Protein AF-0000000075968446 (afdb_homodimer)

Organism: Ladona fulva (NCBI:txid123851)

Structure (mmCIF, N/CA/C/O backbone):
data_AF-0000000075968446-model_v1
#
loop_
_entity.id
_entity.type
_entity.pdbx_description
1 polymer 'HotDog ACOT-type domain-containing protein'
#
loop_
_atom_site.group_PDB
_atom_site.id
_atom_site.type_symbol
_atom_site.label_atom_id
_atom_site.label_alt_id
_atom_site.label_comp_id
_atom_site.label_asym_id
_atom_site.label_entity_id
_atom_site.label_seq_id
_atom_site.pdbx_PDB_ins_code
_atom_site.Cartn_x
_atom_site.Cartn_y
_atom_site.Cartn_z
_atom_site.occupancy
_atom_site.B_iso_or_equiv
_atom_site.auth_seq_id
_atom_site.auth_comp_id
_atom_site.auth_asym_id
_atom_site.auth_atom_id
_atom_site.pdbx_PDB_model_num
ATOM 1 N N . MET A 1 1 ? -30.953 -29.125 44.156 1 18.73 1 MET A N 1
ATOM 2 C CA . MET A 1 1 ? -29.734 -29.922 44.219 1 18.73 1 MET A CA 1
ATOM 3 C C . MET A 1 1 ? -29.516 -30.672 42.906 1 18.73 1 MET A C 1
ATOM 5 O O . MET A 1 1 ? -28.391 -30.703 42.406 1 18.73 1 MET A O 1
ATOM 9 N N . LYS A 1 2 ? -30.312 -31.719 42.719 1 18.05 2 LYS A N 1
ATOM 10 C CA . LYS A 1 2 ? -30.141 -33.031 42.094 1 18.05 2 LYS A CA 1
ATOM 11 C C . LYS A 1 2 ? -30.031 -32.906 40.562 1 18.05 2 LYS A C 1
ATOM 13 O O . LYS A 1 2 ? -29.797 -33.906 39.906 1 18.05 2 LYS A O 1
ATOM 18 N N . PHE A 1 3 ? -31.016 -32.25 40.062 1 20.3 3 PHE A N 1
ATOM 19 C CA . PHE A 1 3 ? -31.156 -32.25 38.625 1 20.3 3 PHE A CA 1
ATOM 20 C C . PHE A 1 3 ? -29.812 -32 37.938 1 20.3 3 PHE A C 1
ATOM 22 O O . PHE A 1 3 ? -29.578 -30.938 37.375 1 20.3 3 PHE A O 1
ATOM 29 N N . ARG A 1 4 ? -28.766 -32.438 38.688 1 19.03 4 ARG A N 1
ATOM 30 C CA . ARG A 1 4 ? -27.328 -32.594 38.562 1 19.03 4 ARG A CA 1
ATOM 31 C C . ARG A 1 4 ? -26.938 -33.156 37.219 1 19.03 4 ARG A C 1
ATOM 33 O O . ARG A 1 4 ? -26.062 -32.594 36.531 1 19.03 4 ARG A O 1
ATOM 40 N N . LEU A 1 5 ? -26.984 -34.5 37.156 1 20.02 5 LEU A N 1
ATOM 41 C CA . LEU A 1 5 ? -26.047 -35.406 36.5 1 20.02 5 LEU A CA 1
ATOM 42 C C . LEU A 1 5 ? -26.359 -35.531 35.031 1 20.02 5 LEU A C 1
ATOM 44 O O . LEU A 1 5 ? -27.141 -36.406 34.625 1 20.02 5 LEU A O 1
ATOM 48 N N . ILE A 1 6 ? -27.125 -34.719 34.531 1 20.03 6 ILE A N 1
ATOM 49 C CA . ILE A 1 6 ? -27.375 -34.75 33.094 1 20.03 6 ILE A CA 1
ATOM 50 C C . ILE A 1 6 ? -26.188 -35.344 32.375 1 20.03 6 ILE A C 1
ATOM 52 O O . ILE A 1 6 ? -25.031 -35.062 32.719 1 20.03 6 ILE A O 1
ATOM 56 N N . SER A 1 7 ? -26.375 -36.219 31.25 1 19.72 7 SER A N 1
ATOM 57 C CA . SER A 1 7 ? -26.016 -37.281 30.359 1 19.72 7 SER A CA 1
ATOM 58 C C . SER A 1 7 ? -24.578 -37.156 29.875 1 19.72 7 SER A C 1
ATOM 60 O O . SER A 1 7 ? -24.047 -36.031 29.766 1 19.72 7 SER A O 1
ATOM 62 N N . SER A 1 8 ? -23.641 -38.406 29.578 1 20.03 8 SER A N 1
ATOM 63 C CA . SER A 1 8 ? -22.656 -39.469 29.438 1 20.03 8 SER A CA 1
ATOM 64 C C . SER A 1 8 ? -21.812 -39.281 28.172 1 20.03 8 SER A C 1
ATOM 66 O O . SER A 1 8 ? -20.578 -39.281 28.25 1 20.03 8 SER A O 1
ATOM 68 N N . PHE A 1 9 ? -22.094 -40.25 27.078 1 20.95 9 PHE A N 1
ATOM 69 C CA . PHE A 1 9 ? -21.5 -41.156 26.109 1 20.95 9 PHE A CA 1
ATOM 70 C C . PHE A 1 9 ? -21 -40.406 24.891 1 20.95 9 PHE A C 1
ATOM 72 O O . PHE A 1 9 ? -20.5 -41.031 23.938 1 20.95 9 PHE A O 1
ATOM 79 N N . LEU A 1 10 ? -21.562 -39.375 24.516 1 21.38 10 LEU A N 1
ATOM 80 C CA . LEU A 1 10 ? -21.109 -38.875 23.234 1 21.38 10 LEU A CA 1
ATOM 81 C C . LEU A 1 10 ? -19.625 -38.531 23.281 1 21.38 10 LEU A C 1
ATOM 83 O O . LEU A 1 10 ? -19.141 -37.688 22.531 1 21.38 10 LEU A O 1
ATOM 87 N N . HIS A 1 11 ? -18.766 -39 24.266 1 21.28 11 HIS A N 1
ATOM 88 C CA . HIS A 1 11 ? -17.328 -39.125 24.516 1 21.28 11 HIS A CA 1
ATOM 89 C C . HIS A 1 11 ? -16.625 -39.719 23.297 1 21.28 11 HIS A C 1
ATOM 91 O O . HIS A 1 11 ? -15.555 -39.25 22.906 1 21.28 11 HIS A O 1
ATOM 97 N N . ASN A 1 12 ? -16.625 -41.125 23.203 1 19.08 12 ASN A N 1
ATOM 98 C CA . ASN A 1 12 ? -15.562 -42.094 22.938 1 19.08 12 ASN A CA 1
ATOM 99 C C . ASN A 1 12 ? -15.102 -42.031 21.484 1 19.08 12 ASN A C 1
ATOM 101 O O . ASN A 1 12 ? -13.906 -41.938 21.203 1 19.08 12 ASN A O 1
ATOM 105 N N . ARG A 1 13 ? -15.75 -42.938 20.531 1 19.8 13 ARG A N 1
ATOM 106 C CA . ARG A 1 13 ? -15.359 -43.75 19.391 1 19.8 13 ARG A CA 1
ATOM 107 C C . ARG A 1 13 ? -15.133 -42.875 18.156 1 19.8 13 ARG A C 1
ATOM 109 O O . ARG A 1 13 ? -14.867 -43.406 17.062 1 19.8 13 ARG A O 1
ATOM 116 N N . LEU A 1 14 ? -15.938 -42.031 17.938 1 20.39 14 LEU A N 1
ATOM 117 C CA . LEU A 1 14 ? -15.641 -41.812 16.531 1 20.39 14 LEU A CA 1
ATOM 118 C C . LEU A 1 14 ? -14.148 -41.906 16.266 1 20.39 14 LEU A C 1
ATOM 120 O O . LEU A 1 14 ? -13.367 -41.094 16.766 1 20.39 14 LEU A O 1
ATOM 124 N N . ILE A 1 15 ? -13.344 -43.312 15.93 1 21.05 15 ILE A N 1
ATOM 125 C CA . ILE A 1 15 ? -12.773 -44.531 15.375 1 21.05 15 ILE A CA 1
ATOM 126 C C . ILE A 1 15 ? -11.945 -44.219 14.141 1 21.05 15 ILE A C 1
ATOM 128 O O . ILE A 1 15 ? -12.109 -43.156 13.531 1 21.05 15 ILE A O 1
ATOM 132 N N . LEU A 1 16 ? -11.805 -45.375 13.094 1 21.17 16 LEU A N 1
ATOM 133 C CA . LEU A 1 16 ? -10.867 -46.062 12.227 1 21.17 16 LEU A CA 1
ATOM 134 C C . LEU A 1 16 ? -10.555 -45.25 10.984 1 21.17 16 LEU A C 1
ATOM 136 O O . LEU A 1 16 ? -9.844 -45.688 10.086 1 21.17 16 LEU A O 1
ATOM 140 N N . LEU A 1 17 ? -11.562 -44.656 10.516 1 20.69 17 LEU A N 1
ATOM 141 C CA . LEU A 1 17 ? -11.281 -44.5 9.094 1 20.69 17 LEU A CA 1
ATOM 142 C C . LEU A 1 17 ? -9.812 -44.125 8.875 1 20.69 17 LEU A C 1
ATOM 144 O O . LEU A 1 17 ? -9.25 -43.312 9.586 1 20.69 17 LEU A O 1
ATOM 148 N N . ARG A 1 18 ? -9.102 -44.906 7.926 1 20.53 18 ARG A N 1
ATOM 149 C CA . ARG A 1 18 ? -7.93 -45.594 7.398 1 20.53 18 ARG A CA 1
ATOM 150 C C . ARG A 1 18 ? -6.746 -44.656 7.242 1 20.53 18 ARG A C 1
ATOM 152 O O . ARG A 1 18 ? -6.93 -43.438 7.195 1 20.53 18 ARG A O 1
ATOM 159 N N . ASN A 1 19 ? -5.488 -45.25 6.684 1 21.38 19 ASN A N 1
ATOM 160 C CA . ASN A 1 19 ? -4.043 -45.344 6.52 1 21.38 19 ASN A CA 1
ATOM 161 C C . ASN A 1 19 ? -3.496 -44.156 5.73 1 21.38 19 ASN A C 1
ATOM 163 O O . ASN A 1 19 ? -2.311 -43.844 5.824 1 21.38 19 ASN A O 1
ATOM 167 N N . GLY A 1 20 ? -3.973 -43.969 4.457 1 24.2 20 GLY A N 1
ATOM 168 C CA . GLY A 1 20 ? -2.893 -43.688 3.521 1 24.2 20 GLY A CA 1
ATOM 169 C C . GLY A 1 20 ? -2.199 -42.375 3.781 1 24.2 20 GLY A C 1
ATOM 170 O O . GLY A 1 20 ? -2.787 -41.281 3.582 1 24.2 20 GLY A O 1
ATOM 171 N N . LEU A 1 21 ? -1.595 -42.062 4.762 1 23.66 21 LEU A N 1
ATOM 172 C CA . LEU A 1 21 ? -1.123 -40.75 5.18 1 23.66 21 LEU A CA 1
ATOM 173 C C . LEU A 1 21 ? -0.394 -40.031 4.039 1 23.66 21 LEU A C 1
ATOM 175 O O . LEU A 1 21 ? 0.738 -40.406 3.709 1 23.66 21 LEU A O 1
ATOM 179 N N . SER A 1 22 ? -0.537 -40.094 2.699 1 24.03 22 SER A N 1
ATOM 180 C CA . SER A 1 22 ? 0.718 -39.812 2.01 1 24.03 22 SER A CA 1
ATOM 181 C C . SER A 1 22 ? 1.382 -38.562 2.564 1 24.03 22 SER A C 1
ATOM 183 O O . SER A 1 22 ? 1.035 -37.438 2.174 1 24.03 22 SER A O 1
ATOM 185 N N . LEU A 1 23 ? 1.442 -38.344 3.814 1 25 23 LEU A N 1
ATOM 186 C CA . LEU A 1 23 ? 2.191 -37.375 4.602 1 25 23 LEU A CA 1
ATOM 187 C C . LEU A 1 23 ? 3.523 -37.031 3.936 1 25 23 LEU A C 1
ATOM 189 O O . LEU A 1 23 ? 3.83 -35.875 3.697 1 25 23 LEU A O 1
ATOM 193 N N . GLN A 1 24 ? 4.68 -37.688 4.535 1 26.81 24 GLN A N 1
ATOM 194 C CA . GLN A 1 24 ? 6.02 -37.25 4.914 1 26.81 24 GLN A CA 1
ATOM 195 C C . GLN A 1 24 ? 6.957 -37.25 3.711 1 26.81 24 GLN A C 1
ATOM 197 O O . GLN A 1 24 ? 8.172 -37.344 3.863 1 26.81 24 GLN A O 1
ATOM 202 N N . PHE A 1 25 ? 6.762 -37.719 2.523 1 25.16 25 PHE A N 1
ATOM 203 C CA . PHE A 1 25 ? 8.094 -37.844 1.937 1 25.16 25 PHE A CA 1
ATOM 204 C C . PHE A 1 25 ? 8.852 -36.531 2.062 1 25.16 25 PHE A C 1
ATOM 206 O O . PHE A 1 25 ? 8.578 -35.562 1.335 1 25.16 25 PHE A O 1
ATOM 213 N N . ILE A 1 26 ? 9.125 -36.094 3.305 1 31.05 26 ILE A N 1
ATOM 214 C CA . ILE A 1 26 ? 10.203 -35.156 3.551 1 31.05 26 ILE A CA 1
ATOM 215 C C . ILE A 1 26 ? 11.375 -35.469 2.625 1 31.05 26 ILE A C 1
ATOM 217 O O . ILE A 1 26 ? 12.18 -36.375 2.904 1 31.05 26 ILE A O 1
ATOM 221 N N . GLU A 1 27 ? 11.141 -35.719 1.396 1 30.33 27 GLU A N 1
ATOM 222 C CA . GLU A 1 27 ? 12.312 -35.969 0.566 1 30.33 27 GLU A CA 1
ATOM 223 C C . GLU A 1 27 ? 13.422 -34.969 0.868 1 30.33 27 GLU A C 1
ATOM 225 O O . GLU A 1 27 ? 13.211 -33.75 0.799 1 30.33 27 GLU A O 1
ATOM 230 N N . ARG A 1 28 ? 14.242 -35.281 1.888 1 31.28 28 ARG A N 1
ATOM 231 C CA . ARG A 1 28 ? 15.547 -34.625 1.99 1 31.28 28 ARG A CA 1
ATOM 232 C C . ARG A 1 28 ? 16.094 -34.281 0.61 1 31.28 28 ARG A C 1
ATOM 234 O O . ARG A 1 28 ? 16 -35.094 -0.319 1 31.28 28 ARG A O 1
ATOM 241 N N . ASN A 1 29 ? 15.906 -33.125 0.237 1 33.06 29 ASN A N 1
ATOM 242 C CA . ASN A 1 29 ? 16.594 -32.781 -1.007 1 33.06 29 ASN A CA 1
ATOM 243 C C . ASN A 1 29 ? 17.953 -33.469 -1.094 1 33.06 29 ASN A C 1
ATOM 245 O O . ASN A 1 29 ? 18.859 -33.156 -0.309 1 33.06 29 ASN A O 1
ATOM 249 N N . PRO A 1 30 ? 18.016 -34.75 -1.416 1 32.19 30 PRO A N 1
ATOM 250 C CA . PRO A 1 30 ? 19.312 -35.406 -1.48 1 32.19 30 PRO A CA 1
ATOM 251 C C . PRO A 1 30 ? 20.422 -34.5 -2.002 1 32.19 30 PRO A C 1
ATOM 253 O O . PRO A 1 30 ? 21.609 -34.812 -1.842 1 32.19 30 PRO A O 1
ATOM 256 N N . LEU A 1 31 ? 19.906 -33.656 -2.854 1 32.81 31 LEU A N 1
ATOM 257 C CA . LEU A 1 31 ? 21 -32.875 -3.461 1 32.81 31 LEU A CA 1
ATOM 258 C C . LEU A 1 31 ? 21.625 -31.938 -2.447 1 32.81 31 LEU A C 1
ATOM 260 O O . LEU A 1 31 ? 22.609 -31.266 -2.756 1 32.81 31 LEU A O 1
ATOM 264 N N . GLN A 1 32 ? 20.953 -31.703 -1.347 1 35.81 32 GLN A N 1
ATOM 265 C CA . GLN A 1 32 ? 21.609 -30.844 -0.365 1 35.81 32 GLN A CA 1
ATOM 266 C C . GLN A 1 32 ? 22.859 -31.516 0.206 1 35.81 32 GLN A C 1
ATOM 268 O O . GLN A 1 32 ? 23.562 -30.922 1.024 1 35.81 32 GLN A O 1
ATOM 273 N N . ARG A 1 33 ? 22.984 -32.906 0.292 1 32.19 33 ARG A N 1
ATOM 274 C CA . ARG A 1 33 ? 24.172 -33.438 0.955 1 32.19 33 ARG A CA 1
ATOM 275 C C . ARG A 1 33 ? 25.438 -32.719 0.466 1 32.19 33 ARG A C 1
ATOM 277 O O . ARG A 1 33 ? 26.297 -32.375 1.266 1 32.19 33 ARG A O 1
ATOM 284 N N . ASN A 1 34 ? 25.906 -33.188 -0.801 1 29.5 34 ASN A N 1
ATOM 285 C CA . ASN A 1 34 ? 27.312 -32.938 -1.155 1 29.5 34 ASN A CA 1
ATOM 286 C C . ASN A 1 34 ? 27.594 -31.469 -1.36 1 29.5 34 ASN A C 1
ATOM 288 O O . ASN A 1 34 ? 28.75 -31.078 -1.609 1 29.5 34 ASN A O 1
ATOM 292 N N . LEU A 1 35 ? 26.562 -30.734 -1.819 1 29.38 35 LEU A N 1
ATOM 293 C CA . LEU A 1 35 ? 27.062 -29.422 -2.236 1 29.38 35 LEU A CA 1
ATOM 294 C C . LEU A 1 35 ? 27.203 -28.484 -1.042 1 29.38 35 LEU A C 1
ATOM 296 O O . LEU A 1 35 ? 26.406 -27.562 -0.885 1 29.38 35 LEU A O 1
ATOM 300 N N . VAL A 1 36 ? 27.281 -28.953 0.149 1 31.14 36 VAL A N 1
ATOM 301 C CA . VAL A 1 36 ? 27.797 -28.016 1.153 1 31.14 36 VAL A CA 1
ATOM 302 C C . VAL A 1 36 ? 29.094 -27.391 0.662 1 31.14 36 VAL A C 1
ATOM 304 O O . VAL A 1 36 ? 30.172 -27.953 0.86 1 31.14 36 VAL A O 1
ATOM 307 N N . VAL A 1 37 ? 29.281 -27.125 -0.582 1 29.27 37 VAL A N 1
ATOM 308 C CA . VAL A 1 37 ? 30.531 -26.375 -0.77 1 29.27 37 VAL A CA 1
ATOM 309 C C . VAL A 1 37 ? 30.578 -25.203 0.202 1 29.27 37 VAL A C 1
ATOM 311 O O . VAL A 1 37 ? 29.672 -24.359 0.205 1 29.27 37 VAL A O 1
ATOM 314 N N . GLU A 1 38 ? 31.156 -25.266 1.354 1 33.34 38 GLU A N 1
ATOM 315 C CA . GLU A 1 38 ? 31.672 -24.25 2.254 1 33.34 38 GLU A CA 1
ATOM 316 C C . GLU A 1 38 ? 32.219 -23.047 1.474 1 33.34 38 GLU A C 1
ATOM 318 O O . GLU A 1 38 ? 33.125 -22.344 1.951 1 33.34 38 GLU A O 1
ATOM 323 N N . SER A 1 39 ? 32.094 -22.984 0.119 1 33.56 39 SER A N 1
ATOM 324 C CA . SER A 1 39 ? 32.906 -21.891 -0.375 1 33.56 39 SER A CA 1
ATOM 325 C C . SER A 1 39 ? 32.562 -20.578 0.326 1 33.56 39 SER A C 1
ATOM 327 O O . SER A 1 39 ? 31.406 -20.344 0.687 1 33.56 39 SER A O 1
ATOM 329 N N . GLN A 1 40 ? 33.469 -19.906 0.961 1 36.78 40 GLN A N 1
ATOM 330 C CA . GLN A 1 40 ? 33.688 -18.594 1.544 1 36.78 40 GLN A CA 1
ATOM 331 C C . GLN A 1 40 ? 32.938 -17.5 0.768 1 36.78 40 GLN A C 1
ATOM 333 O O . GLN A 1 40 ? 33.156 -16.312 1.011 1 36.78 40 GLN A O 1
ATOM 338 N N . GLU A 1 41 ? 32.375 -17.859 -0.328 1 42.88 41 GLU A N 1
ATOM 339 C CA . GLU A 1 41 ? 31.828 -16.719 -1.049 1 42.88 41 GLU A CA 1
ATOM 340 C C . GLU A 1 41 ? 30.578 -16.188 -0.349 1 42.88 41 GLU A C 1
ATOM 342 O O . GLU A 1 41 ? 29.766 -16.969 0.174 1 42.88 41 GLU A O 1
ATOM 347 N N . PRO A 1 42 ? 30.578 -15 -0.023 1 52.56 42 PRO A N 1
ATOM 348 C CA . PRO A 1 42 ? 29.438 -14.328 0.618 1 52.56 42 PRO A CA 1
ATOM 349 C C . PRO A 1 42 ? 28.094 -14.703 -0.012 1 52.56 42 PRO A C 1
ATOM 351 O O . PRO A 1 42 ? 28 -14.844 -1.234 1 52.56 42 PRO A O 1
ATOM 354 N N . ALA A 1 43 ? 27.25 -15.406 0.698 1 63.84 43 ALA A N 1
ATOM 355 C CA . ALA A 1 43 ? 25.906 -15.852 0.308 1 63.84 43 ALA A CA 1
ATOM 356 C C . ALA A 1 43 ? 25.172 -14.766 -0.478 1 63.84 43 ALA A C 1
ATOM 358 O O . ALA A 1 43 ? 25.188 -13.594 -0.092 1 63.84 43 ALA A O 1
ATOM 359 N N . SER A 1 44 ? 24.781 -15.078 -1.753 1 80.25 44 SER A N 1
ATOM 360 C CA . SER A 1 44 ? 24.016 -14.219 -2.643 1 80.25 44 SER A CA 1
ATOM 361 C C . SER A 1 44 ? 22.672 -13.844 -2.027 1 80.25 44 SER A C 1
ATOM 363 O O . SER A 1 44 ? 22.031 -14.664 -1.37 1 80.25 44 SER A O 1
ATOM 365 N N . THR A 1 45 ? 22.391 -12.609 -2.053 1 85.88 45 THR A N 1
ATOM 366 C CA . THR A 1 45 ? 21.125 -12.117 -1.546 1 85.88 45 THR A CA 1
ATOM 367 C C . THR A 1 45 ? 20.109 -11.945 -2.684 1 85.88 45 THR A C 1
ATOM 369 O O . THR A 1 45 ? 20.469 -12.094 -3.855 1 85.88 45 THR A O 1
ATOM 372 N N . VAL A 1 46 ? 18.891 -11.75 -2.324 1 85.12 46 VAL A N 1
ATOM 373 C CA . VAL A 1 46 ? 17.844 -11.539 -3.322 1 85.12 46 VAL A CA 1
ATOM 374 C C . VAL A 1 46 ? 18.172 -10.297 -4.152 1 85.12 46 VAL A C 1
ATOM 376 O O . VAL A 1 46 ? 17.891 -10.258 -5.352 1 85.12 46 VAL A O 1
ATOM 379 N N . HIS A 1 47 ? 18.688 -9.359 -3.496 1 83.88 47 HIS A N 1
ATOM 380 C CA . HIS A 1 47 ? 19.141 -8.172 -4.219 1 83.88 47 HIS A CA 1
ATOM 381 C C . HIS A 1 47 ? 20.172 -8.539 -5.285 1 83.88 47 HIS A C 1
ATOM 383 O O . HIS A 1 47 ? 20.125 -8.016 -6.402 1 83.88 47 HIS A O 1
ATOM 389 N N . ASP A 1 48 ? 21.047 -9.406 -4.957 1 89.25 48 ASP A N 1
ATOM 390 C CA . ASP A 1 48 ? 22.062 -9.867 -5.914 1 89.25 48 ASP A CA 1
ATOM 391 C C . ASP A 1 48 ? 21.406 -10.586 -7.094 1 89.25 48 ASP A C 1
ATOM 393 O O . ASP A 1 48 ? 21.812 -10.414 -8.242 1 89.25 48 ASP A O 1
ATOM 397 N N . VAL A 1 49 ? 20.453 -11.391 -6.742 1 92.12 49 VAL A N 1
ATOM 398 C CA . VAL A 1 49 ? 19.75 -12.133 -7.777 1 92.12 49 VAL A CA 1
ATOM 399 C C . VAL A 1 49 ? 19.062 -11.156 -8.734 1 92.12 49 VAL A C 1
ATOM 401 O O . VAL A 1 49 ? 19.109 -11.352 -9.953 1 92.12 49 VAL A O 1
ATOM 404 N N . ARG A 1 50 ? 18.531 -10.156 -8.211 1 88 50 ARG A N 1
ATOM 405 C CA . ARG A 1 50 ? 17.875 -9.148 -9.031 1 88 50 ARG A CA 1
ATOM 406 C C . ARG A 1 50 ? 18.875 -8.461 -9.961 1 88 50 ARG A C 1
ATOM 408 O O . ARG A 1 50 ? 18.578 -8.234 -11.133 1 88 50 ARG A O 1
ATOM 415 N N . GLN A 1 51 ? 19.969 -8.164 -9.445 1 87.5 51 GLN A N 1
ATOM 416 C CA . GLN A 1 51 ? 21 -7.516 -10.25 1 87.5 51 GLN A CA 1
ATOM 417 C C . GLN A 1 51 ? 21.5 -8.438 -11.359 1 87.5 51 GLN A C 1
ATOM 419 O O . GLN A 1 51 ? 21.75 -7.992 -12.477 1 87.5 51 GLN A O 1
ATOM 424 N N . LYS A 1 52 ? 21.656 -9.656 -10.953 1 90.75 52 LYS A N 1
ATOM 425 C CA . LYS A 1 52 ? 22.047 -10.641 -11.953 1 90.75 52 LYS A CA 1
ATOM 426 C C . LYS A 1 52 ? 21.016 -10.734 -13.07 1 90.75 52 LYS A C 1
ATOM 428 O O . LYS A 1 52 ? 21.391 -10.844 -14.25 1 90.75 52 LYS A O 1
ATOM 433 N N . LEU A 1 53 ? 19.828 -10.688 -12.688 1 91.06 53 LEU A N 1
ATOM 434 C CA . LEU A 1 53 ? 18.75 -10.766 -13.664 1 91.06 53 LEU A CA 1
ATOM 435 C C . LEU A 1 53 ? 18.75 -9.547 -14.586 1 91.06 53 LEU A C 1
ATOM 437 O O . LEU A 1 53 ? 18.562 -9.68 -15.797 1 91.06 53 LEU A O 1
ATOM 441 N N . VAL A 1 54 ? 18.938 -8.43 -14.008 1 88.31 54 VAL A N 1
ATOM 442 C CA . VAL A 1 54 ? 18.969 -7.184 -14.773 1 88.31 54 VAL A CA 1
ATOM 443 C C . VAL A 1 54 ? 20.109 -7.238 -15.789 1 88.31 54 VAL A C 1
ATOM 445 O O . VAL A 1 54 ? 19.922 -6.871 -16.953 1 88.31 54 VAL A O 1
ATOM 448 N N . LYS A 1 55 ? 21.219 -7.664 -15.328 1 88.81 55 LYS A N 1
ATOM 449 C CA . LYS A 1 55 ? 22.375 -7.801 -16.219 1 88.81 55 LYS A CA 1
ATOM 450 C C . LYS A 1 55 ? 22.109 -8.844 -17.297 1 88.81 55 LYS A C 1
ATOM 452 O O . LYS A 1 55 ? 22.438 -8.625 -18.469 1 88.81 55 LYS A O 1
ATOM 457 N N . HIS A 1 56 ? 21.562 -9.953 -16.828 1 91.12 56 HIS A N 1
ATOM 458 C CA . HIS A 1 56 ? 21.25 -11.055 -17.734 1 91.12 56 HIS A CA 1
ATOM 459 C C . HIS A 1 56 ? 20.297 -10.609 -18.828 1 91.12 56 HIS A C 1
ATOM 461 O O . HIS A 1 56 ? 20.391 -11.086 -19.969 1 91.12 56 HIS A O 1
ATOM 467 N N . MET A 1 57 ? 19.469 -9.648 -18.547 1 89.12 57 MET A N 1
ATOM 468 C CA . MET A 1 57 ? 18.469 -9.164 -19.484 1 89.12 57 MET A CA 1
ATOM 469 C C . MET A 1 57 ? 18.984 -7.957 -20.266 1 89.12 57 MET A C 1
ATOM 471 O O . MET A 1 57 ? 18.344 -7.488 -21.203 1 89.12 57 MET A O 1
ATOM 475 N N . GLY A 1 58 ? 20.109 -7.41 -19.875 1 85.88 58 GLY A N 1
ATOM 476 C CA . GLY A 1 58 ? 20.688 -6.25 -20.547 1 85.88 58 GLY A CA 1
ATOM 477 C C . GLY A 1 58 ? 19.984 -4.953 -20.203 1 85.88 58 GLY A C 1
ATOM 478 O O . GLY A 1 58 ? 19.844 -4.07 -21.047 1 85.88 58 GLY A O 1
ATOM 479 N N . LEU A 1 59 ? 19.531 -4.82 -18.984 1 81.19 59 LEU A N 1
ATOM 480 C CA . LEU A 1 59 ? 18.703 -3.668 -18.609 1 81.19 59 LEU A CA 1
ATOM 481 C C . LEU A 1 59 ? 19.422 -2.811 -17.578 1 81.19 59 LEU A C 1
ATOM 483 O O . LEU A 1 59 ? 18.797 -2.018 -16.875 1 81.19 59 LEU A O 1
ATOM 487 N N . GLU A 1 60 ? 20.609 -2.838 -17.234 1 72.94 60 GLU A N 1
ATOM 488 C CA . GLU A 1 60 ? 21.375 -2.158 -16.203 1 72.94 60 GLU A CA 1
ATOM 489 C C . GLU A 1 60 ? 21.219 -0.644 -16.297 1 72.94 60 GLU A C 1
ATOM 491 O O . GLU A 1 60 ? 21.172 0.051 -15.281 1 72.94 60 GLU A O 1
ATOM 496 N N . HIS A 1 61 ? 21.141 -0.079 -17.297 1 63.91 61 HIS A N 1
ATOM 497 C CA . HIS A 1 61 ? 21.25 1.375 -17.375 1 63.91 61 HIS A CA 1
ATOM 498 C C . HIS A 1 61 ? 19.906 2 -17.766 1 63.91 61 HIS A C 1
ATOM 500 O O . HIS A 1 61 ? 19.875 3.102 -18.328 1 63.91 61 HIS A O 1
ATOM 506 N N . ARG A 1 62 ? 18.969 1.303 -17.281 1 64.06 62 ARG A N 1
ATOM 507 C CA . ARG A 1 62 ? 17.734 1.875 -17.828 1 64.06 62 ARG A CA 1
ATOM 508 C C . ARG A 1 62 ? 16.734 2.189 -16.719 1 64.06 62 ARG A C 1
ATOM 510 O O . ARG A 1 62 ? 16.5 1.361 -15.836 1 64.06 62 ARG A O 1
ATOM 517 N N . GLY A 1 63 ? 16.609 3.461 -16.375 1 64.88 63 GLY A N 1
ATOM 518 C CA . GLY A 1 63 ? 15.5 3.85 -15.516 1 64.88 63 GLY A CA 1
ATOM 519 C C . GLY A 1 63 ? 14.141 3.604 -16.141 1 64.88 63 GLY A C 1
ATOM 520 O O . GLY A 1 63 ? 14.039 2.947 -17.188 1 64.88 63 GLY A O 1
ATOM 521 N N . TYR A 1 64 ? 13.148 3.9 -15.453 1 68.81 64 TYR A N 1
ATOM 522 C CA . TYR A 1 64 ? 11.797 3.748 -15.992 1 68.81 64 TYR A CA 1
ATOM 523 C C . TYR A 1 64 ? 11.625 4.551 -17.281 1 68.81 64 TYR A C 1
ATOM 525 O O . TYR A 1 64 ? 12 5.723 -17.344 1 68.81 64 TYR A O 1
ATOM 533 N N . GLN A 1 65 ? 11.344 3.816 -18.297 1 70.38 65 GLN A N 1
ATOM 534 C CA . GLN A 1 65 ? 10.977 4.441 -19.562 1 70.38 65 GLN A CA 1
ATOM 535 C C . GLN A 1 65 ? 9.523 4.133 -19.922 1 70.38 65 GLN A C 1
ATOM 537 O O . GLN A 1 65 ? 9.078 2.99 -19.812 1 70.38 65 GLN A O 1
ATOM 542 N N . ARG A 1 66 ? 8.961 5.133 -20.297 1 65.56 66 ARG A N 1
ATOM 543 C CA . ARG A 1 66 ? 7.551 4.961 -20.625 1 65.56 66 ARG A CA 1
ATOM 544 C C . ARG A 1 66 ? 7.387 3.988 -21.797 1 65.56 66 ARG A C 1
ATOM 546 O O . ARG A 1 66 ? 6.457 3.18 -21.812 1 65.56 66 ARG A O 1
ATOM 553 N N . PHE A 1 67 ? 8.336 4.062 -22.656 1 66.06 67 PHE A N 1
ATOM 554 C CA . PHE A 1 67 ? 8.195 3.211 -23.844 1 66.06 67 PHE A CA 1
ATOM 555 C C . PHE A 1 67 ? 9.18 2.045 -23.781 1 66.06 67 PHE A C 1
ATOM 557 O O . PHE A 1 67 ? 10.328 2.213 -23.359 1 66.06 67 PHE A O 1
ATOM 564 N N . LYS A 1 68 ? 8.602 0.964 -24.062 1 65.69 68 LYS A N 1
ATOM 565 C CA . LYS A 1 68 ? 9.375 -0.275 -24.031 1 65.69 68 LYS A CA 1
ATOM 566 C C . LYS A 1 68 ? 10.398 -0.315 -25.156 1 65.69 68 LYS A C 1
ATOM 568 O O . LYS A 1 68 ? 10.109 0.126 -26.266 1 65.69 68 LYS A O 1
ATOM 573 N N . SER A 1 69 ? 11.539 -0.66 -24.734 1 68.31 69 SER A N 1
ATOM 574 C CA . SER A 1 69 ? 12.547 -0.875 -25.766 1 68.31 69 SER A CA 1
ATOM 575 C C . SER A 1 69 ? 12.297 -2.184 -26.516 1 68.31 69 SER A C 1
ATOM 577 O O . SER A 1 69 ? 11.969 -3.201 -25.906 1 68.31 69 SER A O 1
ATOM 579 N N . GLN A 1 70 ? 12.242 -2.098 -27.797 1 77.81 70 GLN A N 1
ATOM 580 C CA . GLN A 1 70 ? 12.102 -3.305 -28.609 1 77.81 70 GLN A CA 1
ATOM 581 C C . GLN A 1 70 ? 13.406 -4.086 -28.672 1 77.81 70 GLN A C 1
ATOM 583 O O . GLN A 1 70 ? 14.484 -3.494 -28.766 1 77.81 70 GLN A O 1
ATOM 588 N N . ARG A 1 71 ? 13.273 -5.406 -28.469 1 87.25 71 ARG A N 1
ATOM 589 C CA . ARG A 1 71 ? 14.422 -6.309 -28.469 1 87.25 71 ARG A CA 1
ATOM 590 C C . ARG A 1 71 ? 14.43 -7.188 -29.703 1 87.25 71 ARG A C 1
ATOM 592 O O . ARG A 1 71 ? 14.742 -8.375 -29.641 1 87.25 71 ARG A O 1
ATOM 599 N N . ASP A 1 72 ? 14.18 -6.645 -30.812 1 89.88 72 ASP A N 1
ATOM 600 C CA . ASP A 1 72 ? 14.094 -7.359 -32.094 1 89.88 72 ASP A CA 1
ATOM 601 C C . ASP A 1 72 ? 15.422 -8.023 -32.438 1 89.88 72 ASP A C 1
ATOM 603 O O . ASP A 1 72 ? 15.453 -9.094 -33.062 1 89.88 72 ASP A O 1
ATOM 607 N N . HIS A 1 73 ? 16.469 -7.426 -32.094 1 88.94 73 HIS A N 1
ATOM 608 C CA . HIS A 1 73 ? 17.797 -7.887 -32.438 1 88.94 73 HIS A CA 1
ATOM 609 C C . HIS A 1 73 ? 18.141 -9.211 -31.766 1 88.94 73 HIS A C 1
ATOM 611 O O . HIS A 1 73 ? 19.062 -9.914 -32.188 1 88.94 73 HIS A O 1
ATOM 617 N N . LEU A 1 74 ? 17.375 -9.609 -30.859 1 92.38 74 LEU A N 1
ATOM 618 C CA . LEU A 1 74 ? 17.656 -10.828 -30.109 1 92.38 74 LEU A CA 1
ATOM 619 C C . LEU A 1 74 ? 16.828 -11.992 -30.625 1 92.38 74 LEU A C 1
ATOM 621 O O . LEU A 1 74 ? 17.078 -13.148 -30.266 1 92.38 74 LEU A O 1
ATOM 625 N N . LEU A 1 75 ? 15.945 -11.75 -31.5 1 92.5 75 LEU A N 1
ATOM 626 C CA . LEU A 1 75 ? 15.016 -12.766 -31.984 1 92.5 75 LEU A CA 1
ATOM 627 C C . LEU A 1 75 ? 15.758 -13.883 -32.719 1 92.5 75 LEU A C 1
ATOM 629 O O . LEU A 1 75 ? 15.375 -15.055 -32.625 1 92.5 75 LEU A O 1
ATOM 633 N N . ASP A 1 76 ? 16.812 -13.477 -33.312 1 90.75 76 ASP A N 1
ATOM 634 C CA . ASP A 1 76 ? 17.547 -14.422 -34.156 1 90.75 76 ASP A CA 1
ATOM 635 C C . ASP A 1 76 ? 18.344 -15.398 -33.281 1 90.75 76 ASP A C 1
ATOM 637 O O . ASP A 1 76 ? 18.797 -16.438 -33.781 1 90.75 76 ASP A O 1
ATOM 641 N N . LEU A 1 77 ? 18.484 -15.117 -32.094 1 92.75 77 LEU A N 1
ATOM 642 C CA . LEU A 1 77 ? 19.266 -15.969 -31.219 1 92.75 77 LEU A CA 1
ATOM 643 C C . LEU A 1 77 ? 18.422 -17.125 -30.703 1 92.75 77 LEU A C 1
ATOM 645 O O . LEU A 1 77 ? 18.969 -18.109 -30.172 1 92.75 77 LEU A O 1
ATOM 649 N N . LEU A 1 78 ? 17.156 -17.094 -30.875 1 94.38 78 LEU A N 1
ATOM 650 C CA . LEU A 1 78 ? 16.25 -18.125 -30.375 1 94.38 78 LEU A CA 1
ATOM 651 C C . LEU A 1 78 ? 16.297 -19.375 -31.25 1 94.38 78 LEU A C 1
ATOM 653 O O . LEU A 1 78 ? 16.438 -19.266 -32.469 1 94.38 78 LEU A O 1
ATOM 657 N N . PRO A 1 79 ? 16.156 -20.5 -30.625 1 94 79 PRO A N 1
ATOM 658 C CA . PRO A 1 79 ? 16.188 -21.75 -31.406 1 94 79 PRO A CA 1
ATOM 659 C C . PRO A 1 79 ? 14.945 -21.922 -32.281 1 94 79 PRO A C 1
ATOM 661 O O . PRO A 1 79 ? 13.844 -21.531 -31.891 1 94 79 PRO A O 1
ATOM 664 N N . LYS A 1 80 ? 15.102 -22.578 -33.406 1 90.5 80 LYS A N 1
ATOM 665 C CA . LYS A 1 80 ? 14 -22.844 -34.312 1 90.5 80 LYS A CA 1
ATOM 666 C C . LYS A 1 80 ? 13.398 -24.219 -34.062 1 90.5 80 LYS A C 1
ATOM 668 O O . LYS A 1 80 ? 12.234 -24.469 -34.406 1 90.5 80 LYS A O 1
ATOM 673 N N . SER A 1 81 ? 14.25 -25.062 -33.531 1 92.94 81 SER A N 1
ATOM 674 C CA . SER A 1 81 ? 13.773 -26.391 -33.219 1 92.94 81 SER A CA 1
ATOM 675 C C . SER A 1 81 ? 14.32 -26.844 -31.859 1 92.94 81 SER A C 1
ATOM 677 O O . SER A 1 81 ? 15.367 -26.375 -31.406 1 92.94 81 SER A O 1
ATOM 679 N N . ARG A 1 82 ? 13.656 -27.797 -31.25 1 92.19 82 ARG A N 1
ATOM 680 C CA . ARG A 1 82 ? 14.031 -28.281 -29.922 1 92.19 82 ARG A CA 1
ATOM 681 C C . ARG A 1 82 ? 15.328 -29.078 -29.969 1 92.19 82 ARG A C 1
ATOM 683 O O . ARG A 1 82 ? 16.094 -29.109 -29 1 92.19 82 ARG A O 1
ATOM 690 N N . SER A 1 83 ? 15.562 -29.641 -31.078 1 91.88 83 SER A N 1
ATOM 691 C CA . SER A 1 83 ? 16.734 -30.484 -31.25 1 91.88 83 SER A CA 1
ATOM 692 C C . SER A 1 83 ? 18.031 -29.672 -31.156 1 91.88 83 SER A C 1
ATOM 694 O O . SER A 1 83 ? 19.094 -30.219 -30.891 1 91.88 83 SER A O 1
ATOM 696 N N . GLU A 1 84 ? 17.938 -28.406 -31.375 1 92.81 84 GLU A N 1
ATOM 697 C CA . GLU A 1 84 ? 19.094 -27.531 -31.312 1 92.81 84 GLU A CA 1
ATOM 698 C C . GLU A 1 84 ? 19.516 -27.281 -29.859 1 92.81 84 GLU A C 1
ATOM 700 O O . GLU A 1 84 ? 20.641 -26.859 -29.609 1 92.81 84 GLU A O 1
ATOM 705 N N . LEU A 1 85 ? 18.609 -27.531 -29.016 1 95.56 85 LEU A N 1
ATOM 706 C CA . LEU A 1 85 ? 18.844 -27.172 -27.609 1 95.56 85 LEU A CA 1
ATOM 707 C C . LEU A 1 85 ? 19.484 -28.328 -26.859 1 95.56 85 LEU A C 1
ATOM 709 O O . LEU A 1 85 ? 19.016 -29.469 -26.938 1 95.56 85 LEU A O 1
ATOM 713 N N . PRO A 1 86 ? 20.562 -28.031 -26.141 1 95.56 86 PRO A N 1
ATOM 714 C CA . PRO A 1 86 ? 21.156 -29.094 -25.328 1 95.56 86 PRO A CA 1
ATOM 715 C C . PRO A 1 86 ? 20.25 -29.547 -24.188 1 95.56 86 PRO A C 1
ATOM 717 O O . PRO A 1 86 ? 19.516 -28.75 -23.609 1 95.56 86 PRO A O 1
ATOM 720 N N . VAL A 1 87 ? 20.406 -30.828 -23.812 1 96.19 87 VAL A N 1
ATOM 721 C CA . VAL A 1 87 ? 19.656 -31.391 -22.703 1 96.19 87 VAL A CA 1
ATOM 722 C C . VAL A 1 87 ? 20.203 -30.859 -21.375 1 96.19 87 VAL A C 1
ATOM 724 O O . VAL A 1 87 ? 21.422 -30.734 -21.219 1 96.19 87 VAL A O 1
ATOM 727 N N . ARG A 1 88 ? 19.312 -30.516 -20.531 1 97.06 88 ARG A N 1
ATOM 728 C CA . ARG A 1 88 ? 19.688 -29.969 -19.234 1 97.06 88 ARG A CA 1
ATOM 729 C C . ARG A 1 88 ? 19.266 -30.906 -18.109 1 97.06 88 ARG A C 1
ATOM 731 O O . ARG A 1 88 ? 18.422 -31.781 -18.297 1 97.06 88 ARG A O 1
ATOM 738 N N . ARG A 1 89 ? 19.906 -30.703 -16.938 1 96.5 89 ARG A N 1
ATOM 739 C CA . ARG A 1 89 ? 19.547 -31.406 -15.711 1 96.5 89 ARG A CA 1
ATOM 740 C C . ARG A 1 89 ? 19.047 -30.453 -14.641 1 96.5 89 ARG A C 1
ATOM 742 O O . ARG A 1 89 ? 19.25 -29.234 -14.742 1 96.5 89 ARG A O 1
ATOM 749 N N . MET A 1 90 ? 18.406 -31.047 -13.672 1 96.56 90 MET A N 1
ATOM 750 C CA . MET A 1 90 ? 17.875 -30.219 -12.602 1 96.56 90 MET A CA 1
ATOM 751 C C . MET A 1 90 ? 18.984 -29.438 -11.891 1 96.56 90 MET A C 1
ATOM 753 O O . MET A 1 90 ? 18.781 -28.297 -11.469 1 96.56 90 MET A O 1
ATOM 757 N N . GLN A 1 91 ? 20.125 -30.016 -11.82 1 94.94 91 GLN A N 1
ATOM 758 C CA . GLN A 1 91 ? 21.25 -29.391 -11.156 1 94.94 91 GLN A CA 1
ATOM 759 C C . GLN A 1 91 ? 21.719 -28.141 -11.906 1 94.94 91 GLN A C 1
ATOM 761 O O . GLN A 1 91 ? 22.281 -27.234 -11.312 1 94.94 91 GLN A O 1
ATOM 766 N N . ASP A 1 92 ? 21.469 -28.141 -13.148 1 95.88 92 ASP A N 1
ATOM 767 C CA . ASP A 1 92 ? 21.906 -27.016 -13.977 1 95.88 92 ASP A CA 1
ATOM 768 C C . ASP A 1 92 ? 21.172 -25.734 -13.609 1 95.88 92 ASP A C 1
ATOM 770 O O . ASP A 1 92 ? 21.719 -24.641 -13.758 1 95.88 92 ASP A O 1
ATOM 774 N N . SER A 1 93 ? 19.969 -25.844 -13.211 1 97.12 93 SER A N 1
ATOM 775 C CA . SER A 1 93 ? 19.172 -24.656 -12.867 1 97.12 93 SER A CA 1
ATOM 776 C C . SER A 1 93 ? 19.203 -24.406 -11.359 1 97.12 93 SER A C 1
ATOM 778 O O . SER A 1 93 ? 18.719 -23.359 -10.898 1 97.12 93 SER A O 1
ATOM 780 N N . TYR A 1 94 ? 19.781 -25.281 -10.609 1 96.88 94 TYR A N 1
ATOM 781 C CA . TYR A 1 94 ? 19.75 -25.156 -9.156 1 96.88 94 TYR A CA 1
ATOM 782 C C . TYR A 1 94 ? 20.547 -23.938 -8.703 1 96.88 94 TYR A C 1
ATOM 784 O O . TYR A 1 94 ? 21.609 -23.641 -9.266 1 96.88 94 TYR A O 1
ATOM 792 N N . ASP A 1 95 ? 20.047 -23.203 -7.746 1 96.38 95 ASP A N 1
ATOM 793 C CA . ASP A 1 95 ? 20.734 -22.109 -7.082 1 96.38 95 ASP A CA 1
ATOM 794 C C . ASP A 1 95 ? 20.188 -21.891 -5.676 1 96.38 95 ASP A C 1
ATOM 796 O O . ASP A 1 95 ? 19.203 -22.516 -5.281 1 96.38 95 ASP A O 1
ATOM 800 N N . SER A 1 96 ? 20.922 -21.203 -4.906 1 95.38 96 SER A N 1
ATOM 801 C CA . SER A 1 96 ? 20.5 -20.844 -3.557 1 95.38 96 SER A CA 1
ATOM 802 C C . SER A 1 96 ? 20.891 -19.406 -3.219 1 95.38 96 SER A C 1
ATOM 804 O O . SER A 1 96 ? 21.891 -18.891 -3.719 1 95.38 96 SER A O 1
ATOM 806 N N . THR A 1 97 ? 20.016 -18.766 -2.494 1 94.75 97 THR A N 1
ATOM 807 C CA . THR A 1 97 ? 20.25 -17.391 -2.061 1 94.75 97 THR A CA 1
ATOM 808 C C . THR A 1 97 ? 19.766 -17.188 -0.627 1 94.75 97 THR A C 1
ATOM 810 O O . THR A 1 97 ? 19.062 -18.031 -0.078 1 94.75 97 THR A O 1
ATOM 813 N N . LEU A 1 98 ? 20.281 -16.109 -0.044 1 91.81 98 LEU A N 1
ATOM 814 C CA . LEU A 1 98 ? 19.953 -15.836 1.351 1 91.81 98 LEU A CA 1
ATOM 815 C C . LEU A 1 98 ? 19.219 -14.508 1.489 1 91.81 98 LEU A C 1
ATOM 817 O O . LEU A 1 98 ? 19.516 -13.547 0.778 1 91.81 98 LEU A O 1
ATOM 821 N N . ILE A 1 99 ? 18.234 -14.508 2.279 1 90.38 99 ILE A N 1
ATOM 822 C CA . ILE A 1 99 ? 17.656 -13.281 2.83 1 90.38 99 ILE A CA 1
ATOM 823 C C . ILE A 1 99 ? 18.25 -13.023 4.215 1 90.38 99 ILE A C 1
ATOM 825 O O . ILE A 1 99 ? 17.844 -13.648 5.195 1 90.38 99 ILE A O 1
ATOM 829 N N . PRO A 1 100 ? 19.156 -12.102 4.309 1 88.62 100 PRO A N 1
ATOM 830 C CA . PRO A 1 100 ? 19.938 -11.922 5.539 1 88.62 100 PRO A CA 1
ATOM 831 C C . PRO A 1 100 ? 19.203 -11.078 6.582 1 88.62 100 PRO A C 1
ATOM 833 O O . PRO A 1 100 ? 19.641 -9.969 6.891 1 88.62 100 PRO A O 1
ATOM 836 N N . LEU A 1 101 ? 18.297 -11.617 7.211 1 85.12 101 LEU A N 1
ATOM 837 C CA . LEU A 1 101 ? 17.484 -10.906 8.195 1 85.12 101 LEU A CA 1
ATOM 838 C C . LEU A 1 101 ? 18.25 -10.758 9.516 1 85.12 101 LEU A C 1
ATOM 840 O O . LEU A 1 101 ? 18 -9.82 10.273 1 85.12 101 LEU A O 1
ATOM 844 N N . GLY A 1 102 ? 19.094 -11.586 9.859 1 79.5 102 GLY A N 1
ATOM 845 C CA . GLY A 1 102 ? 19.797 -11.547 11.125 1 79.5 102 GLY A CA 1
ATOM 846 C C . GLY A 1 102 ? 20.766 -10.383 11.227 1 79.5 102 GLY A C 1
ATOM 847 O O . GLY A 1 102 ? 20.859 -9.719 12.266 1 79.5 102 GLY A O 1
ATOM 848 N N . LYS A 1 103 ? 21.391 -10.062 10.141 1 77.44 103 LYS A N 1
ATOM 849 C CA . LYS A 1 103 ? 22.469 -9.078 10.172 1 77.44 103 LYS A CA 1
ATOM 850 C C . LYS A 1 103 ? 21.984 -7.719 9.672 1 77.44 103 LYS A C 1
ATOM 852 O O . LYS A 1 103 ? 22.547 -6.684 10.016 1 77.44 103 LYS A O 1
ATOM 857 N N . ASP A 1 104 ? 21.016 -7.699 8.93 1 80.69 104 ASP A N 1
ATOM 858 C CA . ASP A 1 104 ? 20.547 -6.473 8.289 1 80.69 104 ASP A CA 1
ATOM 859 C C . ASP A 1 104 ? 19.281 -5.953 8.961 1 80.69 104 ASP A C 1
ATOM 861 O O . ASP A 1 104 ? 18.172 -6.32 8.562 1 80.69 104 ASP A O 1
ATOM 865 N N . LEU A 1 105 ? 19.453 -4.965 9.75 1 75.69 105 LEU A N 1
ATOM 866 C CA . LEU A 1 105 ? 18.344 -4.441 10.523 1 75.69 105 LEU A CA 1
ATOM 867 C C . LEU A 1 105 ? 17.344 -3.719 9.625 1 75.69 105 LEU A C 1
ATOM 869 O O . LEU A 1 105 ? 16.125 -3.783 9.852 1 75.69 105 LEU A O 1
ATOM 873 N N . ALA A 1 106 ? 17.891 -3.064 8.664 1 74.81 106 ALA A N 1
ATOM 874 C CA . ALA A 1 106 ? 17.016 -2.352 7.738 1 74.81 106 ALA A CA 1
ATOM 875 C C . ALA A 1 106 ? 16.109 -3.322 6.98 1 74.81 106 ALA A C 1
ATOM 877 O O . ALA A 1 106 ? 14.922 -3.061 6.793 1 74.81 106 ALA A O 1
ATOM 878 N N . LEU A 1 107 ? 16.75 -4.363 6.578 1 80.38 107 LEU A N 1
ATOM 879 C CA . LEU A 1 107 ? 15.984 -5.395 5.887 1 80.38 107 LEU A CA 1
ATOM 880 C C . LEU A 1 107 ? 14.961 -6.035 6.828 1 80.38 107 LEU A C 1
ATOM 882 O O . LEU A 1 107 ? 13.844 -6.348 6.418 1 80.38 107 LEU A O 1
ATOM 886 N N . GLN A 1 108 ? 15.359 -6.215 8.039 1 80.94 108 GLN A N 1
ATOM 887 C CA . GLN A 1 108 ? 14.484 -6.809 9.047 1 80.94 108 GLN A CA 1
ATOM 888 C C . GLN A 1 108 ? 13.211 -5.988 9.219 1 80.94 108 GLN A C 1
ATOM 890 O O . GLN A 1 108 ? 12.117 -6.543 9.344 1 80.94 108 GLN A O 1
ATOM 895 N N . GLU A 1 109 ? 13.336 -4.82 9.18 1 78.31 109 GLU A N 1
ATOM 896 C CA . GLU A 1 109 ? 12.188 -3.939 9.383 1 78.31 109 GLU A CA 1
ATOM 897 C C . GLU A 1 109 ? 11.18 -4.074 8.25 1 78.31 109 GLU A C 1
ATOM 899 O O . GLU A 1 109 ? 9.977 -3.902 8.453 1 78.31 109 GLU A O 1
ATOM 904 N N . ARG A 1 110 ? 11.672 -4.387 7.137 1 81.5 110 ARG A N 1
ATOM 905 C CA . ARG A 1 110 ? 10.797 -4.539 5.973 1 81.5 110 ARG A CA 1
ATOM 906 C C . ARG A 1 110 ? 10.055 -5.863 6.02 1 81.5 110 ARG A C 1
ATOM 908 O O . ARG A 1 110 ? 8.992 -6.004 5.41 1 81.5 110 ARG A O 1
ATOM 915 N N . TYR A 1 111 ? 10.633 -6.816 6.793 1 84.19 111 TYR A N 1
ATOM 916 C CA . TYR A 1 111 ? 10.102 -8.172 6.742 1 84.19 111 TYR A CA 1
ATOM 917 C C . TYR A 1 111 ? 9.352 -8.516 8.031 1 84.19 111 TYR A C 1
ATOM 919 O O . TYR A 1 111 ? 8.625 -9.508 8.086 1 84.19 111 TYR A O 1
ATOM 927 N N . ILE A 1 112 ? 9.531 -7.703 8.984 1 77.62 112 ILE A N 1
ATOM 928 C CA . ILE A 1 112 ? 8.992 -8.039 10.297 1 77.62 112 ILE A CA 1
ATOM 929 C C . ILE A 1 112 ? 7.547 -7.566 10.398 1 77.62 112 ILE A C 1
ATOM 931 O O . ILE A 1 112 ? 7.203 -6.492 9.898 1 77.62 112 ILE A O 1
ATOM 935 N N . SER A 1 113 ? 6.785 -8.453 10.938 1 77.5 113 SER A N 1
ATOM 936 C CA . SER A 1 113 ? 5.41 -8.094 11.273 1 77.5 113 SER A CA 1
ATOM 937 C C . SER A 1 113 ? 5.312 -7.547 12.695 1 77.5 113 SER A C 1
ATOM 939 O O . SER A 1 113 ? 6.285 -7.586 13.445 1 77.5 113 SER A O 1
ATOM 941 N N . PHE A 1 114 ? 4.156 -7.027 13.008 1 73.31 114 PHE A N 1
ATOM 942 C CA . PHE A 1 114 ? 3.922 -6.441 14.32 1 73.31 114 PHE A CA 1
ATOM 943 C C . PHE A 1 114 ? 4.164 -7.469 15.422 1 73.31 114 PHE A C 1
ATOM 945 O O . PHE A 1 114 ? 4.641 -7.129 16.5 1 73.31 114 PHE A O 1
ATOM 952 N N . LEU A 1 115 ? 3.914 -8.727 15.109 1 70.19 115 LEU A N 1
ATOM 953 C CA . LEU A 1 115 ? 4.051 -9.758 16.125 1 70.19 115 LEU A CA 1
ATOM 954 C C . LEU A 1 115 ? 5.453 -10.352 16.125 1 70.19 115 LEU A C 1
ATOM 956 O O . LEU A 1 115 ? 5.754 -11.266 16.891 1 70.19 115 LEU A O 1
ATOM 960 N N . GLY A 1 116 ? 6.223 -9.859 15.266 1 72.31 116 GLY A N 1
ATOM 961 C CA . GLY A 1 116 ? 7.602 -10.312 15.273 1 72.31 116 GLY A CA 1
ATOM 962 C C . GLY A 1 116 ? 7.863 -11.438 14.289 1 72.31 116 GLY A C 1
ATOM 963 O O . GLY A 1 116 ? 9 -11.883 14.133 1 72.31 116 GLY A O 1
ATOM 964 N N . HIS A 1 117 ? 6.836 -11.867 13.68 1 81.19 117 HIS A N 1
ATOM 965 C CA . HIS A 1 117 ? 7.023 -12.875 12.648 1 81.19 117 HIS A CA 1
ATOM 966 C C . HIS A 1 117 ? 7.285 -12.242 11.289 1 81.19 117 HIS A C 1
ATOM 968 O O . HIS A 1 117 ? 7.258 -11.016 11.164 1 81.19 117 HIS A O 1
ATOM 974 N N . ILE A 1 118 ? 7.656 -13.086 10.391 1 84.12 118 ILE A N 1
ATOM 975 C CA . ILE A 1 118 ? 7.984 -12.57 9.062 1 84.12 118 ILE A CA 1
ATOM 976 C C . ILE A 1 118 ? 6.703 -12.258 8.297 1 84.12 118 ILE A C 1
ATOM 978 O O . ILE A 1 118 ? 5.734 -13.023 8.359 1 84.12 118 ILE A O 1
ATOM 982 N N . ARG A 1 119 ? 6.773 -11.141 7.656 1 85.12 119 ARG A N 1
ATOM 983 C CA . ARG A 1 119 ? 5.699 -10.766 6.742 1 85.12 119 ARG A CA 1
ATOM 984 C C . ARG A 1 119 ? 5.707 -11.648 5.496 1 85.12 119 ARG A C 1
ATOM 986 O O . ARG A 1 119 ? 6.527 -11.453 4.598 1 85.12 119 ARG A O 1
ATOM 993 N N . THR A 1 120 ? 4.746 -12.508 5.371 1 85.56 120 THR A N 1
ATOM 994 C CA . THR A 1 120 ? 4.707 -13.508 4.309 1 85.56 120 THR A CA 1
ATOM 995 C C . THR A 1 120 ? 4.539 -12.844 2.945 1 85.56 120 THR A C 1
ATOM 997 O O . THR A 1 120 ? 5.035 -13.344 1.938 1 85.56 120 THR A O 1
ATOM 1000 N N . GLY A 1 121 ? 3.867 -11.727 2.93 1 84.94 121 GLY A N 1
ATOM 1001 C CA . GLY A 1 121 ? 3.711 -11.008 1.676 1 84.94 121 GLY A CA 1
ATOM 1002 C C . GLY A 1 121 ? 5.035 -10.648 1.025 1 84.94 121 GLY A C 1
ATOM 1003 O O . GLY A 1 121 ? 5.188 -10.766 -0.192 1 84.94 121 GLY A O 1
ATOM 1004 N N . ARG A 1 122 ? 5.898 -10.227 1.735 1 86.94 122 ARG A N 1
ATOM 1005 C CA . ARG A 1 122 ? 7.215 -9.859 1.224 1 86.94 122 ARG A CA 1
ATOM 1006 C C . ARG A 1 122 ? 7.953 -11.086 0.686 1 86.94 122 ARG A C 1
ATOM 1008 O O . ARG A 1 122 ? 8.695 -10.984 -0.295 1 86.94 122 ARG A O 1
ATOM 1015 N N . LEU A 1 123 ? 7.773 -12.172 1.322 1 87.19 123 LEU A N 1
ATOM 1016 C CA . LEU A 1 123 ? 8.422 -13.406 0.877 1 87.19 123 LEU A CA 1
ATOM 1017 C C . LEU A 1 123 ? 7.91 -13.812 -0.501 1 87.19 123 LEU A C 1
ATOM 1019 O O . LEU A 1 123 ? 8.648 -14.414 -1.287 1 87.19 123 LEU A O 1
ATOM 1023 N N . MET A 1 124 ? 6.668 -13.516 -0.777 1 88.44 124 MET A N 1
ATOM 1024 C CA . MET A 1 124 ? 6.102 -13.867 -2.078 1 88.44 124 MET A CA 1
ATOM 1025 C C . MET A 1 124 ? 6.852 -13.156 -3.203 1 88.44 124 MET A C 1
ATOM 1027 O O . MET A 1 124 ? 7.09 -13.742 -4.258 1 88.44 124 MET A O 1
ATOM 1031 N N . GLU A 1 125 ? 7.145 -11.938 -2.941 1 87.81 125 GLU A N 1
ATOM 1032 C CA . GLU A 1 125 ? 7.898 -11.172 -3.93 1 87.81 125 GLU A CA 1
ATOM 1033 C C . GLU A 1 125 ? 9.258 -11.805 -4.203 1 87.81 125 GLU A C 1
ATOM 1035 O O . GLU A 1 125 ? 9.672 -11.922 -5.355 1 87.81 125 GLU A O 1
ATOM 1040 N N . ASP A 1 126 ? 9.891 -12.195 -3.199 1 90.94 126 ASP A N 1
ATOM 1041 C CA . ASP A 1 126 ? 11.211 -12.812 -3.324 1 90.94 126 ASP A CA 1
ATOM 1042 C C . ASP A 1 126 ? 11.125 -14.156 -4.047 1 90.94 126 ASP A C 1
ATOM 1044 O O . ASP A 1 126 ? 11.984 -14.484 -4.863 1 90.94 126 ASP A O 1
ATOM 1048 N N . LEU A 1 127 ? 10.125 -14.867 -3.674 1 92.25 127 LEU A N 1
ATOM 1049 C CA . LEU A 1 127 ? 9.922 -16.172 -4.297 1 92.25 127 LEU A CA 1
ATOM 1050 C C . LEU A 1 127 ? 9.758 -16.031 -5.809 1 92.25 127 LEU A C 1
ATOM 1052 O O . LEU A 1 127 ? 10.352 -16.781 -6.574 1 92.25 127 LEU A O 1
ATOM 1056 N N . ASP A 1 128 ? 8.992 -15.094 -6.203 1 92.38 128 ASP A N 1
ATOM 1057 C CA . ASP A 1 128 ? 8.727 -14.883 -7.625 1 92.38 128 ASP A CA 1
ATOM 1058 C C . ASP A 1 128 ? 10.008 -14.523 -8.375 1 92.38 128 ASP A C 1
ATOM 1060 O O . ASP A 1 128 ? 10.305 -15.109 -9.422 1 92.38 128 ASP A O 1
ATOM 1064 N N . ILE A 1 129 ? 10.766 -13.609 -7.855 1 92.88 129 ILE A N 1
ATOM 1065 C CA . ILE A 1 129 ? 12.008 -13.172 -8.484 1 92.88 129 ILE A CA 1
ATOM 1066 C C . ILE A 1 129 ? 12.969 -14.359 -8.586 1 92.88 129 ILE A C 1
ATOM 1068 O O . ILE A 1 129 ? 13.609 -14.562 -9.617 1 92.88 129 ILE A O 1
ATOM 1072 N N . PHE A 1 130 ? 13.078 -15.055 -7.523 1 96 130 PHE A N 1
ATOM 1073 C CA . PHE A 1 130 ? 14.008 -16.172 -7.473 1 96 130 PHE A CA 1
ATOM 1074 C C . PHE A 1 130 ? 13.586 -17.281 -8.438 1 96 130 PHE A C 1
ATOM 1076 O O . PHE A 1 130 ? 14.43 -17.906 -9.086 1 96 130 PHE A O 1
ATOM 1083 N N . ALA A 1 131 ? 12.305 -17.547 -8.484 1 96.38 131 ALA A N 1
ATOM 1084 C CA . ALA A 1 131 ? 11.797 -18.531 -9.43 1 96.38 131 ALA A CA 1
ATOM 1085 C C . ALA A 1 131 ? 12.133 -18.156 -10.867 1 96.38 131 ALA A C 1
ATOM 1087 O O . ALA A 1 131 ? 12.523 -19.016 -11.664 1 96.38 131 ALA A O 1
ATOM 1088 N N . VAL A 1 132 ? 11.977 -16.938 -11.172 1 96.19 132 VAL A N 1
ATOM 1089 C CA . VAL A 1 132 ? 12.312 -16.453 -12.508 1 96.19 132 VAL A CA 1
ATOM 1090 C C . VAL A 1 132 ? 13.797 -16.672 -12.781 1 96.19 132 VAL A C 1
ATOM 1092 O O . VAL A 1 132 ? 14.18 -17.109 -13.867 1 96.19 132 VAL A O 1
ATOM 1095 N N . TRP A 1 133 ? 14.57 -16.375 -11.812 1 96.75 133 TRP A N 1
ATOM 1096 C CA . TRP A 1 133 ? 16.016 -16.547 -11.953 1 96.75 133 TRP A CA 1
ATOM 1097 C C . TRP A 1 133 ? 16.375 -18 -12.227 1 96.75 133 TRP A C 1
ATOM 1099 O O . TRP A 1 133 ? 17.141 -18.297 -13.141 1 96.75 133 TRP A O 1
ATOM 1109 N N . LEU A 1 134 ? 15.828 -18.891 -11.453 1 97.5 134 LEU A N 1
ATOM 1110 C CA . LEU A 1 134 ? 16.094 -20.312 -11.633 1 97.5 134 LEU A CA 1
ATOM 1111 C C . LEU A 1 134 ? 15.672 -20.781 -13.023 1 97.5 134 LEU A C 1
ATOM 1113 O O . LEU A 1 134 ? 16.344 -21.609 -13.641 1 97.5 134 LEU A O 1
ATOM 1117 N N . THR A 1 135 ? 14.586 -20.25 -13.477 1 97.81 135 THR A N 1
ATOM 1118 C CA . THR A 1 135 ? 14.094 -20.594 -14.805 1 97.81 135 THR A CA 1
ATOM 1119 C C . THR A 1 135 ? 15.07 -20.141 -15.883 1 97.81 135 THR A C 1
ATOM 1121 O O . THR A 1 135 ? 15.336 -20.875 -16.844 1 97.81 135 THR A O 1
ATOM 1124 N N . HIS A 1 136 ? 15.562 -18.953 -15.719 1 96.88 136 HIS A N 1
ATOM 1125 C CA . HIS A 1 136 ? 16.578 -18.469 -16.656 1 96.88 136 HIS A CA 1
ATOM 1126 C C . HIS A 1 136 ? 17.812 -19.359 -16.625 1 96.88 136 HIS A C 1
ATOM 1128 O O . HIS A 1 136 ? 18.438 -19.578 -17.656 1 96.88 136 HIS A O 1
ATOM 1134 N N . ARG A 1 137 ? 18.188 -19.812 -15.477 1 96.44 137 ARG A N 1
ATOM 1135 C CA . ARG A 1 137 ? 19.391 -20.656 -15.336 1 96.44 137 ARG A CA 1
ATOM 1136 C C . ARG A 1 137 ? 19.234 -21.953 -16.109 1 96.44 137 ARG A C 1
ATOM 1138 O O . ARG A 1 137 ? 20.234 -22.562 -16.516 1 96.44 137 ARG A O 1
ATOM 1145 N N . HIS A 1 138 ? 18.047 -22.438 -16.266 1 97.69 138 HIS A N 1
ATOM 1146 C CA . HIS A 1 138 ? 17.797 -23.656 -17 1 97.69 138 HIS A CA 1
ATOM 1147 C C . HIS A 1 138 ? 18.031 -23.469 -18.5 1 97.69 138 HIS A C 1
ATOM 1149 O O . HIS A 1 138 ? 18.344 -24.422 -19.203 1 97.69 138 HIS A O 1
ATOM 1155 N N . LEU A 1 139 ? 17.891 -22.266 -18.953 1 96.56 139 LEU A N 1
ATOM 1156 C CA . LEU A 1 139 ? 17.938 -21.984 -20.375 1 96.56 139 LEU A CA 1
ATOM 1157 C C . LEU A 1 139 ? 19.375 -21.812 -20.859 1 96.56 139 LEU A C 1
ATOM 1159 O O . LEU A 1 139 ? 20.156 -21.078 -20.25 1 96.56 139 LEU A O 1
ATOM 1163 N N . LYS A 1 140 ? 19.719 -22.562 -21.828 1 94.62 140 LYS A N 1
ATOM 1164 C CA . LYS A 1 140 ? 21.016 -22.5 -22.5 1 94.62 140 LYS A CA 1
ATOM 1165 C C . LYS A 1 140 ? 20.859 -22.453 -24.016 1 94.62 140 LYS A C 1
ATOM 1167 O O . LYS A 1 140 ? 20.219 -23.344 -24.594 1 94.62 140 LYS A O 1
ATOM 1172 N N . LEU A 1 141 ? 21.406 -21.484 -24.594 1 93.12 141 LEU A N 1
ATOM 1173 C CA . LEU A 1 141 ? 21.297 -21.328 -26.047 1 93.12 141 LEU A CA 1
ATOM 1174 C C . LEU A 1 141 ? 22.203 -22.328 -26.766 1 93.12 141 LEU A C 1
ATOM 1176 O O . LEU A 1 141 ? 23.172 -22.812 -26.172 1 93.12 141 LEU A O 1
ATOM 1180 N N . PRO A 1 142 ? 21.875 -22.609 -28.016 1 88.25 142 PRO A N 1
ATOM 1181 C CA . PRO A 1 142 ? 22.703 -23.547 -28.781 1 88.25 142 PRO A CA 1
ATOM 1182 C C . PRO A 1 142 ? 24.109 -23.031 -29.047 1 88.25 142 PRO A C 1
ATOM 1184 O O . PRO A 1 142 ? 25.062 -23.812 -29.047 1 88.25 142 PRO A O 1
ATOM 1187 N N . HIS A 1 143 ? 24.109 -21.734 -29.266 1 83.5 143 HIS A N 1
ATOM 1188 C CA . HIS A 1 143 ? 25.406 -21.156 -29.547 1 83.5 143 HIS A CA 1
ATOM 1189 C C . HIS A 1 143 ? 25.906 -20.312 -28.375 1 83.5 143 HIS A C 1
ATOM 1191 O O . HIS A 1 143 ? 25.109 -19.734 -27.641 1 83.5 143 HIS A O 1
ATOM 1197 N N . GLU A 1 144 ? 27.25 -20.359 -28.234 1 73.75 144 GLU A N 1
ATOM 1198 C CA . GLU A 1 144 ? 27.844 -19.594 -27.141 1 73.75 144 GLU A CA 1
ATOM 1199 C C . GLU A 1 144 ? 27.625 -18.094 -27.344 1 73.75 144 GLU A C 1
ATOM 1201 O O . GLU A 1 144 ? 27.875 -17.562 -28.438 1 73.75 144 GLU A O 1
ATOM 1206 N N . SER A 1 145 ? 26.938 -17.578 -26.406 1 71.12 145 SER A N 1
ATOM 1207 C CA . SER A 1 145 ? 26.688 -16.125 -26.453 1 71.12 145 SER A CA 1
ATOM 1208 C C . SER A 1 145 ? 27.859 -15.359 -25.859 1 71.12 145 SER A C 1
ATOM 1210 O O . SER A 1 145 ? 28.578 -15.883 -25 1 71.12 145 SER A O 1
ATOM 1212 N N . ALA A 1 146 ? 28.172 -14.211 -26.422 1 76.12 146 ALA A N 1
ATOM 1213 C CA . ALA A 1 146 ? 29.156 -13.305 -25.844 1 76.12 146 ALA A CA 1
ATOM 1214 C C . ALA A 1 146 ? 28.812 -12.977 -24.391 1 76.12 146 ALA A C 1
ATOM 1216 O O . ALA A 1 146 ? 27.656 -13.062 -23.984 1 76.12 146 ALA A O 1
ATOM 1217 N N . GLU A 1 147 ? 29.766 -12.82 -23.547 1 71.88 147 GLU A N 1
ATOM 1218 C CA . GLU A 1 147 ? 29.625 -12.594 -22.109 1 71.88 147 GLU A CA 1
ATOM 1219 C C . GLU A 1 147 ? 28.625 -11.469 -21.828 1 71.88 147 GLU A C 1
ATOM 1221 O O . GLU A 1 147 ? 27.859 -11.539 -20.875 1 71.88 147 GLU A O 1
ATOM 1226 N N . ASP A 1 148 ? 28.469 -10.57 -22.719 1 79.31 148 ASP A N 1
ATOM 1227 C CA . ASP A 1 148 ? 27.641 -9.406 -22.438 1 79.31 148 ASP A CA 1
ATOM 1228 C C . ASP A 1 148 ? 26.344 -9.445 -23.25 1 79.31 148 ASP A C 1
ATOM 1230 O O . ASP A 1 148 ? 25.594 -8.477 -23.266 1 79.31 148 ASP A O 1
ATOM 1234 N N . GLN A 1 149 ? 26.156 -10.578 -23.859 1 88.12 149 GLN A N 1
ATOM 1235 C CA . GLN A 1 149 ? 24.953 -10.648 -24.672 1 88.12 149 GLN A CA 1
ATOM 1236 C C . GLN A 1 149 ? 23.719 -10.938 -23.828 1 88.12 149 GLN A C 1
ATOM 1238 O O . GLN A 1 149 ? 23.672 -11.938 -23.109 1 88.12 149 GLN A O 1
ATOM 1243 N N . PRO A 1 150 ? 22.766 -10.102 -23.922 1 91.25 150 PRO A N 1
ATOM 1244 C CA . PRO A 1 150 ? 21.531 -10.344 -23.156 1 91.25 150 PRO A CA 1
ATOM 1245 C C . PRO A 1 150 ? 20.766 -11.578 -23.641 1 91.25 150 PRO A C 1
ATOM 1247 O O . PRO A 1 150 ? 20.875 -11.953 -24.828 1 91.25 150 PRO A O 1
ATOM 1250 N N . THR A 1 151 ? 20.047 -12.172 -22.781 1 93.94 151 THR A N 1
ATOM 1251 C CA . THR A 1 151 ? 19.234 -13.328 -23.125 1 93.94 151 THR A CA 1
ATOM 1252 C C . THR A 1 151 ? 18.078 -12.914 -24.047 1 93.94 151 THR A C 1
ATOM 1254 O O . THR A 1 151 ? 17.5 -11.844 -23.875 1 93.94 151 THR A O 1
ATOM 1257 N N . PRO A 1 152 ? 17.766 -13.711 -25 1 94.62 152 PRO A N 1
ATOM 1258 C CA . PRO A 1 152 ? 16.609 -13.43 -25.859 1 94.62 152 PRO A CA 1
ATOM 1259 C C . PRO A 1 152 ? 15.289 -13.875 -25.234 1 94.62 152 PRO A C 1
ATOM 1261 O O . PRO A 1 152 ? 14.219 -13.609 -25.797 1 94.62 152 PRO A O 1
ATOM 1264 N N . TYR A 1 153 ? 15.352 -14.547 -24.156 1 95.31 153 TYR A N 1
ATOM 1265 C CA . TYR A 1 153 ? 14.148 -15.102 -23.547 1 95.31 153 TYR A CA 1
ATOM 1266 C C . TYR A 1 153 ? 13.5 -14.086 -22.625 1 95.31 153 TYR A C 1
ATOM 1268 O O . TYR A 1 153 ? 14.188 -13.359 -21.906 1 95.31 153 TYR A O 1
ATOM 1276 N N . VAL A 1 154 ? 12.203 -14.078 -22.688 1 93.25 154 VAL A N 1
ATOM 1277 C CA . VAL A 1 154 ? 11.375 -13.438 -21.656 1 93.25 154 VAL A CA 1
ATOM 1278 C C . VAL A 1 154 ? 10.617 -14.5 -20.875 1 93.25 154 VAL A C 1
ATOM 1280 O O . VAL A 1 154 ? 9.953 -15.367 -21.453 1 93.25 154 VAL A O 1
ATOM 1283 N N . ILE A 1 155 ? 10.781 -14.453 -19.609 1 95.62 155 ILE A N 1
ATOM 1284 C CA . ILE A 1 155 ? 10.086 -15.43 -18.781 1 95.62 155 ILE A CA 1
ATOM 1285 C C . ILE A 1 155 ? 8.883 -14.773 -18.109 1 95.62 155 ILE A C 1
ATOM 1287 O O . ILE A 1 155 ? 9.023 -13.742 -17.453 1 95.62 155 ILE A O 1
ATOM 1291 N N . VAL A 1 156 ? 7.754 -15.367 -18.25 1 94 156 VAL A N 1
ATOM 1292 C CA . VAL A 1 156 ? 6.523 -14.875 -17.656 1 94 156 VAL A CA 1
ATOM 1293 C C . VAL A 1 156 ? 5.992 -15.898 -16.656 1 94 156 VAL A C 1
ATOM 1295 O O . VAL A 1 156 ? 6.023 -17.109 -16.906 1 94 156 VAL A O 1
ATOM 1298 N N . THR A 1 157 ? 5.582 -15.398 -15.531 1 92.88 157 THR A N 1
ATOM 1299 C CA . THR A 1 157 ? 4.918 -16.266 -14.57 1 92.88 157 THR A CA 1
ATOM 1300 C C . THR A 1 157 ? 3.48 -16.547 -14.992 1 92.88 157 THR A C 1
ATOM 1302 O O . THR A 1 157 ? 2.664 -15.633 -15.086 1 92.88 157 THR A O 1
ATOM 1305 N N . VAL A 1 158 ? 3.156 -17.766 -15.273 1 92.56 158 VAL A N 1
ATOM 1306 C CA . VAL A 1 158 ? 1.811 -18.141 -15.688 1 92.56 158 VAL A CA 1
ATOM 1307 C C . VAL A 1 158 ? 0.938 -18.375 -14.461 1 92.56 158 VAL A C 1
ATOM 1309 O O . VAL A 1 158 ? -0.189 -17.891 -14.383 1 92.56 158 VAL A O 1
ATOM 1312 N N . LEU A 1 159 ? 1.483 -19.141 -13.586 1 92.38 159 LEU A N 1
ATOM 1313 C CA . LEU A 1 159 ? 0.724 -19.422 -12.375 1 92.38 159 LEU A CA 1
ATOM 1314 C C . LEU A 1 159 ? 1.648 -19.859 -11.242 1 92.38 159 LEU A C 1
ATOM 1316 O O . LEU A 1 159 ? 2.777 -20.281 -11.492 1 92.38 159 LEU A O 1
ATOM 1320 N N . VAL A 1 160 ? 1.233 -19.562 -10.055 1 91.88 160 VAL A N 1
ATOM 1321 C CA . VAL A 1 160 ? 1.779 -20.219 -8.875 1 91.88 160 VAL A CA 1
ATOM 1322 C C . VAL A 1 160 ? 0.857 -21.359 -8.445 1 91.88 160 VAL A C 1
ATOM 1324 O O . VAL A 1 160 ? -0.234 -21.109 -7.926 1 91.88 160 VAL A O 1
ATOM 1327 N N . ASP A 1 161 ? 1.327 -22.469 -8.703 1 85.38 161 ASP A N 1
ATOM 1328 C CA . ASP A 1 161 ? 0.489 -23.656 -8.578 1 85.38 161 ASP A CA 1
ATOM 1329 C C . ASP A 1 161 ? 0.121 -23.922 -7.117 1 85.38 161 ASP A C 1
ATOM 1331 O O . ASP A 1 161 ? -1.052 -24.125 -6.793 1 85.38 161 ASP A O 1
ATOM 1335 N N . GLN A 1 162 ? 1.121 -24 -6.352 1 87.69 162 GLN A N 1
ATOM 1336 C CA . GLN A 1 162 ? 0.875 -24.281 -4.941 1 87.69 162 GLN A CA 1
ATOM 1337 C C . GLN A 1 162 ? 2.016 -23.766 -4.07 1 87.69 162 GLN A C 1
ATOM 1339 O O . GLN A 1 162 ? 3.186 -23.844 -4.453 1 87.69 162 GLN A O 1
ATOM 1344 N N . ILE A 1 163 ? 1.618 -23.234 -3 1 90.44 163 ILE A N 1
ATOM 1345 C CA . ILE A 1 163 ? 2.57 -22.891 -1.951 1 90.44 163 ILE A CA 1
ATOM 1346 C C . ILE A 1 163 ? 2.107 -23.484 -0.621 1 90.44 163 ILE A C 1
ATOM 1348 O O . ILE A 1 163 ? 1.012 -23.172 -0.146 1 90.44 163 ILE A O 1
ATOM 1352 N N . ASP A 1 164 ? 2.967 -24.266 -0.108 1 88.88 164 ASP A N 1
ATOM 1353 C CA . ASP A 1 164 ? 2.664 -24.891 1.175 1 88.88 164 ASP A CA 1
ATOM 1354 C C . ASP A 1 164 ? 3.482 -24.266 2.301 1 88.88 164 ASP A C 1
ATOM 1356 O O . ASP A 1 164 ? 4.664 -23.969 2.121 1 88.88 164 ASP A O 1
ATOM 1360 N N . PHE A 1 165 ? 2.795 -24.125 3.385 1 87.19 165 PHE A N 1
ATOM 1361 C CA . PHE A 1 165 ? 3.469 -23.594 4.562 1 87.19 165 PHE A CA 1
ATOM 1362 C C . PHE A 1 165 ? 3.453 -24.609 5.699 1 87.19 165 PHE A C 1
ATOM 1364 O O . PHE A 1 165 ? 2.43 -25.25 5.961 1 87.19 165 PHE A O 1
ATOM 1371 N N . THR A 1 166 ? 4.602 -24.75 6.309 1 85.81 166 THR A N 1
ATOM 1372 C CA . THR A 1 166 ? 4.68 -25.656 7.453 1 85.81 166 THR A CA 1
ATOM 1373 C C . THR A 1 166 ? 4.18 -24.953 8.719 1 85.81 166 THR A C 1
ATOM 1375 O O . THR A 1 166 ? 3.803 -23.781 8.68 1 85.81 166 THR A O 1
ATOM 1378 N N . ASP A 1 167 ? 4.203 -25.656 9.836 1 81.62 167 ASP A N 1
ATOM 1379 C CA . ASP A 1 167 ? 3.699 -25.125 11.102 1 81.62 167 ASP A CA 1
ATOM 1380 C C . ASP A 1 167 ? 4.758 -24.281 11.797 1 81.62 167 ASP A C 1
ATOM 1382 O O . ASP A 1 167 ? 4.488 -23.672 12.836 1 81.62 167 ASP A O 1
ATOM 1386 N N . LEU A 1 168 ? 5.879 -24.234 11.203 1 81.06 168 LEU A N 1
ATOM 1387 C CA . LEU A 1 168 ? 6.934 -23.438 11.805 1 81.06 168 LEU A CA 1
ATOM 1388 C C . LEU A 1 168 ? 6.664 -21.938 11.617 1 81.06 168 LEU A C 1
ATOM 1390 O O . LEU A 1 168 ? 6.266 -21.516 10.531 1 81.06 168 LEU A O 1
ATOM 1394 N N . ILE A 1 169 ? 6.785 -21.25 12.656 1 78.25 169 ILE A N 1
ATOM 1395 C CA . ILE A 1 169 ? 6.652 -19.797 12.578 1 78.25 169 ILE A CA 1
ATOM 1396 C C . ILE A 1 169 ? 8.016 -19.172 12.305 1 78.25 169 ILE A C 1
ATOM 1398 O O . ILE A 1 169 ? 8.922 -19.25 13.133 1 78.25 169 ILE A O 1
ATOM 1402 N N . PRO A 1 170 ? 8.117 -18.625 11.18 1 84.25 170 PRO A N 1
ATOM 1403 C CA . PRO A 1 170 ? 9.414 -18.031 10.852 1 84.25 170 PRO A CA 1
ATOM 1404 C C . PRO A 1 170 ? 9.789 -16.875 11.773 1 84.25 170 PRO A C 1
ATOM 1406 O O . PRO A 1 170 ? 8.93 -16.094 12.156 1 84.25 170 PRO A O 1
ATOM 1409 N N . ARG A 1 171 ? 11 -16.812 12.117 1 83.12 171 ARG A N 1
ATOM 1410 C CA . ARG A 1 171 ? 11.516 -15.75 12.977 1 83.12 171 ARG A CA 1
ATOM 1411 C C . ARG A 1 171 ? 12.102 -14.609 12.148 1 83.12 171 ARG A C 1
ATOM 1413 O O . ARG A 1 171 ? 12.742 -14.836 11.125 1 83.12 171 ARG A O 1
ATOM 1420 N N . ALA A 1 172 ? 11.867 -13.477 12.641 1 81.5 172 ALA A N 1
ATOM 1421 C CA . ALA A 1 172 ? 12.305 -12.297 11.891 1 81.5 172 ALA A CA 1
ATOM 1422 C C . ALA A 1 172 ? 13.797 -12.031 12.109 1 81.5 172 ALA A C 1
ATOM 1424 O O . ALA A 1 172 ? 14.414 -11.281 11.359 1 81.5 172 ALA A O 1
ATOM 1425 N N . ASP A 1 173 ? 14.422 -12.641 13.047 1 81.44 173 ASP A N 1
ATOM 1426 C CA . ASP A 1 173 ? 15.812 -12.344 13.375 1 81.44 173 ASP A CA 1
ATOM 1427 C C . ASP A 1 173 ? 16.75 -13.43 12.828 1 81.44 173 ASP A C 1
ATOM 1429 O O . ASP A 1 173 ? 17.922 -13.469 13.172 1 81.44 173 ASP A O 1
ATOM 1433 N N . GLN A 1 174 ? 16.234 -14.312 12.047 1 86.44 174 GLN A N 1
ATOM 1434 C CA . GLN A 1 174 ? 17.047 -15.375 11.477 1 86.44 174 GLN A CA 1
ATOM 1435 C C . GLN A 1 174 ? 17 -15.344 9.953 1 86.44 174 GLN A C 1
ATOM 1437 O O . GLN A 1 174 ? 15.961 -15.031 9.359 1 86.44 174 GLN A O 1
ATOM 1442 N N . ASP A 1 175 ? 18.078 -15.727 9.422 1 88.94 175 ASP A N 1
ATOM 1443 C CA . ASP A 1 175 ? 18.172 -15.711 7.969 1 88.94 175 ASP A CA 1
ATOM 1444 C C . ASP A 1 175 ? 17.281 -16.781 7.348 1 88.94 175 ASP A C 1
ATOM 1446 O O . ASP A 1 175 ? 17.016 -17.812 7.961 1 88.94 175 ASP A O 1
ATOM 1450 N N . ILE A 1 176 ? 16.859 -16.531 6.152 1 91.12 176 ILE A N 1
ATOM 1451 C CA . ILE A 1 176 ? 16.078 -17.469 5.348 1 91.12 176 ILE A CA 1
ATOM 1452 C C . ILE A 1 176 ? 16.859 -17.844 4.09 1 91.12 176 ILE A C 1
ATOM 1454 O O . ILE A 1 176 ? 17.453 -16.969 3.439 1 91.12 176 ILE A O 1
ATOM 1458 N N . ARG A 1 177 ? 16.906 -19.062 3.846 1 93.31 177 ARG A N 1
ATOM 1459 C CA . ARG A 1 177 ? 17.547 -19.547 2.631 1 93.31 177 ARG A CA 1
ATOM 1460 C C . ARG A 1 177 ? 16.516 -19.984 1.598 1 93.31 177 ARG A C 1
ATOM 1462 O O . ARG A 1 177 ? 15.602 -20.75 1.907 1 93.31 177 ARG A O 1
ATOM 1469 N N . MET A 1 178 ? 16.609 -19.531 0.433 1 95.19 178 MET A N 1
ATOM 1470 C CA . MET A 1 178 ? 15.805 -20 -0.692 1 95.19 178 MET A CA 1
ATOM 1471 C C . MET A 1 178 ? 16.625 -20.859 -1.637 1 95.19 178 MET A C 1
ATOM 1473 O O . MET A 1 178 ? 17.797 -20.578 -1.891 1 95.19 178 MET A O 1
ATOM 1477 N N . SER A 1 179 ? 16.109 -21.875 -2.061 1 96.38 179 SER A N 1
ATOM 1478 C CA . SER A 1 179 ? 16.734 -22.766 -3.027 1 96.38 179 SER A CA 1
ATOM 1479 C C . SER A 1 179 ? 15.695 -23.406 -3.938 1 96.38 179 SER A C 1
ATOM 1481 O O . SER A 1 179 ? 14.508 -23.422 -3.617 1 96.38 179 SER A O 1
ATOM 1483 N N . GLY A 1 180 ? 16.156 -23.828 -5.09 1 96.94 180 GLY A N 1
ATOM 1484 C CA . GLY A 1 180 ? 15.203 -24.469 -6 1 96.94 180 GLY A CA 1
ATOM 1485 C C . GLY A 1 180 ? 15.82 -24.828 -7.34 1 96.94 180 GLY A C 1
ATOM 1486 O O . GLY A 1 180 ? 17.031 -24.75 -7.512 1 96.94 180 GLY A O 1
ATOM 1487 N N . HIS A 1 181 ? 15.047 -25.312 -8.188 1 97.19 181 HIS A N 1
ATOM 1488 C CA . HIS A 1 181 ? 15.43 -25.672 -9.547 1 97.19 181 HIS A CA 1
ATOM 1489 C C . HIS A 1 181 ? 14.203 -25.891 -10.422 1 97.19 181 HIS A C 1
ATOM 1491 O O . HIS A 1 181 ? 13.086 -26 -9.922 1 97.19 181 HIS A O 1
ATOM 1497 N N . VAL A 1 182 ? 14.438 -25.953 -11.672 1 98.25 182 VAL A N 1
ATOM 1498 C CA . VAL A 1 182 ? 13.375 -26.328 -12.602 1 98.25 182 VAL A CA 1
ATOM 1499 C C . VAL A 1 182 ? 13.078 -27.828 -12.453 1 98.25 182 VAL A C 1
ATOM 1501 O O . VAL A 1 182 ? 13.984 -28.656 -12.492 1 98.25 182 VAL A O 1
ATOM 1504 N N . SER A 1 183 ? 11.82 -28.156 -12.297 1 96.94 183 SER A N 1
ATOM 1505 C CA . SER A 1 183 ? 11.445 -29.516 -11.922 1 96.94 183 SER A CA 1
ATOM 1506 C C . SER A 1 183 ? 10.703 -30.203 -13.062 1 96.94 183 SER A C 1
ATOM 1508 O O . SER A 1 183 ? 10.547 -31.438 -13.055 1 96.94 183 SER A O 1
ATOM 1510 N N . TRP A 1 184 ? 10.273 -29.562 -13.992 1 97.44 184 TRP A N 1
ATOM 1511 C CA . TRP A 1 184 ? 9.555 -30.094 -15.141 1 97.44 184 TRP A CA 1
ATOM 1512 C C . TRP A 1 184 ? 9.586 -29.109 -16.312 1 97.44 184 TRP A C 1
ATOM 1514 O O . TRP A 1 184 ? 9.641 -27.891 -16.109 1 97.44 184 TRP A O 1
ATOM 1524 N N . VAL A 1 185 ? 9.586 -29.656 -17.547 1 97.5 185 VAL A N 1
ATOM 1525 C CA . VAL A 1 185 ? 9.633 -28.797 -18.719 1 97.5 185 VAL A CA 1
ATOM 1526 C C . VAL A 1 185 ? 8.664 -29.312 -19.781 1 97.5 185 VAL A C 1
ATOM 1528 O O . VAL A 1 185 ? 8.539 -30.516 -19.984 1 97.5 185 VAL A O 1
ATOM 1531 N N . GLY A 1 186 ? 7.953 -28.406 -20.328 1 95.44 186 GLY A N 1
ATOM 1532 C CA . GLY A 1 186 ? 7.215 -28.656 -21.562 1 95.44 186 GLY A CA 1
ATOM 1533 C C . GLY A 1 186 ? 7.934 -28.141 -22.797 1 95.44 186 GLY A C 1
ATOM 1534 O O . GLY A 1 186 ? 9.156 -28.25 -22.906 1 95.44 186 GLY A O 1
ATOM 1535 N N . SER A 1 187 ? 7.145 -27.719 -23.797 1 95.06 187 SER A N 1
ATOM 1536 C CA . SER A 1 187 ? 7.746 -27.125 -25 1 95.06 187 SER A CA 1
ATOM 1537 C C . SER A 1 187 ? 8.242 -25.719 -24.734 1 95.06 187 SER A C 1
ATOM 1539 O O . SER A 1 187 ? 9.336 -25.344 -25.156 1 95.06 187 SER A O 1
ATOM 1541 N N . SER A 1 188 ? 7.375 -24.906 -24.094 1 96.88 188 SER A N 1
ATOM 1542 C CA . SER A 1 188 ? 7.727 -23.531 -23.75 1 96.88 188 SER A CA 1
ATOM 1543 C C . SER A 1 188 ? 7.402 -23.219 -22.297 1 96.88 188 SER A C 1
ATOM 1545 O O . SER A 1 188 ? 7.547 -22.078 -21.859 1 96.88 188 SER A O 1
ATOM 1547 N N . SER A 1 189 ? 6.895 -24.219 -21.609 1 96.44 189 SER A N 1
ATOM 1548 C CA . SER A 1 189 ? 6.523 -24.047 -20.203 1 96.44 189 SER A CA 1
ATOM 1549 C C . SER A 1 189 ? 7.469 -24.797 -19.281 1 96.44 189 SER A C 1
ATOM 1551 O O . SER A 1 189 ? 7.98 -25.859 -19.656 1 96.44 189 SER A O 1
ATOM 1553 N N . MET A 1 190 ? 7.727 -24.25 -18.172 1 97.88 190 MET A N 1
ATOM 1554 C CA . MET A 1 190 ? 8.609 -24.859 -17.188 1 97.88 190 MET A CA 1
ATOM 1555 C C . MET A 1 190 ? 8.023 -24.75 -15.781 1 97.88 190 MET A C 1
ATOM 1557 O O . MET A 1 190 ? 7.441 -23.719 -15.422 1 97.88 190 MET A O 1
ATOM 1561 N N . GLU A 1 191 ? 8.133 -25.828 -15.055 1 97.75 191 GLU A N 1
ATOM 1562 C CA . GLU A 1 191 ? 7.801 -25.797 -13.633 1 97.75 191 GLU A CA 1
ATOM 1563 C C . GLU A 1 191 ? 9.055 -25.625 -12.781 1 97.75 191 GLU A C 1
ATOM 1565 O O . GLU A 1 191 ? 10.039 -26.328 -12.961 1 97.75 191 GLU A O 1
ATOM 1570 N N . THR A 1 192 ? 9.039 -24.641 -11.961 1 97.5 192 THR A N 1
ATOM 1571 C CA . THR A 1 192 ? 10.148 -24.359 -11.055 1 97.5 192 THR A CA 1
ATOM 1572 C C . THR A 1 192 ? 9.719 -24.562 -9.602 1 97.5 192 THR A C 1
ATOM 1574 O O . THR A 1 192 ? 8.727 -23.969 -9.164 1 97.5 192 THR A O 1
ATOM 1577 N N . THR A 1 193 ? 10.445 -25.359 -8.906 1 96.56 193 THR A N 1
ATOM 1578 C CA . THR A 1 193 ? 10.18 -25.578 -7.488 1 96.56 193 THR A CA 1
ATOM 1579 C C . THR A 1 193 ? 11.172 -24.797 -6.629 1 96.56 193 THR A C 1
ATOM 1581 O O . THR A 1 193 ? 12.383 -24.859 -6.855 1 96.56 193 THR A O 1
ATOM 1584 N N . VAL A 1 194 ? 10.617 -24.078 -5.695 1 96.62 194 VAL A N 1
ATOM 1585 C CA . VAL A 1 194 ? 11.438 -23.266 -4.805 1 96.62 194 VAL A CA 1
ATOM 1586 C C . VAL A 1 194 ? 11.148 -23.641 -3.352 1 96.62 194 VAL A C 1
ATOM 1588 O O . VAL A 1 194 ? 9.992 -23.875 -2.982 1 96.62 194 VAL A O 1
ATOM 1591 N N . TRP A 1 195 ? 12.188 -23.688 -2.561 1 95.31 195 TRP A N 1
ATOM 1592 C CA . TRP A 1 195 ? 12.078 -23.984 -1.134 1 95.31 195 TRP A CA 1
ATOM 1593 C C . TRP A 1 195 ? 12.578 -22.797 -0.3 1 95.31 195 TRP A C 1
ATOM 1595 O O . TRP A 1 195 ? 13.508 -22.109 -0.699 1 95.31 195 TRP A O 1
ATOM 1605 N N . MET A 1 196 ? 11.922 -22.594 0.779 1 94.5 196 MET A N 1
ATOM 1606 C CA . MET A 1 196 ? 12.398 -21.672 1.8 1 94.5 196 MET A CA 1
ATOM 1607 C C . MET A 1 196 ? 12.695 -22.406 3.105 1 94.5 196 MET A C 1
ATOM 1609 O O . MET A 1 196 ? 11.836 -23.125 3.625 1 94.5 196 MET A O 1
ATOM 1613 N N . ASP A 1 197 ? 13.898 -22.156 3.635 1 94.06 197 ASP A N 1
ATOM 1614 C CA . ASP A 1 197 ? 14.336 -22.797 4.871 1 94.06 197 ASP A CA 1
ATOM 1615 C C . ASP A 1 197 ? 14.875 -21.766 5.863 1 94.06 197 ASP A C 1
ATOM 1617 O O . ASP A 1 197 ? 15.359 -20.703 5.465 1 94.06 197 ASP A O 1
ATOM 1621 N N . GLN A 1 198 ? 14.648 -22.031 7.055 1 90.69 198 GLN A N 1
ATOM 1622 C CA . GLN A 1 198 ? 15.227 -21.203 8.102 1 90.69 198 GLN A CA 1
ATOM 1623 C C . GLN A 1 198 ? 16.016 -22.031 9.102 1 90.69 198 GLN A C 1
ATOM 1625 O O . GLN A 1 198 ? 15.672 -23.188 9.375 1 90.69 198 GLN A O 1
ATOM 1630 N N . ARG A 1 199 ? 17.078 -21.344 9.602 1 83.5 199 ARG A N 1
ATOM 1631 C CA . ARG A 1 199 ? 17.938 -22.047 10.555 1 83.5 199 ARG A CA 1
ATOM 1632 C C . ARG A 1 199 ? 17.25 -22.188 11.906 1 83.5 199 ARG A C 1
ATOM 1634 O O . ARG A 1 199 ? 16.547 -21.266 12.352 1 83.5 199 ARG A O 1
ATOM 1641 N N . SER A 1 200 ? 17.375 -23.344 12.43 1 74 200 SER A N 1
ATOM 1642 C CA . SER A 1 200 ? 16.797 -23.594 13.742 1 74 200 SER A CA 1
ATOM 1643 C C . SER A 1 200 ? 17.547 -22.844 14.828 1 74 200 SER A C 1
ATOM 1645 O O . SER A 1 200 ? 18.766 -22.625 14.711 1 74 200 SER A O 1
ATOM 1647 N N . SER A 1 201 ? 16.828 -22.328 15.781 1 66.94 201 SER A N 1
ATOM 1648 C CA . SER A 1 201 ? 17.453 -21.641 16.906 1 66.94 201 SER A CA 1
ATOM 1649 C C . SER A 1 201 ? 18.359 -22.594 17.703 1 66.94 201 SER A C 1
ATOM 1651 O O . SER A 1 201 ? 19.312 -22.141 18.328 1 66.94 201 SER A O 1
ATOM 1653 N N . THR A 1 202 ? 18.062 -23.812 17.703 1 65.75 202 THR A N 1
ATOM 1654 C CA . THR A 1 202 ? 18.734 -24.766 18.578 1 65.75 202 THR A CA 1
ATOM 1655 C C . THR A 1 202 ? 19.984 -25.328 17.906 1 65.75 202 THR A C 1
ATOM 1657 O O . THR A 1 202 ? 20.953 -25.688 18.578 1 65.75 202 THR A O 1
ATOM 1660 N N . ASP A 1 203 ? 19.922 -25.453 16.672 1 64.12 203 ASP A N 1
ATOM 1661 C CA . ASP A 1 203 ? 21.062 -25.984 15.93 1 64.12 203 ASP A CA 1
ATOM 1662 C C . ASP A 1 203 ? 21.328 -25.172 14.664 1 64.12 203 ASP A C 1
ATOM 1664 O O . ASP A 1 203 ? 20.578 -25.25 13.695 1 64.12 203 ASP A O 1
ATOM 1668 N N . GLU A 1 204 ? 22.328 -24.406 14.68 1 62.62 204 GLU A N 1
ATOM 1669 C CA . GLU A 1 204 ? 22.672 -23.5 13.602 1 62.62 204 GLU A CA 1
ATOM 1670 C C . GLU A 1 204 ? 22.875 -24.234 12.289 1 62.62 204 GLU A C 1
ATOM 1672 O O . GLU A 1 204 ? 22.734 -23.656 11.211 1 62.62 204 GLU A O 1
ATOM 1677 N N . ASN A 1 205 ? 23.109 -25.422 12.422 1 66.88 205 ASN A N 1
ATOM 1678 C CA . ASN A 1 205 ? 23.406 -26.156 11.203 1 66.88 205 ASN A CA 1
ATOM 1679 C C . ASN A 1 205 ? 22.172 -26.875 10.664 1 66.88 205 ASN A C 1
ATOM 1681 O O . ASN A 1 205 ? 22.234 -27.516 9.609 1 66.88 205 ASN A O 1
ATOM 1685 N N . ASN A 1 206 ? 21.156 -26.609 11.336 1 81.62 206 ASN A N 1
ATOM 1686 C CA . ASN A 1 206 ? 19.953 -27.328 10.938 1 81.62 206 ASN A CA 1
ATOM 1687 C C . ASN A 1 206 ? 18.938 -26.391 10.289 1 81.62 206 ASN A C 1
ATOM 1689 O O . ASN A 1 206 ? 18.469 -25.438 10.914 1 81.62 206 ASN A O 1
ATOM 1693 N N . TRP A 1 207 ? 18.766 -26.594 8.953 1 87.88 207 TRP A N 1
ATOM 1694 C CA . TRP A 1 207 ? 17.75 -25.844 8.211 1 87.88 207 TRP A CA 1
ATOM 1695 C C . TRP A 1 207 ? 16.406 -26.562 8.242 1 87.88 207 TRP A C 1
ATOM 1697 O O . TRP A 1 207 ? 16.344 -27.766 8.008 1 87.88 207 TRP A O 1
ATOM 1707 N N . LYS A 1 208 ? 15.438 -25.828 8.617 1 90.06 208 LYS A N 1
ATOM 1708 C CA . LYS A 1 208 ? 14.078 -26.359 8.625 1 90.06 208 LYS A CA 1
ATOM 1709 C C . LYS A 1 208 ? 13.234 -25.734 7.52 1 90.06 208 LYS A C 1
ATOM 1711 O O . LYS A 1 208 ? 13.297 -24.531 7.285 1 90.06 208 LYS A O 1
ATOM 1716 N N . ARG A 1 209 ? 12.484 -26.641 6.863 1 91.69 209 ARG A N 1
ATOM 1717 C CA . ARG A 1 209 ? 11.648 -26.203 5.746 1 91.69 209 ARG A CA 1
ATOM 1718 C C . ARG A 1 209 ? 10.484 -25.344 6.238 1 91.69 209 ARG A C 1
ATOM 1720 O O . ARG A 1 209 ? 9.727 -25.766 7.117 1 91.69 209 ARG A O 1
ATOM 1727 N N . LEU A 1 210 ? 10.375 -24.172 5.625 1 89.81 210 LEU A N 1
ATOM 1728 C CA . LEU A 1 210 ? 9.258 -23.297 5.918 1 89.81 210 LEU A CA 1
ATOM 1729 C C . LEU A 1 210 ? 8.18 -23.406 4.848 1 89.81 210 LEU A C 1
ATOM 1731 O O . LEU A 1 210 ? 6.988 -23.5 5.168 1 89.81 210 LEU A O 1
ATOM 1735 N N . THR A 1 211 ? 8.656 -23.422 3.633 1 91.75 211 THR A N 1
ATOM 1736 C CA . THR A 1 211 ? 7.727 -23.297 2.516 1 91.75 211 THR A CA 1
ATOM 1737 C C . THR A 1 211 ? 8.242 -24.047 1.294 1 91.75 211 THR A C 1
ATOM 1739 O O . THR A 1 211 ? 9.453 -24.078 1.051 1 91.75 211 THR A O 1
ATOM 1742 N N . THR A 1 212 ? 7.367 -24.672 0.567 1 92.62 212 THR A N 1
ATOM 1743 C CA . THR A 1 212 ? 7.605 -25.203 -0.77 1 92.62 212 THR A CA 1
ATOM 1744 C C . THR A 1 212 ? 6.656 -24.562 -1.782 1 92.62 212 THR A C 1
ATOM 1746 O O . THR A 1 212 ? 5.441 -24.562 -1.579 1 92.62 212 THR A O 1
ATOM 1749 N N . ALA A 1 213 ? 7.227 -24.047 -2.77 1 94.75 213 ALA A N 1
ATOM 1750 C CA . ALA A 1 213 ? 6.414 -23.359 -3.777 1 94.75 213 ALA A CA 1
ATOM 1751 C C . ALA A 1 213 ? 6.723 -23.891 -5.176 1 94.75 213 ALA A C 1
ATOM 1753 O O . ALA A 1 213 ? 7.883 -24.141 -5.512 1 94.75 213 ALA A O 1
ATOM 1754 N N . THR A 1 214 ? 5.73 -24.078 -5.965 1 95.12 214 THR A N 1
ATOM 1755 C CA . THR A 1 214 ? 5.867 -24.516 -7.352 1 95.12 214 THR A CA 1
ATOM 1756 C C . THR A 1 214 ? 5.309 -23.469 -8.305 1 95.12 214 THR A C 1
ATOM 1758 O O . THR A 1 214 ? 4.141 -23.078 -8.203 1 95.12 214 THR A O 1
ATOM 1761 N N . PHE A 1 215 ? 6.125 -23.016 -9.164 1 95.81 215 PHE A N 1
ATOM 1762 C CA . PHE A 1 215 ? 5.758 -22 -10.141 1 95.81 215 PHE A CA 1
ATOM 1763 C C . PHE A 1 215 ? 5.699 -22.594 -11.547 1 95.81 215 PHE A C 1
ATOM 1765 O O . PHE A 1 215 ? 6.535 -23.422 -11.906 1 95.81 215 PHE A O 1
ATOM 1772 N N . LEU A 1 216 ? 4.742 -22.25 -12.266 1 96.06 216 LEU A N 1
ATOM 1773 C CA . LEU A 1 216 ? 4.723 -22.531 -13.695 1 96.06 216 LEU A CA 1
ATOM 1774 C C . LEU A 1 216 ? 5.109 -21.297 -14.492 1 96.06 216 LEU A C 1
ATOM 1776 O O . LEU A 1 216 ? 4.453 -20.25 -14.398 1 96.06 216 LEU A O 1
ATOM 1780 N N . MET A 1 217 ? 6.133 -21.422 -15.219 1 96.75 217 MET A N 1
ATOM 1781 C CA . MET A 1 217 ? 6.684 -20.328 -16 1 96.75 217 MET A CA 1
ATOM 1782 C C . MET A 1 217 ? 6.57 -20.609 -17.5 1 96.75 217 MET A C 1
ATOM 1784 O O . MET A 1 217 ? 6.559 -21.766 -17.922 1 96.75 217 MET A O 1
ATOM 1788 N N . ALA A 1 218 ? 6.488 -19.516 -18.25 1 96.38 218 ALA A N 1
ATOM 1789 C CA . ALA A 1 218 ? 6.48 -19.641 -19.703 1 96.38 218 ALA A CA 1
ATOM 1790 C C . ALA A 1 218 ? 7.629 -18.844 -20.328 1 96.38 218 ALA A C 1
ATOM 1792 O O . ALA A 1 218 ? 7.867 -17.703 -19.953 1 96.38 218 ALA A O 1
ATOM 1793 N N . ALA A 1 219 ? 8.281 -19.5 -21.188 1 97.69 219 ALA A N 1
ATOM 1794 C CA . ALA A 1 219 ? 9.297 -18.812 -21.984 1 97.69 219 ALA A CA 1
ATOM 1795 C C . ALA A 1 219 ? 8.68 -18.156 -23.219 1 97.69 219 ALA A C 1
ATOM 1797 O O . ALA A 1 219 ? 7.934 -18.797 -23.953 1 97.69 219 ALA A O 1
ATOM 1798 N N . ARG A 1 220 ? 9.039 -16.906 -23.328 1 95.94 220 ARG A N 1
ATOM 1799 C CA . ARG A 1 220 ? 8.562 -16.125 -24.469 1 95.94 220 ARG A CA 1
ATOM 1800 C C . ARG A 1 220 ? 9.727 -15.594 -25.281 1 95.94 220 ARG A C 1
ATOM 1802 O O . ARG A 1 220 ? 10.867 -15.562 -24.812 1 95.94 220 ARG A O 1
ATOM 1809 N N . ASP A 1 221 ? 9.359 -15.18 -26.516 1 94.81 221 ASP A N 1
ATOM 1810 C CA . ASP A 1 221 ? 10.398 -14.578 -27.344 1 94.81 221 ASP A CA 1
ATOM 1811 C C . ASP A 1 221 ? 10.82 -13.219 -26.812 1 94.81 221 ASP A C 1
ATOM 1813 O O . ASP A 1 221 ? 10.258 -12.734 -25.812 1 94.81 221 ASP A O 1
ATOM 1817 N N . SER A 1 222 ? 11.773 -12.609 -27.438 1 92.12 222 SER A N 1
ATOM 1818 C CA . SER A 1 222 ? 12.422 -11.414 -26.922 1 92.12 222 SER A CA 1
ATOM 1819 C C . SER A 1 222 ? 11.438 -10.25 -26.844 1 92.12 222 SER A C 1
ATOM 1821 O O . SER A 1 222 ? 11.602 -9.336 -26.031 1 92.12 222 SER A O 1
ATOM 1823 N N . ASN A 1 223 ? 10.383 -10.32 -27.609 1 89.75 223 ASN A N 1
ATOM 1824 C CA . ASN A 1 223 ? 9.383 -9.258 -27.609 1 89.75 223 ASN A CA 1
ATOM 1825 C C . ASN A 1 223 ? 8.117 -9.68 -26.875 1 89.75 223 ASN A C 1
ATOM 1827 O O . ASN A 1 223 ? 7.117 -8.961 -26.875 1 89.75 223 ASN A O 1
ATOM 1831 N N . ASN A 1 224 ? 8.141 -10.828 -26.328 1 89.38 224 ASN A N 1
ATOM 1832 C CA . ASN A 1 224 ? 6.996 -11.367 -25.609 1 89.38 224 ASN A CA 1
ATOM 1833 C C . ASN A 1 224 ? 5.773 -11.492 -26.5 1 89.38 224 ASN A C 1
ATOM 1835 O O . ASN A 1 224 ? 4.664 -11.125 -26.109 1 89.38 224 ASN A O 1
ATOM 1839 N N . GLU A 1 225 ? 5.914 -11.883 -27.672 1 89.62 225 GLU A N 1
ATOM 1840 C CA . GLU A 1 225 ? 4.82 -11.969 -28.625 1 89.62 225 GLU A CA 1
ATOM 1841 C C . GLU A 1 225 ? 4.422 -13.422 -28.875 1 89.62 225 GLU A C 1
ATOM 1843 O O . GLU A 1 225 ? 3.316 -13.695 -29.344 1 89.62 225 GLU A O 1
ATOM 1848 N N . GLY A 1 226 ? 5.324 -14.289 -28.578 1 92 226 GLY A N 1
ATOM 1849 C CA . GLY A 1 226 ? 5.062 -15.703 -28.797 1 92 226 GLY A CA 1
ATOM 1850 C C . GLY A 1 226 ? 5.875 -16.609 -27.891 1 92 226 GLY A C 1
ATOM 1851 O O . GLY A 1 226 ? 6.805 -16.141 -27.219 1 92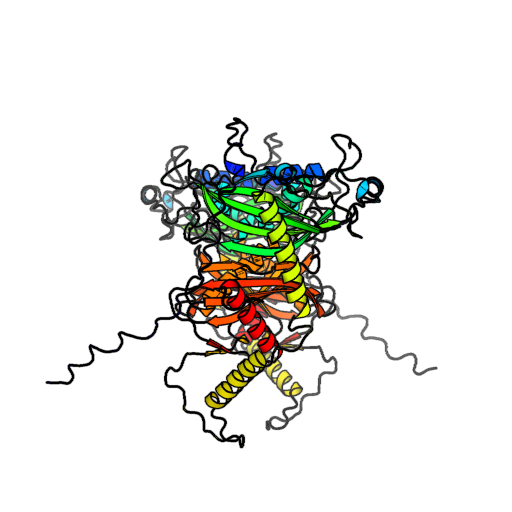 226 GLY A O 1
ATOM 1852 N N . PRO A 1 227 ? 5.473 -17.875 -27.969 1 95.69 227 PRO A N 1
ATOM 1853 C CA . PRO A 1 227 ? 6.211 -18.828 -27.141 1 95.69 227 PRO A CA 1
ATOM 1854 C C . PRO A 1 227 ? 7.613 -19.125 -27.672 1 95.69 227 PRO A C 1
ATOM 1856 O O . PRO A 1 227 ? 7.836 -19.062 -28.891 1 95.69 227 PRO A O 1
ATOM 1859 N N . ALA A 1 228 ? 8.547 -19.375 -26.844 1 96.75 228 ALA A N 1
ATOM 1860 C CA . ALA A 1 228 ? 9.906 -19.781 -27.188 1 96.75 228 ALA A CA 1
ATOM 1861 C C . ALA A 1 228 ? 10.227 -21.172 -26.641 1 96.75 228 ALA A C 1
ATOM 1863 O O . ALA A 1 228 ? 9.812 -21.516 -25.531 1 96.75 228 ALA A O 1
ATOM 1864 N N . LEU A 1 229 ? 10.977 -21.906 -27.406 1 97.06 229 LEU A N 1
ATOM 1865 C CA . LEU A 1 229 ? 11.32 -23.281 -27.031 1 97.06 229 LEU A CA 1
ATOM 1866 C C . LEU A 1 229 ? 12.328 -23.281 -25.891 1 97.06 229 LEU A C 1
ATOM 1868 O O . LEU A 1 229 ? 13.188 -22.406 -25.797 1 97.06 229 LEU A O 1
ATOM 1872 N N . VAL A 1 230 ? 12.188 -24.266 -25.047 1 97.56 230 VAL A N 1
ATOM 1873 C CA . VAL A 1 230 ? 13.078 -24.359 -23.891 1 97.56 230 VAL A CA 1
ATOM 1874 C C . VAL A 1 230 ? 13.852 -25.672 -23.922 1 97.56 230 VAL A C 1
ATOM 1876 O O . VAL A 1 230 ? 13.461 -26.609 -24.641 1 97.56 230 VAL A O 1
ATOM 1879 N N . ASN A 1 231 ? 14.945 -25.734 -23.203 1 97.75 231 ASN A N 1
ATOM 1880 C CA . ASN A 1 231 ? 15.797 -26.922 -23.141 1 97.75 231 ASN A CA 1
ATOM 1881 C C . ASN A 1 231 ? 15.047 -28.109 -22.547 1 97.75 231 ASN A C 1
ATOM 1883 O O . ASN A 1 231 ? 14.289 -27.969 -21.594 1 97.75 231 ASN A O 1
ATOM 1887 N N . PRO A 1 232 ? 15.227 -29.281 -23.141 1 96.88 232 PRO A N 1
ATOM 1888 C CA . PRO A 1 232 ? 14.656 -30.469 -22.516 1 96.88 232 PRO A CA 1
ATOM 1889 C C . PRO A 1 232 ? 15.297 -30.781 -21.156 1 96.88 232 PRO A C 1
ATOM 1891 O O . PRO A 1 232 ? 16.438 -30.391 -20.906 1 96.88 232 PRO A O 1
ATOM 1894 N N . LEU A 1 233 ? 14.539 -31.406 -20.344 1 97.25 233 LEU A N 1
ATOM 1895 C CA . LEU A 1 233 ? 14.984 -31.766 -19 1 97.25 233 LEU A CA 1
ATOM 1896 C C . LEU A 1 233 ? 15.078 -33.281 -18.844 1 97.25 233 LEU A C 1
ATOM 1898 O O . LEU A 1 233 ? 14.109 -34 -19.109 1 97.25 233 LEU A O 1
ATOM 1902 N N . GLU A 1 234 ? 16.297 -33.781 -18.453 1 95.81 234 GLU A N 1
ATOM 1903 C CA . GLU A 1 234 ? 16.5 -35.219 -18.25 1 95.81 234 GLU A CA 1
ATOM 1904 C C . GLU A 1 234 ? 16.719 -35.531 -16.766 1 95.81 234 GLU A C 1
ATOM 1906 O O . GLU A 1 234 ? 17.438 -34.812 -16.062 1 95.81 234 GLU A O 1
ATOM 1911 N N . ALA A 1 235 ? 15.992 -36.562 -16.344 1 94.62 235 ALA A N 1
ATOM 1912 C CA . ALA A 1 235 ? 16.156 -37.062 -14.977 1 94.62 235 ALA A CA 1
ATOM 1913 C C . ALA A 1 235 ? 17.062 -38.281 -14.945 1 94.62 235 ALA A C 1
ATOM 1915 O O . ALA A 1 235 ? 16.828 -39.25 -15.664 1 94.62 235 ALA A O 1
ATOM 1916 N N . VAL A 1 236 ? 18.078 -38.188 -14.062 1 92.5 236 VAL A N 1
ATOM 1917 C CA . VAL A 1 236 ? 19.047 -39.281 -14.023 1 92.5 236 VAL A CA 1
ATOM 1918 C C . VAL A 1 236 ? 18.875 -40.094 -12.742 1 92.5 236 VAL A C 1
ATOM 1920 O O . VAL A 1 236 ? 18.719 -41.312 -12.797 1 92.5 236 VAL A O 1
ATOM 1923 N N . THR A 1 237 ? 18.781 -39.469 -11.656 1 93.62 237 THR A N 1
ATOM 1924 C CA . THR A 1 237 ? 18.641 -40.125 -10.375 1 93.62 237 THR A CA 1
ATOM 1925 C C . THR A 1 237 ? 17.188 -40.5 -10.109 1 93.62 237 THR A C 1
ATOM 1927 O O . THR A 1 237 ? 16.281 -39.938 -10.727 1 93.62 237 THR A O 1
ATOM 1930 N N . ASP A 1 238 ? 16.953 -41.469 -9.258 1 93.94 238 ASP A N 1
ATOM 1931 C CA . ASP A 1 238 ? 15.602 -41.875 -8.891 1 93.94 238 ASP A CA 1
ATOM 1932 C C . ASP A 1 238 ? 14.812 -40.688 -8.297 1 93.94 238 ASP A C 1
ATOM 1934 O O . ASP A 1 238 ? 13.609 -40.562 -8.523 1 93.94 238 ASP A O 1
ATOM 1938 N N . GLU A 1 239 ? 15.508 -39.969 -7.602 1 92.62 239 GLU A N 1
ATOM 1939 C CA . GLU A 1 239 ? 14.859 -38.781 -7.02 1 92.62 239 GLU A CA 1
ATOM 1940 C C . GLU A 1 239 ? 14.414 -37.812 -8.102 1 92.62 239 GLU A C 1
ATOM 1942 O O . GLU A 1 239 ? 13.305 -37.281 -8.047 1 92.62 239 GLU A O 1
ATOM 1947 N N . GLU A 1 240 ? 15.219 -37.594 -9.008 1 93.75 240 GLU A N 1
ATOM 1948 C CA . GLU A 1 240 ? 14.883 -36.719 -10.117 1 93.75 240 GLU A CA 1
ATOM 1949 C C . GLU A 1 240 ? 13.711 -37.25 -10.922 1 93.75 240 GLU A C 1
ATOM 1951 O O . GLU A 1 240 ? 12.859 -36.5 -11.383 1 93.75 240 GLU A O 1
ATOM 1956 N N . LYS A 1 241 ? 13.719 -38.531 -11.078 1 95.12 241 LYS A N 1
ATOM 1957 C CA . LYS A 1 241 ? 12.617 -39.156 -11.82 1 95.12 241 LYS A CA 1
ATOM 1958 C C . LYS A 1 241 ? 11.289 -38.969 -11.094 1 95.12 241 LYS A C 1
ATOM 1960 O O . LYS A 1 241 ? 10.258 -38.75 -11.727 1 95.12 241 LYS A O 1
ATOM 1965 N N . ARG A 1 242 ? 11.391 -39.094 -9.836 1 94.44 242 ARG A N 1
ATOM 1966 C CA . ARG A 1 242 ? 10.18 -38.875 -9.039 1 94.44 242 ARG A CA 1
ATOM 1967 C C . ARG A 1 242 ? 9.688 -37.438 -9.18 1 94.44 242 ARG A C 1
ATOM 1969 O O . ARG A 1 242 ? 8.484 -37.188 -9.305 1 94.44 242 ARG A O 1
ATOM 1976 N N . ILE A 1 243 ? 10.578 -36.531 -9.141 1 93.81 243 ILE A N 1
ATOM 1977 C CA . ILE A 1 243 ? 10.234 -35.125 -9.273 1 93.81 243 ILE A CA 1
ATOM 1978 C C . ILE A 1 243 ? 9.609 -34.844 -10.641 1 93.81 243 ILE A C 1
ATOM 1980 O O . ILE A 1 243 ? 8.594 -34.156 -10.75 1 93.81 243 ILE A O 1
ATOM 1984 N N . LEU A 1 244 ? 10.203 -35.406 -11.641 1 94.69 244 LEU A N 1
ATOM 1985 C CA . LEU A 1 244 ? 9.711 -35.25 -13 1 94.69 244 LEU A CA 1
ATOM 1986 C C . LEU A 1 244 ? 8.305 -35.844 -13.141 1 94.69 244 LEU A C 1
ATOM 1988 O O . LEU A 1 244 ? 7.457 -35.25 -13.828 1 94.69 244 LEU A O 1
ATOM 1992 N N . GLN A 1 245 ? 8.125 -37 -12.516 1 94.69 245 GLN A N 1
ATOM 1993 C CA . GLN A 1 245 ? 6.809 -37.625 -12.555 1 94.69 245 GLN A CA 1
ATOM 1994 C C . GLN A 1 245 ? 5.773 -36.75 -11.844 1 94.69 245 GLN A C 1
ATOM 1996 O O . GLN A 1 245 ? 4.625 -36.656 -12.289 1 94.69 245 GLN A O 1
ATOM 2001 N N . GLN A 1 246 ? 6.18 -36.219 -10.742 1 92.62 246 GLN A N 1
ATOM 2002 C CA . GLN A 1 246 ? 5.281 -35.312 -10.031 1 92.62 246 GLN A CA 1
ATOM 2003 C C . GLN A 1 246 ? 4.91 -34.094 -10.898 1 92.62 246 GLN A C 1
ATOM 2005 O O . GLN A 1 246 ? 3.771 -33.625 -10.859 1 92.62 246 GLN A O 1
ATOM 2010 N N . GLY A 1 247 ? 5.836 -33.625 -11.633 1 92.81 247 GLY A N 1
ATOM 2011 C CA . GLY A 1 247 ? 5.555 -32.531 -12.562 1 92.81 247 GLY A CA 1
ATOM 2012 C C . GLY A 1 247 ? 4.512 -32.906 -13.602 1 92.81 247 GLY A C 1
ATOM 2013 O O . GLY A 1 247 ? 3.648 -32.094 -13.93 1 92.81 247 GLY A O 1
ATOM 2014 N N . GLU A 1 248 ? 4.617 -34.125 -14.055 1 93.94 248 GLU A N 1
ATOM 2015 C CA . GLU A 1 248 ? 3.641 -34.594 -15.023 1 93.94 248 GLU A CA 1
ATOM 2016 C C . GLU A 1 248 ? 2.252 -34.719 -14.398 1 93.94 248 GLU A C 1
ATOM 2018 O O . GLU A 1 248 ? 1.248 -34.406 -15.047 1 93.94 248 GLU A O 1
ATOM 2023 N N . LYS A 1 249 ? 2.266 -35.156 -13.211 1 92.38 249 LYS A N 1
ATOM 2024 C CA . LYS A 1 249 ? 0.997 -35.219 -12.492 1 92.38 249 LYS A CA 1
ATOM 2025 C C . LYS A 1 249 ? 0.389 -33.844 -12.281 1 92.38 249 LYS A C 1
ATOM 2027 O O . LYS A 1 249 ? -0.827 -33.688 -12.391 1 92.38 249 LYS A O 1
ATOM 2032 N N . ASN A 1 250 ? 1.229 -32.938 -11.953 1 90.62 250 ASN A N 1
ATOM 2033 C CA . ASN A 1 250 ? 0.758 -31.578 -11.781 1 90.62 250 ASN A CA 1
ATOM 2034 C C . ASN A 1 250 ? 0.134 -31.031 -13.07 1 90.62 250 ASN A C 1
ATOM 2036 O O . ASN A 1 250 ? -0.893 -30.359 -13.023 1 90.62 250 ASN A O 1
ATOM 2040 N N . LYS A 1 251 ? 0.771 -31.281 -14.148 1 92 251 LYS A N 1
ATOM 2041 C CA . LYS A 1 251 ? 0.255 -30.859 -15.445 1 92 251 LYS A CA 1
ATOM 2042 C C . LYS A 1 251 ? -1.136 -31.438 -15.703 1 92 251 LYS A C 1
ATOM 2044 O O . LYS A 1 251 ? -2.043 -30.719 -16.125 1 92 251 LYS A O 1
ATOM 2049 N N . GLN A 1 252 ? -1.26 -32.688 -15.445 1 92.06 252 GLN A N 1
ATOM 2050 C CA . GLN A 1 252 ? -2.545 -33.344 -15.656 1 92.06 252 GLN A CA 1
ATOM 2051 C C . GLN A 1 252 ? -3.623 -32.75 -14.75 1 92.06 252 GLN A C 1
ATOM 2053 O O . GLN A 1 252 ? -4.758 -32.531 -15.188 1 92.06 252 GLN A O 1
ATOM 2058 N N . ARG A 1 253 ? -3.242 -32.531 -13.594 1 87.44 253 ARG A N 1
ATOM 2059 C CA . ARG A 1 253 ? -4.172 -31.953 -12.641 1 87.44 253 ARG A CA 1
ATOM 2060 C C . ARG A 1 253 ? -4.637 -30.578 -13.117 1 87.44 253 ARG A C 1
ATOM 2062 O O . ARG A 1 253 ? -5.824 -30.266 -13.055 1 87.44 253 ARG A O 1
ATOM 2069 N N . ARG A 1 254 ? -3.717 -29.828 -13.57 1 87.25 254 ARG A N 1
ATOM 2070 C CA . ARG A 1 254 ? -4.059 -28.5 -14.062 1 87.25 254 ARG A CA 1
ATOM 2071 C C . ARG A 1 254 ? -5.023 -28.578 -15.242 1 87.25 254 ARG A C 1
ATOM 2073 O O . ARG A 1 254 ? -5.957 -27.781 -15.344 1 87.25 254 ARG A O 1
ATOM 2080 N N . GLN A 1 255 ? -4.777 -29.484 -16.031 1 88.06 255 GLN A N 1
ATOM 2081 C CA . GLN A 1 255 ? -5.641 -29.672 -17.188 1 88.06 255 GLN A CA 1
ATOM 2082 C C . GLN A 1 255 ? -7.047 -30.078 -16.766 1 88.06 255 GLN A C 1
ATOM 2084 O O . GLN A 1 255 ? -8.031 -29.594 -17.328 1 88.06 255 GLN A O 1
ATOM 2089 N N . THR A 1 256 ? -7.09 -30.938 -15.844 1 86.25 256 THR A N 1
ATOM 2090 C CA . THR A 1 256 ? -8.383 -31.391 -15.336 1 86.25 256 THR A CA 1
ATOM 2091 C C . THR A 1 256 ? -9.133 -30.234 -14.672 1 86.25 256 THR A C 1
ATOM 2093 O O . THR A 1 256 ? -10.336 -30.078 -14.875 1 86.25 256 THR A O 1
ATOM 2096 N N . MET A 1 257 ? -8.414 -29.5 -13.906 1 83.19 257 MET A N 1
ATOM 2097 C CA . MET A 1 257 ? -9.023 -28.344 -13.234 1 83.19 257 MET A CA 1
ATOM 2098 C C . MET A 1 257 ? -9.57 -27.344 -14.25 1 83.19 257 MET A C 1
ATOM 2100 O O . MET A 1 257 ? -10.633 -26.766 -14.047 1 83.19 257 MET A O 1
ATOM 2104 N N . GLN A 1 258 ? -8.852 -27.172 -15.281 1 83.75 258 GLN A N 1
ATOM 2105 C CA . GLN A 1 258 ? -9.281 -26.266 -16.328 1 83.75 258 GLN A CA 1
ATOM 2106 C C . GLN A 1 258 ? -10.539 -26.781 -17.016 1 83.75 258 GLN A C 1
ATOM 2108 O O . GLN A 1 258 ? -11.453 -26 -17.328 1 83.75 258 GLN A O 1
ATOM 2113 N N . LYS A 1 259 ? -10.609 -28.031 -17.188 1 85.88 259 LYS A N 1
ATOM 2114 C CA . LYS A 1 259 ? -11.742 -28.656 -17.891 1 85.88 259 LYS A CA 1
ATOM 2115 C C . LYS A 1 259 ? -12.992 -28.641 -17.016 1 85.88 259 LYS A C 1
ATOM 2117 O O . LYS A 1 259 ? -14.109 -28.516 -17.531 1 85.88 259 LYS A O 1
ATOM 2122 N N . THR A 1 260 ? -12.797 -28.719 -15.766 1 84.69 260 THR A N 1
ATOM 2123 C CA . THR A 1 260 ? -13.938 -28.844 -14.867 1 84.69 260 THR A CA 1
ATOM 2124 C C . THR A 1 260 ? -14.258 -27.5 -14.219 1 84.69 260 THR A C 1
ATOM 2126 O O . THR A 1 260 ? -15.062 -27.438 -13.281 1 84.69 260 THR A O 1
ATOM 2129 N N . SER A 1 261 ? -13.664 -26.547 -14.719 1 86.75 261 SER A N 1
ATOM 2130 C CA . SER A 1 261 ? -13.875 -25.219 -14.141 1 86.75 261 SER A CA 1
ATOM 2131 C C . SER A 1 261 ? -15.352 -24.844 -14.148 1 86.75 261 SER A C 1
ATOM 2133 O O . SER A 1 261 ? -16.062 -25.125 -15.117 1 86.75 261 SER A O 1
ATOM 2135 N N . LEU A 1 262 ? -15.828 -24.219 -13.125 1 86.56 262 LEU A N 1
ATOM 2136 C CA . LEU A 1 262 ? -17.219 -23.828 -12.969 1 86.56 262 LEU A CA 1
ATOM 2137 C C . LEU A 1 262 ? -17.562 -22.672 -13.898 1 86.56 262 LEU A C 1
ATOM 2139 O O . LEU A 1 262 ? -18.734 -22.328 -14.055 1 86.56 262 LEU A O 1
ATOM 2143 N N . TYR A 1 263 ? -16.578 -22.109 -14.469 1 80.19 263 TYR A N 1
ATOM 2144 C CA . TYR A 1 263 ? -16.812 -21.016 -15.422 1 80.19 263 TYR A CA 1
ATOM 2145 C C . TYR A 1 263 ? -16.984 -21.562 -16.828 1 80.19 263 TYR A C 1
ATOM 2147 O O . TYR A 1 263 ? -17.406 -20.828 -17.734 1 80.19 263 TYR A O 1
ATOM 2155 N N . ARG A 1 264 ? -16.781 -22.828 -16.969 1 83.06 264 ARG A N 1
ATOM 2156 C CA . ARG A 1 264 ? -16.906 -23.453 -18.281 1 83.06 264 ARG A CA 1
ATOM 2157 C C . ARG A 1 264 ? -17.922 -24.594 -18.234 1 83.06 264 ARG A C 1
ATOM 2159 O O . ARG A 1 264 ? -18.609 -24.859 -19.219 1 83.06 264 ARG A O 1
ATOM 2166 N N . SER A 1 265 ? -17.953 -25.281 -17.078 1 88.12 265 SER A N 1
ATOM 2167 C CA . SER A 1 265 ? -18.812 -26.453 -16.953 1 88.12 265 SER A CA 1
ATOM 2168 C C . SER A 1 265 ? -19.766 -26.312 -15.766 1 88.12 265 SER A C 1
ATOM 2170 O O . SER A 1 265 ? -19.484 -25.594 -14.812 1 88.12 265 SER A O 1
ATOM 2172 N N . LEU A 1 266 ? -20.828 -27.031 -15.836 1 88.25 266 LEU A N 1
ATOM 2173 C CA . LEU A 1 266 ? -21.812 -27.031 -14.766 1 88.25 266 LEU A CA 1
ATOM 2174 C C . LEU A 1 266 ? -21.281 -27.781 -13.539 1 88.25 266 LEU A C 1
ATOM 2176 O O . LEU A 1 266 ? -20.516 -28.734 -13.68 1 88.25 266 LEU A O 1
ATOM 2180 N N . PRO A 1 267 ? -21.703 -27.375 -12.438 1 90.75 267 PRO A N 1
ATOM 2181 C CA . PRO A 1 267 ? -21.328 -28.141 -11.242 1 90.75 267 PRO A CA 1
ATOM 2182 C C . PRO A 1 267 ? -21.828 -29.578 -11.289 1 90.75 267 PRO A C 1
ATOM 2184 O O . PRO A 1 267 ? -22.812 -29.875 -11.969 1 90.75 267 PRO A O 1
ATOM 2187 N N . SER A 1 268 ? -21.172 -30.438 -10.602 1 91.31 268 SER A N 1
ATOM 2188 C CA . SER A 1 268 ? -21.609 -31.828 -10.5 1 91.31 268 SER A CA 1
ATOM 2189 C C . SER A 1 268 ? -22.938 -31.938 -9.781 1 91.31 268 SER A C 1
ATOM 2191 O O . SER A 1 268 ? -23.359 -31.016 -9.078 1 91.31 268 SER A O 1
ATOM 2193 N N . PRO A 1 269 ? -23.625 -33.094 -9.938 1 91.12 269 PRO A N 1
ATOM 2194 C CA . PRO A 1 269 ? -24.906 -33.281 -9.242 1 91.12 269 PRO A CA 1
ATOM 2195 C C . PRO A 1 269 ? -24.781 -33.156 -7.73 1 91.12 269 PRO A C 1
ATOM 2197 O O . PRO A 1 269 ? -25.641 -32.594 -7.078 1 91.12 269 PRO A O 1
ATOM 2200 N N . SER A 1 270 ? -23.766 -33.688 -7.215 1 92.5 270 SER A N 1
ATOM 2201 C CA . SER A 1 270 ? -23.547 -33.562 -5.777 1 92.5 270 SER A CA 1
ATOM 2202 C C . SER A 1 270 ? -23.375 -32.125 -5.359 1 92.5 270 SER A C 1
ATOM 2204 O O . SER A 1 270 ? -23.859 -31.703 -4.301 1 92.5 270 SER A O 1
ATOM 2206 N N . GLU A 1 271 ? -22.719 -31.344 -6.16 1 93.12 271 GLU A N 1
ATOM 2207 C CA . GLU A 1 271 ? -22.5 -29.922 -5.871 1 93.12 271 GLU A CA 1
ATOM 2208 C C . GLU A 1 271 ? -23.797 -29.125 -6.008 1 93.12 271 GLU A C 1
ATOM 2210 O O . GLU A 1 271 ? -24.047 -28.203 -5.238 1 93.12 271 GLU A O 1
ATOM 2215 N N . GLN A 1 272 ? -24.562 -29.5 -6.953 1 91.38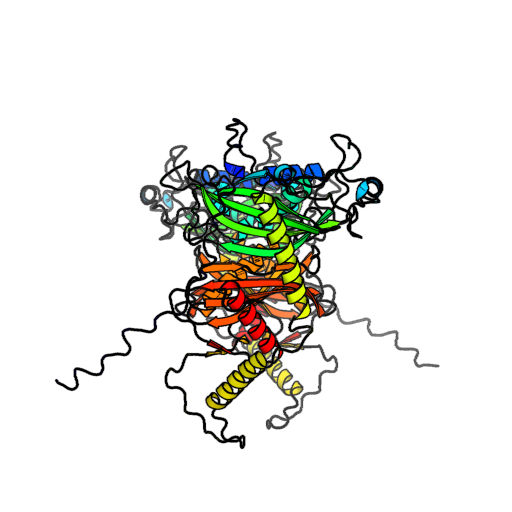 272 GLN A N 1
ATOM 2216 C CA . GLN A 1 272 ? -25.859 -28.859 -7.113 1 91.38 272 GLN A CA 1
ATOM 2217 C C . GLN A 1 272 ? -26.75 -29.109 -5.895 1 91.38 272 GLN A C 1
ATOM 2219 O O . GLN A 1 272 ? -27.484 -28.219 -5.469 1 91.38 272 GLN A O 1
ATOM 2224 N N . ARG A 1 273 ? -26.656 -30.25 -5.367 1 91.69 273 ARG A N 1
ATOM 2225 C CA . ARG A 1 273 ? -27.406 -30.578 -4.16 1 91.69 273 ARG A CA 1
ATOM 2226 C C . ARG A 1 273 ? -26.984 -29.703 -2.99 1 91.69 273 ARG A C 1
ATOM 2228 O O . ARG A 1 273 ? -27.812 -29.281 -2.186 1 91.69 273 ARG A O 1
ATOM 2235 N N . VAL A 1 274 ? -25.703 -29.5 -2.934 1 92 274 VAL A N 1
ATOM 2236 C CA . VAL A 1 274 ? -25.172 -28.672 -1.861 1 92 274 VAL A CA 1
ATOM 2237 C C . VAL A 1 274 ? -25.766 -27.266 -1.946 1 92 274 VAL A C 1
ATOM 2239 O O . VAL A 1 274 ? -26.219 -26.703 -0.938 1 92 274 VAL A O 1
ATOM 2242 N N . ILE A 1 275 ? -25.797 -26.703 -3.109 1 91.06 275 ILE A N 1
ATOM 2243 C CA . ILE A 1 275 ? -26.344 -25.359 -3.318 1 91.06 275 ILE A CA 1
ATOM 2244 C C . ILE A 1 275 ? -27.828 -25.359 -2.996 1 91.06 275 ILE A C 1
ATOM 2246 O O . ILE A 1 275 ? -28.328 -24.406 -2.389 1 91.06 275 ILE A O 1
ATOM 2250 N N . HIS A 1 276 ? -28.453 -26.375 -3.43 1 88.12 276 HIS A N 1
ATOM 2251 C CA . HIS A 1 276 ? -29.891 -26.469 -3.18 1 88.12 276 HIS A CA 1
ATOM 2252 C C . HIS A 1 276 ? -30.188 -26.562 -1.686 1 88.12 276 HIS A C 1
ATOM 2254 O O . HIS A 1 276 ? -31.156 -25.969 -1.199 1 88.12 276 HIS A O 1
ATOM 2260 N N . ASP A 1 277 ? -29.438 -27.266 -1.027 1 89.19 277 ASP A N 1
ATOM 2261 C CA . ASP A 1 277 ? -29.594 -27.391 0.419 1 89.19 277 ASP A CA 1
ATOM 2262 C C . ASP A 1 277 ? -29.422 -26.031 1.104 1 89.19 277 ASP A C 1
ATOM 2264 O O . ASP A 1 277 ? -30.141 -25.719 2.051 1 89.19 277 ASP A O 1
ATOM 2268 N N . ILE A 1 278 ? -28.469 -25.266 0.677 1 88.06 278 ILE A N 1
ATOM 2269 C CA . ILE A 1 278 ? -28.234 -23.922 1.219 1 88.06 278 ILE A CA 1
ATOM 2270 C C . ILE A 1 278 ? -29.469 -23.047 0.961 1 88.06 278 ILE A C 1
ATOM 2272 O O . ILE A 1 278 ? -29.891 -22.297 1.84 1 88.06 278 ILE A O 1
ATOM 2276 N N . PHE A 1 279 ? -30 -23.188 -0.185 1 83.56 279 PHE A N 1
ATOM 2277 C CA . PHE A 1 279 ? -31.188 -22.453 -0.574 1 83.56 279 PHE A CA 1
ATOM 2278 C C . PHE A 1 279 ? -32.375 -22.812 0.334 1 83.56 279 PHE A C 1
ATOM 2280 O O . PHE A 1 279 ? -33.031 -21.922 0.852 1 83.56 279 PHE A O 1
ATOM 2287 N N . LEU A 1 280 ? -32.5 -24.047 0.579 1 80.75 280 LEU A N 1
ATOM 2288 C CA . LEU A 1 280 ? -33.594 -24.5 1.435 1 80.75 280 LEU A CA 1
ATOM 2289 C C . LEU A 1 280 ? -33.438 -23.969 2.854 1 80.75 280 LEU A C 1
ATOM 2291 O O . LEU A 1 280 ? -34.406 -23.547 3.48 1 80.75 280 LEU A O 1
ATOM 2295 N N . LYS A 1 281 ? -32.25 -24 3.279 1 82.44 281 LYS A N 1
ATOM 2296 C CA . LYS A 1 281 ? -31.984 -23.5 4.621 1 82.44 281 LYS A CA 1
ATOM 2297 C C . LYS A 1 281 ? -32.281 -22.016 4.727 1 82.44 281 LYS A C 1
ATOM 2299 O O . LYS A 1 281 ? -32.75 -21.531 5.766 1 82.44 281 LYS A O 1
ATOM 2304 N N . SER A 1 282 ? -31.969 -21.234 3.68 1 80.25 282 SER A N 1
ATOM 2305 C CA . SER A 1 282 ? -32.188 -19.797 3.678 1 80.25 282 SER A CA 1
ATOM 2306 C C . SER A 1 282 ? -33.656 -19.469 3.727 1 80.25 282 SER A C 1
ATOM 2308 O O . SER A 1 282 ? -34.062 -18.438 4.289 1 80.25 282 SER A O 1
ATOM 2310 N N . LEU A 1 283 ? -34.469 -20.219 3.168 1 72.69 283 LEU A N 1
ATOM 2311 C CA . LEU A 1 283 ? -35.906 -20.031 3.178 1 72.69 283 LEU A CA 1
ATOM 2312 C C . LEU A 1 283 ? -36.469 -20.266 4.574 1 72.69 283 LEU A C 1
ATOM 2314 O O . LEU A 1 283 ? -37.406 -19.578 4.988 1 72.69 283 LEU A O 1
ATOM 2318 N N . GLU A 1 284 ? -35.938 -21.125 5.172 1 68.75 284 GLU A N 1
ATOM 2319 C CA . GLU A 1 284 ? -36.375 -21.453 6.523 1 68.75 284 GLU A CA 1
ATOM 2320 C C . GLU A 1 284 ? -36.094 -20.297 7.484 1 68.75 284 GLU A C 1
ATOM 2322 O O . GLU A 1 284 ? -36.906 -20 8.367 1 68.75 284 GLU A O 1
ATOM 2327 N N . GLU A 1 285 ? -35 -19.656 7.281 1 65.88 285 GLU A N 1
ATOM 2328 C CA . GLU A 1 285 ? -34.594 -18.594 8.188 1 65.88 285 GLU A CA 1
ATOM 2329 C C . GLU A 1 285 ? -35.375 -17.328 7.941 1 65.88 285 GLU A C 1
ATOM 2331 O O . GLU A 1 285 ? -35.594 -16.531 8.859 1 65.88 285 GLU A O 1
ATOM 2336 N N . SER A 1 286 ? -35.688 -16.953 6.695 1 59.69 286 SER A N 1
ATOM 2337 C CA . SER A 1 286 ? -36.438 -15.727 6.383 1 59.69 286 SER A CA 1
ATOM 2338 C C . SER A 1 286 ? -37.906 -15.859 6.758 1 59.69 286 SER A C 1
ATOM 2340 O O . SER A 1 286 ? -38.656 -14.898 6.645 1 59.69 286 SER A O 1
ATOM 2342 N N . GLY A 1 287 ? -38.344 -16.594 7.617 1 52.06 287 GLY A N 1
ATOM 2343 C CA . GLY A 1 287 ? -39.75 -16.688 7.977 1 52.06 287 GLY A CA 1
ATOM 2344 C C . GLY A 1 287 ? -40.656 -16.766 6.77 1 52.06 287 GLY A C 1
ATOM 2345 O O . GLY A 1 287 ? -41.875 -16.516 6.883 1 52.06 287 GLY A O 1
ATOM 2346 N N . GLY A 1 288 ? -40.344 -16.609 5.625 1 45.56 288 GLY A N 1
ATOM 2347 C CA . GLY A 1 288 ? -41.281 -16.438 4.547 1 45.56 288 GLY A CA 1
ATOM 2348 C C . GLY A 1 288 ? -42.25 -17.609 4.418 1 45.56 288 GLY A C 1
ATOM 2349 O O . GLY A 1 288 ? -41.875 -18.672 3.928 1 45.56 288 GLY A O 1
ATOM 2350 N N . GLY A 1 289 ? -43.188 -17.797 5.316 1 39.16 289 GLY A N 1
ATOM 2351 C CA . GLY A 1 289 ? -44.406 -18.594 5.16 1 39.16 289 GLY A CA 1
ATOM 2352 C C . GLY A 1 289 ? -45.062 -18.422 3.799 1 39.16 289 GLY A C 1
ATOM 2353 O O . GLY A 1 289 ? -46.094 -19.016 3.529 1 39.16 289 GLY A O 1
ATOM 2354 N N . ARG A 1 290 ? -45.094 -17.203 3.271 1 39.69 290 ARG A N 1
ATOM 2355 C CA . ARG A 1 290 ? -46.125 -17.141 2.244 1 39.69 290 ARG A CA 1
ATOM 2356 C C . ARG A 1 290 ? -45.812 -18.078 1.091 1 39.69 290 ARG A C 1
ATOM 2358 O O . ARG A 1 290 ? -46.562 -18.141 0.114 1 39.69 290 ARG A O 1
ATOM 2365 N N . THR A 1 291 ? -44.531 -18.469 0.826 1 39.19 291 THR A N 1
ATOM 2366 C CA . THR A 1 291 ? -44.406 -19.328 -0.342 1 39.19 291 THR A CA 1
ATOM 2367 C C . THR A 1 291 ? -44.875 -20.75 -0.004 1 39.19 291 THR A C 1
ATOM 2369 O O . THR A 1 291 ? -44.812 -21.156 1.157 1 39.19 291 THR A O 1
ATOM 2372 N N . GLY A 1 292 ? -45.938 -21.375 -0.671 1 43.53 292 GLY A N 1
ATOM 2373 C CA . GLY A 1 292 ? -46.562 -22.672 -0.615 1 43.53 292 GLY A CA 1
ATOM 2374 C C . GLY A 1 292 ? -45.625 -23.781 -0.16 1 43.53 292 GLY A C 1
ATOM 2375 O O . GLY A 1 292 ? -45.969 -24.953 -0.207 1 43.53 292 GLY A O 1
ATOM 2376 N N . ILE A 1 293 ? -44.406 -23.469 -0.164 1 44.31 293 ILE A N 1
ATOM 2377 C CA . ILE A 1 293 ? -43.594 -24.625 0.172 1 44.31 293 ILE A CA 1
ATOM 2378 C C . ILE A 1 293 ? -43.688 -24.906 1.67 1 44.31 293 ILE A C 1
ATOM 2380 O O . ILE A 1 293 ? -43.5 -24 2.49 1 44.31 293 ILE A O 1
ATOM 2384 N N . PRO A 1 294 ? -44.281 -26.078 2.109 1 41.97 294 PRO A N 1
ATOM 2385 C CA . PRO A 1 294 ? -44.5 -26.5 3.498 1 41.97 294 PRO A CA 1
ATOM 2386 C C . PRO A 1 294 ? -43.281 -26.234 4.387 1 41.97 294 PRO A C 1
ATOM 2388 O O . PRO A 1 294 ? -42.156 -26.266 3.908 1 41.97 294 PRO A O 1
ATOM 2391 N N . ARG A 1 295 ? -43.406 -25.5 5.457 1 44.5 295 ARG A N 1
ATOM 2392 C CA . ARG A 1 295 ? -42.531 -25.234 6.594 1 44.5 295 ARG A CA 1
ATOM 2393 C C . ARG A 1 295 ? -41.875 -26.516 7.094 1 44.5 295 ARG A C 1
ATOM 2395 O O . ARG A 1 295 ? -42.312 -2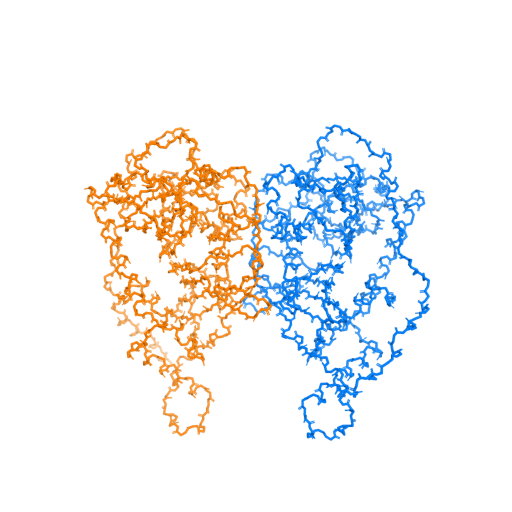7.094 8.094 1 44.5 295 ARG A O 1
ATOM 2402 N N . SER A 1 296 ? -41.844 -27.641 6.445 1 37.19 296 SER A N 1
ATOM 2403 C CA . SER A 1 296 ? -41.625 -28.844 7.238 1 37.19 296 SER A CA 1
ATOM 2404 C C . SER A 1 296 ? -40.344 -28.719 8.062 1 37.19 296 SER A C 1
ATOM 2406 O O . SER A 1 296 ? -40 -29.609 8.844 1 37.19 296 SER A O 1
ATOM 2408 N N . VAL A 1 297 ? -39.125 -28.281 7.461 1 37.72 297 VAL A N 1
ATOM 2409 C CA . VAL A 1 297 ? -37.938 -28.906 8.023 1 37.72 297 VAL A CA 1
ATOM 2410 C C . VAL A 1 297 ? -37.562 -28.234 9.344 1 37.72 297 VAL A C 1
ATOM 2412 O O . VAL A 1 297 ? -37.688 -27 9.477 1 37.72 297 VAL A O 1
ATOM 2415 N N . LYS A 1 298 ? -37.438 -28.953 10.516 1 36.91 298 LYS A N 1
ATOM 2416 C CA . LYS A 1 298 ? -36.969 -28.734 11.875 1 36.91 298 LYS A CA 1
ATOM 2417 C C . LYS A 1 298 ? -35.75 -27.781 11.883 1 36.91 298 LYS A C 1
ATOM 2419 O O . LYS A 1 298 ? -34.844 -27.922 11.062 1 36.91 298 LYS A O 1
ATOM 2424 N N . LYS A 1 299 ? -36 -26.703 12.469 1 42.97 299 LYS A N 1
ATOM 2425 C CA . LYS A 1 299 ? -34.906 -25.781 12.773 1 42.97 299 LYS A CA 1
ATOM 2426 C C . LYS A 1 299 ? -33.656 -26.547 13.234 1 42.97 299 LYS A C 1
ATOM 2428 O O . LYS A 1 299 ? -33.688 -27.312 14.195 1 42.97 299 LYS A O 1
ATOM 2433 N N . PRO A 1 300 ? -32.75 -27.141 12.461 1 38.75 300 PRO A N 1
ATOM 2434 C CA . PRO A 1 300 ? -31.656 -27.812 13.18 1 38.75 300 PRO A CA 1
ATOM 2435 C C . PRO A 1 300 ? -31.203 -27.047 14.414 1 38.75 300 PRO A C 1
ATOM 2437 O O . PRO A 1 300 ? -31.297 -25.812 14.453 1 38.75 300 PRO A O 1
ATOM 2440 N N . ALA A 1 301 ? -31.141 -27.688 15.695 1 36.75 301 ALA A N 1
ATOM 2441 C CA . ALA A 1 301 ? -30.766 -27.219 17.031 1 36.75 301 ALA A CA 1
ATOM 2442 C C . ALA A 1 301 ? -29.625 -26.219 16.969 1 36.75 301 ALA A C 1
ATOM 2444 O O . ALA A 1 301 ? -29.375 -25.484 17.922 1 36.75 301 ALA A O 1
ATOM 2445 N N . PHE A 1 302 ? -28.328 -26.594 16.438 1 39.38 302 PHE A N 1
ATOM 2446 C CA . PHE A 1 302 ? -27.141 -25.781 16.641 1 39.38 302 PHE A CA 1
ATOM 2447 C C . PHE A 1 302 ? -27.125 -24.594 15.688 1 39.38 302 PHE A C 1
ATOM 2449 O O . PHE A 1 302 ? -27.047 -24.766 14.477 1 39.38 302 PHE A O 1
ATOM 2456 N N . SER A 1 303 ? -27.891 -23.625 15.797 1 47.03 303 SER A N 1
ATOM 2457 C CA . SER A 1 303 ? -28.016 -22.344 15.102 1 47.03 303 SER A CA 1
ATOM 2458 C C . SER A 1 303 ? -26.656 -21.812 14.672 1 47.03 303 SER A C 1
ATOM 2460 O O . SER A 1 303 ? -25.906 -21.25 15.492 1 47.03 303 SER A O 1
ATOM 2462 N N . THR A 1 304 ? -25.922 -22.5 13.953 1 58.62 304 THR A N 1
ATOM 2463 C CA . THR A 1 304 ? -24.641 -21.938 13.531 1 58.62 304 THR A CA 1
ATOM 2464 C C . THR A 1 304 ? -24.828 -20.578 12.875 1 58.62 304 THR A C 1
ATOM 2466 O O . THR A 1 304 ? -25.703 -20.422 12.016 1 58.62 304 THR A O 1
ATOM 2469 N N . ILE A 1 305 ? -24.359 -19.5 13.438 1 77.62 305 ILE A N 1
ATOM 2470 C CA . ILE A 1 305 ? -24.359 -18.125 12.945 1 77.62 305 ILE A CA 1
ATOM 2471 C C . ILE A 1 305 ? -23.828 -18.094 11.516 1 77.62 305 ILE A C 1
ATOM 2473 O O . ILE A 1 305 ? -22.797 -18.688 11.211 1 77.62 305 ILE A O 1
ATOM 2477 N N . SER A 1 306 ? -24.797 -17.812 10.547 1 89.81 306 SER A N 1
ATOM 2478 C CA . SER A 1 306 ? -24.406 -17.672 9.148 1 89.81 306 SER A CA 1
ATOM 2479 C C . SER A 1 306 ? -24.219 -16.203 8.766 1 89.81 306 SER A C 1
ATOM 2481 O O . SER A 1 306 ? -24.859 -15.328 9.344 1 89.81 306 SER A O 1
ATOM 2483 N N . VAL A 1 307 ? -23.219 -16.016 7.914 1 94.5 307 VAL A N 1
ATOM 2484 C CA . VAL A 1 307 ? -22.922 -14.688 7.391 1 94.5 307 VAL A CA 1
ATOM 2485 C C . VAL A 1 307 ? -23.031 -14.695 5.867 1 94.5 307 VAL A C 1
ATOM 2487 O O . VAL A 1 307 ? -22.516 -15.594 5.207 1 94.5 307 VAL A O 1
ATOM 2490 N N . ALA A 1 308 ? -23.766 -13.727 5.363 1 95.12 308 ALA A N 1
ATOM 2491 C CA . ALA A 1 308 ? -23.844 -13.602 3.908 1 95.12 308 ALA A CA 1
ATOM 2492 C C . ALA A 1 308 ? -22.469 -13.328 3.309 1 95.12 308 ALA A C 1
ATOM 2494 O O . ALA A 1 308 ? -21.703 -12.516 3.836 1 95.12 308 ALA A O 1
ATOM 2495 N N . MET A 1 309 ? -22.141 -14 2.186 1 96.38 309 MET A N 1
ATOM 2496 C CA . MET A 1 309 ? -20.828 -13.859 1.559 1 96.38 309 MET A CA 1
ATOM 2497 C C . MET A 1 309 ? -20.547 -12.398 1.215 1 96.38 309 MET A C 1
ATOM 2499 O O . MET A 1 309 ? -19.422 -11.914 1.41 1 96.38 309 MET A O 1
ATOM 2503 N N . LYS A 1 310 ? -21.5 -11.68 0.743 1 94.19 310 LYS A N 1
ATOM 2504 C CA . LYS A 1 310 ? -21.344 -10.289 0.342 1 94.19 310 LYS A CA 1
ATOM 2505 C C . LYS A 1 310 ? -20.891 -9.422 1.52 1 94.19 310 LYS A C 1
ATOM 2507 O O . LYS A 1 310 ? -20.266 -8.375 1.328 1 94.19 310 LYS A O 1
ATOM 2512 N N . LYS A 1 311 ? -21.188 -9.867 2.711 1 93.75 311 LYS A N 1
ATOM 2513 C CA . LYS A 1 311 ? -20.812 -9.125 3.916 1 93.75 311 LYS A CA 1
ATOM 2514 C C . LYS A 1 311 ? -19.438 -9.555 4.41 1 93.75 311 LYS A C 1
ATOM 2516 O O . LYS A 1 311 ? -18.844 -8.883 5.258 1 93.75 311 LYS A O 1
ATOM 2521 N N . ALA A 1 312 ? -18.984 -10.609 3.945 1 96.31 312 ALA A N 1
ATOM 2522 C CA . ALA A 1 312 ? -17.656 -11.117 4.289 1 96.31 312 ALA A CA 1
ATOM 2523 C C . ALA A 1 312 ? -16.656 -10.82 3.182 1 96.31 312 ALA A C 1
ATOM 2525 O O . ALA A 1 312 ? -16 -11.734 2.66 1 96.31 312 ALA A O 1
ATOM 2526 N N . ALA A 1 313 ? -16.625 -9.57 2.828 1 97.19 313 ALA A N 1
ATOM 2527 C CA . ALA A 1 313 ? -15.797 -9.156 1.698 1 97.19 313 ALA A CA 1
ATOM 2528 C C . ALA A 1 313 ? -15.133 -7.805 1.968 1 97.19 313 ALA A C 1
ATOM 2530 O O . ALA A 1 313 ? -15.695 -6.965 2.676 1 97.19 313 ALA A O 1
ATOM 2531 N N . ILE A 1 314 ? -13.953 -7.664 1.513 1 96.69 314 ILE A N 1
ATOM 2532 C CA . ILE A 1 314 ? -13.234 -6.398 1.555 1 96.69 314 ILE A CA 1
ATOM 2533 C C . ILE A 1 314 ? -12.602 -6.117 0.193 1 96.69 314 ILE A C 1
ATOM 2535 O O . ILE A 1 314 ? -12.109 -7.031 -0.469 1 96.69 314 ILE A O 1
ATOM 2539 N N . SER A 1 315 ? -12.656 -4.879 -0.23 1 96.12 315 SER A N 1
ATOM 2540 C CA . SER A 1 315 ? -12.047 -4.492 -1.499 1 96.12 315 SER A CA 1
ATOM 2541 C C . SER A 1 315 ? -11.109 -3.303 -1.321 1 96.12 315 SER A C 1
ATOM 2543 O O . SER A 1 315 ? -11.336 -2.445 -0.466 1 96.12 315 SER A O 1
ATOM 2545 N N . ASN A 1 316 ? -10.055 -3.289 -2.043 1 96.69 316 ASN A N 1
ATOM 2546 C CA . ASN A 1 316 ? -9.117 -2.176 -2.119 1 96.69 316 ASN A CA 1
ATOM 2547 C C . ASN A 1 316 ? -8.883 -1.736 -3.561 1 96.69 316 ASN A C 1
ATOM 2549 O O . ASN A 1 316 ? -8.945 -2.553 -4.48 1 96.69 316 ASN A O 1
ATOM 2553 N N . MET A 1 317 ? -8.688 -0.488 -3.725 1 94.75 317 MET A N 1
ATOM 2554 C CA . MET A 1 317 ? -8.289 0.081 -5.008 1 94.75 317 MET A CA 1
ATOM 2555 C C . MET A 1 317 ? -6.898 0.707 -4.914 1 94.75 317 MET A C 1
ATOM 2557 O O . MET A 1 317 ? -6.625 1.488 -4.004 1 94.75 317 MET A O 1
ATOM 2561 N N . ILE A 1 318 ? -6.09 0.35 -5.859 1 92.12 318 ILE A N 1
ATOM 2562 C CA . ILE A 1 318 ? -4.699 0.785 -5.801 1 92.12 318 ILE A CA 1
ATOM 2563 C C . ILE A 1 318 ? -4.277 1.345 -7.156 1 92.12 318 ILE A C 1
ATOM 2565 O O . ILE A 1 318 ? -4.594 0.77 -8.195 1 92.12 318 ILE A O 1
ATOM 2569 N N . PHE A 1 319 ? -3.625 2.461 -7.141 1 88.5 319 PHE A N 1
ATOM 2570 C CA . PHE A 1 319 ? -2.979 2.959 -8.352 1 88.5 319 PHE A CA 1
ATOM 2571 C C . PHE A 1 319 ? -1.587 2.359 -8.508 1 88.5 319 PHE A C 1
ATOM 2573 O O . PHE A 1 319 ? -0.761 2.447 -7.594 1 88.5 319 PHE A O 1
ATOM 2580 N N . CYS A 1 320 ? -1.336 1.763 -9.625 1 88.88 320 CYS A N 1
ATOM 2581 C CA . CYS A 1 320 ? -0.076 1.058 -9.836 1 88.88 320 CYS A CA 1
ATOM 2582 C C . CYS A 1 320 ? 1.011 2.014 -10.312 1 88.88 320 CYS A C 1
ATOM 2584 O O . CYS A 1 320 ? 0.94 2.531 -11.43 1 88.88 320 CYS A O 1
ATOM 2586 N N . HIS A 1 321 ? 2.064 2.139 -9.562 1 85.88 321 HIS A N 1
ATOM 2587 C CA . HIS A 1 321 ? 3.145 3.074 -9.859 1 85.88 321 HIS A CA 1
ATOM 2588 C C . HIS A 1 321 ? 4.344 2.354 -10.461 1 85.88 321 HIS A C 1
ATOM 2590 O O . HIS A 1 321 ? 4.484 1.138 -10.32 1 85.88 321 HIS A O 1
ATOM 2596 N N . PRO A 1 322 ? 5.27 3.145 -11.125 1 82.19 322 PRO A N 1
ATOM 2597 C CA . PRO A 1 322 ? 6.48 2.566 -11.711 1 82.19 322 PRO A CA 1
ATOM 2598 C C . PRO A 1 322 ? 7.367 1.881 -10.672 1 82.19 322 PRO A C 1
ATOM 2600 O O . PRO A 1 322 ? 8.109 0.952 -11.008 1 82.19 322 PRO A O 1
ATOM 2603 N N . GLU A 1 323 ? 7.211 2.295 -9.5 1 80.94 323 GLU A N 1
ATOM 2604 C CA . GLU A 1 323 ? 8.008 1.688 -8.438 1 80.94 323 GLU A CA 1
ATOM 2605 C C . GLU A 1 323 ? 7.719 0.193 -8.32 1 80.94 323 GLU A C 1
ATOM 2607 O O . GLU A 1 323 ? 8.586 -0.581 -7.906 1 80.94 323 GLU A O 1
ATOM 2612 N N . ASP A 1 324 ? 6.59 -0.189 -8.711 1 82.94 324 ASP A N 1
ATOM 2613 C CA . ASP A 1 324 ? 6.148 -1.57 -8.531 1 82.94 324 ASP A CA 1
ATOM 2614 C C . ASP A 1 324 ? 6.199 -2.338 -9.852 1 82.94 324 ASP A C 1
ATOM 2616 O O . ASP A 1 324 ? 5.48 -3.324 -10.023 1 82.94 324 ASP A O 1
ATOM 2620 N N . ARG A 1 325 ? 7.047 -1.964 -10.727 1 84.25 325 ARG A N 1
ATOM 2621 C CA . ARG A 1 325 ? 7.098 -2.586 -12.047 1 84.25 325 ARG A CA 1
ATOM 2622 C C . ARG A 1 325 ? 8.109 -3.727 -12.078 1 84.25 325 ARG A C 1
ATOM 2624 O O . ARG A 1 325 ? 8.984 -3.809 -11.219 1 84.25 325 ARG A O 1
ATOM 2631 N N . ASN A 1 326 ? 7.938 -4.566 -13.062 1 84.38 326 ASN A N 1
ATOM 2632 C CA . ASN A 1 326 ? 8.938 -5.59 -13.352 1 84.38 326 ASN A CA 1
ATOM 2633 C C . ASN A 1 326 ? 9.906 -5.133 -14.43 1 84.38 326 ASN A C 1
ATOM 2635 O O . ASN A 1 326 ? 9.953 -3.949 -14.773 1 84.38 326 ASN A O 1
ATOM 2639 N N . LEU A 1 327 ? 10.711 -5.969 -14.812 1 82.31 327 LEU A N 1
ATOM 2640 C CA . LEU A 1 327 ? 11.758 -5.629 -15.773 1 82.31 327 LEU A CA 1
ATOM 2641 C C . LEU A 1 327 ? 11.164 -5.344 -17.141 1 82.31 327 LEU A C 1
ATOM 2643 O O . LEU A 1 327 ? 11.852 -4.812 -18.031 1 82.31 327 LEU A O 1
ATOM 2647 N N . HIS A 1 328 ? 9.875 -5.645 -17.391 1 82.06 328 HIS A N 1
ATOM 2648 C CA . HIS A 1 328 ? 9.227 -5.449 -18.672 1 82.06 328 HIS A CA 1
ATOM 2649 C C . HIS A 1 328 ? 8.219 -4.301 -18.625 1 82.06 328 HIS A C 1
ATOM 2651 O O . HIS A 1 328 ? 7.328 -4.207 -19.469 1 82.06 328 HIS A O 1
ATOM 2657 N N . ASN A 1 329 ? 8.25 -3.549 -17.562 1 82.5 329 ASN A N 1
ATOM 2658 C CA . ASN A 1 329 ? 7.457 -2.342 -17.344 1 82.5 329 ASN A CA 1
ATOM 2659 C C . ASN A 1 329 ? 5.988 -2.672 -17.109 1 82.5 329 ASN A C 1
ATOM 2661 O O . ASN A 1 329 ? 5.102 -1.919 -17.531 1 82.5 329 ASN A O 1
ATOM 2665 N N . LYS A 1 330 ? 5.781 -3.83 -16.688 1 89.12 330 LYS A N 1
ATOM 2666 C CA . LYS A 1 330 ? 4.477 -4.227 -16.156 1 89.12 330 LYS A CA 1
ATOM 2667 C C . LYS A 1 330 ? 4.5 -4.293 -14.633 1 89.12 330 LYS A C 1
ATOM 2669 O O . LYS A 1 330 ? 5.566 -4.246 -14.016 1 89.12 330 LYS A O 1
ATOM 2674 N N . VAL A 1 331 ? 3.311 -4.258 -14.117 1 91.38 331 VAL A N 1
ATOM 2675 C CA . VAL A 1 331 ? 3.279 -4.391 -12.664 1 91.38 331 VAL A CA 1
ATOM 2676 C C . VAL A 1 331 ? 3.873 -5.738 -12.258 1 91.38 331 VAL A C 1
ATOM 2678 O O . VAL A 1 331 ? 3.588 -6.766 -12.875 1 91.38 331 VAL A O 1
ATOM 2681 N N . PHE A 1 332 ? 4.719 -5.727 -11.273 1 90.75 332 PHE A N 1
ATOM 2682 C CA . PHE A 1 332 ? 5.414 -6.918 -10.797 1 90.75 332 PHE A CA 1
ATOM 2683 C C . PHE A 1 332 ? 4.43 -7.914 -10.203 1 90.75 332 PHE A C 1
ATOM 2685 O O . PHE A 1 332 ? 3.615 -7.559 -9.344 1 90.75 332 PHE A O 1
ATOM 2692 N N . GLY A 1 333 ? 4.527 -9.102 -10.594 1 90.75 333 GLY A N 1
ATOM 2693 C CA . GLY A 1 333 ? 3.654 -10.133 -10.055 1 90.75 333 GLY A CA 1
ATOM 2694 C C . GLY A 1 333 ? 3.785 -10.305 -8.555 1 90.75 333 GLY A C 1
ATOM 2695 O O . GLY A 1 333 ? 2.807 -10.625 -7.875 1 90.75 333 GLY A O 1
ATOM 2696 N N . GLY A 1 334 ? 5 -10.234 -8.109 1 90.56 334 GLY A N 1
ATOM 2697 C CA . GLY A 1 334 ? 5.227 -10.32 -6.672 1 90.56 334 GLY A CA 1
ATOM 2698 C C . GLY A 1 334 ? 4.477 -9.266 -5.883 1 90.56 334 GLY A C 1
ATOM 2699 O O . GLY A 1 334 ? 3.986 -9.531 -4.785 1 90.56 334 GLY A O 1
ATOM 2700 N N . PHE A 1 335 ? 4.367 -8.086 -6.43 1 91.56 335 PHE A N 1
ATOM 2701 C CA . PHE A 1 335 ? 3.59 -7.016 -5.82 1 91.56 335 PHE A CA 1
ATOM 2702 C C . PHE A 1 335 ? 2.115 -7.395 -5.738 1 91.56 335 PHE A C 1
ATOM 2704 O O . PHE A 1 335 ? 1.474 -7.191 -4.703 1 91.56 335 PHE A O 1
ATOM 2711 N N . LEU A 1 336 ? 1.618 -7.93 -6.789 1 94.44 336 LEU A N 1
ATOM 2712 C CA . LEU A 1 336 ? 0.227 -8.367 -6.824 1 94.44 336 LEU A CA 1
ATOM 2713 C C . LEU A 1 336 ? -0.03 -9.445 -5.777 1 94.44 336 LEU A C 1
ATOM 2715 O O . LEU A 1 336 ? -1.035 -9.398 -5.062 1 94.44 336 LEU A O 1
ATOM 2719 N N . MET A 1 337 ? 0.837 -10.336 -5.684 1 94.31 337 MET A N 1
ATOM 2720 C CA . MET A 1 337 ? 0.699 -11.43 -4.727 1 94.31 337 MET A CA 1
ATOM 2721 C C . MET A 1 337 ? 0.726 -10.898 -3.295 1 94.31 337 MET A C 1
ATOM 2723 O O . MET A 1 337 ? -0.034 -11.367 -2.443 1 94.31 337 MET A O 1
ATOM 2727 N N . ARG A 1 338 ? 1.588 -9.984 -3.043 1 93.06 338 ARG A N 1
ATOM 2728 C CA . ARG A 1 338 ? 1.668 -9.398 -1.71 1 93.06 338 ARG A CA 1
ATOM 2729 C C . ARG A 1 338 ? 0.377 -8.664 -1.356 1 93.06 338 ARG A C 1
ATOM 2731 O O . ARG A 1 338 ? -0.198 -8.891 -0.289 1 93.06 338 ARG A O 1
ATOM 2738 N N . GLN A 1 339 ? -0.045 -7.82 -2.248 1 94.94 339 GLN A N 1
ATOM 2739 C CA . GLN A 1 339 ? -1.263 -7.051 -2.01 1 94.94 339 GLN A CA 1
ATOM 2740 C C . GLN A 1 339 ? -2.459 -7.973 -1.789 1 94.94 339 GLN A C 1
ATOM 2742 O O . GLN A 1 339 ? -3.273 -7.734 -0.894 1 94.94 339 GLN A O 1
ATOM 2747 N N . ALA A 1 340 ? -2.52 -8.953 -2.604 1 96.5 340 ALA A N 1
ATOM 2748 C CA . ALA A 1 340 ? -3.639 -9.883 -2.508 1 96.5 340 ALA A CA 1
ATOM 2749 C C . ALA A 1 340 ? -3.605 -10.648 -1.186 1 96.5 340 ALA A C 1
ATOM 2751 O O . ALA A 1 340 ? -4.637 -10.805 -0.527 1 96.5 340 ALA A O 1
ATOM 2752 N N . LEU A 1 341 ? -2.473 -11.125 -0.835 1 95.31 341 LEU A N 1
ATOM 2753 C CA . LEU A 1 341 ? -2.34 -11.891 0.401 1 95.31 341 LEU A CA 1
ATOM 2754 C C . LEU A 1 341 ? -2.693 -11.031 1.61 1 95.31 341 LEU A C 1
ATOM 2756 O O . LEU A 1 341 ? -3.402 -11.484 2.514 1 95.31 341 LEU A O 1
ATOM 2760 N N . GLU A 1 342 ? -2.172 -9.883 1.64 1 93.44 342 GLU A N 1
ATOM 2761 C CA . GLU A 1 342 ? -2.445 -8.992 2.762 1 93.44 342 GLU A CA 1
ATOM 2762 C C . GLU A 1 342 ? -3.93 -8.648 2.844 1 93.44 342 GLU A C 1
ATOM 2764 O O . GLU A 1 342 ? -4.496 -8.578 3.936 1 93.44 342 GLU A O 1
ATOM 2769 N N . LEU A 1 343 ? -4.52 -8.398 1.725 1 96.75 343 LEU A N 1
ATOM 2770 C CA . LEU A 1 343 ? -5.957 -8.148 1.712 1 96.75 343 LEU A CA 1
ATOM 2771 C C . LEU A 1 343 ? -6.73 -9.367 2.209 1 96.75 343 LEU A C 1
ATOM 2773 O O . LEU A 1 343 ? -7.691 -9.227 2.969 1 96.75 343 LEU A O 1
ATOM 2777 N N . ALA A 1 344 ? -6.352 -10.555 1.735 1 97.44 344 ALA A N 1
ATOM 2778 C CA . ALA A 1 344 ? -6.996 -11.781 2.184 1 97.44 344 ALA A CA 1
ATOM 2779 C C . ALA A 1 344 ? -6.883 -11.938 3.697 1 97.44 344 ALA A C 1
ATOM 2781 O O . ALA A 1 344 ? -7.867 -12.273 4.367 1 97.44 344 ALA A O 1
ATOM 2782 N N . TRP A 1 345 ? -5.707 -11.734 4.164 1 94.69 345 TRP A N 1
ATOM 2783 C CA . TRP A 1 345 ? -5.477 -11.836 5.602 1 94.69 345 TRP A CA 1
ATOM 2784 C C . TRP A 1 345 ? -6.375 -10.875 6.367 1 94.69 345 TRP A C 1
ATOM 2786 O O . TRP A 1 345 ? -7.008 -11.258 7.355 1 94.69 345 TRP A O 1
ATOM 2796 N N . THR A 1 346 ? -6.398 -9.656 5.93 1 95 346 THR A N 1
ATOM 2797 C CA . THR A 1 346 ? -7.242 -8.641 6.551 1 95 346 THR A CA 1
ATOM 2798 C C . THR A 1 346 ? -8.703 -9.07 6.543 1 95 346 THR A C 1
ATOM 2800 O O . THR A 1 346 ? -9.414 -8.906 7.539 1 95 346 THR A O 1
ATOM 2803 N N . THR A 1 347 ? -9.148 -9.57 5.445 1 97.19 347 THR A N 1
ATOM 2804 C CA . THR A 1 347 ? -10.531 -10.031 5.305 1 97.19 347 THR A CA 1
ATOM 2805 C C . THR A 1 347 ? -10.828 -11.148 6.305 1 97.19 347 THR A C 1
ATOM 2807 O O . THR A 1 347 ? -11.867 -11.141 6.961 1 97.19 347 THR A O 1
ATOM 2810 N N . GLY A 1 348 ? -9.922 -12.102 6.383 1 96.94 348 GLY A N 1
ATOM 2811 C CA . GLY A 1 348 ? -10.086 -13.164 7.355 1 96.94 348 GLY A CA 1
ATOM 2812 C C . GLY A 1 348 ? -10.117 -12.664 8.789 1 96.94 348 GLY A C 1
ATOM 2813 O O . GLY A 1 348 ? -10.906 -13.164 9.602 1 96.94 348 GLY A O 1
ATOM 2814 N N . TYR A 1 349 ? -9.258 -11.719 9.07 1 94.25 349 TYR A N 1
ATOM 2815 C CA . TYR A 1 349 ? -9.211 -11.133 10.406 1 94.25 349 TYR A CA 1
ATOM 2816 C C . TYR A 1 349 ? -10.523 -10.438 10.742 1 94.25 349 TYR A C 1
ATOM 2818 O O . TYR A 1 349 ? -11.078 -10.641 11.82 1 94.25 349 TYR A O 1
ATOM 2826 N N . MET A 1 350 ? -11.016 -9.664 9.82 1 93.69 350 MET A N 1
ATOM 2827 C CA . MET A 1 350 ? -12.273 -8.953 10.023 1 93.69 350 MET A CA 1
ATOM 2828 C C . MET A 1 350 ? -13.43 -9.93 10.18 1 93.69 350 MET A C 1
ATOM 2830 O O . MET A 1 350 ? -14.328 -9.711 11 1 93.69 350 MET A O 1
ATOM 2834 N N . PHE A 1 351 ? -13.477 -10.969 9.391 1 95.69 351 PHE A N 1
ATOM 2835 C CA . PHE A 1 351 ? -14.547 -11.961 9.391 1 95.69 351 PHE A CA 1
ATOM 2836 C C . PHE A 1 351 ? -14.539 -12.773 10.672 1 95.69 351 PHE A C 1
ATOM 2838 O O . PHE A 1 351 ? -15.586 -12.969 11.305 1 95.69 351 PHE A O 1
ATOM 2845 N N . SER A 1 352 ? -13.344 -13.195 11.125 1 95.12 352 SER A N 1
ATOM 2846 C CA . SER A 1 352 ? -13.219 -14.164 12.211 1 95.12 352 SER A CA 1
ATOM 2847 C C . SER A 1 352 ? -13 -13.469 13.547 1 95.12 352 SER A C 1
ATOM 2849 O O . SER A 1 352 ? -13.156 -14.086 14.609 1 95.12 352 SER A O 1
ATOM 2851 N N . LYS A 1 353 ? -12.484 -12.25 13.484 1 92.69 353 LYS A N 1
ATOM 2852 C CA . LYS A 1 353 ? -12.141 -11.469 14.664 1 92.69 353 LYS A CA 1
ATOM 2853 C C . LYS A 1 353 ? -10.914 -12.055 15.367 1 92.69 353 LYS A C 1
ATOM 2855 O O . LYS A 1 353 ? -10.625 -11.703 16.516 1 92.69 353 LYS A O 1
ATOM 2860 N N . PHE A 1 354 ? -10.281 -13.016 14.664 1 92.69 354 PHE A N 1
ATOM 2861 C CA . PHE A 1 354 ? -9.008 -13.586 15.094 1 92.69 354 PHE A CA 1
ATOM 2862 C C . PHE A 1 354 ? -7.941 -13.398 14.023 1 92.69 354 PHE A C 1
ATOM 2864 O O . PHE A 1 354 ? -8.258 -13.258 12.844 1 92.69 354 PHE A O 1
ATOM 2871 N N . ARG A 1 355 ? -6.773 -13.32 14.484 1 89.31 355 ARG A N 1
ATOM 2872 C CA . ARG A 1 355 ? -5.688 -13.305 13.508 1 89.31 355 ARG A CA 1
ATOM 2873 C C . ARG A 1 355 ? -5.562 -14.648 12.805 1 89.31 355 ARG A C 1
ATOM 2875 O O . ARG A 1 355 ? -5.246 -15.656 13.445 1 89.31 355 ARG A O 1
ATOM 2882 N N . PRO A 1 356 ? -5.727 -14.664 11.523 1 93.25 356 PRO A N 1
ATOM 2883 C CA . PRO A 1 356 ? -5.73 -15.953 10.82 1 93.25 356 PRO A CA 1
ATOM 2884 C C . PRO A 1 356 ? -4.324 -16.484 10.555 1 93.25 356 PRO A C 1
ATOM 2886 O O . PRO A 1 356 ? -3.393 -15.695 10.352 1 93.25 356 PRO A O 1
ATOM 2889 N N . LYS A 1 357 ? -4.191 -17.734 10.508 1 91.94 357 LYS A N 1
ATOM 2890 C CA . LYS A 1 357 ? -2.961 -18.422 10.117 1 91.94 357 LYS A CA 1
ATOM 2891 C C . LYS A 1 357 ? -3.045 -18.938 8.688 1 91.94 357 LYS A C 1
ATOM 2893 O O . LYS A 1 357 ? -3.963 -19.688 8.344 1 91.94 357 LYS A O 1
ATOM 2898 N N . LEU A 1 358 ? -2.141 -18.547 7.891 1 92.06 358 LEU A N 1
ATOM 2899 C CA . LEU A 1 358 ? -2.094 -19 6.504 1 92.06 358 LEU A CA 1
ATOM 2900 C C . LEU A 1 358 ? -1.64 -20.453 6.418 1 92.06 358 LEU A C 1
ATOM 2902 O O . LEU A 1 358 ? -0.539 -20.781 6.859 1 92.06 358 LEU A O 1
ATOM 2906 N N . CYS A 1 359 ? -2.479 -21.297 5.793 1 91.44 359 CYS A N 1
ATOM 2907 C CA . CYS A 1 359 ? -2.18 -22.719 5.703 1 91.44 359 CYS A CA 1
ATOM 2908 C C . CYS A 1 359 ? -1.692 -23.078 4.309 1 91.44 359 CYS A C 1
ATOM 2910 O O . CYS A 1 359 ? -0.765 -23.875 4.16 1 91.44 359 CYS A O 1
ATOM 2912 N N . HIS A 1 360 ? -2.352 -22.516 3.355 1 92.31 360 HIS A N 1
ATOM 2913 C CA . HIS A 1 360 ? -2.08 -22.953 1.989 1 92.31 360 HIS A CA 1
ATOM 2914 C C . HIS A 1 360 ? -2.48 -21.875 0.984 1 92.31 360 HIS A C 1
ATOM 2916 O O . HIS A 1 360 ? -3.434 -21.125 1.215 1 92.31 360 HIS A O 1
ATOM 2922 N N . ILE A 1 361 ? -1.651 -21.719 0.057 1 92.31 361 ILE A N 1
ATOM 2923 C CA . ILE A 1 361 ? -2.021 -20.922 -1.111 1 92.31 361 ILE A CA 1
ATOM 2924 C C . ILE A 1 361 ? -2.217 -21.844 -2.316 1 92.31 361 ILE A C 1
ATOM 2926 O O . ILE A 1 361 ? -1.305 -22.578 -2.693 1 92.31 361 ILE A O 1
ATOM 2930 N N . SER A 1 362 ? -3.41 -21.719 -2.74 1 85.44 362 SER A N 1
ATOM 2931 C CA . SER A 1 362 ? -3.691 -22.5 -3.938 1 85.44 362 SER A CA 1
ATOM 2932 C C . SER A 1 362 ? -3.473 -21.688 -5.203 1 85.44 362 SER A C 1
ATOM 2934 O O . SER A 1 362 ? -3.068 -20.516 -5.129 1 85.44 362 SER A O 1
ATOM 2936 N N . ASN A 1 363 ? -3.74 -22.031 -6.277 1 84.25 363 ASN A N 1
ATOM 2937 C CA . ASN A 1 363 ? -3.562 -21.562 -7.645 1 84.25 363 ASN A CA 1
ATOM 2938 C C . ASN A 1 363 ? -3.633 -20.031 -7.727 1 84.25 363 ASN A C 1
ATOM 2940 O O . ASN A 1 363 ? -4.633 -19.438 -7.328 1 84.25 363 ASN A O 1
ATOM 2944 N N . ILE A 1 364 ? -2.527 -19.438 -7.914 1 88.88 364 ILE A N 1
ATOM 2945 C CA . ILE A 1 364 ? -2.514 -18.031 -8.305 1 88.88 364 ILE A CA 1
ATOM 2946 C C . ILE A 1 364 ? -2.434 -17.906 -9.82 1 88.88 364 ILE A C 1
ATOM 2948 O O . ILE A 1 364 ? -1.443 -18.328 -10.43 1 88.88 364 ILE A O 1
ATOM 2952 N N . GLY A 1 365 ? -3.477 -17.375 -10.375 1 91.31 365 GLY A N 1
ATOM 2953 C CA . GLY A 1 365 ? -3.508 -17.234 -11.828 1 91.31 365 GLY A CA 1
ATOM 2954 C C . GLY A 1 365 ? -3.125 -15.844 -12.305 1 91.31 365 GLY A C 1
ATOM 2955 O O . GLY A 1 365 ? -3.65 -14.844 -11.812 1 91.31 365 GLY A O 1
ATOM 2956 N N . PHE A 1 366 ? -2.176 -15.844 -13.25 1 90.81 366 PHE A N 1
ATOM 2957 C CA . PHE A 1 366 ? -1.812 -14.617 -13.945 1 90.81 366 PHE A CA 1
ATOM 2958 C C . PHE A 1 366 ? -2.342 -14.625 -15.375 1 90.81 366 PHE A C 1
ATOM 2960 O O . PHE A 1 366 ? -1.635 -15.023 -16.297 1 90.81 366 PHE A O 1
ATOM 2967 N N . HIS A 1 367 ? -3.453 -14.047 -15.586 1 89.75 367 HIS A N 1
ATOM 2968 C CA . HIS A 1 367 ? -4.156 -14.172 -16.859 1 89.75 367 HIS A CA 1
ATOM 2969 C C . HIS A 1 367 ? -3.682 -13.117 -17.859 1 89.75 367 HIS A C 1
ATOM 2971 O O . HIS A 1 367 ? -3.629 -13.375 -19.062 1 89.75 367 HIS A O 1
ATOM 2977 N N . CYS A 1 368 ? -3.428 -11.953 -17.328 1 89.62 368 CYS A N 1
ATOM 2978 C CA . CYS A 1 368 ? -2.922 -10.883 -18.172 1 89.62 368 CYS A CA 1
ATOM 2979 C C . CYS A 1 368 ? -2.016 -9.945 -17.391 1 89.62 368 CYS A C 1
ATOM 2981 O O . CYS A 1 368 ? -2.225 -9.727 -16.203 1 89.62 368 CYS A O 1
ATOM 2983 N N . PRO A 1 369 ? -1.067 -9.43 -18.109 1 89.56 369 PRO A N 1
ATOM 2984 C CA . PRO A 1 369 ? -0.206 -8.445 -17.453 1 89.56 369 PRO A CA 1
ATOM 2985 C C . PRO A 1 369 ? -0.949 -7.168 -17.078 1 89.56 369 PRO A C 1
ATOM 2987 O O . PRO A 1 369 ? -1.916 -6.793 -17.75 1 89.56 369 PRO A O 1
ATOM 2990 N N . VAL A 1 370 ? -0.557 -6.586 -16 1 91.69 370 VAL A N 1
ATOM 2991 C CA . VAL A 1 370 ? -1.116 -5.312 -15.562 1 91.69 370 VAL A CA 1
ATOM 2992 C C . VAL A 1 370 ? -0.166 -4.176 -15.938 1 91.69 370 VAL A C 1
ATOM 2994 O O . VAL A 1 370 ? 1.026 -4.227 -15.625 1 91.69 370 VAL A O 1
ATOM 2997 N N . ASP A 1 371 ? -0.679 -3.172 -16.578 1 89.56 371 ASP A N 1
ATOM 2998 C CA . ASP A 1 371 ? 0.141 -2.035 -16.984 1 89.56 371 ASP A CA 1
ATOM 2999 C C . ASP A 1 371 ? 0.403 -1.094 -15.812 1 89.56 371 ASP A C 1
ATOM 3001 O O . ASP A 1 371 ? -0.474 -0.884 -14.969 1 89.56 371 ASP A O 1
ATOM 3005 N N . VAL A 1 372 ? 1.578 -0.548 -15.867 1 88.19 372 VAL A N 1
ATOM 3006 C CA . VAL A 1 372 ? 1.841 0.565 -14.961 1 88.19 372 VAL A CA 1
ATOM 3007 C C . VAL A 1 372 ? 0.918 1.734 -15.305 1 88.19 372 VAL A C 1
ATOM 3009 O O . VAL A 1 372 ? 0.692 2.037 -16.469 1 88.19 372 VAL A O 1
ATOM 3012 N N . GLY A 1 373 ? 0.378 2.377 -14.258 1 86.19 373 GLY A N 1
ATOM 3013 C CA . GLY A 1 373 ? -0.56 3.465 -14.484 1 86.19 373 GLY A CA 1
ATOM 3014 C C . GLY A 1 373 ? -2.01 3.018 -14.469 1 86.19 373 GLY A C 1
ATOM 3015 O O . GLY A 1 373 ? -2.92 3.838 -14.586 1 86.19 373 GLY A O 1
ATOM 3016 N N . SER A 1 374 ? -2.16 1.723 -14.273 1 89.19 374 SER A N 1
ATOM 3017 C CA . SER A 1 374 ? -3.52 1.197 -14.211 1 89.19 374 SER A CA 1
ATOM 3018 C C . SER A 1 374 ? -4.102 1.33 -12.812 1 89.19 374 SER A C 1
ATOM 3020 O O . SER A 1 374 ? -3.357 1.45 -11.836 1 89.19 374 SER A O 1
ATOM 3022 N N . LEU A 1 375 ? -5.422 1.438 -12.82 1 92.88 375 LEU A N 1
ATOM 3023 C CA . LEU A 1 375 ? -6.156 1.316 -11.562 1 92.88 375 LEU A CA 1
ATOM 3024 C C . LEU A 1 375 ? -6.5 -0.14 -11.273 1 92.88 375 LEU A C 1
ATOM 3026 O O . LEU A 1 375 ? -7.262 -0.762 -12.016 1 92.88 375 LEU A O 1
ATOM 3030 N N . LEU A 1 376 ? -5.93 -0.612 -10.18 1 94.62 376 LEU A N 1
ATOM 3031 C CA . LEU A 1 376 ? -6.094 -2.014 -9.805 1 94.62 376 LEU A CA 1
ATOM 3032 C C . LEU A 1 376 ? -7.066 -2.16 -8.641 1 94.62 376 LEU A C 1
ATOM 3034 O O . LEU A 1 376 ? -6.844 -1.595 -7.57 1 94.62 376 LEU A O 1
ATOM 3038 N N . GLY A 1 377 ? -8.156 -2.848 -8.898 1 96.31 377 GLY A N 1
ATOM 3039 C CA . GLY A 1 377 ? -9.086 -3.215 -7.836 1 96.31 377 GLY A CA 1
ATOM 3040 C C . GLY A 1 377 ? -8.883 -4.633 -7.336 1 96.31 377 GLY A C 1
ATOM 3041 O O . GLY A 1 377 ? -8.773 -5.566 -8.133 1 96.31 377 GLY A O 1
ATOM 3042 N N . LEU A 1 378 ? -8.75 -4.789 -6.062 1 97.31 378 LEU A N 1
ATOM 3043 C CA . LEU A 1 378 ? -8.688 -6.098 -5.422 1 97.31 378 LEU A CA 1
ATOM 3044 C C . LEU A 1 378 ? -9.93 -6.348 -4.566 1 97.31 378 LEU A C 1
ATOM 3046 O O . LEU A 1 378 ? -10.336 -5.477 -3.793 1 97.31 378 LEU A O 1
ATOM 3050 N N . SER A 1 379 ? -10.547 -7.449 -4.766 1 97.62 379 SER A N 1
ATOM 3051 C CA . SER A 1 379 ? -11.711 -7.832 -3.971 1 97.62 379 SER A CA 1
ATOM 3052 C C . SER A 1 379 ? -11.516 -9.203 -3.332 1 97.62 379 SER A C 1
ATOM 3054 O O . SER A 1 379 ? -11.281 -10.195 -4.031 1 97.62 379 SER A O 1
ATOM 3056 N N . ALA A 1 380 ? -11.609 -9.203 -2.094 1 98.38 380 ALA A N 1
ATOM 3057 C CA . ALA A 1 380 ? -11.445 -10.445 -1.341 1 98.38 380 ALA A CA 1
ATOM 3058 C C . ALA A 1 380 ? -12.781 -10.922 -0.768 1 98.38 380 ALA A C 1
ATOM 3060 O O . ALA A 1 380 ? -13.578 -10.109 -0.28 1 98.38 380 ALA A O 1
ATOM 3061 N N . TYR A 1 381 ? -13.039 -12.25 -0.873 1 98.38 381 TYR A N 1
ATOM 3062 C CA . TYR A 1 381 ? -14.258 -12.867 -0.358 1 98.38 381 TYR A CA 1
ATOM 3063 C C . TYR A 1 381 ? -13.938 -14.102 0.472 1 98.38 381 TYR A C 1
ATOM 3065 O O . TYR A 1 381 ? -13.133 -14.938 0.058 1 98.38 381 TYR A O 1
ATOM 3073 N N . VAL A 1 382 ? -14.531 -14.125 1.657 1 98.56 382 VAL A N 1
ATOM 3074 C CA . VAL A 1 382 ? -14.609 -15.438 2.289 1 98.56 382 VAL A CA 1
ATOM 3075 C C . VAL A 1 382 ? -15.633 -16.312 1.562 1 98.56 382 VAL A C 1
ATOM 3077 O O . VAL A 1 382 ? -16.844 -16.109 1.719 1 98.56 382 VAL A O 1
ATOM 3080 N N . CYS A 1 383 ? -15.164 -17.328 0.865 1 97.69 383 CYS A N 1
ATOM 3081 C CA . CYS A 1 383 ? -16.062 -18.031 -0.054 1 97.69 383 CYS A CA 1
ATOM 3082 C C . CYS A 1 383 ? -16.562 -19.328 0.561 1 97.69 383 CYS A C 1
ATOM 3084 O O . CYS A 1 383 ? -17.578 -19.875 0.135 1 97.69 383 CYS A O 1
ATOM 3086 N N . TYR A 1 384 ? -15.805 -19.875 1.494 1 97.56 384 TYR A N 1
ATOM 3087 C CA . TYR A 1 384 ? -16.156 -21.156 2.096 1 97.56 384 TYR A CA 1
ATOM 3088 C C . TYR A 1 384 ? -15.57 -21.281 3.498 1 97.56 384 TYR A C 1
ATOM 3090 O O . TYR A 1 384 ? -14.438 -20.844 3.748 1 97.56 384 TYR A O 1
ATOM 3098 N N . THR A 1 385 ? -16.375 -21.797 4.391 1 97.5 385 THR A N 1
ATOM 3099 C CA . THR A 1 385 ? -15.883 -22.094 5.734 1 97.5 385 THR A CA 1
ATOM 3100 C C . THR A 1 385 ? -16.234 -23.516 6.145 1 97.5 385 THR A C 1
ATOM 3102 O O . THR A 1 385 ? -17.281 -24.047 5.73 1 97.5 385 THR A O 1
ATOM 3105 N N . GLU A 1 386 ? -15.445 -24.141 6.84 1 95.62 386 GLU A N 1
ATOM 3106 C CA . GLU A 1 386 ? -15.656 -25.453 7.441 1 95.62 386 GLU A CA 1
ATOM 3107 C C . GLU A 1 386 ? -14.891 -25.578 8.758 1 95.62 386 GLU A C 1
ATOM 3109 O O . GLU A 1 386 ? -13.656 -25.516 8.773 1 95.62 386 GLU A O 1
ATOM 3114 N N . GLN A 1 387 ? -15.617 -25.75 9.859 1 94.56 387 GLN A N 1
ATOM 3115 C CA . GLN A 1 387 ? -15.016 -25.781 11.188 1 94.56 387 GLN A CA 1
ATOM 3116 C C . GLN A 1 387 ? -14.234 -24.5 11.461 1 94.56 387 GLN A C 1
ATOM 3118 O O . GLN A 1 387 ? -14.797 -23.391 11.438 1 94.56 387 GLN A O 1
ATOM 3123 N N . ASN A 1 388 ? -12.898 -24.609 11.562 1 96.5 388 ASN A N 1
ATOM 3124 C CA . ASN A 1 388 ? -12.102 -23.422 11.867 1 96.5 388 ASN A CA 1
ATOM 3125 C C . ASN A 1 388 ? -11.273 -22.969 10.664 1 96.5 388 ASN A C 1
ATOM 3127 O O . ASN A 1 388 ? -10.312 -22.219 10.812 1 96.5 388 ASN A O 1
ATOM 3131 N N . TYR A 1 389 ? -11.695 -23.516 9.469 1 97 389 TYR A N 1
ATOM 3132 C CA . TYR A 1 389 ? -10.977 -23.156 8.25 1 97 389 TYR A CA 1
ATOM 3133 C C . TYR A 1 389 ? -11.82 -22.25 7.367 1 97 389 TYR A C 1
ATOM 3135 O O . TYR A 1 389 ? -13.047 -22.375 7.316 1 97 389 TYR A O 1
ATOM 3143 N N . MET A 1 390 ? -11.141 -21.375 6.727 1 97.88 390 MET A N 1
ATOM 3144 C CA . MET A 1 390 ? -11.836 -20.531 5.754 1 97.88 390 MET A CA 1
ATOM 3145 C C . MET A 1 390 ? -11.055 -20.469 4.445 1 97.88 390 MET A C 1
ATOM 3147 O O . MET A 1 390 ? -9.82 -20.453 4.449 1 97.88 390 MET A O 1
ATOM 3151 N N . GLN A 1 391 ? -11.781 -20.484 3.365 1 98 391 GLN A N 1
ATOM 3152 C CA . GLN A 1 391 ? -11.25 -20.234 2.027 1 98 391 GLN A CA 1
ATOM 3153 C C . GLN A 1 391 ? -11.531 -18.797 1.583 1 98 391 GLN A C 1
ATOM 3155 O O . GLN A 1 391 ? -12.672 -18.359 1.595 1 98 391 GLN A O 1
ATOM 3160 N N . ILE A 1 392 ? -10.469 -18.141 1.273 1 98.31 392 ILE A N 1
ATOM 3161 C CA . ILE A 1 392 ? -10.617 -16.75 0.822 1 98.31 392 ILE A CA 1
ATOM 3162 C C . ILE A 1 392 ? -10.094 -16.625 -0.604 1 98.31 392 ILE A C 1
ATOM 3164 O O . ILE A 1 392 ? -8.977 -17.047 -0.903 1 98.31 392 ILE A O 1
ATOM 3168 N N . SER A 1 393 ? -10.914 -16.078 -1.454 1 97.75 393 SER A N 1
ATOM 3169 C CA . SER A 1 393 ? -10.523 -15.781 -2.83 1 97.75 393 SER A CA 1
ATOM 3170 C C . SER A 1 393 ? -10.367 -14.281 -3.053 1 97.75 393 SER A C 1
ATOM 3172 O O . SER A 1 393 ? -11.156 -13.484 -2.535 1 97.75 393 SER A O 1
ATOM 3174 N N . VAL A 1 394 ? -9.297 -13.914 -3.693 1 97.81 394 VAL A N 1
ATOM 3175 C CA . VAL A 1 394 ? -9.07 -12.516 -4.059 1 97.81 394 VAL A CA 1
ATOM 3176 C C . VAL A 1 394 ? -9.016 -12.383 -5.578 1 97.81 394 VAL A C 1
ATOM 3178 O O . VAL A 1 394 ? -8.305 -13.141 -6.25 1 97.81 394 VAL A O 1
ATOM 3181 N N . TYR A 1 395 ? -9.766 -11.508 -6.074 1 96.44 395 TYR A N 1
ATOM 3182 C CA . TYR A 1 395 ? -9.773 -11.227 -7.504 1 96.44 395 TYR A CA 1
ATOM 3183 C C . TYR A 1 395 ? -9.195 -9.844 -7.789 1 96.44 395 TYR A C 1
ATOM 3185 O O . TYR A 1 395 ? -9.547 -8.867 -7.133 1 96.44 395 TYR A O 1
ATOM 3193 N N . ALA A 1 396 ? -8.258 -9.812 -8.633 1 96.5 396 ALA A N 1
ATOM 3194 C CA . ALA A 1 396 ? -7.672 -8.555 -9.094 1 96.5 396 ALA A CA 1
ATOM 3195 C C . ALA A 1 396 ? -8.219 -8.156 -10.461 1 96.5 396 ALA A C 1
ATOM 3197 O O . ALA A 1 396 ? -8.266 -8.977 -11.375 1 96.5 396 ALA A O 1
ATOM 3198 N N . GLU A 1 397 ? -8.641 -6.918 -10.523 1 96.06 397 GLU A N 1
ATOM 3199 C CA . GLU A 1 397 ? -9.195 -6.395 -11.766 1 96.06 397 GLU A CA 1
ATOM 3200 C C . GLU A 1 397 ? -8.625 -5.016 -12.086 1 96.06 397 GLU A C 1
ATOM 3202 O O . GLU A 1 397 ? -8.391 -4.211 -11.188 1 96.06 397 GLU A O 1
ATOM 3207 N N . VAL A 1 398 ? -8.375 -4.836 -13.336 1 94.56 398 VAL A N 1
ATOM 3208 C CA . VAL A 1 398 ? -7.988 -3.506 -13.797 1 94.56 398 VAL A CA 1
ATOM 3209 C C . VAL A 1 398 ? -9.227 -2.738 -14.266 1 94.56 398 VAL A C 1
ATOM 3211 O O . VAL A 1 398 ? -10.023 -3.256 -15.039 1 94.56 398 VAL A O 1
ATOM 3214 N N . PHE A 1 399 ? -9.266 -1.457 -13.688 1 90.56 399 PHE A N 1
ATOM 3215 C CA . PHE A 1 399 ? -10.406 -0.604 -14.008 1 90.56 399 PHE A CA 1
ATOM 3216 C C . PHE A 1 399 ? -10 0.502 -14.977 1 90.56 399 PHE A C 1
ATOM 3218 O O . PHE A 1 399 ? -8.93 1.097 -14.828 1 90.56 399 PHE A O 1
ATOM 3225 N N . ASP A 1 400 ? -10.781 0.629 -15.969 1 87.75 400 ASP A N 1
ATOM 3226 C CA . ASP A 1 400 ? -10.688 1.813 -16.812 1 87.75 400 ASP A CA 1
ATOM 3227 C C . ASP A 1 400 ? -11.828 2.783 -16.531 1 87.75 400 ASP A C 1
ATOM 3229 O O . ASP A 1 400 ? -12.945 2.588 -17.016 1 87.75 400 ASP A O 1
ATOM 3233 N N . PRO A 1 401 ? -11.562 3.83 -15.844 1 85.12 401 PRO A N 1
ATOM 3234 C CA . PRO A 1 401 ? -12.641 4.75 -15.477 1 85.12 401 PRO A CA 1
ATOM 3235 C C . PRO A 1 401 ? -13.344 5.355 -16.688 1 85.12 401 PRO A C 1
ATOM 3237 O O . PRO A 1 401 ? -14.523 5.691 -16.609 1 85.12 401 PRO A O 1
ATOM 3240 N N . ARG A 1 402 ? -12.711 5.551 -17.766 1 85.69 402 ARG A N 1
ATOM 3241 C CA . ARG A 1 402 ? -13.281 6.199 -18.938 1 85.69 402 ARG A CA 1
ATOM 3242 C C . ARG A 1 402 ? -14.32 5.305 -19.609 1 85.69 402 ARG A C 1
ATOM 3244 O O . ARG A 1 402 ? -15.406 5.758 -19.969 1 85.69 402 ARG A O 1
ATOM 3251 N N . THR A 1 403 ? -13.953 4.094 -19.734 1 86.06 403 THR A N 1
ATOM 3252 C CA . THR A 1 403 ? -14.82 3.176 -20.453 1 86.06 403 THR A CA 1
ATOM 3253 C C . THR A 1 403 ? -15.75 2.434 -19.5 1 86.06 403 THR A C 1
ATOM 3255 O O . THR A 1 403 ? -16.781 1.911 -19.906 1 86.06 403 THR A O 1
ATOM 3258 N N . GLY A 1 404 ? -15.328 2.402 -18.234 1 83.62 404 GLY A N 1
ATOM 3259 C CA . GLY A 1 404 ? -16.078 1.622 -17.266 1 83.62 404 GLY A CA 1
ATOM 3260 C C . GLY A 1 404 ? -15.844 0.13 -17.375 1 83.62 404 GLY A C 1
ATOM 3261 O O . GLY A 1 404 ? -16.469 -0.663 -16.672 1 83.62 404 GLY A O 1
ATOM 3262 N N . ARG A 1 405 ? -15 -0.267 -18.25 1 86.62 405 ARG A N 1
ATOM 3263 C CA . ARG A 1 405 ? -14.688 -1.681 -18.453 1 86.62 405 ARG A CA 1
ATOM 3264 C C . ARG A 1 405 ? -13.68 -2.164 -17.406 1 86.62 405 ARG A C 1
ATOM 3266 O O . ARG A 1 405 ? -12.797 -1.41 -17 1 86.62 405 ARG A O 1
ATOM 3273 N N . ASN A 1 406 ? -13.992 -3.381 -16.953 1 89.75 406 ASN A N 1
ATOM 3274 C CA . ASN A 1 406 ? -13.047 -4.035 -16.047 1 89.75 406 ASN A CA 1
ATOM 3275 C C . ASN A 1 406 ? -12.586 -5.379 -16.594 1 89.75 406 ASN A C 1
ATOM 3277 O O . ASN A 1 406 ? -13.352 -6.07 -17.281 1 89.75 406 ASN A O 1
ATOM 3281 N N . VAL A 1 407 ? -11.328 -5.715 -16.391 1 91.56 407 VAL A N 1
ATOM 3282 C CA . VAL A 1 407 ? -10.75 -6.988 -16.812 1 91.56 407 VAL A CA 1
ATOM 3283 C C . VAL A 1 407 ? -10.086 -7.672 -15.617 1 91.56 407 VAL A C 1
ATOM 3285 O O . VAL A 1 407 ? -9.281 -7.062 -14.906 1 91.56 407 VAL A O 1
ATOM 3288 N N . THR A 1 408 ? -10.484 -8.945 -15.422 1 92.06 408 THR A N 1
ATOM 3289 C CA . THR A 1 408 ? -9.812 -9.719 -14.383 1 92.06 408 THR A CA 1
ATOM 3290 C C . THR A 1 408 ? -8.406 -10.117 -14.82 1 92.06 408 THR A C 1
ATOM 3292 O O . THR A 1 408 ? -8.227 -10.758 -15.852 1 92.06 408 THR A O 1
ATOM 3295 N N . THR A 1 409 ? -7.469 -9.758 -14.039 1 93.81 409 THR A N 1
ATOM 3296 C CA . THR A 1 409 ? -6.082 -10.023 -14.414 1 93.81 409 THR A CA 1
ATOM 3297 C C . THR A 1 409 ? -5.523 -11.195 -13.617 1 93.81 409 THR A C 1
ATOM 3299 O O . THR A 1 409 ? -4.684 -11.953 -14.117 1 93.81 409 THR A O 1
ATOM 3302 N N . ASN A 1 410 ? -5.969 -11.328 -12.367 1 94.12 410 ASN A N 1
ATOM 3303 C CA . ASN A 1 410 ? -5.441 -12.359 -11.492 1 94.12 410 ASN A CA 1
ATOM 3304 C C . ASN A 1 410 ? -6.496 -12.852 -10.5 1 94.12 410 ASN A C 1
ATOM 3306 O O . ASN A 1 410 ? -7.438 -12.125 -10.18 1 94.12 410 ASN A O 1
ATOM 3310 N N . ASP A 1 411 ? -6.375 -14.023 -10.078 1 94.62 411 ASP A N 1
ATOM 3311 C CA . ASP A 1 411 ? -7.145 -14.57 -8.969 1 94.62 411 ASP A CA 1
ATOM 3312 C C . ASP A 1 411 ? -6.246 -15.32 -7.992 1 94.62 411 ASP A C 1
ATOM 3314 O O . ASP A 1 411 ? -5.281 -15.969 -8.406 1 94.62 411 ASP A O 1
ATOM 3318 N N . PHE A 1 412 ? -6.543 -15.195 -6.801 1 95.75 412 PHE A N 1
ATOM 3319 C CA . PHE A 1 412 ? -5.766 -15.766 -5.703 1 95.75 412 PHE A CA 1
ATOM 3320 C C . PHE A 1 412 ? -6.66 -16.547 -4.746 1 95.75 412 PHE A C 1
ATOM 3322 O O . PHE A 1 412 ? -7.758 -16.094 -4.41 1 95.75 412 PHE A O 1
ATOM 3329 N N . HIS A 1 413 ? -6.191 -17.703 -4.324 1 95.81 413 HIS A N 1
ATOM 3330 C CA . HIS A 1 413 ? -6.988 -18.531 -3.436 1 95.81 413 HIS A CA 1
ATOM 3331 C C . HIS A 1 413 ? -6.176 -18.984 -2.227 1 95.81 413 HIS A C 1
ATOM 3333 O O . HIS A 1 413 ? -5.109 -19.578 -2.381 1 95.81 413 HIS A O 1
ATOM 3339 N N . TYR A 1 414 ? -6.742 -18.719 -1.086 1 96.75 414 TYR A N 1
ATOM 3340 C CA . TYR A 1 414 ? -6.023 -18.953 0.159 1 96.75 414 TYR A CA 1
ATOM 3341 C C . TYR A 1 414 ? -6.844 -19.812 1.109 1 96.75 414 TYR A C 1
ATOM 3343 O O . TYR A 1 414 ? -8.07 -19.703 1.155 1 96.75 414 TYR A O 1
ATOM 3351 N N . THR A 1 415 ? -6.184 -20.625 1.85 1 96.25 415 THR A N 1
ATOM 3352 C CA . THR A 1 415 ? -6.766 -21.344 2.979 1 96.25 415 THR A CA 1
ATOM 3353 C C . THR A 1 415 ? -6.176 -20.844 4.297 1 96.25 415 THR A C 1
ATOM 3355 O O . THR A 1 415 ? -4.961 -20.891 4.496 1 96.25 415 THR A O 1
ATOM 3358 N N . PHE A 1 416 ? -7.043 -20.375 5.133 1 96.38 416 PHE A N 1
ATOM 3359 C CA . PHE A 1 416 ? -6.637 -19.891 6.445 1 96.38 416 PHE A CA 1
ATOM 3360 C C . PHE A 1 416 ? -7.289 -20.719 7.551 1 96.38 416 PHE A C 1
ATOM 3362 O O . PHE A 1 416 ? -8.328 -21.344 7.336 1 96.38 416 PHE A O 1
ATOM 3369 N N . SER A 1 417 ? -6.684 -20.703 8.758 1 95.5 417 SER A N 1
ATOM 3370 C CA . SER A 1 417 ? -7.281 -21.297 9.945 1 95.5 417 SER A CA 1
ATOM 3371 C C . SER A 1 417 ? -7.25 -20.328 11.125 1 95.5 417 SER A C 1
ATOM 3373 O O . SER A 1 417 ? -6.438 -19.406 11.148 1 95.5 417 SER A O 1
ATOM 3375 N N . ILE A 1 418 ? -8.188 -20.5 12.008 1 95.19 418 ILE A N 1
ATOM 3376 C CA . ILE A 1 418 ? -8.242 -19.75 13.258 1 95.19 418 ILE A CA 1
ATOM 3377 C C . ILE A 1 418 ? -8.461 -20.703 14.43 1 95.19 418 ILE A C 1
ATOM 3379 O O . ILE A 1 418 ? -8.734 -21.891 14.227 1 95.19 418 ILE A O 1
ATOM 3383 N N . PRO A 1 419 ? -8.32 -20.281 15.656 1 93.5 419 PRO A N 1
ATOM 3384 C CA . PRO A 1 419 ? -8.43 -21.172 16.812 1 93.5 419 PRO A CA 1
ATOM 3385 C C . PRO A 1 419 ? -9.883 -21.516 17.156 1 93.5 419 PRO A C 1
ATOM 3387 O O . PRO A 1 419 ? -10.133 -22.453 17.922 1 93.5 419 PRO A O 1
ATOM 3390 N N . GLU A 1 420 ? -10.852 -20.828 16.641 1 93.31 420 GLU A N 1
ATOM 3391 C CA . GLU A 1 420 ? -12.258 -21.047 16.984 1 93.31 420 GLU A CA 1
ATOM 3392 C C . GLU A 1 420 ? -13.055 -21.484 15.75 1 93.31 420 GLU A C 1
ATOM 3394 O O . GLU A 1 420 ? -12.562 -21.391 14.625 1 93.31 420 GLU A O 1
ATOM 3399 N N . GLU A 1 421 ? -14.203 -22 16.031 1 94.19 421 GLU A N 1
ATOM 3400 C CA . GLU A 1 421 ? -15.102 -22.359 14.938 1 94.19 421 GLU A CA 1
ATOM 3401 C C . GLU A 1 421 ? -15.609 -21.125 14.211 1 94.19 421 GLU A C 1
ATOM 3403 O O . GLU A 1 421 ? -15.922 -20.109 14.844 1 94.19 421 GLU A O 1
ATOM 3408 N N . LEU A 1 422 ? -15.727 -21.281 12.945 1 96.12 422 LEU A N 1
ATOM 3409 C CA . LEU A 1 422 ? -16.141 -20.156 12.117 1 96.12 422 LEU A CA 1
ATOM 3410 C C . LEU A 1 422 ? -17.625 -20.219 11.805 1 96.12 422 LEU A C 1
ATOM 3412 O O . LEU A 1 422 ? -18.188 -21.312 11.703 1 96.12 422 LEU A O 1
ATOM 3416 N N . PRO A 1 423 ? -18.203 -19.016 11.672 1 94.38 423 PRO A N 1
ATOM 3417 C CA . PRO A 1 423 ? -19.562 -19.031 11.125 1 94.38 423 PRO A CA 1
ATOM 3418 C C . PRO A 1 423 ? -19.609 -19.531 9.688 1 94.38 423 PRO A C 1
ATOM 3420 O O . PRO A 1 423 ? -18.625 -19.422 8.953 1 94.38 423 PRO A O 1
ATOM 3423 N N . GLU A 1 424 ? -20.75 -20.031 9.32 1 94.12 424 GLU A N 1
ATOM 3424 C CA . GLU A 1 424 ? -20.938 -20.469 7.938 1 94.12 424 GLU A CA 1
ATOM 3425 C C . GLU A 1 424 ? -21.156 -19.281 7.004 1 94.12 424 GLU A C 1
ATOM 3427 O O . GLU A 1 424 ? -21.891 -18.359 7.348 1 94.12 424 GLU A O 1
ATOM 3432 N N . VAL A 1 425 ? -20.5 -19.328 5.922 1 96.12 425 VAL A N 1
ATOM 3433 C CA . VAL A 1 425 ? -20.719 -18.312 4.91 1 96.12 425 VAL A CA 1
ATOM 3434 C C . VAL A 1 425 ? -21.766 -18.781 3.906 1 96.12 425 VAL A C 1
ATOM 3436 O O . VAL A 1 425 ? -21.703 -19.922 3.436 1 96.12 425 VAL A O 1
ATOM 3439 N N . VAL A 1 426 ? -22.703 -17.906 3.547 1 94.5 426 VAL A N 1
ATOM 3440 C CA . VAL A 1 426 ? -23.812 -18.297 2.684 1 94.5 426 VAL A CA 1
ATOM 3441 C C . VAL A 1 426 ? -23.844 -17.406 1.438 1 94.5 426 VAL A C 1
ATOM 3443 O O . VAL A 1 426 ? -23.859 -16.172 1.544 1 94.5 426 VAL A O 1
ATOM 3446 N N . PRO A 1 427 ? -23.812 -18.047 0.273 1 95.38 427 PRO A N 1
ATOM 3447 C CA . PRO A 1 427 ? -23.953 -17.281 -0.961 1 95.38 427 PRO A CA 1
ATOM 3448 C C . PRO A 1 427 ? -25.391 -16.828 -1.213 1 95.38 427 PRO A C 1
ATOM 3450 O O . PRO A 1 427 ? -26.328 -17.547 -0.86 1 95.38 427 PRO A O 1
ATOM 3453 N N . GLU A 1 428 ? -25.516 -15.68 -1.835 1 92.19 428 GLU A N 1
ATOM 3454 C CA . GLU A 1 428 ? -26.859 -15.148 -2.066 1 92.19 428 GLU A CA 1
ATOM 3455 C C . GLU A 1 428 ? -27.141 -14.984 -3.557 1 92.19 428 GLU A C 1
ATOM 3457 O O . GLU A 1 428 ? -28.266 -14.695 -3.953 1 92.19 428 GLU A O 1
ATOM 3462 N N . SER A 1 429 ? -26.188 -15.094 -4.395 1 92.19 429 SER A N 1
ATOM 3463 C CA . SER A 1 429 ? -26.344 -15.023 -5.844 1 92.19 429 SER A CA 1
ATOM 3464 C C . SER A 1 429 ? -25.703 -16.234 -6.52 1 92.19 429 SER A C 1
ATOM 3466 O O . SER A 1 429 ? -24.953 -16.984 -5.887 1 92.19 429 SER A O 1
ATOM 3468 N N . TYR A 1 430 ? -26.109 -16.484 -7.762 1 90.25 430 TYR A N 1
ATOM 3469 C CA . TYR A 1 430 ? -25.531 -17.594 -8.5 1 90.25 430 TYR A CA 1
ATOM 3470 C C . TYR A 1 430 ? -24.016 -17.469 -8.602 1 90.25 430 TYR A C 1
ATOM 3472 O O . TYR A 1 430 ? -23.297 -18.453 -8.469 1 90.25 430 TYR A O 1
ATOM 3480 N N . HIS A 1 431 ? -23.609 -16.281 -8.859 1 92.19 431 HIS A N 1
ATOM 3481 C CA . HIS A 1 431 ? -22.172 -16.031 -8.914 1 92.19 431 HIS A CA 1
ATOM 3482 C C . HIS A 1 431 ? -21.5 -16.422 -7.605 1 92.19 431 HIS A C 1
ATOM 3484 O O . HIS A 1 431 ? -20.453 -17.062 -7.613 1 92.19 431 HIS A O 1
ATOM 3490 N N . GLU A 1 432 ? -22.062 -16.078 -6.543 1 94.5 432 GLU A N 1
ATOM 3491 C CA . GLU A 1 432 ? -21.531 -16.422 -5.23 1 94.5 432 GLU A CA 1
ATOM 3492 C C . GLU A 1 432 ? -21.562 -17.938 -5.012 1 94.5 432 GLU A C 1
ATOM 3494 O O . GLU A 1 432 ? -20.672 -18.484 -4.352 1 94.5 432 GLU A O 1
ATOM 3499 N N . CYS A 1 433 ? -22.594 -18.562 -5.547 1 93.5 433 CYS A N 1
ATOM 3500 C CA . CYS A 1 433 ? -22.672 -20.016 -5.434 1 93.5 433 CYS A CA 1
ATOM 3501 C C . CYS A 1 433 ? -21.484 -20.688 -6.125 1 93.5 433 CYS A C 1
ATOM 3503 O O . CYS A 1 433 ? -20.922 -21.656 -5.605 1 93.5 433 CYS A O 1
ATOM 3505 N N . MET A 1 434 ? -21.156 -20.141 -7.266 1 94 434 MET A N 1
ATOM 3506 C CA . MET A 1 434 ? -20.016 -20.672 -7.984 1 94 434 MET A CA 1
ATOM 3507 C C . MET A 1 434 ? -18.719 -20.469 -7.188 1 94 434 MET A C 1
ATOM 3509 O O . MET A 1 434 ? -17.875 -21.344 -7.129 1 94 434 MET A O 1
ATOM 3513 N N . MET A 1 435 ? -18.609 -19.328 -6.613 1 95.25 435 MET A N 1
ATOM 3514 C CA . MET A 1 435 ? -17.453 -19.031 -5.773 1 95.25 435 MET A CA 1
ATOM 3515 C C . MET A 1 435 ? -17.391 -19.984 -4.578 1 95.25 435 MET A C 1
ATOM 3517 O O . MET A 1 435 ? -16.328 -20.469 -4.211 1 95.25 435 MET A O 1
ATOM 3521 N N . TYR A 1 436 ? -18.531 -20.188 -3.982 1 96.75 436 TYR A N 1
ATOM 3522 C CA . TYR A 1 436 ? -18.656 -21.094 -2.846 1 96.75 436 TYR A CA 1
ATOM 3523 C C . TYR A 1 436 ? -18.188 -22.484 -3.209 1 96.75 436 TYR A C 1
ATOM 3525 O O . TYR A 1 436 ? -17.391 -23.094 -2.484 1 96.75 436 TYR A O 1
ATOM 3533 N N . LEU A 1 437 ? -18.672 -22.969 -4.32 1 95.38 437 LEU A N 1
ATOM 3534 C CA . LEU A 1 437 ? -18.328 -24.312 -4.766 1 95.38 437 LEU A CA 1
ATOM 3535 C C . LEU A 1 437 ? -16.844 -24.406 -5.094 1 95.38 437 LEU A C 1
ATOM 3537 O O . LEU A 1 437 ? -16.188 -25.406 -4.777 1 95.38 437 LEU A O 1
ATOM 3541 N N . ASP A 1 438 ? -16.344 -23.422 -5.773 1 94 438 ASP A N 1
ATOM 3542 C CA . ASP A 1 438 ? -14.914 -23.391 -6.09 1 94 438 ASP A CA 1
ATOM 3543 C C . ASP A 1 438 ? -14.07 -23.422 -4.816 1 94 438 ASP A C 1
ATOM 3545 O O . ASP A 1 438 ? -13.07 -24.141 -4.738 1 94 438 ASP A O 1
ATOM 3549 N N . GLY A 1 439 ? -14.477 -22.594 -3.875 1 94.31 439 GLY A N 1
ATOM 3550 C CA . GLY A 1 439 ? -13.797 -22.594 -2.588 1 94.31 439 GLY A CA 1
ATOM 3551 C C . GLY A 1 439 ? -13.836 -23.953 -1.904 1 94.31 439 GLY A C 1
ATOM 3552 O O . GLY A 1 439 ? -12.836 -24.391 -1.339 1 94.31 439 GLY A O 1
ATOM 3553 N N . ARG A 1 440 ? -14.938 -24.516 -1.94 1 94.44 440 ARG A N 1
ATOM 3554 C CA . ARG A 1 440 ? -15.109 -25.844 -1.348 1 94.44 440 ARG A CA 1
ATOM 3555 C C . ARG A 1 440 ? -14.203 -26.875 -2.025 1 94.44 440 ARG A C 1
ATOM 3557 O O . ARG A 1 440 ? -13.555 -27.672 -1.354 1 94.44 440 ARG A O 1
ATOM 3564 N N . ARG A 1 441 ? -14.164 -26.859 -3.387 1 92.44 441 ARG A N 1
ATOM 3565 C CA . ARG A 1 441 ? -13.289 -27.766 -4.141 1 92.44 441 ARG A CA 1
ATOM 3566 C C . ARG A 1 441 ? -11.836 -27.594 -3.719 1 92.44 441 ARG A C 1
ATOM 3568 O O . ARG A 1 441 ? -11.125 -28.578 -3.492 1 92.44 441 ARG A O 1
ATOM 3575 N N . ARG A 1 442 ? -11.43 -26.391 -3.639 1 90.88 442 ARG A N 1
ATOM 3576 C CA . ARG A 1 442 ? -10.047 -26.094 -3.289 1 90.88 442 ARG A CA 1
ATOM 3577 C C . ARG A 1 442 ? -9.727 -26.547 -1.868 1 90.88 442 ARG A C 1
ATOM 3579 O O . ARG A 1 442 ? -8.656 -27.094 -1.608 1 90.88 442 ARG A O 1
ATOM 3586 N N . PHE A 1 443 ? -10.648 -26.281 -1.009 1 93.06 443 PHE A N 1
ATOM 3587 C CA . PHE A 1 443 ? -10.477 -26.719 0.372 1 93.06 443 PHE A CA 1
ATOM 3588 C C . PHE A 1 443 ? -10.312 -28.234 0.444 1 93.06 443 PHE A C 1
ATOM 3590 O O . PHE A 1 443 ? -9.406 -28.734 1.111 1 93.06 443 PHE A O 1
ATOM 3597 N N . GLN A 1 444 ? -11.188 -28.906 -0.205 1 91.56 444 GLN A N 1
ATOM 3598 C CA . GLN A 1 444 ? -11.164 -30.359 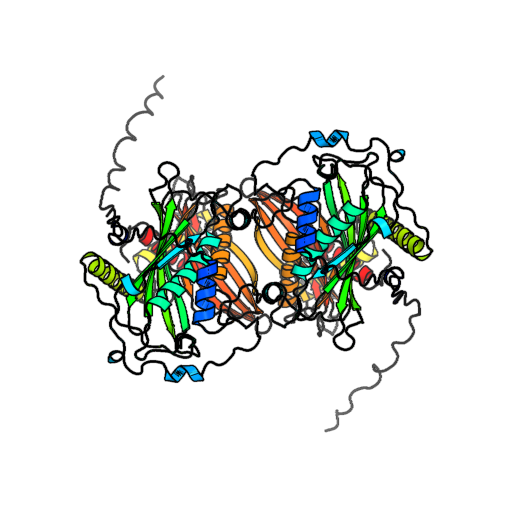-0.184 1 91.56 444 GLN A CA 1
ATOM 3599 C C . GLN A 1 444 ? -9.859 -30.891 -0.765 1 91.56 444 GLN A C 1
ATOM 3601 O O . GLN A 1 444 ? -9.32 -31.891 -0.277 1 91.56 444 GLN A O 1
ATOM 3606 N N . HIS A 1 445 ? -9.414 -30.266 -1.762 1 86 445 HIS A N 1
ATOM 3607 C CA . HIS A 1 445 ? -8.148 -30.656 -2.367 1 86 445 HIS A CA 1
ATOM 3608 C C . HIS A 1 445 ? -6.988 -30.469 -1.398 1 86 445 HIS A C 1
ATOM 3610 O O . HIS A 1 445 ? -6.152 -31.359 -1.236 1 86 445 HIS A O 1
ATOM 3616 N N . VAL A 1 446 ? -6.984 -29.359 -0.783 1 84.5 446 VAL A N 1
ATOM 3617 C CA . VAL A 1 446 ? -5.895 -29.016 0.123 1 84.5 446 VAL A CA 1
ATOM 3618 C C . VAL A 1 446 ? -5.902 -29.953 1.326 1 84.5 446 VAL A C 1
ATOM 3620 O O . VAL A 1 446 ? -4.844 -30.359 1.814 1 84.5 446 VAL A O 1
ATOM 3623 N N . MET A 1 447 ? -7.105 -30.25 1.729 1 86.62 447 MET A N 1
ATOM 3624 C CA . MET A 1 447 ? -7.234 -31.109 2.91 1 86.62 447 MET A CA 1
ATOM 3625 C C . MET A 1 447 ? -7.09 -32.562 2.539 1 86.62 447 MET A C 1
ATOM 3627 O O . MET A 1 447 ? -7.086 -33.438 3.414 1 86.62 447 MET A O 1
ATOM 3631 N N . GLY A 1 448 ? -6.953 -32.875 1.225 1 81.31 448 GLY A N 1
ATOM 3632 C CA . GLY A 1 448 ? -6.805 -34.25 0.773 1 81.31 448 GLY A CA 1
ATOM 3633 C C . GLY A 1 448 ? -8.094 -35.031 0.842 1 81.31 448 GLY A C 1
ATOM 3634 O O . GLY A 1 448 ? -8.078 -36.25 1.015 1 81.31 448 GLY A O 1
ATOM 3635 N N . LEU A 1 449 ? -9.18 -34.406 0.946 1 73.12 449 LEU A N 1
ATOM 3636 C CA . LEU A 1 449 ? -10.469 -35.094 1.091 1 73.12 449 LEU A CA 1
ATOM 3637 C C . LEU A 1 449 ? -10.984 -35.594 -0.258 1 73.12 449 LEU A C 1
ATOM 3639 O O . LEU A 1 449 ? -11.703 -36.562 -0.324 1 73.12 449 LEU A O 1
ATOM 3643 N N . LYS A 1 450 ? -10.867 -34.906 -1.293 1 64.12 450 LYS A N 1
ATOM 3644 C CA . LYS A 1 450 ? -11.312 -35.344 -2.611 1 64.12 450 LYS A CA 1
ATOM 3645 C C . LYS A 1 450 ? -10.203 -35.188 -3.646 1 64.12 450 LYS A C 1
ATOM 3647 O O . LYS A 1 450 ? -9.438 -34.219 -3.602 1 64.12 450 LYS A O 1
ATOM 3652 N N . SER A 1 451 ? -9.875 -36.281 -4.211 1 54.53 451 SER A N 1
ATOM 3653 C CA . SER A 1 451 ? -8.961 -36.219 -5.34 1 54.53 451 SER A CA 1
ATOM 3654 C C . SER A 1 451 ? -9.586 -35.469 -6.52 1 54.53 451 SER A C 1
ATOM 3656 O O . SER A 1 451 ? -10.766 -35.656 -6.82 1 54.53 451 SER A O 1
ATOM 3658 N N . LEU A 1 452 ? -9.188 -34.312 -6.84 1 48.34 452 LEU A N 1
ATOM 3659 C CA . LEU A 1 452 ? -9.703 -33.719 -8.062 1 48.34 452 LEU A CA 1
ATOM 3660 C C . LEU A 1 452 ? -9.586 -34.688 -9.234 1 48.34 452 LEU A C 1
ATOM 3662 O O . LEU A 1 452 ? -8.609 -35.438 -9.32 1 48.34 452 LEU A O 1
ATOM 3666 N N . MET B 1 1 ? -34.219 31.156 -45.531 1 18.53 1 MET B N 1
ATOM 3667 C CA . MET B 1 1 ? -33.281 32.281 -45.438 1 18.53 1 MET B CA 1
ATOM 3668 C C . MET B 1 1 ? -32.812 32.469 -44 1 18.53 1 MET B C 1
ATOM 3670 O O . MET B 1 1 ? -31.609 32.562 -43.719 1 18.53 1 MET B O 1
ATOM 3674 N N . LYS B 1 2 ? -33.656 33.188 -43.125 1 18.55 2 LYS B N 1
ATOM 3675 C CA . LYS B 1 2 ? -33.312 34.219 -42.156 1 18.55 2 LYS B CA 1
ATOM 3676 C C . LYS B 1 2 ? -32.844 33.625 -40.844 1 18.55 2 LYS B C 1
ATOM 3678 O O . LYS B 1 2 ? -32.719 34.312 -39.844 1 18.55 2 LYS B O 1
ATOM 3683 N N . PHE B 1 3 ? -32.969 32.375 -40.625 1 21.25 3 PHE B N 1
ATOM 3684 C CA . PHE B 1 3 ? -32.688 31.594 -39.438 1 21.25 3 PHE B CA 1
ATOM 3685 C C . PHE B 1 3 ? -31.25 31.828 -38.969 1 21.25 3 PHE B C 1
ATOM 3687 O O . PHE B 1 3 ? -30.625 30.938 -38.375 1 21.25 3 PHE B O 1
ATOM 3694 N N . ARG B 1 4 ? -30.656 32.906 -39.625 1 20.17 4 ARG B N 1
ATOM 3695 C CA . ARG B 1 4 ? -29.297 33.438 -39.625 1 20.17 4 ARG B CA 1
ATOM 3696 C C . ARG B 1 4 ? -28.844 33.844 -38.219 1 20.17 4 ARG B C 1
ATOM 3698 O O . ARG B 1 4 ? -27.672 33.688 -37.875 1 20.17 4 ARG B O 1
ATOM 3705 N N . LEU B 1 5 ? -29.672 34.688 -37.531 1 21.44 5 LEU B N 1
ATOM 3706 C CA . LEU B 1 5 ? -29.172 35.812 -36.75 1 21.44 5 LEU B CA 1
ATOM 3707 C C . LEU B 1 5 ? -28.703 35.312 -35.375 1 21.44 5 LEU B C 1
ATOM 3709 O O . LEU B 1 5 ? -29.422 35.469 -34.375 1 21.44 5 LEU B O 1
ATOM 3713 N N . ILE B 1 6 ? -28.469 34.031 -35.156 1 22.2 6 ILE B N 1
ATOM 3714 C CA . ILE B 1 6 ? -28.125 33.312 -33.938 1 22.2 6 ILE B CA 1
ATOM 3715 C C . ILE B 1 6 ? -26.844 33.875 -33.344 1 22.2 6 ILE B C 1
ATOM 3717 O O . ILE B 1 6 ? -26.312 33.344 -32.344 1 22.2 6 ILE B O 1
ATOM 3721 N N . SER B 1 7 ? -26.125 34.844 -34.031 1 23.06 7 SER B N 1
ATOM 3722 C CA . SER B 1 7 ? -24.719 35.219 -33.844 1 23.06 7 SER B CA 1
ATOM 3723 C C . SER B 1 7 ? -24.531 36 -32.562 1 23.06 7 SER B C 1
ATOM 3725 O O . SER B 1 7 ? -23.5 35.875 -31.875 1 23.06 7 SER B O 1
ATOM 3727 N N . SER B 1 8 ? -25.266 37.094 -32.344 1 22.28 8 SER B N 1
ATOM 3728 C CA . SER B 1 8 ? -24.844 38.375 -31.797 1 22.28 8 SER B CA 1
ATOM 3729 C C . SER B 1 8 ? -24.578 38.281 -30.297 1 22.28 8 SER B C 1
ATOM 3731 O O . SER B 1 8 ? -23.531 38.719 -29.812 1 22.28 8 SER B O 1
ATOM 3733 N N . PHE B 1 9 ? -25.625 38.5 -29.406 1 24.03 9 PHE B N 1
ATOM 3734 C CA . PHE B 1 9 ? -25.859 39.312 -28.203 1 24.03 9 PHE B CA 1
ATOM 3735 C C . PHE B 1 9 ? -25.344 38.594 -26.969 1 24.03 9 PHE B C 1
ATOM 3737 O O . PHE B 1 9 ? -25.562 39.031 -25.844 1 24.03 9 PHE B O 1
ATOM 3744 N N . LEU B 1 10 ? -24.953 37.344 -27 1 22.14 10 LEU B N 1
ATOM 3745 C CA . LEU B 1 10 ? -24.328 36.531 -25.953 1 22.14 10 LEU B CA 1
ATOM 3746 C C . LEU B 1 10 ? -22.984 37.125 -25.531 1 22.14 10 LEU B C 1
ATOM 3748 O O . LEU B 1 10 ? -22.125 36.375 -25.047 1 22.14 10 LEU B O 1
ATOM 3752 N N . HIS B 1 11 ? -22.516 38.406 -25.812 1 22.56 11 HIS B N 1
ATOM 3753 C CA . HIS B 1 11 ? -21.422 39.312 -25.469 1 22.56 11 HIS B CA 1
ATOM 3754 C C . HIS B 1 11 ? -21.297 39.469 -23.953 1 22.56 11 HIS B C 1
ATOM 3756 O O . HIS B 1 11 ? -20.203 39.469 -23.406 1 22.56 11 HIS B O 1
ATOM 3762 N N . ASN B 1 12 ? -22.234 40.219 -23.25 1 20.84 12 ASN B N 1
ATOM 3763 C CA . ASN B 1 12 ? -22.078 41.281 -22.25 1 20.84 12 ASN B CA 1
ATOM 3764 C C . ASN B 1 12 ? -21.562 40.719 -20.938 1 20.84 12 ASN B C 1
ATOM 3766 O O . ASN B 1 12 ? -20.609 41.25 -20.344 1 20.84 12 ASN B O 1
ATOM 3770 N N . ARG B 1 13 ? -22.469 40.312 -19.891 1 21.94 13 ARG B N 1
ATOM 3771 C CA . ARG B 1 13 ? -22.594 40.531 -18.453 1 21.94 13 ARG B CA 1
ATOM 3772 C C . ARG B 1 13 ? -21.609 39.688 -17.672 1 21.94 13 ARG B C 1
ATOM 3774 O O . ARG B 1 13 ? -21.609 39.688 -16.438 1 21.94 13 ARG B O 1
ATOM 3781 N N . LEU B 1 14 ? -21.266 38.594 -18.078 1 21.33 14 LEU B N 1
ATOM 3782 C CA . LEU B 1 14 ? -20.375 37.875 -17.172 1 21.33 14 LEU B CA 1
ATOM 3783 C C . LEU B 1 14 ? -19.094 38.656 -16.922 1 21.33 14 LEU B C 1
ATOM 3785 O O . LEU B 1 14 ? -18.188 38.656 -17.766 1 21.33 14 LEU B O 1
ATOM 3789 N N . ILE B 1 15 ? -19.016 40 -16.562 1 23.55 15 ILE B N 1
ATOM 3790 C CA . ILE B 1 15 ? -18.312 41.188 -16.031 1 23.55 15 ILE B CA 1
ATOM 3791 C C . ILE B 1 15 ? -17.422 40.75 -14.875 1 23.55 15 ILE B C 1
ATOM 3793 O O . ILE B 1 15 ? -16.234 41.125 -14.836 1 23.55 15 ILE B O 1
ATOM 3797 N N . LEU B 1 16 ? -18.031 40.5 -13.602 1 21.94 16 LEU B N 1
ATOM 3798 C CA . LEU B 1 16 ? -17.766 40.875 -12.211 1 21.94 16 LEU B CA 1
ATOM 3799 C C . LEU B 1 16 ? -16.625 40.031 -11.641 1 21.94 16 LEU B C 1
ATOM 3801 O O . LEU B 1 16 ? -16.312 40.125 -10.453 1 21.94 16 LEU B O 1
ATOM 3805 N N . LEU B 1 17 ? -16.438 38.938 -12.016 1 22.41 17 LEU B N 1
ATOM 3806 C CA . LEU B 1 17 ? -15.391 38.219 -11.289 1 22.41 17 LEU B CA 1
ATOM 3807 C C . LEU B 1 17 ? -14.086 39.031 -11.281 1 22.41 17 LEU B C 1
ATOM 3809 O O . LEU B 1 17 ? -13.148 38.688 -12.008 1 22.41 17 LEU B O 1
ATOM 3813 N N . ARG B 1 18 ? -14.078 40.344 -11.383 1 21.89 18 ARG B N 1
ATOM 3814 C CA . ARG B 1 18 ? -12.992 41.312 -11.312 1 21.89 18 ARG B CA 1
ATOM 3815 C C . ARG B 1 18 ? -12.141 41.094 -10.07 1 21.89 18 ARG B C 1
ATOM 3817 O O . ARG B 1 18 ? -10.914 41.219 -10.117 1 21.89 18 ARG B O 1
ATOM 3824 N N . ASN B 1 19 ? -12.75 41.406 -8.883 1 22.23 19 ASN B N 1
ATOM 3825 C CA . ASN B 1 19 ? -11.938 42.125 -7.918 1 22.23 19 ASN B CA 1
ATOM 3826 C C . ASN B 1 19 ? -10.711 41.344 -7.492 1 22.23 19 ASN B C 1
ATOM 3828 O O . ASN B 1 19 ? -10.586 40.156 -7.84 1 22.23 19 ASN B O 1
ATOM 3832 N N . GLY B 1 20 ? -10.469 41.375 -6.023 1 23.64 20 GLY B N 1
ATOM 3833 C CA . GLY B 1 20 ? -9.242 41.438 -5.242 1 23.64 20 GLY B CA 1
ATOM 3834 C C . GLY B 1 20 ? -8.422 40.188 -5.27 1 23.64 20 GLY B C 1
ATOM 3835 O O . GLY B 1 20 ? -8.758 39.188 -4.598 1 23.64 20 GLY B O 1
ATOM 3836 N N . LEU B 1 21 ? -8.133 39.656 -6.285 1 24.41 21 LEU B N 1
ATOM 3837 C CA . LEU B 1 21 ? -7.023 38.719 -6.535 1 24.41 21 LEU B CA 1
ATOM 3838 C C . LEU B 1 21 ? -5.793 39.156 -5.734 1 24.41 21 LEU B C 1
ATOM 3840 O O . LEU B 1 21 ? -5.098 40.094 -6.098 1 24.41 21 LEU B O 1
ATOM 3844 N N . SER B 1 22 ? -5.93 39.438 -4.43 1 23.44 22 SER B N 1
ATOM 3845 C CA . SER B 1 22 ? -4.719 39.625 -3.641 1 23.44 22 SER B CA 1
ATOM 3846 C C . SER B 1 22 ? -3.648 38.594 -4.004 1 23.44 22 SER B C 1
ATOM 3848 O O . SER B 1 22 ? -3.801 37.406 -3.727 1 23.44 22 SER B O 1
ATOM 3850 N N . LEU B 1 23 ? -3.139 38.594 -5.16 1 26.09 23 LEU B N 1
ATOM 3851 C CA . LEU B 1 23 ? -1.83 38.188 -5.664 1 26.09 23 LEU B CA 1
ATOM 3852 C C . LEU B 1 23 ? -0.772 38.281 -4.57 1 26.09 23 LEU B C 1
ATOM 3854 O O . LEU B 1 23 ? -0.375 39.375 -4.176 1 26.09 23 LEU B O 1
ATOM 3858 N N . GLN B 1 24 ? -0.999 37.656 -3.492 1 25.73 24 GLN B N 1
ATOM 3859 C CA . GLN B 1 24 ? 0.02 37.625 -2.449 1 25.73 24 GLN B CA 1
ATOM 3860 C C . GLN B 1 24 ? 1.423 37.688 -3.047 1 25.73 24 GLN B C 1
ATOM 3862 O O . GLN B 1 24 ? 1.625 37.281 -4.199 1 25.73 24 GLN B O 1
ATOM 3867 N N . PHE B 1 25 ? 2.398 38.469 -2.328 1 24.69 25 PHE B N 1
ATOM 3868 C CA . PHE B 1 25 ? 3.826 38.75 -2.189 1 24.69 25 PHE B CA 1
ATOM 3869 C C . PHE B 1 25 ? 4.633 37.469 -2.379 1 24.69 25 PHE B C 1
ATOM 3871 O O . PHE B 1 25 ? 4.559 36.562 -1.554 1 24.69 25 PHE B O 1
ATOM 3878 N N . ILE B 1 26 ? 4.668 37 -3.539 1 30.39 26 ILE B N 1
ATOM 3879 C CA . ILE B 1 26 ? 5.824 36.156 -3.854 1 30.39 26 ILE B CA 1
ATOM 3880 C C . ILE B 1 26 ? 7.047 36.656 -3.084 1 30.39 26 ILE B C 1
ATOM 3882 O O . ILE B 1 26 ? 7.711 37.625 -3.512 1 30.39 26 ILE B O 1
ATOM 3886 N N . GLU B 1 27 ? 6.848 37 -1.772 1 29.92 27 GLU B N 1
ATOM 3887 C CA . GLU B 1 27 ? 8.039 37.438 -1.048 1 29.92 27 GLU B CA 1
ATOM 3888 C C . GLU B 1 27 ? 9.227 36.5 -1.354 1 29.92 27 GLU B C 1
ATOM 3890 O O . GLU B 1 27 ? 9.117 35.281 -1.222 1 29.92 27 GLU B O 1
ATOM 3895 N N . ARG B 1 28 ? 9.953 36.875 -2.365 1 31.27 28 ARG B N 1
ATOM 3896 C CA . ARG B 1 28 ? 11.312 36.344 -2.475 1 31.27 28 ARG B CA 1
ATOM 3897 C C . ARG B 1 28 ? 11.906 36.062 -1.097 1 31.27 28 ARG B C 1
ATOM 3899 O O . ARG B 1 28 ? 11.766 36.875 -0.18 1 31.27 28 ARG B O 1
ATOM 3906 N N . ASN B 1 29 ? 11.797 34.906 -0.671 1 32.69 29 ASN B N 1
ATOM 3907 C CA . ASN B 1 29 ? 12.508 34.656 0.573 1 32.69 29 ASN B CA 1
ATOM 3908 C C . ASN B 1 29 ? 13.82 35.438 0.64 1 32.69 29 ASN B C 1
ATOM 3910 O O . ASN B 1 29 ? 14.734 35.188 -0.148 1 32.69 29 ASN B O 1
ATOM 3914 N N . PRO B 1 30 ? 13.773 36.688 0.967 1 31.95 30 PRO B N 1
ATOM 3915 C CA . PRO B 1 30 ? 15.016 37.469 1.026 1 31.95 30 PRO B CA 1
ATOM 3916 C C . PRO B 1 30 ? 16.203 36.656 1.565 1 31.95 30 PRO B C 1
ATOM 3918 O O . PRO B 1 30 ? 17.344 37.094 1.436 1 31.95 30 PRO B O 1
ATOM 3921 N N . LEU B 1 31 ? 15.727 35.781 2.441 1 32.69 31 LEU B N 1
ATOM 3922 C CA . LEU B 1 31 ? 16.875 35.125 3.059 1 32.69 31 LEU B CA 1
ATOM 3923 C C . LEU B 1 31 ? 17.609 34.25 2.049 1 32.69 31 LEU B C 1
ATOM 3925 O O . LEU B 1 31 ? 18.656 33.656 2.367 1 32.69 31 LEU B O 1
ATOM 3929 N N . GLN B 1 32 ? 16.984 33.969 0.955 1 35.47 32 GLN B N 1
ATOM 3930 C CA . GLN B 1 32 ? 17.734 33.188 -0.031 1 35.4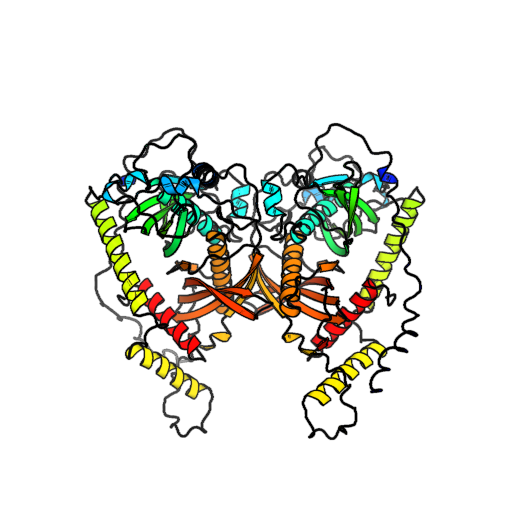7 32 GLN B CA 1
ATOM 3931 C C . GLN B 1 32 ? 18.906 34 -0.589 1 35.47 32 GLN B C 1
ATOM 3933 O O . GLN B 1 32 ? 19.656 33.5 -1.426 1 35.47 32 GLN B O 1
ATOM 3938 N N . ARG B 1 33 ? 18.875 35.375 -0.645 1 32.03 33 ARG B N 1
ATOM 3939 C CA . ARG B 1 33 ? 20 36.031 -1.303 1 32.03 33 ARG B CA 1
ATOM 3940 C C . ARG B 1 33 ? 21.328 35.469 -0.823 1 32.03 33 ARG B C 1
ATOM 3942 O O . ARG B 1 33 ? 22.219 35.188 -1.628 1 32.03 33 ARG B O 1
ATOM 3949 N N . ASN B 1 34 ? 21.766 35.938 0.461 1 29.39 34 ASN B N 1
ATOM 3950 C CA . ASN B 1 34 ? 23.188 35.844 0.809 1 29.39 34 ASN B CA 1
ATOM 3951 C C . ASN B 1 34 ? 23.625 34.406 1.006 1 29.39 34 ASN B C 1
ATOM 3953 O O . ASN B 1 34 ? 24.797 34.156 1.311 1 29.39 34 ASN B O 1
ATOM 3957 N N . LEU B 1 35 ? 22.672 33.562 1.447 1 29.06 35 LEU B N 1
ATOM 3958 C CA . LEU B 1 35 ? 23.312 32.312 1.854 1 29.06 35 LEU B CA 1
ATOM 3959 C C . LEU B 1 35 ? 23.562 31.422 0.646 1 29.06 35 LEU B C 1
ATOM 3961 O O . LEU B 1 35 ? 22.891 30.406 0.46 1 29.06 35 LEU B O 1
ATOM 3965 N N . VAL B 1 36 ? 23.641 31.938 -0.531 1 30.91 36 VAL B N 1
ATOM 3966 C CA . VAL B 1 36 ? 24.281 31.109 -1.546 1 30.91 36 VAL B CA 1
ATOM 3967 C C . VAL B 1 36 ? 25.625 30.609 -1.029 1 30.91 36 VAL B C 1
ATOM 3969 O O . VAL B 1 36 ? 26.656 31.281 -1.19 1 30.91 36 VAL B O 1
ATOM 3972 N N . VAL B 1 37 ? 25.828 30.375 0.22 1 29.31 37 VAL B N 1
ATOM 3973 C CA . VAL B 1 37 ? 27.141 29.781 0.42 1 29.31 37 VAL B CA 1
ATOM 3974 C C . VAL B 1 37 ? 27.344 28.609 -0.543 1 29.31 37 VAL B C 1
ATOM 3976 O O . VAL B 1 37 ? 26.547 27.656 -0.546 1 29.31 37 VAL B O 1
ATOM 3979 N N . GLU B 1 38 ? 27.922 28.734 -1.687 1 33.03 38 GLU B N 1
ATOM 3980 C CA . GLU B 1 38 ? 28.594 27.781 -2.578 1 33.03 38 GLU B CA 1
ATOM 3981 C C . GLU B 1 38 ? 29.25 26.656 -1.791 1 33.03 38 GLU B C 1
ATOM 3983 O O . GLU B 1 38 ? 30.203 26.031 -2.266 1 33.03 38 GLU B O 1
ATOM 3988 N N . SER B 1 39 ? 29.109 26.594 -0.426 1 33.53 39 SER B N 1
ATOM 3989 C CA . SER B 1 39 ? 30.047 25.594 0.084 1 33.53 39 SER B CA 1
ATOM 3990 C C . SER B 1 39 ? 29.844 24.25 -0.596 1 33.53 39 SER B C 1
ATOM 3992 O O . SER B 1 39 ? 28.719 23.891 -0.954 1 33.53 39 SER B O 1
ATOM 3994 N N . GLN B 1 40 ? 30.812 23.656 -1.2 1 36.78 40 GLN B N 1
ATOM 3995 C CA . GLN B 1 40 ? 31.203 22.375 -1.765 1 36.78 40 GLN B CA 1
ATOM 3996 C C . GLN B 1 40 ? 30.562 21.219 -0.988 1 36.78 40 GLN B C 1
ATOM 3998 O O . GLN B 1 40 ? 30.906 20.047 -1.21 1 36.78 40 GLN B O 1
ATOM 4003 N N . GLU B 1 41 ? 29.953 21.531 0.111 1 42.62 41 GLU B N 1
ATOM 4004 C CA . GLU B 1 41 ? 29.516 20.328 0.832 1 42.62 41 GLU B CA 1
ATOM 4005 C C . GLU B 1 41 ? 28.359 19.656 0.117 1 42.62 41 GLU B C 1
ATOM 4007 O O . GLU B 1 41 ? 27.469 20.328 -0.417 1 42.62 41 GLU B O 1
ATOM 4012 N N . PRO B 1 42 ? 28.5 18.469 -0.202 1 52.66 42 PRO B N 1
ATOM 4013 C CA . PRO B 1 42 ? 27.469 17.656 -0.858 1 52.66 42 PRO B CA 1
ATOM 4014 C C . PRO B 1 42 ? 26.094 17.859 -0.251 1 52.66 42 PRO B C 1
ATOM 4016 O O . PRO B 1 42 ? 25.953 18 0.968 1 52.66 42 PRO B O 1
ATOM 4019 N N . ALA B 1 43 ? 25.172 18.453 -0.976 1 63.62 43 ALA B N 1
ATOM 4020 C CA . ALA B 1 43 ? 23.781 18.734 -0.606 1 63.62 43 ALA B CA 1
ATOM 4021 C C . ALA B 1 43 ? 23.172 17.578 0.171 1 63.62 43 ALA B C 1
ATOM 4023 O O . ALA B 1 43 ? 23.328 16.406 -0.214 1 63.62 43 ALA B O 1
ATOM 4024 N N . SER B 1 44 ? 22.75 17.828 1.45 1 79.88 44 SER B N 1
ATOM 4025 C CA . SER B 1 44 ? 22.078 16.891 2.332 1 79.88 44 SER B CA 1
ATOM 4026 C C . SER B 1 44 ? 20.797 16.344 1.7 1 79.88 44 SER B C 1
ATOM 4028 O O . SER B 1 44 ? 20.078 17.094 1.033 1 79.88 44 SER B O 1
ATOM 4030 N N . THR B 1 45 ? 20.672 15.078 1.729 1 85.81 45 THR B N 1
ATOM 4031 C CA . THR B 1 45 ? 19.469 14.438 1.207 1 85.81 45 THR B CA 1
ATOM 4032 C C . THR B 1 45 ? 18.484 14.148 2.332 1 85.81 45 THR B C 1
ATOM 4034 O O . THR B 1 45 ? 18.797 14.336 3.508 1 85.81 45 THR B O 1
ATOM 4037 N N . VAL B 1 46 ? 17.297 13.805 1.944 1 85.12 46 VAL B N 1
ATOM 4038 C CA . VAL B 1 46 ? 16.266 13.461 2.928 1 85.12 46 VAL B CA 1
ATOM 4039 C C . VAL B 1 46 ? 16.734 12.266 3.762 1 85.12 46 VAL B C 1
ATOM 4041 O O . VAL B 1 46 ? 16.438 12.195 4.957 1 85.12 46 VAL B O 1
ATOM 4044 N N . HIS B 1 47 ? 17.391 11.406 3.119 1 83.94 47 HIS B N 1
ATOM 4045 C CA . HIS B 1 47 ? 17.969 10.281 3.852 1 83.94 47 HIS B CA 1
ATOM 4046 C C . HIS B 1 47 ? 18.922 10.766 4.934 1 83.94 47 HIS B C 1
ATOM 4048 O O . HIS B 1 47 ? 18.922 10.242 6.047 1 83.94 47 HIS B O 1
ATOM 4054 N N . ASP B 1 48 ? 19.703 11.742 4.613 1 89.19 48 ASP B N 1
ATOM 4055 C CA . ASP B 1 48 ? 20.625 12.32 5.582 1 89.19 48 ASP B CA 1
ATOM 4056 C C . ASP B 1 48 ? 19.859 12.953 6.75 1 89.19 48 ASP B C 1
ATOM 4058 O O . ASP B 1 48 ? 20.281 12.836 7.906 1 89.19 48 ASP B O 1
ATOM 4062 N N . VAL B 1 49 ? 18.828 13.641 6.387 1 92.06 49 VAL B N 1
ATOM 4063 C CA . VAL B 1 49 ? 18.016 14.289 7.406 1 92.06 49 VAL B CA 1
ATOM 4064 C C . VAL B 1 49 ? 17.453 13.234 8.359 1 92.06 49 VAL B C 1
ATOM 4066 O O . VAL B 1 49 ? 17.438 13.43 9.578 1 92.06 49 VAL B O 1
ATOM 4069 N N . ARG B 1 50 ? 17.047 12.172 7.82 1 88 50 ARG B N 1
ATOM 4070 C CA . ARG B 1 50 ? 16.516 11.086 8.633 1 88 50 ARG B CA 1
ATOM 4071 C C . ARG B 1 50 ? 17.578 10.531 9.578 1 88 50 ARG B C 1
ATOM 4073 O O . ARG B 1 50 ? 17.297 10.266 10.75 1 88 50 ARG B O 1
ATOM 4080 N N . GLN B 1 51 ? 18.719 10.367 9.078 1 87.5 51 GLN B N 1
ATOM 4081 C CA . GLN B 1 51 ? 19.797 9.852 9.898 1 87.5 51 GLN B CA 1
ATOM 4082 C C . GLN B 1 51 ? 20.172 10.828 11.016 1 87.5 51 GLN B C 1
ATOM 4084 O O . GLN B 1 51 ? 20.453 10.422 12.141 1 87.5 51 GLN B O 1
ATOM 4089 N N . LYS B 1 52 ? 20.156 12.055 10.609 1 90.69 52 LYS B N 1
ATOM 4090 C CA . LYS B 1 52 ? 20.422 13.078 11.617 1 90.69 52 LYS B CA 1
ATOM 4091 C C . LYS B 1 52 ? 19.375 13.055 12.719 1 90.69 52 LYS B C 1
ATOM 4093 O O . LYS B 1 52 ? 19.703 13.203 13.898 1 90.69 52 LYS B O 1
ATOM 4098 N N . LEU B 1 53 ? 18.203 12.859 12.32 1 91.06 53 LEU B N 1
ATOM 4099 C CA . LEU B 1 53 ? 17.109 12.805 13.281 1 91.06 53 LEU B CA 1
ATOM 4100 C C . LEU B 1 53 ? 17.25 11.602 14.203 1 91.06 53 LEU B C 1
ATOM 4102 O O . LEU B 1 53 ? 17.016 11.703 15.406 1 91.06 53 LEU B O 1
ATOM 4106 N N . VAL B 1 54 ? 17.578 10.508 13.633 1 88.31 54 VAL B N 1
ATOM 4107 C CA . VAL B 1 54 ? 17.75 9.273 14.398 1 88.31 54 VAL B CA 1
ATOM 4108 C C . VAL B 1 54 ? 18.859 9.469 15.438 1 88.31 54 VAL B C 1
ATOM 4110 O O . VAL B 1 54 ? 18.703 9.078 16.594 1 88.31 54 VAL B O 1
ATOM 4113 N N . LYS B 1 55 ? 19.906 10.031 14.984 1 88.75 55 LYS B N 1
ATOM 4114 C CA . LYS B 1 55 ? 21.031 10.305 15.883 1 88.75 55 LYS B CA 1
ATOM 4115 C C . LYS B 1 55 ? 20.625 11.312 16.953 1 88.75 55 LYS B C 1
ATOM 4117 O O . LYS B 1 55 ? 20.953 11.133 18.141 1 88.75 55 LYS B O 1
ATOM 4122 N N . HIS B 1 56 ? 19.938 12.328 16.484 1 91.12 56 HIS B N 1
ATOM 4123 C CA . HIS B 1 56 ? 19.484 13.391 17.375 1 91.12 56 HIS B CA 1
ATOM 4124 C C . HIS B 1 56 ? 18.578 12.828 18.469 1 91.12 56 HIS B C 1
ATOM 4126 O O . HIS B 1 56 ? 18.594 13.312 19.609 1 91.12 56 HIS B O 1
ATOM 4132 N N . MET B 1 57 ? 17.875 11.773 18.172 1 89.06 57 MET B N 1
ATOM 4133 C CA . MET B 1 57 ? 16.922 11.164 19.094 1 89.06 57 MET B CA 1
ATOM 4134 C C . MET B 1 57 ? 17.578 10.031 19.875 1 89.06 57 MET B C 1
ATOM 4136 O O . MET B 1 57 ? 16.984 9.484 20.812 1 89.06 57 MET B O 1
ATOM 4140 N N . GLY B 1 58 ? 18.766 9.641 19.516 1 85.75 58 GLY B N 1
ATOM 4141 C CA . GLY B 1 58 ? 19.484 8.562 20.188 1 85.75 58 GLY B CA 1
ATOM 4142 C C . GLY B 1 58 ? 18.938 7.188 19.828 1 85.75 58 GLY B C 1
ATOM 4143 O O . GLY B 1 58 ? 18.891 6.297 20.688 1 85.75 58 GLY B O 1
ATOM 4144 N N . LEU B 1 59 ? 18.516 6.996 18.609 1 80.56 59 LEU B N 1
ATOM 4145 C CA . LEU B 1 59 ? 17.844 5.758 18.234 1 80.56 59 LEU B CA 1
ATOM 4146 C C . LEU B 1 59 ? 18.672 4.992 17.203 1 80.56 59 LEU B C 1
ATOM 4148 O O . LEU B 1 59 ? 18.156 4.129 16.5 1 80.56 59 LEU B O 1
ATOM 4152 N N . GLU B 1 60 ? 19.844 5.18 16.891 1 72.38 60 GLU B N 1
ATOM 4153 C CA . GLU B 1 60 ? 20.688 4.598 15.859 1 72.38 60 GLU B CA 1
ATOM 4154 C C . GLU B 1 60 ? 20.719 3.074 15.961 1 72.38 60 GLU B C 1
ATOM 4156 O O . GLU B 1 60 ? 20.781 2.383 14.938 1 72.38 60 GLU B O 1
ATOM 4161 N N . HIS B 1 61 ? 20.688 2.531 16.953 1 63.75 61 HIS B N 1
ATOM 4162 C CA . HIS B 1 61 ? 20.953 1.102 17.031 1 63.75 61 HIS B CA 1
ATOM 4163 C C . HIS B 1 61 ? 19.703 0.316 17.391 1 63.75 61 HIS B C 1
ATOM 4165 O O . HIS B 1 61 ? 19.797 -0.776 17.953 1 63.75 61 HIS B O 1
ATOM 4171 N N . ARG B 1 62 ? 18.703 0.902 16.906 1 63.53 62 ARG B N 1
ATOM 4172 C CA . ARG B 1 62 ? 17.547 0.179 17.422 1 63.53 62 ARG B CA 1
ATOM 4173 C C . ARG B 1 62 ? 16.625 -0.261 16.297 1 63.53 62 ARG B C 1
ATOM 4175 O O . ARG B 1 62 ? 16.297 0.533 15.414 1 63.53 62 ARG B O 1
ATOM 4182 N N . GLY B 1 63 ? 16.641 -1.529 15.969 1 65.12 63 GLY B N 1
ATOM 4183 C CA . GLY B 1 63 ? 15.617 -2.051 15.086 1 65.12 63 GLY B CA 1
ATOM 4184 C C . GLY B 1 63 ? 14.227 -1.973 15.688 1 65.12 63 GLY B C 1
ATOM 4185 O O . GLY B 1 63 ? 14.023 -1.332 16.719 1 65.12 63 GLY B O 1
ATOM 4186 N N . TYR B 1 64 ? 13.297 -2.418 14.977 1 68.94 64 TYR B N 1
ATOM 4187 C CA . TYR B 1 64 ? 11.93 -2.432 15.5 1 68.94 64 TYR B CA 1
ATOM 4188 C C . TYR B 1 64 ? 11.844 -3.25 16.781 1 68.94 64 TYR B C 1
ATOM 4190 O O . TYR B 1 64 ? 12.359 -4.371 16.844 1 68.94 64 TYR B O 1
ATOM 4198 N N . GLN B 1 65 ? 11.461 -2.561 17.797 1 70.31 65 GLN B N 1
ATOM 4199 C CA . GLN B 1 65 ? 11.164 -3.232 19.047 1 70.31 65 GLN B CA 1
ATOM 4200 C C . GLN B 1 65 ? 9.68 -3.107 19.406 1 70.31 65 GLN B C 1
ATOM 4202 O O . GLN B 1 65 ? 9.102 -2.029 19.281 1 70.31 65 GLN B O 1
ATOM 4207 N N . ARG B 1 66 ? 9.227 -4.172 19.75 1 65.56 66 ARG B N 1
ATOM 4208 C CA . ARG B 1 66 ? 7.805 -4.176 20.078 1 65.56 66 ARG B CA 1
ATOM 4209 C C . ARG B 1 66 ? 7.508 -3.238 21.25 1 65.56 66 ARG B C 1
ATOM 4211 O O . ARG B 1 66 ? 6.484 -2.551 21.25 1 65.56 66 ARG B O 1
ATOM 4218 N N . PHE B 1 67 ? 8.453 -3.191 22.109 1 66.19 67 PHE B N 1
ATOM 4219 C CA . PHE B 1 67 ? 8.195 -2.369 23.281 1 66.19 67 PHE B CA 1
ATOM 4220 C C . PHE B 1 67 ? 9.031 -1.091 23.25 1 66.19 67 PHE B C 1
ATOM 4222 O O . PHE B 1 67 ? 10.195 -1.115 22.844 1 66.19 67 PHE B O 1
ATOM 4229 N N . LYS B 1 68 ? 8.328 -0.1 23.516 1 66 68 LYS B N 1
ATOM 4230 C CA . LYS B 1 68 ? 8.938 1.225 23.5 1 66 68 LYS B CA 1
ATOM 4231 C C . LYS B 1 68 ? 9.938 1.384 24.641 1 66 68 LYS B C 1
ATOM 4233 O O . LYS B 1 68 ? 9.688 0.909 25.75 1 66 68 LYS B O 1
ATOM 4238 N N . SER B 1 69 ? 11.031 1.863 24.234 1 68.19 69 SER B N 1
ATOM 4239 C CA . SER B 1 69 ? 11.984 2.195 25.297 1 68.19 69 SER B CA 1
ATOM 4240 C C . SER B 1 69 ? 11.57 3.465 26.031 1 68.19 69 SER B C 1
ATOM 4242 O O . SER B 1 69 ? 11.141 4.438 25.406 1 68.19 69 SER B O 1
ATOM 4244 N N . GLN B 1 70 ? 11.516 3.373 27.312 1 77.56 70 GLN B N 1
ATOM 4245 C CA . GLN B 1 70 ? 11.211 4.551 28.109 1 77.56 70 GLN B CA 1
ATOM 4246 C C . GLN B 1 70 ? 12.406 5.492 28.188 1 77.56 70 GLN B C 1
ATOM 4248 O O . GLN B 1 70 ? 13.555 5.039 28.297 1 77.56 70 GLN B O 1
ATOM 4253 N N . ARG B 1 71 ? 12.109 6.777 27.984 1 86.94 71 ARG B N 1
ATOM 4254 C CA . ARG B 1 71 ? 13.133 7.816 28 1 86.94 71 ARG B CA 1
ATOM 4255 C C . ARG B 1 71 ? 13.008 8.688 29.25 1 86.94 71 ARG B C 1
ATOM 4257 O O . ARG B 1 71 ? 13.188 9.906 29.188 1 86.94 71 ARG B O 1
ATOM 4264 N N . ASP B 1 72 ? 12.812 8.117 30.344 1 89.56 72 ASP B N 1
ATOM 4265 C CA . ASP B 1 72 ? 12.617 8.812 31.609 1 89.56 72 ASP B CA 1
ATOM 4266 C C . ASP B 1 72 ? 13.852 9.633 31.984 1 89.56 72 ASP B C 1
ATOM 4268 O O . ASP B 1 72 ? 13.734 10.695 32.594 1 89.56 72 ASP B O 1
ATOM 4272 N N . HIS B 1 73 ? 14.969 9.164 31.641 1 88.75 73 HIS B N 1
ATOM 4273 C CA . HIS B 1 73 ? 16.234 9.789 32.031 1 88.75 73 HIS B CA 1
ATOM 4274 C C . HIS B 1 73 ? 16.406 11.141 31.359 1 88.75 73 HIS B C 1
ATOM 4276 O O . HIS B 1 73 ? 17.234 11.953 31.797 1 88.75 73 HIS B O 1
ATOM 4282 N N . LEU B 1 74 ? 15.609 11.453 30.438 1 92.12 74 LEU B N 1
ATOM 4283 C CA . LEU B 1 74 ? 15.758 12.695 29.688 1 92.12 74 LEU B CA 1
ATOM 4284 C C . LEU B 1 74 ? 14.789 13.75 30.203 1 92.12 74 LEU B C 1
ATOM 4286 O O . LEU B 1 74 ? 14.898 14.93 29.844 1 92.12 74 LEU B O 1
ATOM 4290 N N . LEU B 1 75 ? 13.938 13.398 31.078 1 92.44 75 LEU B N 1
ATOM 4291 C CA . LEU B 1 75 ? 12.883 14.297 31.547 1 92.44 75 LEU B CA 1
ATOM 4292 C C . LEU B 1 75 ? 13.477 15.492 32.281 1 92.44 75 LEU B C 1
ATOM 4294 O O . LEU B 1 75 ? 12.953 16.609 32.188 1 92.44 75 LEU B O 1
ATOM 4298 N N . ASP B 1 76 ? 14.562 15.211 32.906 1 90.69 76 ASP B N 1
ATOM 4299 C CA . ASP B 1 76 ? 15.172 16.234 33.75 1 90.69 76 ASP B CA 1
ATOM 4300 C C . ASP B 1 76 ? 15.852 17.312 32.875 1 90.69 76 ASP B C 1
ATOM 4302 O O . ASP B 1 76 ? 16.172 18.391 33.375 1 90.69 76 ASP B O 1
ATOM 4306 N N . LEU B 1 77 ? 16.047 17.047 31.703 1 92.62 77 LEU B N 1
ATOM 4307 C CA . LEU B 1 77 ? 16.734 17.984 30.828 1 92.62 77 LEU B CA 1
ATOM 4308 C C . LEU B 1 77 ? 15.758 19.031 30.297 1 92.62 77 LEU B C 1
ATOM 4310 O O . LEU B 1 77 ? 16.188 20.078 29.781 1 92.62 77 LEU B O 1
ATOM 4314 N N . LEU B 1 78 ? 14.492 18.859 30.453 1 94.31 78 LEU B N 1
ATOM 4315 C CA . LEU B 1 78 ? 13.484 19.766 29.938 1 94.31 78 LEU B CA 1
ATOM 4316 C C . LEU B 1 78 ? 13.367 21 30.812 1 94.31 78 LEU B C 1
ATOM 4318 O O . LEU B 1 78 ? 13.484 20.906 32.031 1 94.31 78 LEU B O 1
ATOM 4322 N N . PRO B 1 79 ? 13.094 22.109 30.203 1 93.88 79 PRO B N 1
ATOM 4323 C CA . PRO B 1 79 ? 12.961 23.344 30.984 1 93.88 79 PRO B CA 1
ATOM 4324 C C . PRO B 1 79 ? 11.703 23.359 31.844 1 93.88 79 PRO B C 1
ATOM 4326 O O . PRO B 1 79 ? 10.664 22.844 31.438 1 93.88 79 PRO B O 1
ATOM 4329 N N . LYS B 1 80 ? 11.758 24.031 32.969 1 90.25 80 LYS B N 1
ATOM 4330 C CA . LYS B 1 80 ? 10.625 24.156 33.875 1 90.25 80 LYS B CA 1
ATOM 4331 C C . LYS B 1 80 ? 9.852 25.453 33.625 1 90.25 80 LYS B C 1
ATOM 4333 O O . LYS B 1 80 ? 8.664 25.547 33.938 1 90.25 80 LYS B O 1
ATOM 4338 N N . SER B 1 81 ? 10.609 26.391 33.094 1 92.81 81 SER B N 1
ATOM 4339 C CA . SER B 1 81 ? 9.977 27.656 32.75 1 92.81 81 SER B CA 1
ATOM 4340 C C . SER B 1 81 ? 10.484 28.172 31.406 1 92.81 81 SER B C 1
ATOM 4342 O O . SER B 1 81 ? 11.594 27.844 30.984 1 92.81 81 SER B O 1
ATOM 4344 N N . ARG B 1 82 ? 9.727 29.047 30.781 1 92.25 82 ARG B N 1
ATOM 4345 C CA . ARG B 1 82 ? 10.062 29.562 29.469 1 92.25 82 ARG B CA 1
ATOM 4346 C C . ARG B 1 82 ? 11.242 30.516 29.547 1 92.25 82 ARG B C 1
ATOM 4348 O O . ARG B 1 82 ? 12.008 30.641 28.578 1 92.25 82 ARG B O 1
ATOM 4355 N N . SER B 1 83 ? 11.383 31.094 30.641 1 91.62 83 SER B N 1
ATOM 4356 C CA . SER B 1 83 ? 12.445 32.094 30.828 1 91.62 83 SER B CA 1
ATOM 4357 C C . SER B 1 83 ? 13.82 31.438 30.75 1 91.62 83 SER B C 1
ATOM 4359 O O . SER B 1 83 ? 14.82 32.094 30.484 1 91.62 83 SER B O 1
ATOM 4361 N N . GLU B 1 84 ? 13.898 30.172 30.969 1 92.69 84 GLU B N 1
ATOM 4362 C CA . GLU B 1 84 ? 15.164 29.438 30.922 1 92.69 84 GLU B CA 1
ATOM 4363 C C . GLU B 1 84 ? 15.625 29.234 29.484 1 92.69 84 GLU B C 1
ATOM 4365 O O . GLU B 1 84 ? 16.797 28.953 29.234 1 92.69 84 GLU B O 1
ATOM 4370 N N . LEU B 1 85 ? 14.719 29.375 28.609 1 95.56 85 LEU B N 1
ATOM 4371 C CA . LEU B 1 85 ? 15.016 29.047 27.219 1 95.56 85 LEU B CA 1
ATOM 4372 C C . LEU B 1 85 ? 15.523 30.281 26.469 1 95.56 85 LEU B C 1
ATOM 4374 O O . LEU B 1 85 ? 14.914 31.359 26.547 1 95.56 85 LEU B O 1
ATOM 4378 N N . PRO B 1 86 ? 16.625 30.109 25.766 1 95.5 86 PRO B N 1
ATOM 4379 C CA . PRO B 1 86 ? 17.109 31.25 24.969 1 95.5 86 PRO B CA 1
ATOM 4380 C C . PRO B 1 86 ? 16.172 31.594 23.812 1 95.5 86 PRO B C 1
ATOM 4382 O O . PRO B 1 86 ? 15.547 30.703 23.234 1 95.5 86 PRO B O 1
ATOM 4385 N N . VAL B 1 87 ? 16.156 32.875 23.453 1 96.12 87 VAL B N 1
ATOM 4386 C CA . VAL B 1 87 ? 15.367 33.344 22.328 1 96.12 87 VAL B CA 1
ATOM 4387 C C . VAL B 1 87 ? 16 32.875 21.016 1 96.12 87 VAL B C 1
ATOM 4389 O O . VAL B 1 87 ? 17.219 32.906 20.875 1 96.12 87 VAL B O 1
ATOM 4392 N N . ARG B 1 88 ? 15.164 32.438 20.156 1 97 88 ARG B N 1
ATOM 4393 C CA . ARG B 1 88 ? 15.617 31.953 18.859 1 97 88 ARG B CA 1
ATOM 4394 C C . ARG B 1 88 ? 15.109 32.844 17.719 1 97 88 ARG B C 1
ATOM 4396 O O . ARG B 1 88 ? 14.164 33.594 17.906 1 97 88 ARG B O 1
ATOM 4403 N N . ARG B 1 89 ? 15.789 32.719 16.578 1 96.5 89 ARG B N 1
ATOM 4404 C CA . ARG B 1 89 ? 15.367 33.375 15.352 1 96.5 89 ARG B CA 1
ATOM 4405 C C . ARG B 1 89 ? 15 32.375 14.273 1 96.5 89 ARG B C 1
ATOM 4407 O O . ARG B 1 89 ? 15.359 31.188 14.367 1 96.5 89 ARG B O 1
ATOM 4414 N N . MET B 1 90 ? 14.32 32.875 13.289 1 96.5 90 MET B N 1
ATOM 4415 C CA . MET B 1 90 ? 13.898 31.984 12.211 1 96.5 90 MET B CA 1
ATOM 4416 C C . MET B 1 90 ? 15.102 31.359 11.523 1 96.5 90 MET B C 1
ATOM 4418 O O . MET B 1 90 ? 15.039 30.203 11.094 1 96.5 90 MET B O 1
ATOM 4422 N N . GLN B 1 91 ? 16.172 32.062 11.469 1 95 91 GLN B N 1
ATOM 4423 C CA . GLN B 1 91 ? 17.375 31.578 10.82 1 95 91 GLN B CA 1
ATOM 4424 C C . GLN B 1 91 ? 17.984 30.406 11.578 1 95 91 GLN B C 1
ATOM 4426 O O . GLN B 1 91 ? 18.656 29.562 10.984 1 95 91 GLN B O 1
ATOM 4431 N N . ASP B 1 92 ? 17.703 30.359 12.812 1 95.88 92 ASP B N 1
ATOM 4432 C CA . ASP B 1 92 ? 18.266 29.297 13.648 1 95.88 92 ASP B CA 1
ATOM 4433 C C . ASP B 1 92 ? 17.703 27.938 13.266 1 95.88 92 ASP B C 1
ATOM 4435 O O . ASP B 1 92 ? 18.359 26.906 13.422 1 95.88 92 ASP B O 1
ATOM 4439 N N . SER B 1 93 ? 16.484 27.891 12.852 1 97.06 93 SER B N 1
ATOM 4440 C CA . SER B 1 93 ? 15.852 26.641 12.492 1 97.06 93 SER B CA 1
ATOM 4441 C C . SER B 1 93 ? 15.922 26.391 10.992 1 97.06 93 SER B C 1
ATOM 4443 O O . SER B 1 93 ? 15.594 25.297 10.523 1 97.06 93 SER B O 1
ATOM 4445 N N . TYR B 1 94 ? 16.406 27.328 10.25 1 96.88 94 TYR B N 1
ATOM 4446 C CA . TYR B 1 94 ? 16.422 27.203 8.797 1 96.88 94 TYR B CA 1
ATOM 4447 C C . TYR B 1 94 ? 17.375 26.094 8.359 1 96.88 94 TYR B C 1
ATOM 4449 O O . TYR B 1 94 ? 18.438 25.922 8.93 1 96.88 94 TYR B O 1
ATOM 4457 N N . ASP B 1 95 ? 16.969 25.312 7.383 1 96.31 95 ASP B N 1
ATOM 4458 C CA . ASP B 1 95 ? 17.797 24.297 6.727 1 96.31 95 ASP B CA 1
ATOM 4459 C C . ASP B 1 95 ? 17.297 24.016 5.312 1 96.31 95 ASP B C 1
ATOM 4461 O O . ASP B 1 95 ? 16.25 24.531 4.906 1 96.31 95 ASP B O 1
ATOM 4465 N N . SER B 1 96 ? 18.141 23.438 4.559 1 95.38 96 SER B N 1
ATOM 4466 C CA . SER B 1 96 ? 17.781 23.031 3.201 1 95.38 96 SER B CA 1
ATOM 4467 C C . SER B 1 96 ? 18.344 21.656 2.869 1 95.38 96 SER B C 1
ATOM 4469 O O . SER B 1 96 ? 19.406 21.266 3.377 1 95.38 96 SER B O 1
ATOM 4471 N N . THR B 1 97 ? 17.547 20.922 2.131 1 94.69 97 THR B N 1
ATOM 4472 C CA . THR B 1 97 ? 17.953 19.578 1.701 1 94.69 97 THR B CA 1
ATOM 4473 C C . THR B 1 97 ? 17.516 19.328 0.261 1 94.69 97 THR B C 1
ATOM 4475 O O . THR B 1 97 ? 16.719 20.078 -0.299 1 94.69 97 THR B O 1
ATOM 4478 N N . LEU B 1 98 ? 18.188 18.312 -0.302 1 91.88 98 LEU B N 1
ATOM 4479 C CA . LEU B 1 98 ? 17.922 18.016 -1.703 1 91.88 98 LEU B CA 1
ATOM 4480 C C . LEU B 1 98 ? 17.344 16.594 -1.854 1 91.88 98 LEU B C 1
ATOM 4482 O O . LEU B 1 98 ? 17.766 15.68 -1.144 1 91.88 98 LEU B O 1
ATOM 4486 N N . ILE B 1 99 ? 16.375 16.484 -2.65 1 90.38 99 ILE B N 1
ATOM 4487 C CA . ILE B 1 99 ? 15.969 15.195 -3.209 1 90.38 99 ILE B CA 1
ATOM 4488 C C . ILE B 1 99 ? 16.609 15.008 -4.586 1 90.38 99 ILE B C 1
ATOM 4490 O O . ILE B 1 99 ? 16.141 15.578 -5.574 1 90.38 99 ILE B O 1
ATOM 4494 N N . PRO B 1 100 ? 17.609 14.203 -4.664 1 88.62 100 PRO B N 1
ATOM 4495 C CA . PRO B 1 100 ? 18.422 14.125 -5.879 1 88.62 100 PRO B CA 1
ATOM 4496 C C . PRO B 1 100 ? 17.812 13.195 -6.934 1 88.62 100 PRO B C 1
ATOM 4498 O O . PRO B 1 100 ? 18.391 12.141 -7.23 1 88.62 100 PRO B O 1
ATOM 4501 N N . LEU B 1 101 ? 16.859 13.625 -7.586 1 85.25 101 LEU B N 1
ATOM 4502 C CA . LEU B 1 101 ? 16.156 12.82 -8.578 1 85.25 101 LEU B CA 1
ATOM 4503 C C . LEU B 1 101 ? 16.953 12.766 -9.883 1 85.25 101 LEU B C 1
ATOM 4505 O O . LEU B 1 101 ? 16.828 11.805 -10.648 1 85.25 101 LEU B O 1
ATOM 4509 N N . GLY B 1 102 ? 17.703 13.703 -10.219 1 79.69 102 GLY B N 1
ATOM 4510 C CA . GLY B 1 102 ? 18.438 13.742 -11.477 1 79.69 102 GLY B CA 1
ATOM 4511 C C . GLY B 1 102 ? 19.531 12.703 -11.562 1 79.69 102 GLY B C 1
ATOM 4512 O O . GLY B 1 102 ? 19.703 12.062 -12.594 1 79.69 102 GLY B O 1
ATOM 4513 N N . LYS B 1 103 ? 20.172 12.469 -10.477 1 77.38 103 LYS B N 1
ATOM 4514 C CA . LYS B 1 103 ? 21.359 11.625 -10.492 1 77.38 103 LYS B CA 1
ATOM 4515 C C . LYS B 1 103 ? 21.047 10.219 -9.992 1 77.38 103 LYS B C 1
ATOM 4517 O O . LYS B 1 103 ? 21.734 9.258 -10.336 1 77.38 103 LYS B O 1
ATOM 4522 N N . ASP B 1 104 ? 20.078 10.078 -9.273 1 80.75 104 ASP B N 1
ATOM 4523 C CA . ASP B 1 104 ? 19.75 8.805 -8.641 1 80.75 104 ASP B CA 1
ATOM 4524 C C . ASP B 1 104 ? 18.562 8.133 -9.328 1 80.75 104 ASP B C 1
ATOM 4526 O O . ASP B 1 104 ? 17.406 8.359 -8.945 1 80.75 104 ASP B O 1
ATOM 4530 N N . LEU B 1 105 ? 18.859 7.168 -10.109 1 75.62 105 LEU B N 1
ATOM 4531 C CA . LEU B 1 105 ? 17.828 6.52 -10.898 1 75.62 105 LEU B CA 1
ATOM 4532 C C . LEU B 1 105 ? 16.922 5.672 -10.016 1 75.62 105 LEU B C 1
ATOM 4534 O O . LEU B 1 105 ? 15.711 5.59 -10.25 1 75.62 105 LEU B O 1
ATOM 4538 N N . ALA B 1 106 ? 17.531 5.094 -9.047 1 75 106 ALA B N 1
ATOM 4539 C CA . ALA B 1 106 ? 16.734 4.273 -8.133 1 75 106 ALA B CA 1
ATOM 4540 C C . ALA B 1 106 ? 15.719 5.125 -7.383 1 75 106 ALA B C 1
ATOM 4542 O O . ALA B 1 106 ? 14.562 4.715 -7.211 1 75 106 ALA B O 1
ATOM 4543 N N . LEU B 1 107 ? 16.203 6.238 -6.98 1 80.38 107 LEU B N 1
ATOM 4544 C CA . LEU B 1 107 ? 15.305 7.164 -6.301 1 80.38 107 LEU B CA 1
ATOM 4545 C C . LEU B 1 107 ? 14.227 7.676 -7.254 1 80.38 107 LEU B C 1
ATOM 4547 O O . LEU B 1 107 ? 13.07 7.848 -6.859 1 80.38 107 LEU B O 1
ATOM 4551 N N . GLN B 1 108 ? 14.617 7.91 -8.461 1 80.94 108 GLN B N 1
ATOM 4552 C CA . GLN B 1 108 ? 13.688 8.391 -9.477 1 80.94 108 GLN B CA 1
ATOM 4553 C C . GLN B 1 108 ? 12.523 7.422 -9.664 1 80.94 108 GLN B C 1
ATOM 4555 O O . GLN B 1 108 ? 11.375 7.84 -9.812 1 80.94 108 GLN B O 1
ATOM 4560 N N . GLU B 1 109 ? 12.797 6.273 -9.625 1 78.38 109 GLU B N 1
ATOM 4561 C CA . GLU B 1 109 ? 11.766 5.258 -9.852 1 78.38 109 GLU B CA 1
ATOM 4562 C C . GLU B 1 109 ? 10.734 5.266 -8.727 1 78.38 109 GLU B C 1
ATOM 4564 O O . GLU B 1 109 ? 9.562 4.949 -8.953 1 78.38 109 GLU B O 1
ATOM 4569 N N . ARG B 1 110 ? 11.164 5.641 -7.613 1 81.56 110 ARG B N 1
ATOM 4570 C CA . ARG B 1 110 ? 10.266 5.68 -6.465 1 81.56 110 ARG B CA 1
ATOM 4571 C C . ARG B 1 110 ? 9.359 6.906 -6.52 1 81.56 110 ARG B C 1
ATOM 4573 O O . ARG B 1 110 ? 8.281 6.918 -5.926 1 81.56 110 ARG B O 1
ATOM 4580 N N . TYR B 1 111 ? 9.836 7.926 -7.281 1 84.19 111 TYR B N 1
ATOM 4581 C CA . TYR B 1 111 ? 9.141 9.211 -7.238 1 84.19 111 TYR B CA 1
ATOM 4582 C C . TYR B 1 111 ? 8.383 9.461 -8.531 1 84.19 111 TYR B C 1
ATOM 4584 O O . TYR B 1 111 ? 7.547 10.367 -8.602 1 84.19 111 TYR B O 1
ATOM 4592 N N . ILE B 1 112 ? 8.672 8.68 -9.492 1 77.69 112 ILE B N 1
ATOM 4593 C CA . ILE B 1 112 ? 8.109 8.953 -10.812 1 77.69 112 ILE B CA 1
ATOM 4594 C C . ILE B 1 112 ? 6.738 8.297 -10.938 1 77.69 112 ILE B C 1
ATOM 4596 O O . ILE B 1 112 ? 6.523 7.191 -10.445 1 77.69 112 ILE B O 1
ATOM 4600 N N . SER B 1 113 ? 5.883 9.086 -11.492 1 77.56 113 SER B N 1
ATOM 4601 C CA . SER B 1 113 ? 4.57 8.555 -11.844 1 77.56 113 SER B CA 1
ATOM 4602 C C . SER B 1 113 ? 4.559 8.008 -13.266 1 77.56 113 SER B C 1
ATOM 4604 O O . SER B 1 113 ? 5.535 8.164 -14.008 1 77.56 113 SER B O 1
ATOM 4606 N N . PHE B 1 114 ? 3.477 7.348 -13.602 1 73.5 114 PHE B N 1
ATOM 4607 C CA . PHE B 1 114 ? 3.334 6.746 -14.922 1 73.5 114 PHE B CA 1
ATOM 4608 C C . PHE B 1 114 ? 3.479 7.801 -16.016 1 73.5 114 PHE B C 1
ATOM 4610 O O . PHE B 1 114 ? 4.031 7.523 -17.078 1 73.5 114 PHE B O 1
ATOM 4617 N N . LEU B 1 115 ? 3.059 9.016 -15.711 1 70.88 115 LEU B N 1
ATOM 4618 C CA . LEU B 1 115 ? 3.09 10.062 -16.734 1 70.88 115 LEU B CA 1
ATOM 4619 C C . LEU B 1 115 ? 4.41 10.82 -16.688 1 70.88 115 LEU B C 1
ATOM 4621 O O . LEU B 1 115 ? 4.605 11.773 -17.453 1 70.88 115 LEU B O 1
ATOM 4625 N N . GLY B 1 116 ? 5.219 10.414 -15.82 1 72.56 116 GLY B N 1
ATOM 4626 C CA . GLY B 1 116 ? 6.535 11.031 -15.797 1 72.56 116 GLY B CA 1
ATOM 4627 C C . GLY B 1 116 ? 6.641 12.18 -14.805 1 72.56 116 GLY B C 1
ATOM 4628 O O . GLY B 1 116 ? 7.715 12.758 -14.633 1 72.56 116 GLY B O 1
ATOM 4629 N N . HIS B 1 117 ? 5.559 12.484 -14.219 1 81.12 117 HIS B N 1
ATOM 4630 C CA . HIS B 1 117 ? 5.605 13.508 -13.188 1 81.12 117 HIS B CA 1
ATOM 4631 C C . HIS B 1 117 ? 5.926 12.906 -11.82 1 81.12 117 HIS B C 1
ATOM 4633 O O . HIS B 1 117 ? 6.039 11.688 -11.695 1 81.12 117 HIS B O 1
ATOM 4639 N N . ILE B 1 118 ? 6.18 13.797 -10.922 1 84.25 118 ILE B N 1
ATOM 4640 C CA . ILE B 1 118 ? 6.551 13.32 -9.594 1 84.25 118 ILE B CA 1
ATOM 4641 C C . ILE B 1 118 ? 5.305 12.859 -8.844 1 84.25 118 ILE B C 1
ATOM 4643 O O . ILE B 1 118 ? 4.25 13.492 -8.922 1 84.25 118 ILE B O 1
ATOM 4647 N N . ARG B 1 119 ? 5.504 11.758 -8.203 1 85.25 119 ARG B N 1
ATOM 4648 C CA . ARG B 1 119 ? 4.473 11.25 -7.301 1 85.25 119 ARG B CA 1
ATOM 4649 C C . ARG B 1 119 ? 4.352 12.125 -6.059 1 85.25 119 ARG B C 1
ATOM 4651 O O . ARG B 1 119 ? 5.172 12.023 -5.145 1 85.25 119 ARG B O 1
ATOM 4658 N N . THR B 1 120 ? 3.279 12.867 -5.953 1 85.5 120 THR B N 1
ATOM 4659 C CA . THR B 1 120 ? 3.104 13.852 -4.895 1 85.5 120 THR B CA 1
ATOM 4660 C C . THR B 1 120 ? 2.998 13.172 -3.533 1 85.5 120 THR B C 1
ATOM 4662 O O . THR B 1 120 ? 3.42 13.734 -2.52 1 85.5 120 THR B O 1
ATOM 4665 N N . GLY B 1 121 ? 2.467 11.977 -3.521 1 84.88 121 GLY B N 1
ATOM 4666 C CA . GLY B 1 121 ? 2.383 11.25 -2.268 1 84.88 121 GLY B CA 1
ATOM 4667 C C . GLY B 1 121 ? 3.73 11.055 -1.599 1 84.88 121 GLY B C 1
ATOM 4668 O O . GLY B 1 121 ? 3.85 11.188 -0.379 1 84.88 121 GLY B O 1
ATOM 4669 N N . ARG B 1 122 ? 4.652 10.742 -2.301 1 86.88 122 ARG B N 1
ATOM 4670 C CA . ARG B 1 122 ? 5.996 10.539 -1.77 1 86.88 122 ARG B CA 1
ATOM 4671 C C . ARG B 1 122 ? 6.574 11.844 -1.223 1 86.88 122 ARG B C 1
ATOM 4673 O O . ARG B 1 122 ? 7.309 11.828 -0.235 1 86.88 122 ARG B O 1
ATOM 4680 N N . LEU B 1 123 ? 6.266 12.906 -1.868 1 87.12 123 LEU B N 1
ATOM 4681 C CA . LEU B 1 123 ? 6.75 14.211 -1.416 1 87.12 123 LEU B CA 1
ATOM 4682 C C . LEU B 1 123 ? 6.18 14.555 -0.046 1 87.12 123 LEU B C 1
ATOM 4684 O O . LEU B 1 123 ? 6.832 15.234 0.751 1 87.12 123 LEU B O 1
ATOM 4688 N N . MET B 1 124 ? 4.977 14.094 0.209 1 88.38 124 MET B N 1
ATOM 4689 C CA . MET B 1 124 ? 4.355 14.375 1.501 1 88.38 124 MET B CA 1
ATOM 4690 C C . MET B 1 124 ? 5.164 13.758 2.637 1 88.38 124 MET B C 1
ATOM 4692 O O . MET B 1 124 ? 5.316 14.367 3.699 1 88.38 124 MET B O 1
ATOM 4696 N N . GLU B 1 125 ? 5.609 12.578 2.383 1 87.88 125 GLU B N 1
ATOM 4697 C CA . GLU B 1 125 ? 6.438 11.906 3.385 1 87.88 125 GLU B CA 1
ATOM 4698 C C . GLU B 1 125 ? 7.707 12.703 3.676 1 87.88 125 GLU B C 1
ATOM 4700 O O . GLU B 1 125 ? 8.086 12.867 4.836 1 87.88 125 GLU B O 1
ATOM 4705 N N . ASP B 1 126 ? 8.305 13.172 2.686 1 90.94 126 ASP B N 1
ATOM 4706 C CA . ASP B 1 126 ? 9.539 13.945 2.83 1 90.94 126 ASP B CA 1
ATOM 4707 C C . ASP B 1 126 ? 9.281 15.266 3.551 1 90.94 126 ASP B C 1
ATOM 4709 O O . ASP B 1 126 ? 10.086 15.695 4.379 1 90.94 126 ASP B O 1
ATOM 4713 N N . LEU B 1 127 ? 8.195 15.844 3.16 1 92.19 127 LEU B N 1
ATOM 4714 C CA . LEU B 1 127 ? 7.828 17.109 3.783 1 92.19 127 LEU B CA 1
ATOM 4715 C C . LEU B 1 127 ? 7.664 16.953 5.289 1 92.19 127 LEU B C 1
ATOM 4717 O O . LEU B 1 127 ? 8.148 17.781 6.066 1 92.19 127 LEU B O 1
ATOM 4721 N N . ASP B 1 128 ? 7.016 15.922 5.672 1 92.38 128 ASP B N 1
ATOM 4722 C CA . ASP B 1 128 ? 6.758 15.672 7.086 1 92.38 128 ASP B CA 1
ATOM 4723 C C . ASP B 1 128 ? 8.062 15.477 7.855 1 92.38 128 ASP B C 1
ATOM 4725 O O . ASP B 1 128 ? 8.266 16.094 8.906 1 92.38 128 ASP B O 1
ATOM 4729 N N . ILE B 1 129 ? 8.93 14.664 7.355 1 92.88 129 ILE B N 1
ATOM 4730 C CA . ILE B 1 129 ? 10.211 14.383 8 1 92.88 129 ILE B CA 1
ATOM 4731 C C . ILE B 1 129 ? 11.016 15.672 8.117 1 92.88 129 ILE B C 1
ATOM 4733 O O . ILE B 1 129 ? 11.609 15.945 9.164 1 92.88 129 ILE B O 1
ATOM 4737 N N . PHE B 1 130 ? 11.055 16.391 7.062 1 96 130 PHE B N 1
ATOM 4738 C CA . PHE B 1 130 ? 11.844 17.609 7.023 1 96 130 PHE B CA 1
ATOM 4739 C C . PHE B 1 130 ? 11.273 18.656 7.98 1 96 130 PHE B C 1
ATOM 4741 O O . PHE B 1 130 ? 12.023 19.375 8.641 1 96 130 PHE B O 1
ATOM 4748 N N . ALA B 1 131 ? 9.961 18.75 8.016 1 96.38 131 ALA B N 1
ATOM 4749 C CA . ALA B 1 131 ? 9.328 19.672 8.945 1 96.38 131 ALA B CA 1
ATOM 4750 C C . ALA B 1 131 ? 9.688 19.328 10.391 1 96.38 131 ALA B C 1
ATOM 4752 O O . ALA B 1 131 ? 9.961 20.219 11.195 1 96.38 131 ALA B O 1
ATOM 4753 N N . VAL B 1 132 ? 9.688 18.094 10.688 1 96.12 132 VAL B N 1
ATOM 4754 C CA . VAL B 1 132 ? 10.055 17.656 12.023 1 96.12 132 VAL B CA 1
ATOM 4755 C C . VAL B 1 132 ? 11.5 18.047 12.32 1 96.12 132 VAL B C 1
ATOM 4757 O O . VAL B 1 132 ? 11.805 18.531 13.414 1 96.12 132 VAL B O 1
ATOM 4760 N N . TRP B 1 133 ? 12.312 17.859 11.367 1 96.69 133 TRP B N 1
ATOM 4761 C CA . TRP B 1 133 ? 13.727 18.203 11.523 1 96.69 133 TRP B CA 1
ATOM 4762 C C . TRP B 1 133 ? 13.891 19.703 11.805 1 96.69 133 TRP B C 1
ATOM 4764 O O . TRP B 1 133 ? 14.617 20.078 12.727 1 96.69 133 TRP B O 1
ATOM 4774 N N . LEU B 1 134 ? 13.266 20.516 11.023 1 97.5 134 LEU B N 1
ATOM 4775 C CA . LEU B 1 134 ? 13.344 21.969 11.211 1 97.5 134 LEU B CA 1
ATOM 4776 C C . LEU B 1 134 ? 12.852 22.359 12.594 1 97.5 134 LEU B C 1
ATOM 4778 O O . LEU B 1 134 ? 13.406 23.266 13.219 1 97.5 134 LEU B O 1
ATOM 4782 N N . THR B 1 135 ? 11.836 21.703 13.031 1 97.75 135 THR B N 1
ATOM 4783 C CA . THR B 1 135 ? 11.281 21.984 14.352 1 97.75 135 THR B CA 1
ATOM 4784 C C . THR B 1 135 ? 12.289 21.656 15.445 1 97.75 135 THR B C 1
ATOM 4786 O O . THR B 1 135 ? 12.453 22.406 16.406 1 97.75 135 THR B O 1
ATOM 4789 N N . HIS B 1 136 ? 12.922 20.531 15.281 1 96.81 136 HIS B N 1
ATOM 4790 C CA . HIS B 1 136 ? 13.969 20.172 16.234 1 96.81 136 HIS B CA 1
ATOM 4791 C C . HIS B 1 136 ? 15.102 21.203 16.219 1 96.81 136 HIS B C 1
ATOM 4793 O O . HIS B 1 136 ? 15.68 21.5 17.266 1 96.81 136 HIS B O 1
ATOM 4799 N N . ARG B 1 137 ? 15.438 21.703 15.078 1 96.44 137 ARG B N 1
ATOM 4800 C CA . ARG B 1 137 ? 16.516 22.688 14.953 1 96.44 137 ARG B CA 1
ATOM 4801 C C . ARG B 1 137 ? 16.203 23.953 15.727 1 96.44 137 ARG B C 1
ATOM 4803 O O . ARG B 1 137 ? 17.109 24.672 16.156 1 96.44 137 ARG B O 1
ATOM 4810 N N . HIS B 1 138 ? 14.953 24.281 15.867 1 97.69 138 HIS B N 1
ATOM 4811 C CA . HIS B 1 138 ? 14.547 25.469 16.609 1 97.69 138 HIS B CA 1
ATOM 4812 C C . HIS B 1 138 ? 14.789 25.312 18.094 1 97.69 138 HIS B C 1
ATOM 4814 O O . HIS B 1 138 ? 14.977 26.297 18.812 1 97.69 138 HIS B O 1
ATOM 4820 N N . LEU B 1 139 ? 14.789 24.094 18.547 1 96.5 139 LEU B N 1
ATOM 4821 C CA . LEU B 1 139 ? 14.828 23.812 19.984 1 96.5 139 LEU B CA 1
ATOM 4822 C C . LEU B 1 139 ? 16.266 23.812 20.484 1 96.5 139 LEU B C 1
ATOM 4824 O O . LEU B 1 139 ? 17.141 23.172 19.891 1 96.5 139 LEU B O 1
ATOM 4828 N N . LYS B 1 140 ? 16.516 24.609 21.453 1 94.56 140 LYS B N 1
ATOM 4829 C CA . LYS B 1 140 ? 17.797 24.688 22.141 1 94.56 140 LYS B CA 1
ATOM 4830 C C . LYS B 1 140 ? 17.625 24.625 23.656 1 94.56 140 LYS B C 1
ATOM 4832 O O . LYS B 1 140 ? 16.875 25.422 24.234 1 94.56 140 LYS B O 1
ATOM 4837 N N . LEU B 1 141 ? 18.281 23.719 24.234 1 92.94 141 LEU B N 1
ATOM 4838 C CA . LEU B 1 141 ? 18.188 23.547 25.688 1 92.94 141 LEU B CA 1
ATOM 4839 C C . LEU B 1 141 ? 18.953 24.656 26.422 1 92.94 141 LEU B C 1
ATOM 4841 O O . LEU B 1 141 ? 19.844 25.266 25.844 1 92.94 141 LEU B O 1
ATOM 4845 N N . PRO B 1 142 ? 18.562 24.891 27.672 1 87.88 142 PRO B N 1
ATOM 4846 C CA . PRO B 1 142 ? 19.25 25.922 28.453 1 87.88 142 PRO B CA 1
ATOM 4847 C C . PRO B 1 142 ? 20.703 25.578 28.734 1 87.88 142 PRO B C 1
ATOM 4849 O O . PRO B 1 142 ? 21.562 26.453 28.766 1 87.88 142 PRO B O 1
ATOM 4852 N N . HIS B 1 143 ? 20.859 24.281 28.953 1 83.12 143 HIS B N 1
ATOM 4853 C CA . HIS B 1 143 ? 22.219 23.859 29.266 1 83.12 143 HIS B CA 1
ATOM 4854 C C . HIS B 1 143 ? 22.844 23.094 28.109 1 83.12 143 HIS B C 1
ATOM 4856 O O . HIS B 1 143 ? 22.125 22.438 27.328 1 83.12 143 HIS B O 1
ATOM 4862 N N . GLU B 1 144 ? 24.156 23.297 27.984 1 73.5 144 GLU B N 1
ATOM 4863 C CA . GLU B 1 144 ? 24.875 22.609 26.906 1 73.5 144 GLU B CA 1
ATOM 4864 C C . GLU B 1 144 ? 24.828 21.094 27.109 1 73.5 144 GLU B C 1
ATOM 4866 O O . GLU B 1 144 ? 25.125 20.609 28.203 1 73.5 144 GLU B O 1
ATOM 4871 N N . SER B 1 145 ? 24.219 20.516 26.172 1 71.06 145 SER B N 1
ATOM 4872 C CA . SER B 1 145 ? 24.141 19.062 26.203 1 71.06 145 SER B CA 1
ATOM 4873 C C . SER B 1 145 ? 25.406 18.422 25.609 1 71.06 145 SER B C 1
ATOM 4875 O O . SER B 1 145 ? 26.062 19.031 24.766 1 71.06 145 SER B O 1
ATOM 4877 N N . ALA B 1 146 ? 25.844 17.312 26.203 1 75.56 146 ALA B N 1
ATOM 4878 C CA . ALA B 1 146 ? 26.938 16.531 25.641 1 75.56 146 ALA B CA 1
ATOM 4879 C C . ALA B 1 146 ? 26.656 16.172 24.188 1 75.56 146 ALA B C 1
ATOM 4881 O O . ALA B 1 146 ? 25.5 16.109 23.766 1 75.56 146 ALA B O 1
ATOM 4882 N N . GLU B 1 147 ? 27.625 16.141 23.344 1 71.12 147 GLU B N 1
ATOM 4883 C CA . GLU B 1 147 ? 27.547 15.898 21.906 1 71.12 147 GLU B CA 1
ATOM 4884 C C . GLU B 1 147 ? 26.703 14.664 21.594 1 71.12 147 GLU B C 1
ATOM 4886 O O . GLU B 1 147 ? 25.938 14.641 20.625 1 71.12 147 GLU B O 1
ATOM 4891 N N . ASP B 1 148 ? 26.625 13.766 22.484 1 79.06 148 ASP B N 1
ATOM 4892 C CA . ASP B 1 148 ? 25.938 12.516 22.188 1 79.06 148 ASP B CA 1
ATOM 4893 C C . ASP B 1 148 ? 24.656 12.383 22.984 1 79.06 148 ASP B C 1
ATOM 4895 O O . ASP B 1 148 ? 24.016 11.328 22.984 1 79.06 148 ASP B O 1
ATOM 4899 N N . GLN B 1 149 ? 24.297 13.477 23.562 1 87.88 149 GLN B N 1
ATOM 4900 C CA . GLN B 1 149 ? 23.078 13.391 24.359 1 87.88 149 GLN B CA 1
ATOM 4901 C C . GLN B 1 149 ? 21.844 13.539 23.5 1 87.88 149 GLN B C 1
ATOM 4903 O O . GLN B 1 149 ? 21.688 14.531 22.781 1 87.88 149 GLN B O 1
ATOM 4908 N N . PRO B 1 150 ? 21 12.594 23.594 1 91.12 150 PRO B N 1
ATOM 4909 C CA . PRO B 1 150 ? 19.766 12.688 22.812 1 91.12 150 PRO B CA 1
ATOM 4910 C C . PRO B 1 150 ? 18.859 13.82 23.281 1 91.12 150 PRO B C 1
ATOM 4912 O O . PRO B 1 150 ? 18.891 14.188 24.469 1 91.12 150 PRO B O 1
ATOM 4915 N N . THR B 1 151 ? 18.094 14.328 22.406 1 93.88 151 THR B N 1
ATOM 4916 C CA . THR B 1 151 ? 17.141 15.375 22.75 1 93.88 151 THR B CA 1
ATOM 4917 C C . THR B 1 151 ? 16.031 14.828 23.641 1 93.88 151 THR B C 1
ATOM 4919 O O . THR B 1 151 ? 15.578 13.695 23.453 1 93.88 151 THR B O 1
ATOM 4922 N N . PRO B 1 152 ? 15.602 15.578 24.594 1 94.5 152 PRO B N 1
ATOM 4923 C CA . PRO B 1 152 ? 14.484 15.148 25.438 1 94.5 152 PRO B CA 1
ATOM 4924 C C . PRO B 1 152 ? 13.125 15.438 24.797 1 94.5 152 PRO B C 1
ATOM 4926 O O . PRO B 1 152 ? 12.086 15.031 25.328 1 94.5 152 PRO B O 1
ATOM 4929 N N . TYR B 1 153 ? 13.125 16.125 23.734 1 95.25 153 TYR B N 1
ATOM 4930 C CA . TYR B 1 153 ? 11.875 16.531 23.094 1 95.25 153 TYR B CA 1
ATOM 4931 C C . TYR B 1 153 ? 11.359 15.445 22.156 1 95.25 153 TYR B C 1
ATOM 4933 O O . TYR B 1 153 ? 12.141 14.805 21.453 1 95.25 153 TYR B O 1
ATOM 4941 N N . VAL B 1 154 ? 10.078 15.273 22.203 1 93.19 154 VAL B N 1
ATOM 4942 C CA . VAL B 1 154 ? 9.352 14.539 21.172 1 93.19 154 VAL B CA 1
ATOM 4943 C C . VAL B 1 154 ? 8.477 15.508 20.375 1 93.19 154 VAL B C 1
ATOM 4945 O O . VAL B 1 154 ? 7.707 16.281 20.953 1 93.19 154 VAL B O 1
ATOM 4948 N N . ILE B 1 155 ? 8.664 15.484 19.109 1 95.56 155 ILE B N 1
ATOM 4949 C CA . ILE B 1 155 ? 7.867 16.375 18.266 1 95.56 155 ILE B CA 1
ATOM 4950 C C . ILE B 1 155 ? 6.77 15.578 17.578 1 95.56 155 ILE B C 1
ATOM 4952 O O . ILE B 1 155 ? 7.039 14.562 16.922 1 95.56 155 ILE B O 1
ATOM 4956 N N . VAL B 1 156 ? 5.574 16.031 17.703 1 93.94 156 VAL B N 1
ATOM 4957 C CA . VAL B 1 156 ? 4.422 15.383 17.078 1 93.94 156 VAL B CA 1
ATOM 4958 C C . VAL B 1 156 ? 3.785 16.344 16.078 1 93.94 156 VAL B C 1
ATOM 4960 O O . VAL B 1 156 ? 3.668 17.531 16.328 1 93.94 156 VAL B O 1
ATOM 4963 N N . THR B 1 157 ? 3.457 15.797 14.953 1 92.81 157 THR B N 1
ATOM 4964 C CA . THR B 1 157 ? 2.707 16.578 13.977 1 92.81 157 THR B CA 1
ATOM 4965 C C . THR B 1 157 ? 1.239 16.688 14.383 1 92.81 157 THR B C 1
ATOM 4967 O O . THR B 1 157 ? 0.538 15.68 14.461 1 92.81 157 THR B O 1
ATOM 4970 N N . VAL B 1 158 ? 0.772 17.844 14.656 1 92.56 158 VAL B N 1
ATOM 4971 C CA . VAL B 1 158 ? -0.615 18.062 15.055 1 92.56 158 VAL B CA 1
ATOM 4972 C C . VAL B 1 158 ? -1.492 18.203 13.812 1 92.56 158 VAL B C 1
ATOM 4974 O O . VAL B 1 158 ? -2.551 17.578 13.711 1 92.56 158 VAL B O 1
ATOM 4977 N N . LEU B 1 159 ? -1.029 19.016 12.938 1 92.31 159 LEU B N 1
ATOM 4978 C CA . LEU B 1 159 ? -1.804 19.219 11.719 1 92.31 159 LEU B CA 1
ATOM 4979 C C . LEU B 1 159 ? -0.922 19.766 10.602 1 92.31 159 LEU B C 1
ATOM 4981 O O . LEU B 1 159 ? 0.147 20.328 10.859 1 92.31 159 LEU B O 1
ATOM 4985 N N . VAL B 1 160 ? -1.288 19.422 9.406 1 91.69 160 VAL B N 1
ATOM 4986 C CA . VAL B 1 160 ? -0.807 20.141 8.234 1 91.69 160 VAL B CA 1
ATOM 4987 C C . VAL B 1 160 ? -1.854 21.156 7.789 1 91.69 160 VAL B C 1
ATOM 4989 O O . VAL B 1 160 ? -2.902 20.781 7.258 1 91.69 160 VAL B O 1
ATOM 4992 N N . ASP B 1 161 ? -1.528 22.328 8.062 1 85 161 ASP B N 1
ATOM 4993 C CA . ASP B 1 161 ? -2.502 23.406 7.93 1 85 161 ASP B CA 1
ATOM 4994 C C . ASP B 1 161 ? -2.877 23.625 6.465 1 85 161 ASP B C 1
ATOM 4996 O O . ASP B 1 161 ? -4.059 23.688 6.121 1 85 161 ASP B O 1
ATOM 5000 N N . GLN B 1 162 ? -1.883 23.812 5.707 1 87.56 162 GLN B N 1
ATOM 5001 C CA . GLN B 1 162 ? -2.139 24.062 4.293 1 87.56 162 GLN B CA 1
ATOM 5002 C C . GLN B 1 162 ? -0.929 23.688 3.439 1 87.56 162 GLN B C 1
ATOM 5004 O O . GLN B 1 162 ? 0.214 23.922 3.84 1 87.56 162 GLN B O 1
ATOM 5009 N N . ILE B 1 163 ? -1.248 23.141 2.357 1 90.25 163 ILE B N 1
ATOM 5010 C CA . ILE B 1 163 ? -0.244 22.906 1.323 1 90.25 163 ILE B CA 1
ATOM 5011 C C . ILE B 1 163 ? -0.755 23.438 -0.015 1 90.25 163 ILE B C 1
ATOM 5013 O O . ILE B 1 163 ? -1.796 23 -0.507 1 90.25 163 ILE B O 1
ATOM 5017 N N . ASP B 1 164 ? 0.014 24.328 -0.502 1 88.69 164 ASP B N 1
ATOM 5018 C CA . ASP B 1 164 ? -0.344 24.906 -1.791 1 88.69 164 ASP B CA 1
ATOM 5019 C C . ASP B 1 164 ? 0.562 24.391 -2.902 1 88.69 164 ASP B C 1
ATOM 5021 O O . ASP B 1 164 ? 1.769 24.234 -2.703 1 88.69 164 ASP B O 1
ATOM 5025 N N . PHE B 1 165 ? -0.081 24.172 -3.994 1 86.94 165 PHE B N 1
ATOM 5026 C CA . PHE B 1 165 ? 0.67 23.719 -5.16 1 86.94 165 PHE B CA 1
ATOM 5027 C C . PHE B 1 165 ? 0.551 24.734 -6.297 1 86.94 165 PHE B C 1
ATOM 5029 O O . PHE B 1 165 ? -0.539 25.234 -6.57 1 86.94 165 PHE B O 1
ATOM 5036 N N . THR B 1 166 ? 1.683 25.016 -6.887 1 85.62 166 THR B N 1
ATOM 5037 C CA . THR B 1 166 ? 1.671 25.906 -8.031 1 85.62 166 THR B CA 1
ATOM 5038 C C . THR B 1 166 ? 1.272 25.172 -9.305 1 85.62 166 THR B C 1
ATOM 5040 O O . THR B 1 166 ? 1.031 23.953 -9.273 1 85.62 166 THR B O 1
ATOM 5043 N N . ASP B 1 167 ? 1.217 25.859 -10.43 1 81.62 167 ASP B N 1
ATOM 5044 C CA . ASP B 1 167 ? 0.8 25.281 -11.695 1 81.62 167 ASP B CA 1
ATOM 5045 C C . ASP B 1 167 ? 1.964 24.562 -12.383 1 81.62 167 ASP B C 1
ATOM 5047 O O . ASP B 1 167 ? 1.781 23.922 -13.414 1 81.62 167 ASP B O 1
ATOM 5051 N N . LEU B 1 168 ? 3.07 24.656 -11.766 1 81 168 LEU B N 1
ATOM 5052 C CA . LEU B 1 168 ? 4.223 23.984 -12.352 1 81 168 LEU B CA 1
ATOM 5053 C C . LEU B 1 168 ? 4.133 22.484 -12.156 1 81 168 LEU B C 1
ATOM 5055 O O . LEU B 1 168 ? 3.766 22.016 -11.078 1 81 168 LEU B O 1
ATOM 5059 N N . ILE B 1 169 ? 4.34 21.812 -13.195 1 78.31 169 ILE B N 1
ATOM 5060 C CA . ILE B 1 169 ? 4.383 20.344 -13.117 1 78.31 169 ILE B CA 1
ATOM 5061 C C . ILE B 1 169 ? 5.805 19.891 -12.82 1 78.31 169 ILE B C 1
ATOM 5063 O O . ILE B 1 169 ? 6.707 20.062 -13.641 1 78.31 169 ILE B O 1
ATOM 5067 N N . PRO B 1 170 ? 5.957 19.344 -11.695 1 84.31 170 PRO B N 1
ATOM 5068 C CA . PRO B 1 170 ? 7.312 18.922 -11.352 1 84.31 170 PRO B CA 1
ATOM 5069 C C . PRO B 1 170 ? 7.836 17.812 -12.266 1 84.31 170 PRO B C 1
ATOM 5071 O O . PRO B 1 170 ? 7.078 16.922 -12.664 1 84.31 170 PRO B O 1
ATOM 5074 N N . ARG B 1 171 ? 9.062 17.906 -12.586 1 83.12 171 ARG B N 1
ATOM 5075 C CA . ARG B 1 171 ? 9.711 16.922 -13.445 1 83.12 171 ARG B CA 1
ATOM 5076 C C . ARG B 1 171 ? 10.422 15.852 -12.609 1 83.12 171 ARG B C 1
ATOM 5078 O O . ARG B 1 171 ? 11.016 16.156 -11.578 1 83.12 171 ARG B O 1
ATOM 5085 N N . ALA B 1 172 ? 10.344 14.703 -13.109 1 81.75 172 ALA B N 1
ATOM 5086 C CA . ALA B 1 172 ? 10.914 13.586 -12.359 1 81.75 172 ALA B CA 1
ATOM 5087 C C . ALA B 1 172 ? 12.422 13.5 -12.562 1 81.75 172 ALA B C 1
ATOM 5089 O O . ALA B 1 172 ? 13.125 12.828 -11.805 1 81.75 172 ALA B O 1
ATOM 5090 N N . ASP B 1 173 ? 12.992 14.195 -13.492 1 81.5 173 ASP B N 1
ATOM 5091 C CA . ASP B 1 173 ? 14.406 14.078 -13.797 1 81.5 173 ASP B CA 1
ATOM 5092 C C . ASP B 1 173 ? 15.195 15.258 -13.242 1 81.5 173 ASP B C 1
ATOM 5094 O O . ASP B 1 173 ? 16.375 15.438 -13.562 1 81.5 173 ASP B O 1
ATOM 5098 N N . GLN B 1 174 ? 14.562 16.062 -12.461 1 86.56 174 GLN B N 1
ATOM 5099 C CA . GLN B 1 174 ? 15.234 17.219 -11.875 1 86.56 174 GLN B CA 1
ATOM 5100 C C . GLN B 1 174 ? 15.172 17.188 -10.352 1 86.56 174 GLN B C 1
ATOM 5102 O O . GLN B 1 174 ? 14.172 16.734 -9.781 1 86.56 174 GLN B O 1
ATOM 5107 N N . ASP B 1 175 ? 16.188 17.688 -9.812 1 89 175 ASP B N 1
ATOM 5108 C CA . ASP B 1 175 ? 16.266 17.688 -8.352 1 89 175 ASP B CA 1
ATOM 5109 C C . ASP B 1 175 ? 15.227 18.625 -7.746 1 89 175 ASP B C 1
ATOM 5111 O O . ASP B 1 175 ? 14.844 19.625 -8.367 1 89 175 ASP B O 1
ATOM 5115 N N . ILE B 1 176 ? 14.82 18.328 -6.555 1 91.12 176 ILE B N 1
ATOM 5116 C CA . ILE B 1 176 ? 13.922 19.156 -5.762 1 91.12 176 ILE B CA 1
ATOM 5117 C C . ILE B 1 176 ? 14.633 19.625 -4.492 1 91.12 176 ILE B C 1
ATOM 5119 O O . ILE B 1 176 ? 15.312 18.828 -3.828 1 91.12 176 ILE B O 1
ATOM 5123 N N . ARG B 1 177 ? 14.531 20.844 -4.254 1 93.31 177 ARG B N 1
ATOM 5124 C CA . ARG B 1 177 ? 15.094 21.406 -3.029 1 93.31 177 ARG B CA 1
ATOM 5125 C C . ARG B 1 177 ? 13.992 21.703 -2.012 1 93.31 177 ARG B C 1
ATOM 5127 O O . ARG B 1 177 ? 13 22.359 -2.336 1 93.31 177 ARG B O 1
ATOM 5134 N N . MET B 1 178 ? 14.133 21.266 -0.844 1 95.19 178 MET B N 1
ATOM 5135 C CA . MET B 1 178 ? 13.266 21.625 0.271 1 95.19 178 MET B CA 1
ATOM 5136 C C . MET B 1 178 ? 13.961 22.578 1.227 1 95.19 178 MET B C 1
ATOM 5138 O O . MET B 1 178 ? 15.156 22.438 1.496 1 95.19 178 MET B O 1
ATOM 5142 N N . SER B 1 179 ? 13.32 23.531 1.633 1 96.31 179 SER B N 1
ATOM 5143 C CA . SER B 1 179 ? 13.812 24.484 2.609 1 96.31 179 SER B CA 1
ATOM 5144 C C . SER B 1 179 ? 12.695 25 3.506 1 96.31 179 SER B C 1
ATOM 5146 O O . SER B 1 179 ? 11.516 24.875 3.166 1 96.31 179 SER B O 1
ATOM 5148 N N . GLY B 1 180 ? 13.07 25.453 4.668 1 96.94 180 GLY B N 1
ATOM 5149 C CA . GLY B 1 180 ? 12.047 25.969 5.566 1 96.94 180 GLY B CA 1
ATOM 5150 C C . GLY B 1 180 ? 12.594 26.406 6.914 1 96.94 180 GLY B C 1
ATOM 5151 O O . GLY B 1 180 ? 13.805 26.484 7.098 1 96.94 180 GLY B O 1
ATOM 5152 N N . HIS B 1 181 ? 11.75 26.781 7.75 1 97.19 181 HIS B N 1
ATOM 5153 C CA . HIS B 1 181 ? 12.07 27.203 9.117 1 97.19 181 HIS B CA 1
ATOM 5154 C C . HIS B 1 181 ? 10.812 27.266 9.977 1 97.19 181 HIS B C 1
ATOM 5156 O O . HIS B 1 181 ? 9.695 27.234 9.453 1 97.19 181 HIS B O 1
ATOM 5162 N N . VAL B 1 182 ? 11.016 27.344 11.234 1 98.19 182 VAL B N 1
ATOM 5163 C CA . VAL B 1 182 ? 9.906 27.594 12.148 1 98.19 182 VAL B CA 1
ATOM 5164 C C . VAL B 1 182 ? 9.43 29.031 11.992 1 98.19 182 VAL B C 1
ATOM 5166 O O . VAL B 1 182 ? 10.234 29.969 12.055 1 98.19 182 VAL B O 1
ATOM 5169 N N . SER B 1 183 ? 8.148 29.219 11.812 1 96.94 183 SER B N 1
ATOM 5170 C CA . SER B 1 183 ? 7.617 30.516 11.438 1 96.94 183 SER B CA 1
ATOM 5171 C C . SER B 1 183 ? 6.785 31.125 12.57 1 96.94 183 SER B C 1
ATOM 5173 O O . SER B 1 183 ? 6.488 32.312 12.562 1 96.94 183 SER B O 1
ATOM 5175 N N . TRP B 1 184 ? 6.418 30.406 13.484 1 97.44 184 TRP B N 1
ATOM 5176 C CA . TRP B 1 184 ? 5.621 30.859 14.625 1 97.44 184 TRP B CA 1
ATOM 5177 C C . TRP B 1 184 ? 5.754 29.875 15.789 1 97.44 184 TRP B C 1
ATOM 5179 O O . TRP B 1 184 ? 5.957 28.688 15.586 1 97.44 184 TRP B O 1
ATOM 5189 N N . VAL B 1 185 ? 5.66 30.422 17.047 1 97.5 185 VAL B N 1
ATOM 5190 C CA . VAL B 1 185 ? 5.801 29.562 18.219 1 97.5 185 VAL B CA 1
ATOM 5191 C C . VAL B 1 185 ? 4.762 29.953 19.266 1 97.5 185 VAL B C 1
ATOM 5193 O O . VAL B 1 185 ? 4.48 31.141 19.453 1 97.5 185 VAL B O 1
ATOM 5196 N N . GLY B 1 186 ? 4.148 28.984 19.781 1 95.44 186 GLY B N 1
ATOM 5197 C CA . GLY B 1 186 ? 3.371 29.125 21 1 95.44 186 GLY B CA 1
ATOM 5198 C C . GLY B 1 186 ? 4.129 28.703 22.25 1 95.44 186 GLY B C 1
ATOM 5199 O O . GLY B 1 186 ? 5.324 28.969 22.375 1 95.44 186 GLY B O 1
ATOM 5200 N N . SER B 1 187 ? 3.391 28.188 23.25 1 95 187 SER B N 1
ATOM 5201 C CA . SER B 1 187 ? 4.039 27.688 24.453 1 95 187 SER B CA 1
ATOM 5202 C C . SER B 1 187 ? 4.707 26.328 24.203 1 95 187 SER B C 1
ATOM 5204 O O . SER B 1 187 ? 5.828 26.094 24.641 1 95 187 SER B O 1
ATOM 5206 N N . SER B 1 188 ? 3.953 25.438 23.531 1 96.81 188 SER B N 1
ATOM 5207 C CA . SER B 1 188 ? 4.477 24.109 23.203 1 96.81 188 SER B CA 1
ATOM 5208 C C . SER B 1 188 ? 4.219 23.75 21.75 1 96.81 188 SER B C 1
ATOM 5210 O O . SER B 1 188 ? 4.52 22.641 21.312 1 96.81 188 SER B O 1
ATOM 5212 N N . SER B 1 189 ? 3.592 24.688 21.047 1 96.38 189 SER B N 1
ATOM 5213 C CA . SER B 1 189 ? 3.27 24.469 19.641 1 96.38 189 SER B CA 1
ATOM 5214 C C . SER B 1 189 ? 4.129 25.344 18.734 1 96.38 189 SER B C 1
ATOM 5216 O O . SER B 1 189 ? 4.504 26.453 19.109 1 96.38 189 SER B O 1
ATOM 5218 N N . MET B 1 190 ? 4.469 24.844 17.609 1 97.88 190 MET B N 1
ATOM 5219 C CA . MET B 1 190 ? 5.289 25.562 16.641 1 97.88 190 MET B CA 1
ATOM 5220 C C . MET B 1 190 ? 4.738 25.375 15.234 1 97.88 190 MET B C 1
ATOM 5222 O O . MET B 1 190 ? 4.293 24.297 14.867 1 97.88 190 MET B O 1
ATOM 5226 N N . GLU B 1 191 ? 4.73 26.453 14.508 1 97.69 191 GLU B N 1
ATOM 5227 C CA . GLU B 1 191 ? 4.43 26.375 13.086 1 97.69 191 GLU B CA 1
ATOM 5228 C C . GLU B 1 191 ? 5.711 26.359 12.25 1 97.69 191 GLU B C 1
ATOM 5230 O O . GLU B 1 191 ? 6.598 27.188 12.445 1 97.69 191 GLU B O 1
ATOM 5235 N N . THR B 1 192 ? 5.816 25.391 11.438 1 97.5 192 THR B N 1
ATOM 5236 C CA . THR B 1 192 ? 6.965 25.25 10.547 1 97.5 192 THR B CA 1
ATOM 5237 C C . THR B 1 192 ? 6.539 25.391 9.086 1 97.5 192 THR B C 1
ATOM 5239 O O . THR B 1 192 ? 5.629 24.703 8.633 1 97.5 192 THR B O 1
ATOM 5242 N N . THR B 1 193 ? 7.172 26.297 8.414 1 96.56 193 THR B N 1
ATOM 5243 C CA . THR B 1 193 ? 6.906 26.484 6.996 1 96.56 193 THR B CA 1
ATOM 5244 C C . THR B 1 193 ? 7.996 25.828 6.148 1 96.56 193 THR B C 1
ATOM 5246 O O . THR B 1 193 ? 9.188 26.047 6.387 1 96.56 193 THR B O 1
ATOM 5249 N N . VAL B 1 194 ? 7.539 25.047 5.203 1 96.56 194 VAL B N 1
ATOM 5250 C CA . VAL B 1 194 ? 8.461 24.328 4.324 1 96.56 194 VAL B CA 1
ATOM 5251 C C . VAL B 1 194 ? 8.148 24.672 2.867 1 96.56 194 VAL B C 1
ATOM 5253 O O . VAL B 1 194 ? 6.98 24.766 2.48 1 96.56 194 VAL B O 1
ATOM 5256 N N . TRP B 1 195 ? 9.203 24.859 2.092 1 95.31 195 TRP B N 1
ATOM 5257 C CA . TRP B 1 195 ? 9.078 25.125 0.664 1 95.31 195 TRP B CA 1
ATOM 5258 C C . TRP B 1 195 ? 9.727 24.016 -0.162 1 95.31 195 TRP B C 1
ATOM 5260 O O . TRP B 1 195 ? 10.727 23.438 0.253 1 95.31 195 TRP B O 1
ATOM 5270 N N . MET B 1 196 ? 9.109 23.734 -1.257 1 94.56 196 MET B N 1
ATOM 5271 C CA . MET B 1 196 ? 9.719 22.875 -2.271 1 94.56 196 MET B CA 1
ATOM 5272 C C . MET B 1 196 ? 9.938 23.656 -3.57 1 94.56 196 MET B C 1
ATOM 5274 O O . MET B 1 196 ? 9.016 24.266 -4.098 1 94.56 196 MET B O 1
ATOM 5278 N N . ASP B 1 197 ? 11.172 23.547 -4.086 1 94.06 197 ASP B N 1
ATOM 5279 C CA . ASP B 1 197 ? 11.555 24.234 -5.312 1 94.06 197 ASP B CA 1
ATOM 5280 C C . ASP B 1 197 ? 12.227 23.297 -6.297 1 94.06 197 ASP B C 1
ATOM 5282 O O . ASP B 1 197 ? 12.836 22.297 -5.891 1 94.06 197 ASP B O 1
ATOM 5286 N N . GLN B 1 198 ? 11.984 23.516 -7.492 1 90.69 198 GLN B N 1
ATOM 5287 C CA . GLN B 1 198 ? 12.672 22.766 -8.531 1 90.69 198 GLN B CA 1
ATOM 5288 C C . GLN B 1 198 ? 13.375 23.688 -9.516 1 90.69 198 GLN B C 1
ATOM 5290 O O . GLN B 1 198 ? 12.891 24.781 -9.797 1 90.69 198 GLN B O 1
ATOM 5295 N N . ARG B 1 199 ? 14.523 23.141 -10 1 83.44 199 ARG B N 1
ATOM 5296 C CA . ARG B 1 199 ? 15.305 23.938 -10.938 1 83.44 199 ARG B CA 1
ATOM 5297 C C . ARG B 1 199 ? 14.617 24 -12.305 1 83.44 199 ARG B C 1
ATOM 5299 O O . ARG B 1 199 ? 14.055 23 -12.758 1 83.44 199 ARG B O 1
ATOM 5306 N N . SER B 1 200 ? 14.609 25.156 -12.82 1 73.94 200 SER B N 1
ATOM 5307 C CA . SER B 1 200 ? 14.023 25.344 -14.148 1 73.94 200 SER B CA 1
ATOM 5308 C C . SER B 1 200 ? 14.891 24.688 -15.219 1 73.94 200 SER B C 1
ATOM 5310 O O . SER B 1 200 ? 16.109 24.625 -15.086 1 73.94 200 SER B O 1
ATOM 5312 N N . SER B 1 201 ? 14.25 24.094 -16.172 1 66.88 201 SER B N 1
ATOM 5313 C CA . SER B 1 201 ? 14.977 23.5 -17.297 1 66.88 201 SER B CA 1
ATOM 5314 C C . SER B 1 201 ? 15.758 24.547 -18.078 1 66.88 201 SER B C 1
ATOM 5316 O O . SER B 1 201 ? 16.781 24.234 -18.703 1 66.88 201 SER B O 1
ATOM 5318 N N . THR B 1 202 ? 15.305 25.719 -18.078 1 65.69 202 THR B N 1
ATOM 5319 C CA . THR B 1 202 ? 15.867 26.75 -18.953 1 65.69 202 THR B CA 1
ATOM 5320 C C . THR B 1 202 ? 17.016 27.469 -18.266 1 65.69 202 THR B C 1
ATOM 5322 O O . THR B 1 202 ? 17.938 27.953 -18.922 1 65.69 202 THR B O 1
ATOM 5325 N N . ASP B 1 203 ? 16.938 27.578 -17.031 1 63.91 203 ASP B N 1
ATOM 5326 C CA . ASP B 1 203 ? 17.984 28.25 -16.281 1 63.91 203 ASP B CA 1
ATOM 5327 C C . ASP B 1 203 ? 18.344 27.484 -15.008 1 63.91 203 ASP B C 1
ATOM 5329 O O . ASP B 1 203 ? 17.562 27.469 -14.047 1 63.91 203 ASP B O 1
ATOM 5333 N N . GLU B 1 204 ? 19.406 26.844 -15.023 1 62.59 204 GLU B N 1
ATOM 5334 C CA . GLU B 1 204 ? 19.859 25.984 -13.938 1 62.59 204 GLU B CA 1
ATOM 5335 C C . GLU B 1 204 ? 19.938 26.75 -12.617 1 62.59 204 GLU B C 1
ATOM 5337 O O . GLU B 1 204 ? 19.859 26.156 -11.539 1 62.59 204 GLU B O 1
ATOM 5342 N N . ASN B 1 205 ? 20.047 27.938 -12.742 1 66.75 205 ASN B N 1
ATOM 5343 C CA . ASN B 1 205 ? 20.234 28.719 -11.516 1 66.75 205 ASN B CA 1
ATOM 5344 C C . ASN B 1 205 ? 18.922 29.281 -11 1 66.75 205 ASN B C 1
ATOM 5346 O O . ASN B 1 205 ? 18.875 29.906 -9.945 1 66.75 205 ASN B O 1
ATOM 5350 N N . ASN B 1 206 ? 17.938 28.891 -11.68 1 81.69 206 ASN B N 1
ATOM 5351 C CA . ASN B 1 206 ? 16.641 29.453 -11.297 1 81.69 206 ASN B CA 1
ATOM 5352 C C . ASN B 1 206 ? 15.742 28.391 -10.664 1 81.69 206 ASN B C 1
ATOM 5354 O O . ASN B 1 206 ? 15.414 27.391 -11.297 1 81.69 206 ASN B O 1
ATOM 5358 N N . TRP B 1 207 ? 15.531 28.562 -9.328 1 87.88 207 TRP B N 1
ATOM 5359 C CA . TRP B 1 207 ? 14.609 27.688 -8.602 1 87.88 207 TRP B CA 1
ATOM 5360 C C . TRP B 1 207 ? 13.188 28.234 -8.648 1 87.88 207 TRP B C 1
ATOM 5362 O O . TRP B 1 207 ? 12.969 29.438 -8.414 1 87.88 207 TRP B O 1
ATOM 5372 N N . LYS B 1 208 ? 12.328 27.391 -9.039 1 90.06 208 LYS B N 1
ATOM 5373 C CA . LYS B 1 208 ? 10.914 27.766 -9.062 1 90.06 208 LYS B CA 1
ATOM 5374 C C . LYS B 1 208 ? 10.141 27.047 -7.969 1 90.06 208 LYS B C 1
ATOM 5376 O O . LYS B 1 208 ? 10.344 25.844 -7.73 1 90.06 208 LYS B O 1
ATOM 5381 N N . ARG B 1 209 ? 9.273 27.844 -7.324 1 91.69 209 ARG B N 1
ATOM 5382 C CA . ARG B 1 209 ? 8.484 27.297 -6.223 1 91.69 209 ARG B CA 1
ATOM 5383 C C . ARG B 1 209 ? 7.438 26.312 -6.73 1 91.69 209 ARG B C 1
ATOM 5385 O O . ARG B 1 209 ? 6.648 26.641 -7.617 1 91.69 209 ARG B O 1
ATOM 5392 N N . LEU B 1 210 ? 7.469 25.141 -6.121 1 89.81 210 LEU B N 1
ATOM 5393 C CA . LEU B 1 210 ? 6.469 24.125 -6.434 1 89.81 210 LEU B CA 1
ATOM 5394 C C . LEU B 1 210 ? 5.363 24.109 -5.383 1 89.81 210 LEU B C 1
ATOM 5396 O O . LEU B 1 210 ? 4.18 24.031 -5.719 1 89.81 210 LEU B O 1
ATOM 5400 N N . THR B 1 211 ? 5.82 24.172 -4.16 1 91.75 211 THR B N 1
ATOM 5401 C CA . THR B 1 211 ? 4.895 23.938 -3.059 1 91.75 211 THR B CA 1
ATOM 5402 C C . THR B 1 211 ? 5.301 24.734 -1.829 1 91.75 211 THR B C 1
ATOM 5404 O O . THR B 1 211 ? 6.492 24.922 -1.57 1 91.75 211 THR B O 1
ATOM 5407 N N . THR B 1 212 ? 4.34 25.25 -1.115 1 92.62 212 THR B N 1
ATOM 5408 C CA . THR B 1 212 ? 4.496 25.812 0.225 1 92.62 212 THR B CA 1
ATOM 5409 C C . THR B 1 212 ? 3.613 25.062 1.223 1 92.62 212 THR B C 1
ATOM 5411 O O . THR B 1 212 ? 2.41 24.906 1.002 1 92.62 212 THR B O 1
ATOM 5414 N N . ALA B 1 213 ? 4.23 24.609 2.223 1 94.75 213 ALA B N 1
ATOM 5415 C CA . ALA B 1 213 ? 3.492 23.828 3.219 1 94.75 213 ALA B CA 1
ATOM 5416 C C . ALA B 1 213 ? 3.711 24.391 4.621 1 94.75 213 ALA B C 1
ATOM 5418 O O . ALA B 1 213 ? 4.828 24.781 4.977 1 94.75 213 ALA B O 1
ATOM 5419 N N . THR B 1 214 ? 2.689 24.469 5.391 1 95.12 214 THR B N 1
ATOM 5420 C CA . THR B 1 214 ? 2.75 24.906 6.777 1 95.12 214 THR B CA 1
ATOM 5421 C C . THR B 1 214 ? 2.309 23.781 7.723 1 95.12 214 THR B C 1
ATOM 5423 O O . THR B 1 214 ? 1.197 23.266 7.602 1 95.12 214 THR B O 1
ATOM 5426 N N . PHE B 1 215 ? 3.166 23.438 8.594 1 95.75 215 PHE B N 1
ATOM 5427 C CA . PHE B 1 215 ? 2.914 22.375 9.562 1 95.75 215 PHE B CA 1
ATOM 5428 C C . PHE B 1 215 ? 2.762 22.953 10.969 1 95.75 215 PHE B C 1
ATOM 5430 O O . PHE B 1 215 ? 3.482 23.875 11.352 1 95.75 215 PHE B O 1
ATOM 5437 N N . LEU B 1 216 ? 1.839 22.516 11.664 1 96 216 LEU B N 1
ATOM 5438 C CA . LEU B 1 216 ? 1.762 22.781 13.102 1 96 216 LEU B CA 1
ATOM 5439 C C . LEU B 1 216 ? 2.285 21.594 13.906 1 96 216 LEU B C 1
ATOM 5441 O O . LEU B 1 216 ? 1.762 20.484 13.789 1 96 216 LEU B O 1
ATOM 5445 N N . MET B 1 217 ? 3.277 21.844 14.641 1 96.69 217 MET B N 1
ATOM 5446 C CA . MET B 1 217 ? 3.947 20.812 15.43 1 96.69 217 MET B CA 1
ATOM 5447 C C . MET B 1 217 ? 3.779 21.078 16.922 1 96.69 217 MET B C 1
ATOM 5449 O O . MET B 1 217 ? 3.619 22.219 17.344 1 96.69 217 MET B O 1
ATOM 5453 N N . ALA B 1 218 ? 3.816 20 17.688 1 96.31 218 ALA B N 1
ATOM 5454 C CA . ALA B 1 218 ? 3.775 20.109 19.141 1 96.31 218 ALA B CA 1
ATOM 5455 C C . ALA B 1 218 ? 5 19.453 19.781 1 96.31 218 ALA B C 1
ATOM 5457 O O . ALA B 1 218 ? 5.383 18.344 19.406 1 96.31 218 ALA B O 1
ATOM 5458 N N . ALA B 1 219 ? 5.551 20.172 20.641 1 97.62 219 ALA B N 1
ATOM 5459 C CA . ALA B 1 219 ? 6.633 19.625 21.453 1 97.62 219 ALA B CA 1
ATOM 5460 C C . ALA B 1 219 ? 6.082 18.891 22.672 1 97.62 219 ALA B C 1
ATOM 5462 O O . ALA B 1 219 ? 5.246 19.438 23.406 1 97.62 219 ALA B O 1
ATOM 5463 N N . ARG B 1 220 ? 6.586 17.703 22.797 1 95.88 220 ARG B N 1
ATOM 5464 C CA . ARG B 1 220 ? 6.188 16.875 23.922 1 95.88 220 ARG B CA 1
ATOM 5465 C C . ARG B 1 220 ? 7.398 16.484 24.766 1 95.88 220 ARG B C 1
ATOM 5467 O O . ARG B 1 220 ? 8.539 16.594 24.312 1 95.88 220 ARG B O 1
ATOM 5474 N N . ASP B 1 221 ? 7.059 16.016 25.984 1 94.75 221 ASP B N 1
ATOM 5475 C CA . ASP B 1 221 ? 8.148 15.547 26.844 1 94.75 221 ASP B CA 1
ATOM 5476 C C . ASP B 1 221 ? 8.742 14.25 26.297 1 94.75 221 ASP B C 1
ATOM 5478 O O . ASP B 1 221 ? 8.266 13.711 25.297 1 94.75 221 ASP B O 1
ATOM 5482 N N . SER B 1 222 ? 9.75 13.75 26.969 1 92.06 222 SER B N 1
ATOM 5483 C CA . SER B 1 222 ? 10.539 12.633 26.453 1 92.06 222 SER B CA 1
ATOM 5484 C C . SER B 1 222 ? 9.703 11.359 26.359 1 92.06 222 SER B C 1
ATOM 5486 O O . SER B 1 222 ? 9.992 10.484 25.547 1 92.06 222 SER B O 1
ATOM 5488 N N . ASN B 1 223 ? 8.633 11.312 27.109 1 89.62 223 ASN B N 1
ATOM 5489 C CA . ASN B 1 223 ? 7.77 10.133 27.094 1 89.62 223 ASN B CA 1
ATOM 5490 C C . ASN B 1 223 ? 6.477 10.398 26.328 1 89.62 223 ASN B C 1
ATOM 5492 O O . ASN B 1 223 ? 5.57 9.562 26.328 1 89.62 223 ASN B O 1
ATOM 5496 N N . ASN B 1 224 ? 6.371 11.547 25.781 1 89.31 224 ASN B N 1
ATOM 5497 C CA . ASN B 1 224 ? 5.184 11.945 25.047 1 89.31 224 ASN B CA 1
ATOM 5498 C C . ASN B 1 224 ? 3.938 11.914 25.922 1 89.31 224 ASN B C 1
ATOM 5500 O O . ASN B 1 224 ? 2.887 11.422 25.5 1 89.31 224 ASN B O 1
ATOM 5504 N N . GLU B 1 225 ? 4.016 12.32 27.078 1 89.44 225 GLU B N 1
ATOM 5505 C CA . GLU B 1 225 ? 2.9 12.273 28.016 1 89.44 225 GLU B CA 1
ATOM 5506 C C . GLU B 1 225 ? 2.326 13.664 28.266 1 89.44 225 GLU B C 1
ATOM 5508 O O . GLU B 1 225 ? 1.183 13.805 28.703 1 89.44 225 GLU B O 1
ATOM 5513 N N . GLY B 1 226 ? 3.127 14.633 28 1 91.88 226 GLY B N 1
ATOM 5514 C CA . GLY B 1 226 ? 2.695 16 28.203 1 91.88 226 GLY B CA 1
ATOM 5515 C C . GLY B 1 226 ? 3.408 17 27.297 1 91.88 226 GLY B C 1
ATOM 5516 O O . GLY B 1 226 ? 4.398 16.656 26.656 1 91.88 226 GLY B O 1
ATOM 5517 N N . PRO B 1 227 ? 2.852 18.219 27.391 1 95.62 227 PRO B N 1
ATOM 5518 C CA . PRO B 1 227 ? 3.486 19.25 26.562 1 95.62 227 PRO B CA 1
ATOM 5519 C C . PRO B 1 227 ? 4.828 19.719 27.125 1 95.62 227 PRO B C 1
ATOM 5521 O O . PRO B 1 227 ? 5.039 19.672 28.344 1 95.62 227 PRO B O 1
ATOM 5524 N N . ALA B 1 228 ? 5.742 20.078 26.297 1 96.62 228 ALA B N 1
ATOM 5525 C CA . ALA B 1 228 ? 7.039 20.641 26.672 1 96.62 228 ALA B CA 1
ATOM 5526 C C . ALA B 1 228 ? 7.191 22.062 26.125 1 96.62 228 ALA B C 1
ATOM 5528 O O . ALA B 1 228 ? 6.758 22.359 25.016 1 96.62 228 ALA B O 1
ATOM 5529 N N . LEU B 1 229 ? 7.832 22.891 26.906 1 97 229 LEU B N 1
ATOM 5530 C CA . LEU B 1 229 ? 8.016 24.281 26.531 1 97 229 LEU B CA 1
ATOM 5531 C C . LEU B 1 229 ? 9.031 24.422 25.406 1 97 229 LEU B C 1
ATOM 5533 O O . LEU B 1 229 ? 9.992 23.641 25.328 1 97 229 LEU B O 1
ATOM 5537 N N . VAL B 1 230 ? 8.781 25.375 24.547 1 97.5 230 VAL B N 1
ATOM 5538 C CA . VAL B 1 230 ? 9.68 25.562 23.422 1 97.5 230 VAL B CA 1
ATOM 5539 C C . VAL B 1 230 ? 10.281 26.969 23.469 1 97.5 230 VAL B C 1
ATOM 5541 O O . VAL B 1 230 ? 9.781 27.844 24.172 1 97.5 230 VAL B O 1
ATOM 5544 N N . ASN B 1 231 ? 11.375 27.172 22.766 1 97.75 231 ASN B N 1
ATOM 5545 C CA . ASN B 1 231 ? 12.07 28.453 22.703 1 97.75 231 ASN B CA 1
ATOM 5546 C C . ASN B 1 231 ? 11.195 29.547 22.109 1 97.75 231 ASN B C 1
ATOM 5548 O O . ASN B 1 231 ? 10.469 29.297 21.141 1 97.75 231 ASN B O 1
ATOM 5552 N N . PRO B 1 232 ? 11.227 30.719 22.703 1 96.88 232 PRO B N 1
ATOM 5553 C CA . PRO B 1 232 ? 10.523 31.828 22.062 1 96.88 232 PRO B CA 1
ATOM 5554 C C . PRO B 1 232 ? 11.141 32.219 20.719 1 96.88 232 PRO B C 1
ATOM 5556 O O . PRO B 1 232 ? 12.32 31.969 20.484 1 96.88 232 PRO B O 1
ATOM 5559 N N . LEU B 1 233 ? 10.312 32.75 19.875 1 97.25 233 LEU B N 1
ATOM 5560 C CA . LEU B 1 233 ? 10.734 33.156 18.547 1 97.25 233 LEU B CA 1
ATOM 5561 C C . LEU B 1 233 ? 10.648 34.688 18.406 1 97.25 233 LEU B C 1
ATOM 5563 O O . LEU B 1 233 ? 9.594 35.281 18.641 1 97.25 233 LEU B O 1
ATOM 5567 N N . GLU B 1 234 ? 11.797 35.312 18.031 1 95.81 234 GLU B N 1
ATOM 5568 C CA . GLU B 1 234 ? 11.844 36.75 17.828 1 95.81 234 GLU B CA 1
ATOM 5569 C C . GLU B 1 234 ? 12.023 37.094 16.359 1 95.81 234 GLU B C 1
ATOM 5571 O O . GLU B 1 234 ? 12.82 36.469 15.656 1 95.81 234 GLU B O 1
ATOM 5576 N N . ALA B 1 235 ? 11.203 38.062 15.93 1 94.69 235 ALA B N 1
ATOM 5577 C CA . ALA B 1 235 ? 11.328 38.562 14.562 1 94.69 235 ALA B CA 1
ATOM 5578 C C . ALA B 1 235 ? 12.07 39.906 14.555 1 94.69 235 ALA B C 1
ATOM 5580 O O . ALA B 1 235 ? 11.703 40.844 15.273 1 94.69 235 ALA B O 1
ATOM 5581 N N . VAL B 1 236 ? 13.094 39.938 13.688 1 92.69 236 VAL B N 1
ATOM 5582 C CA . VAL B 1 236 ? 13.922 41.125 13.664 1 92.69 236 VAL B CA 1
ATOM 5583 C C . VAL B 1 236 ? 13.664 41.938 12.383 1 92.69 236 VAL B C 1
ATOM 5585 O O . VAL B 1 236 ? 13.367 43.125 12.43 1 92.69 236 VAL B O 1
ATOM 5588 N N . THR B 1 237 ? 13.68 41.281 11.297 1 93.69 237 THR B N 1
ATOM 5589 C CA . THR B 1 237 ? 13.484 41.938 10.008 1 93.69 237 THR B CA 1
ATOM 5590 C C . THR B 1 237 ? 11.992 42.125 9.727 1 93.69 237 THR B C 1
ATOM 5592 O O . THR B 1 237 ? 11.148 41.469 10.328 1 93.69 237 THR B O 1
ATOM 5595 N N . ASP B 1 238 ? 11.664 43.031 8.867 1 93.88 238 ASP B N 1
ATOM 5596 C CA . ASP B 1 238 ? 10.273 43.281 8.477 1 93.88 238 ASP B CA 1
ATOM 5597 C C . ASP B 1 238 ? 9.648 42.031 7.875 1 93.88 238 ASP B C 1
ATOM 5599 O O . ASP B 1 238 ? 8.461 41.781 8.078 1 93.88 238 ASP B O 1
ATOM 5603 N N . GLU B 1 239 ? 10.43 41.375 7.188 1 92.62 239 GLU B N 1
ATOM 5604 C CA . GLU B 1 239 ? 9.938 40.156 6.598 1 92.62 239 GLU B CA 1
ATOM 5605 C C . GLU B 1 239 ? 9.594 39.125 7.68 1 92.62 239 GLU B C 1
ATOM 5607 O O . GLU B 1 239 ? 8.562 38.469 7.605 1 92.62 239 GLU B O 1
ATOM 5612 N N . GLU B 1 240 ? 10.422 39 8.586 1 93.81 240 GLU B N 1
ATOM 5613 C CA . GLU B 1 240 ? 10.18 38.094 9.695 1 93.81 240 GLU B CA 1
ATOM 5614 C C . GLU B 1 240 ? 8.938 38.469 10.477 1 93.81 240 GLU B C 1
ATOM 5616 O O . GLU B 1 240 ? 8.18 37.625 10.93 1 93.81 240 GLU B O 1
ATOM 5621 N N . LYS B 1 241 ? 8.781 39.75 10.633 1 95.12 241 LYS B N 1
ATOM 5622 C CA . LYS B 1 241 ? 7.609 40.219 11.359 1 95.12 241 LYS B CA 1
ATOM 5623 C C . LYS B 1 241 ? 6.32 39.906 10.609 1 95.12 241 LYS B C 1
ATOM 5625 O O . LYS B 1 241 ? 5.312 39.531 11.227 1 95.12 241 LYS B O 1
ATOM 5630 N N . ARG B 1 242 ? 6.422 40 9.352 1 94.44 242 ARG B N 1
ATOM 5631 C CA . ARG B 1 242 ? 5.266 39.656 8.547 1 94.44 242 ARG B CA 1
ATOM 5632 C C . ARG B 1 242 ? 4.945 38.156 8.68 1 94.44 242 ARG B C 1
ATOM 5634 O O . ARG B 1 242 ? 3.775 37.781 8.773 1 94.44 242 ARG B O 1
ATOM 5641 N N . ILE B 1 243 ? 5.941 37.375 8.656 1 93.81 243 ILE B N 1
ATOM 5642 C CA . ILE B 1 243 ? 5.77 35.938 8.781 1 93.81 243 ILE B CA 1
ATOM 5643 C C . ILE B 1 243 ? 5.16 35.625 10.141 1 93.81 243 ILE B C 1
ATOM 5645 O O . ILE B 1 243 ? 4.234 34.812 10.234 1 93.81 243 ILE B O 1
ATOM 5649 N N . LEU B 1 244 ? 5.664 36.219 11.148 1 94.69 244 LEU B N 1
ATOM 5650 C CA . LEU B 1 244 ? 5.172 36 12.5 1 94.69 244 LEU B CA 1
ATOM 5651 C C . LEU B 1 244 ? 3.707 36.406 12.617 1 94.69 244 LEU B C 1
ATOM 5653 O O . LEU B 1 244 ? 2.922 35.75 13.289 1 94.69 244 LEU B O 1
ATOM 5657 N N . GLN B 1 245 ? 3.398 37.531 11.984 1 94.69 245 GLN B N 1
ATOM 5658 C CA . GLN B 1 245 ? 2.014 38 12 1 94.69 245 GLN B CA 1
ATOM 5659 C C . GLN B 1 245 ? 1.1 37.031 11.273 1 94.69 245 GLN B C 1
ATOM 5661 O O . GLN B 1 245 ? -0.034 36.781 11.703 1 94.69 245 GLN B O 1
ATOM 5666 N N . GLN B 1 246 ? 1.592 36.531 10.18 1 92.69 246 GLN B N 1
ATOM 5667 C CA . GLN B 1 246 ? 0.82 35.531 9.461 1 92.69 246 GLN B CA 1
ATOM 5668 C C . GLN B 1 246 ? 0.581 34.281 10.328 1 92.69 246 GLN B C 1
ATOM 5670 O O . GLN B 1 246 ? -0.489 33.688 10.266 1 92.69 246 GLN B O 1
ATOM 5675 N N . GLY B 1 247 ? 1.544 33.938 11.07 1 92.81 247 GLY B N 1
ATOM 5676 C CA . GLY B 1 247 ? 1.382 32.812 12 1 92.81 247 GLY B CA 1
ATOM 5677 C C . GLY B 1 247 ? 0.286 33.062 13.023 1 92.81 247 GLY B C 1
ATOM 5678 O O . GLY B 1 247 ? -0.472 32.125 13.344 1 92.81 247 GLY B O 1
ATOM 5679 N N . GLU B 1 248 ? 0.237 34.281 13.469 1 93.94 248 GLU B N 1
ATOM 5680 C CA . GLU B 1 248 ? -0.808 34.625 14.422 1 93.94 248 GLU B CA 1
ATOM 5681 C C . GLU B 1 248 ? -2.189 34.562 13.781 1 93.94 248 GLU B C 1
ATOM 5683 O O . GLU B 1 248 ? -3.166 34.188 14.43 1 93.94 248 GLU B O 1
ATOM 5688 N N . LYS B 1 249 ? -2.199 35 12.594 1 92.44 249 LYS B N 1
ATOM 5689 C CA . LYS B 1 249 ? -3.459 34.938 11.852 1 92.44 249 LYS B CA 1
ATOM 5690 C C . LYS B 1 249 ? -3.893 33.5 11.641 1 92.44 249 LYS B C 1
ATOM 5692 O O . LYS B 1 249 ? -5.082 33.156 11.727 1 92.44 249 LYS B O 1
ATOM 5697 N N . ASN B 1 250 ? -2.949 32.688 11.328 1 90.69 250 ASN B N 1
ATOM 5698 C CA . ASN B 1 250 ? -3.248 31.281 11.148 1 90.69 250 ASN B CA 1
ATOM 5699 C C . ASN B 1 250 ? -3.82 30.656 12.422 1 90.69 250 ASN B C 1
ATOM 5701 O O . ASN B 1 250 ? -4.754 29.859 12.367 1 90.69 250 ASN B O 1
ATOM 5705 N N . LYS B 1 251 ? -3.229 30.984 13.508 1 92 251 LYS B N 1
ATOM 5706 C CA . LYS B 1 251 ? -3.709 30.5 14.797 1 92 251 LYS B CA 1
ATOM 5707 C C . LYS B 1 251 ? -5.16 30.906 15.031 1 92 251 LYS B C 1
ATOM 5709 O O . LYS B 1 251 ? -5.98 30.078 15.445 1 92 251 LYS B O 1
ATOM 5714 N N . GLN B 1 252 ? -5.438 32.125 14.773 1 92.12 252 GLN B N 1
ATOM 5715 C CA . GLN B 1 252 ? -6.797 32.625 14.969 1 92.12 252 GLN B CA 1
ATOM 5716 C C . GLN B 1 252 ? -7.777 31.906 14.047 1 92.12 252 GLN B C 1
ATOM 5718 O O . GLN B 1 252 ? -8.891 31.562 14.461 1 92.12 252 GLN B O 1
ATOM 5723 N N . ARG B 1 253 ? -7.355 31.75 12.891 1 87.5 253 ARG B N 1
ATOM 5724 C CA . ARG B 1 253 ? -8.188 31.047 11.93 1 87.5 253 ARG B CA 1
ATOM 5725 C C . ARG B 1 253 ? -8.492 29.625 12.391 1 87.5 253 ARG B C 1
ATOM 5727 O O . ARG B 1 253 ? -9.633 29.172 12.312 1 87.5 253 ARG B O 1
ATOM 5734 N N . ARG B 1 254 ? -7.504 29 12.859 1 87.19 254 ARG B N 1
ATOM 5735 C CA . ARG B 1 254 ? -7.688 27.641 13.352 1 87.19 254 ARG B CA 1
ATOM 5736 C C . ARG B 1 254 ? -8.672 27.594 14.508 1 87.19 254 ARG B C 1
ATOM 5738 O O . ARG B 1 254 ? -9.508 26.688 14.602 1 87.19 254 ARG B O 1
ATOM 5745 N N . GLN B 1 255 ? -8.547 28.531 15.305 1 88.06 255 GLN B N 1
ATOM 5746 C CA . GLN B 1 255 ? -9.445 28.609 16.453 1 88.06 255 GLN B CA 1
ATOM 5747 C C . GLN B 1 255 ? -10.891 28.844 16 1 88.06 255 GLN B C 1
ATOM 5749 O O . GLN B 1 255 ? -11.82 28.25 16.547 1 88.06 255 GLN B O 1
ATOM 5754 N N . THR B 1 256 ? -11.023 29.703 15.07 1 86.38 256 THR B N 1
ATOM 5755 C CA . THR B 1 256 ? -12.352 29.984 14.539 1 86.38 256 THR B CA 1
ATOM 5756 C C . THR B 1 256 ? -12.945 28.75 13.867 1 86.38 256 THR B C 1
ATOM 5758 O O . THR B 1 256 ? -14.125 28.453 14.047 1 86.38 256 THR B O 1
ATOM 5761 N N . MET B 1 257 ? -12.133 28.109 13.117 1 83.25 257 MET B N 1
ATOM 5762 C CA . MET B 1 257 ? -12.594 26.906 12.43 1 83.25 257 MET B CA 1
ATOM 5763 C C . MET B 1 257 ? -13.023 25.844 13.438 1 83.25 257 MET B C 1
ATOM 5765 O O . MET B 1 257 ? -14.008 25.141 13.219 1 83.25 257 MET B O 1
ATOM 5769 N N . GLN B 1 258 ? -12.305 25.75 14.484 1 83.56 258 GLN B N 1
ATOM 5770 C CA . GLN B 1 258 ? -12.648 24.781 15.531 1 83.56 258 GLN B CA 1
ATOM 5771 C C . GLN B 1 258 ? -13.969 25.141 16.203 1 83.56 258 GLN B C 1
ATOM 5773 O O . GLN B 1 258 ? -14.781 24.266 16.484 1 83.56 258 GLN B O 1
ATOM 5778 N N . LYS B 1 259 ? -14.195 26.391 16.359 1 85.81 259 LYS B N 1
ATOM 5779 C CA . LYS B 1 259 ? -15.398 26.859 17.047 1 85.81 259 LYS B CA 1
ATOM 5780 C C . LYS B 1 259 ? -16.625 26.703 16.156 1 85.81 259 LYS B C 1
ATOM 5782 O O . LYS B 1 259 ? -17.719 26.453 16.641 1 85.81 259 LYS B O 1
ATOM 5787 N N . THR B 1 260 ? -16.406 26.812 14.906 1 84.69 260 THR B N 1
ATOM 5788 C CA . THR B 1 260 ? -17.547 26.797 13.984 1 84.69 260 THR B CA 1
ATOM 5789 C C . THR B 1 260 ? -17.688 25.422 13.336 1 84.69 260 THR B C 1
ATOM 5791 O O . THR B 1 260 ? -18.469 25.266 12.391 1 84.69 260 THR B O 1
ATOM 5794 N N . SER B 1 261 ? -17 24.547 13.844 1 86.75 261 SER B N 1
ATOM 5795 C CA . SER B 1 261 ? -17.031 23.219 13.258 1 86.75 261 SER B CA 1
ATOM 5796 C C . SER B 1 261 ? -18.453 22.656 13.242 1 86.75 261 SER B C 1
ATOM 5798 O O . SER B 1 261 ? -19.219 22.859 14.203 1 86.75 261 SER B O 1
ATOM 5800 N N . LEU B 1 262 ? -18.828 21.984 12.219 1 86.44 262 LEU B N 1
ATOM 5801 C CA . LEU B 1 262 ? -20.172 21.438 12.047 1 86.44 262 LEU B CA 1
ATOM 5802 C C . LEU B 1 262 ? -20.391 20.234 12.969 1 86.44 262 LEU B C 1
ATOM 5804 O O . LEU B 1 262 ? -21.516 19.75 13.109 1 86.44 262 LEU B O 1
ATOM 5808 N N . TYR B 1 263 ? -19.359 19.781 13.555 1 80.06 263 TYR B N 1
ATOM 5809 C CA . TYR B 1 263 ? -19.469 18.688 14.5 1 80.06 263 TYR B CA 1
ATOM 5810 C C . TYR B 1 263 ? -19.734 19.203 15.914 1 80.06 263 TYR B C 1
ATOM 5812 O O . TYR B 1 263 ? -20.094 18.422 16.812 1 80.06 263 TYR B O 1
ATOM 5820 N N . ARG B 1 264 ? -19.672 20.469 16.047 1 83 264 ARG B N 1
ATOM 5821 C CA . ARG B 1 264 ? -19.891 21.078 17.344 1 83 264 ARG B CA 1
ATOM 5822 C C . ARG B 1 264 ? -21.047 22.094 17.297 1 83 264 ARG B C 1
ATOM 5824 O O . ARG B 1 264 ? -21.781 22.266 18.266 1 83 264 ARG B O 1
ATOM 5831 N N . SER B 1 265 ? -21.141 22.766 16.141 1 88.25 265 SER B N 1
ATOM 5832 C CA . SER B 1 265 ? -22.141 23.828 16 1 88.25 265 SER B CA 1
ATOM 5833 C C . SER B 1 265 ? -23.047 23.562 14.797 1 88.25 265 SER B C 1
ATOM 5835 O O . SER B 1 265 ? -22.656 22.891 13.844 1 88.25 265 SER B O 1
ATOM 5837 N N . LEU B 1 266 ? -24.188 24.156 14.852 1 88.31 266 LEU B N 1
ATOM 5838 C CA . LEU B 1 266 ? -25.156 24.047 13.758 1 88.31 266 LEU B CA 1
ATOM 5839 C C . LEU B 1 266 ? -24.688 24.859 12.547 1 88.31 266 LEU B C 1
ATOM 5841 O O . LEU B 1 266 ? -24.047 25.891 12.703 1 88.31 266 LEU B O 1
ATOM 5845 N N . PRO B 1 267 ? -25.047 24.406 11.438 1 90.81 267 PRO B N 1
ATOM 5846 C CA . PRO B 1 267 ? -24.75 25.203 10.25 1 90.81 267 PRO B CA 1
ATOM 5847 C C . PRO B 1 267 ? -25.422 26.578 10.297 1 90.81 267 PRO B C 1
ATOM 5849 O O . PRO B 1 267 ? -26.438 26.75 10.961 1 90.81 267 PRO B O 1
ATOM 5852 N N . SER B 1 268 ? -24.859 27.516 9.602 1 91.31 268 SER B N 1
ATOM 5853 C CA . SER B 1 268 ? -25.469 28.844 9.5 1 91.31 268 SER B CA 1
ATOM 5854 C C . SER B 1 268 ? -26.797 28.797 8.75 1 91.31 268 SER B C 1
ATOM 5856 O O . SER B 1 268 ? -27.078 27.828 8.047 1 91.31 268 SER B O 1
ATOM 5858 N N . PRO B 1 269 ? -27.609 29.859 8.906 1 91.06 269 PRO B N 1
ATOM 5859 C CA . PRO B 1 269 ? -28.891 29.891 8.188 1 91.06 269 PRO B CA 1
ATOM 5860 C C . PRO B 1 269 ? -28.719 29.781 6.676 1 91.06 269 PRO B C 1
ATOM 5862 O O . PRO B 1 269 ? -29.516 29.094 6.012 1 91.06 269 PRO B O 1
ATOM 5865 N N . SER B 1 270 ? -27.781 30.422 6.18 1 92.5 270 SER B N 1
ATOM 5866 C CA . SER B 1 270 ? -27.531 30.328 4.746 1 92.5 270 SER B CA 1
ATOM 5867 C C . SER B 1 270 ? -27.172 28.906 4.336 1 92.5 270 SER B C 1
ATOM 5869 O O . SER B 1 270 ? -27.578 28.438 3.268 1 92.5 270 SER B O 1
ATOM 5871 N N . GLU B 1 271 ? -26.438 28.234 5.148 1 93.06 271 GLU B N 1
ATOM 5872 C CA . GLU B 1 271 ? -26.047 26.844 4.867 1 93.06 271 GLU B CA 1
ATOM 5873 C C . GLU B 1 271 ? -27.234 25.906 4.98 1 93.06 271 GLU B C 1
ATOM 5875 O O . GLU B 1 271 ? -27.359 24.953 4.211 1 93.06 271 GLU B O 1
ATOM 5880 N N . GLN B 1 272 ? -28.047 26.172 5.91 1 91.31 272 GLN B N 1
ATOM 5881 C CA . GLN B 1 272 ? -29.266 25.391 6.051 1 91.31 272 GLN B CA 1
ATOM 5882 C C . GLN B 1 272 ? -30.156 25.516 4.816 1 91.31 272 GLN B C 1
ATOM 5884 O O . GLN B 1 272 ? -30.781 24.547 4.383 1 91.31 272 GLN B O 1
ATOM 5889 N N . ARG B 1 273 ? -30.203 26.656 4.297 1 91.62 273 ARG B N 1
ATOM 5890 C CA . ARG B 1 273 ? -30.969 26.891 3.078 1 91.62 273 ARG B CA 1
ATOM 5891 C C . ARG B 1 273 ? -30.406 26.078 1.914 1 91.62 273 ARG B C 1
ATOM 5893 O O . ARG B 1 273 ? -31.172 25.562 1.095 1 91.62 273 ARG B O 1
ATOM 5900 N N . VAL B 1 274 ? -29.125 26.031 1.877 1 92 274 VAL B N 1
ATOM 5901 C CA . VAL B 1 274 ? -28.484 25.281 0.812 1 92 274 VAL B CA 1
ATOM 5902 C C . VAL B 1 274 ? -28.906 23.812 0.889 1 92 274 VAL B C 1
ATOM 5904 O O . VAL B 1 274 ? -29.266 23.203 -0.126 1 92 274 VAL B O 1
ATOM 5907 N N . ILE B 1 275 ? -28.891 23.25 2.055 1 91.12 275 ILE B N 1
ATOM 5908 C CA . ILE B 1 275 ? -29.266 21.859 2.254 1 91.12 275 ILE B CA 1
ATOM 5909 C C . ILE B 1 275 ? -30.734 21.672 1.907 1 91.12 275 ILE B C 1
ATOM 5911 O O . ILE B 1 275 ? -31.109 20.672 1.293 1 91.12 275 ILE B O 1
ATOM 5915 N N . HIS B 1 276 ? -31.484 22.609 2.332 1 88.12 276 HIS B N 1
ATOM 5916 C CA . HIS B 1 276 ? -32.906 22.531 2.061 1 88.12 276 HIS B CA 1
ATOM 5917 C C . HIS B 1 276 ? -33.188 22.578 0.562 1 88.12 276 HIS B C 1
ATOM 5919 O O . HIS B 1 276 ? -34.062 21.875 0.062 1 88.12 276 HIS B O 1
ATOM 5925 N N . ASP B 1 277 ? -32.531 23.375 -0.09 1 89.19 277 ASP B N 1
ATOM 5926 C CA . ASP B 1 277 ? -32.688 23.469 -1.539 1 89.19 277 ASP B CA 1
ATOM 5927 C C . ASP B 1 277 ? -32.344 22.156 -2.219 1 89.19 277 ASP B C 1
ATOM 5929 O O . ASP B 1 277 ? -33 21.75 -3.182 1 89.19 277 ASP B O 1
ATOM 5933 N N . ILE B 1 278 ? -31.297 21.5 -1.776 1 87.94 278 ILE B N 1
ATOM 5934 C CA . ILE B 1 278 ? -30.906 20.203 -2.314 1 87.94 278 ILE B CA 1
ATOM 5935 C C . ILE B 1 278 ? -32 19.188 -2.076 1 87.94 278 ILE B C 1
ATOM 5937 O O . ILE B 1 278 ? -32.344 18.391 -2.959 1 87.94 278 ILE B O 1
ATOM 5941 N N . PHE B 1 279 ? -32.562 19.25 -0.932 1 83.44 279 PHE B N 1
ATOM 5942 C CA . PHE B 1 279 ? -33.688 18.375 -0.56 1 83.44 279 PHE B CA 1
ATOM 5943 C C . PHE B 1 279 ? -34.875 18.594 -1.486 1 83.44 279 PHE B C 1
ATOM 5945 O O . PHE B 1 279 ? -35.438 17.625 -2.014 1 83.44 279 PHE B O 1
ATOM 5952 N N . LEU B 1 280 ? -35.156 19.797 -1.728 1 80.88 280 LEU B N 1
ATOM 5953 C CA . LEU B 1 280 ? -36.281 20.109 -2.6 1 80.88 280 LEU B CA 1
ATOM 5954 C C . LEU B 1 280 ? -36.031 19.609 -4.016 1 80.88 280 LEU B C 1
ATOM 5956 O O . LEU B 1 280 ? -36.938 19.078 -4.656 1 80.88 280 LEU B O 1
ATOM 5960 N N . LYS B 1 281 ? -34.875 19.781 -4.426 1 82.5 281 LYS B N 1
ATOM 5961 C CA . LYS B 1 281 ? -34.5 19.312 -5.762 1 82.5 281 LYS B CA 1
ATOM 5962 C C . LYS B 1 281 ? -34.625 17.797 -5.867 1 82.5 281 LYS B C 1
ATOM 5964 O O . LYS B 1 281 ? -35.031 17.281 -6.918 1 82.5 281 LYS B O 1
ATOM 5969 N N . SER B 1 282 ? -34.219 17.078 -4.824 1 80.31 282 SER B N 1
ATOM 5970 C CA . SER B 1 282 ? -34.281 15.617 -4.824 1 80.31 282 SER B CA 1
ATOM 5971 C C . SER B 1 282 ? -35.719 15.109 -4.895 1 80.31 282 SER B C 1
ATOM 5973 O O . SER B 1 282 ? -35.969 14.047 -5.461 1 80.31 282 SER B O 1
ATOM 5975 N N . LEU B 1 283 ? -36.594 15.758 -4.34 1 72.5 283 LEU B N 1
ATOM 5976 C CA . LEU B 1 283 ? -38 15.391 -4.375 1 72.5 283 LEU B CA 1
ATOM 5977 C C . LEU B 1 283 ? -38.594 15.555 -5.777 1 72.5 283 LEU B C 1
ATOM 5979 O O . LEU B 1 283 ? -39.438 14.758 -6.207 1 72.5 283 LEU B O 1
ATOM 5983 N N . GLU B 1 284 ? -38.156 16.484 -6.359 1 68.81 284 GLU B N 1
ATOM 5984 C CA . GLU B 1 284 ? -38.594 16.75 -7.719 1 68.81 284 GLU B CA 1
ATOM 5985 C C . GLU B 1 284 ? -38.156 15.648 -8.68 1 68.81 284 GLU B C 1
ATOM 5987 O O . GLU B 1 284 ? -38.938 15.266 -9.57 1 68.81 284 GLU B O 1
ATOM 5992 N N . GLU B 1 285 ? -37 15.156 -8.469 1 65.75 285 GLU B N 1
ATOM 5993 C CA . GLU B 1 285 ? -36.438 14.148 -9.367 1 65.75 285 GLU B CA 1
ATOM 5994 C C . GLU B 1 285 ? -37.094 12.789 -9.125 1 65.75 285 GLU B C 1
ATOM 5996 O O . GLU B 1 285 ? -37.219 11.969 -10.047 1 65.75 285 GLU B O 1
ATOM 6001 N N . SER B 1 286 ? -37.375 12.398 -7.875 1 59.59 286 SER B N 1
ATOM 6002 C CA . SER B 1 286 ? -37.969 11.102 -7.57 1 59.59 286 SER B CA 1
ATOM 6003 C C . SER B 1 286 ? -39.438 11.055 -7.973 1 59.59 286 SER B C 1
ATOM 6005 O O . SER B 1 286 ? -40.094 10.008 -7.871 1 59.59 286 SER B O 1
ATOM 6007 N N . GLY B 1 287 ? -39.938 11.742 -8.828 1 51.88 287 GLY B N 1
ATOM 6008 C CA . GLY B 1 287 ? -41.344 11.664 -9.211 1 51.88 287 GLY B CA 1
ATOM 6009 C C . GLY B 1 287 ? -42.281 11.633 -8.016 1 51.88 287 GLY B C 1
ATOM 6010 O O . GLY B 1 287 ? -43.438 11.25 -8.148 1 51.88 287 GLY B O 1
ATOM 6011 N N . GLY B 1 288 ? -41.969 11.516 -6.867 1 45.72 288 GLY B N 1
ATOM 6012 C CA . GLY B 1 288 ? -42.906 11.227 -5.805 1 45.72 288 GLY B CA 1
ATOM 6013 C C . GLY B 1 288 ? -44 12.258 -5.684 1 45.72 288 GLY B C 1
ATOM 6014 O O . GLY B 1 288 ? -43.781 13.375 -5.207 1 45.72 288 GLY B O 1
ATOM 6015 N N . GLY B 1 289 ? -44.969 12.289 -6.582 1 39.12 289 GLY B N 1
ATOM 6016 C CA . GLY B 1 289 ? -46.281 12.891 -6.441 1 39.12 289 GLY B CA 1
ATOM 6017 C C . GLY B 1 289 ? -46.875 12.688 -5.066 1 39.12 289 GLY B C 1
ATOM 6018 O O . GLY B 1 289 ? -48 13.156 -4.797 1 39.12 289 GLY B O 1
ATOM 6019 N N . ARG B 1 290 ? -46.781 11.484 -4.527 1 39.62 290 ARG B N 1
ATOM 6020 C CA . ARG B 1 290 ? -47.812 11.289 -3.502 1 39.62 290 ARG B CA 1
ATOM 6021 C C . ARG B 1 290 ? -47.625 12.273 -2.352 1 39.62 290 ARG B C 1
ATOM 6023 O O . ARG B 1 290 ? -48.375 12.242 -1.373 1 39.62 290 ARG B O 1
ATOM 6030 N N . THR B 1 291 ? -46.375 12.805 -2.094 1 39.41 291 THR B N 1
ATOM 6031 C CA . THR B 1 291 ? -46.375 13.672 -0.923 1 39.41 291 THR B CA 1
ATOM 6032 C C . THR B 1 291 ? -47 15.023 -1.26 1 39.41 291 THR B C 1
ATOM 6034 O O . THR B 1 291 ? -46.969 15.453 -2.418 1 39.41 291 THR B O 1
ATOM 6037 N N . GLY B 1 292 ? -48.125 15.508 -0.59 1 43.38 292 GLY B N 1
ATOM 6038 C CA . GLY B 1 292 ? -48.906 16.734 -0.645 1 43.38 292 GLY B CA 1
ATOM 6039 C C . GLY B 1 292 ? -48.094 17.938 -1.09 1 43.38 292 GLY B C 1
ATOM 6040 O O . GLY B 1 292 ? -48.562 19.062 -1.032 1 43.38 292 GLY B O 1
ATOM 6041 N N . ILE B 1 293 ? -46.844 17.781 -1.083 1 44.06 293 ILE B N 1
ATOM 6042 C CA . ILE B 1 293 ? -46.188 19.031 -1.413 1 44.06 293 ILE B CA 1
ATOM 6043 C C . ILE B 1 293 ? -46.281 19.312 -2.91 1 44.06 293 ILE B C 1
ATOM 6045 O O . ILE B 1 293 ? -46.031 18.422 -3.732 1 44.06 293 ILE B O 1
ATOM 6049 N N . PRO B 1 294 ? -47.031 20.406 -3.344 1 41.72 294 PRO B N 1
ATOM 6050 C CA . PRO B 1 294 ? -47.25 20.812 -4.73 1 41.72 294 PRO B CA 1
ATOM 6051 C C . PRO B 1 294 ? -46.031 20.688 -5.609 1 41.72 294 PRO B C 1
ATOM 6053 O O . PRO B 1 294 ? -44.906 20.859 -5.125 1 41.72 294 PRO B O 1
ATOM 6056 N N . ARG B 1 295 ? -46.031 19.953 -6.68 1 44.5 295 ARG B N 1
ATOM 6057 C CA . ARG B 1 295 ? -45.125 19.781 -7.809 1 44.5 295 ARG B CA 1
ATOM 6058 C C . ARG B 1 295 ? -44.625 21.141 -8.305 1 44.5 295 ARG B C 1
ATOM 6060 O O . ARG B 1 295 ? -45.125 21.672 -9.305 1 44.5 295 ARG B O 1
ATOM 6067 N N . SER B 1 296 ? -44.75 22.266 -7.648 1 37.41 296 SER B N 1
ATOM 6068 C CA . SER B 1 296 ? -44.656 23.5 -8.438 1 37.41 296 SER B CA 1
ATOM 6069 C C . SER B 1 296 ? -43.375 23.531 -9.234 1 37.41 296 SER B C 1
ATOM 6071 O O . SER B 1 296 ? -43.125 24.469 -10.008 1 37.41 296 SER B O 1
ATOM 6073 N N . VAL B 1 297 ? -42.125 23.25 -8.617 1 37.5 297 VAL B N 1
ATOM 6074 C CA . VAL B 1 297 ? -41 24.031 -9.172 1 37.5 297 VAL B CA 1
ATOM 6075 C C . VAL B 1 297 ? -40.562 23.422 -10.492 1 37.5 297 VAL B C 1
ATOM 6077 O O . VAL B 1 297 ? -40.5 22.188 -10.625 1 37.5 297 VAL B O 1
ATOM 6080 N N . LYS B 1 298 ? -40.531 24.156 -11.648 1 36.28 298 LYS B N 1
ATOM 6081 C CA . LYS B 1 298 ? -40 23.984 -13.008 1 36.28 298 LYS B CA 1
ATOM 6082 C C . LYS B 1 298 ? -38.719 23.188 -12.992 1 36.28 298 LYS B C 1
ATOM 6084 O O . LYS B 1 298 ? -37.844 23.438 -12.164 1 36.28 298 LYS B O 1
ATOM 6089 N N . LYS B 1 299 ? -38.75 22.078 -13.609 1 42.59 299 LYS B N 1
ATOM 6090 C CA . LYS B 1 299 ? -37.562 21.312 -13.906 1 42.59 299 LYS B CA 1
ATOM 6091 C C . LYS B 1 299 ? -36.406 22.219 -14.352 1 42.59 299 LYS B C 1
ATOM 6093 O O . LYS B 1 299 ? -36.562 22.984 -15.312 1 42.59 299 LYS B O 1
ATOM 6098 N N . PRO B 1 300 ? -35.594 22.906 -13.57 1 38.84 300 PRO B N 1
ATOM 6099 C CA . PRO B 1 300 ? -34.594 23.703 -14.266 1 38.84 300 PRO B CA 1
ATOM 6100 C C . PRO B 1 300 ? -34.031 23.016 -15.5 1 38.84 300 PRO B C 1
ATOM 6102 O O . PRO B 1 300 ? -33.969 21.781 -15.547 1 38.84 300 PRO B O 1
ATOM 6105 N N . ALA B 1 301 ? -34.031 23.641 -16.781 1 36.75 301 ALA B N 1
ATOM 6106 C CA . ALA B 1 301 ? -33.594 23.234 -18.125 1 36.75 301 ALA B CA 1
ATOM 6107 C C . ALA B 1 301 ? -32.344 22.391 -18.062 1 36.75 301 ALA B C 1
ATOM 6109 O O . ALA B 1 301 ? -31.984 21.719 -19.031 1 36.75 301 ALA B O 1
ATOM 6110 N N . PHE B 1 302 ? -31.141 22.891 -17.484 1 39.12 302 PHE B N 1
ATOM 6111 C CA . PHE B 1 302 ? -29.859 22.219 -17.688 1 39.12 302 PHE B CA 1
ATOM 6112 C C . PHE B 1 302 ? -29.703 21.047 -16.734 1 39.12 302 PHE B C 1
ATOM 6114 O O . PHE B 1 302 ? -29.719 21.203 -15.516 1 39.12 302 PHE B O 1
ATOM 6121 N N . SER B 1 303 ? -30.312 19.969 -16.875 1 46.97 303 SER B N 1
ATOM 6122 C CA . SER B 1 303 ? -30.281 18.672 -16.203 1 46.97 303 SER B CA 1
ATOM 6123 C C . SER B 1 303 ? -28.875 18.328 -15.734 1 46.97 303 SER B C 1
ATOM 6125 O O . SER B 1 303 ? -28.047 17.875 -16.531 1 46.97 303 SER B O 1
ATOM 6127 N N . THR B 1 304 ? -28.266 19.094 -14.984 1 58.72 304 THR B N 1
ATOM 6128 C CA . THR B 1 304 ? -26.938 18.703 -14.531 1 58.72 304 THR B CA 1
ATOM 6129 C C . THR B 1 304 ? -26.953 17.328 -13.883 1 58.72 304 THR B C 1
ATOM 6131 O O . THR B 1 304 ? -27.828 17.047 -13.047 1 58.72 304 THR B O 1
ATOM 6134 N N . ILE B 1 305 ? -26.344 16.328 -14.438 1 77.69 305 ILE B N 1
ATOM 6135 C CA . ILE B 1 305 ? -26.188 14.961 -13.953 1 77.69 305 ILE B CA 1
ATOM 6136 C C . ILE B 1 305 ? -25.672 14.984 -12.516 1 77.69 305 ILE B C 1
ATOM 6138 O O . ILE B 1 305 ? -24.734 15.703 -12.195 1 77.69 305 ILE B O 1
ATOM 6142 N N . SER B 1 306 ? -26.609 14.57 -11.578 1 89.81 306 SER B N 1
ATOM 6143 C CA . SER B 1 306 ? -26.219 14.477 -10.172 1 89.81 306 SER B CA 1
ATOM 6144 C C . SER B 1 306 ? -25.859 13.047 -9.781 1 89.81 306 SER B C 1
ATOM 6146 O O . SER B 1 306 ? -26.391 12.094 -10.367 1 89.81 306 SER B O 1
ATOM 6148 N N . VAL B 1 307 ? -24.859 12.977 -8.914 1 94.56 307 VAL B N 1
ATOM 6149 C CA . VAL B 1 307 ? -24.422 11.688 -8.391 1 94.56 307 VAL B CA 1
ATOM 6150 C C . VAL B 1 307 ? -24.547 11.68 -6.867 1 94.56 307 VAL B C 1
ATOM 6152 O O . VAL B 1 307 ? -24.156 12.633 -6.199 1 94.56 307 VAL B O 1
ATOM 6155 N N . ALA B 1 308 ? -25.172 10.633 -6.375 1 95.12 308 ALA B N 1
ATOM 6156 C CA . ALA B 1 308 ? -25.25 10.492 -4.926 1 95.12 308 ALA B CA 1
ATOM 6157 C C . ALA B 1 308 ? -23.859 10.391 -4.305 1 95.12 308 ALA B C 1
ATOM 6159 O O . ALA B 1 308 ? -23 9.688 -4.828 1 95.12 308 ALA B O 1
ATOM 6160 N N . MET B 1 309 ? -23.625 11.086 -3.18 1 96.44 309 MET B N 1
ATOM 6161 C CA . MET B 1 309 ? -22.312 11.109 -2.533 1 96.44 309 MET B CA 1
ATOM 6162 C C . MET B 1 309 ? -21.859 9.695 -2.189 1 96.44 309 MET B C 1
ATOM 6164 O O . MET B 1 309 ? -20.688 9.352 -2.367 1 96.44 309 MET B O 1
ATOM 6168 N N . LYS B 1 310 ? -22.734 8.867 -1.736 1 94.19 310 LYS B N 1
ATOM 6169 C CA . LYS B 1 310 ? -22.406 7.5 -1.335 1 94.19 310 LYS B CA 1
ATOM 6170 C C . LYS B 1 310 ? -21.844 6.703 -2.508 1 94.19 310 LYS B C 1
ATOM 6172 O O . LYS B 1 310 ? -21.094 5.742 -2.311 1 94.19 310 LYS B O 1
ATOM 6177 N N . LYS B 1 311 ? -22.172 7.098 -3.691 1 93.88 311 LYS B N 1
ATOM 6178 C CA . LYS B 1 311 ? -21.688 6.418 -4.891 1 93.88 311 LYS B CA 1
ATOM 6179 C C . LYS B 1 311 ? -20.359 7.004 -5.363 1 93.88 311 LYS B C 1
ATOM 6181 O O . LYS B 1 311 ? -19.672 6.41 -6.195 1 93.88 311 LYS B O 1
ATOM 6186 N N . ALA B 1 312 ? -20.047 8.109 -4.891 1 96.31 312 ALA B N 1
ATOM 6187 C CA . ALA B 1 312 ? -18.797 8.773 -5.211 1 96.31 312 ALA B CA 1
ATOM 6188 C C . ALA B 1 312 ? -17.781 8.594 -4.09 1 96.31 312 ALA B C 1
ATOM 6190 O O . ALA B 1 312 ? -17.25 9.578 -3.555 1 96.31 312 ALA B O 1
ATOM 6191 N N . ALA B 1 313 ? -17.609 7.359 -3.744 1 97.25 313 ALA B N 1
ATOM 6192 C CA . ALA B 1 313 ? -16.75 7.047 -2.602 1 97.25 313 ALA B CA 1
ATOM 6193 C C . ALA B 1 313 ? -15.93 5.785 -2.861 1 97.25 313 ALA B C 1
ATOM 6195 O O . ALA B 1 313 ? -16.375 4.887 -3.578 1 97.25 313 ALA B O 1
ATOM 6196 N N . ILE B 1 314 ? -14.742 5.789 -2.381 1 96.69 314 ILE B N 1
ATOM 6197 C CA . ILE B 1 314 ? -13.867 4.621 -2.41 1 96.69 314 ILE B CA 1
ATOM 6198 C C . ILE B 1 314 ? -13.227 4.418 -1.039 1 96.69 314 ILE B C 1
ATOM 6200 O O . ILE B 1 314 ? -12.859 5.383 -0.371 1 96.69 314 ILE B O 1
ATOM 6204 N N . SER B 1 315 ? -13.141 3.18 -0.619 1 96.12 315 SER B N 1
ATOM 6205 C CA . SER B 1 315 ? -12.508 2.865 0.659 1 96.12 315 SER B CA 1
ATOM 6206 C C . SER B 1 315 ? -11.43 1.799 0.497 1 96.12 315 SER B C 1
ATOM 6208 O O . SER B 1 315 ? -11.547 0.918 -0.357 1 96.12 315 SER B O 1
ATOM 6210 N N . ASN B 1 316 ? -10.398 1.914 1.235 1 96.62 316 ASN B N 1
ATOM 6211 C CA . ASN B 1 316 ? -9.328 0.922 1.325 1 96.62 316 ASN B CA 1
ATOM 6212 C C . ASN B 1 316 ? -9.07 0.513 2.771 1 96.62 316 ASN B C 1
ATOM 6214 O O . ASN B 1 316 ? -9.242 1.315 3.689 1 96.62 316 ASN B O 1
ATOM 6218 N N . MET B 1 317 ? -8.727 -0.701 2.941 1 94.75 317 MET B N 1
ATOM 6219 C CA . MET B 1 317 ? -8.281 -1.216 4.23 1 94.75 317 MET B CA 1
ATOM 6220 C C . MET B 1 317 ? -6.824 -1.672 4.16 1 94.75 317 MET B C 1
ATOM 6222 O O . MET B 1 317 ? -6.445 -2.412 3.25 1 94.75 317 MET B O 1
ATOM 6226 N N . ILE B 1 318 ? -6.082 -1.229 5.109 1 92.25 318 ILE B N 1
ATOM 6227 C CA . ILE B 1 318 ? -4.648 -1.497 5.07 1 92.25 318 ILE B CA 1
ATOM 6228 C C . ILE B 1 318 ? -4.184 -2.006 6.434 1 92.25 318 ILE B C 1
ATOM 6230 O O . ILE B 1 318 ? -4.59 -1.481 7.473 1 92.25 318 ILE B O 1
ATOM 6234 N N . PHE B 1 319 ? -3.402 -3.02 6.434 1 88.44 319 PHE B N 1
ATOM 6235 C CA . PHE B 1 319 ? -2.719 -3.443 7.648 1 88.44 319 PHE B CA 1
ATOM 6236 C C . PHE B 1 319 ? -1.412 -2.68 7.828 1 88.44 319 PHE B C 1
ATOM 6238 O O . PHE B 1 319 ? -0.568 -2.66 6.93 1 88.44 319 PHE B O 1
ATOM 6245 N N . CYS B 1 320 ? -1.253 -2.066 8.953 1 89.06 320 CYS B N 1
ATOM 6246 C CA . CYS B 1 320 ? -0.093 -1.213 9.18 1 89.06 320 CYS B CA 1
ATOM 6247 C C . CYS B 1 320 ? 1.095 -2.029 9.68 1 89.06 320 CYS B C 1
ATOM 6249 O O . CYS B 1 320 ? 1.073 -2.551 10.797 1 89.06 320 CYS B O 1
ATOM 6251 N N . HIS B 1 321 ? 2.168 -2.023 8.945 1 86 321 HIS B N 1
ATOM 6252 C CA . HIS B 1 321 ? 3.35 -2.82 9.25 1 86 321 HIS B CA 1
ATOM 6253 C C . HIS B 1 321 ? 4.445 -1.96 9.875 1 86 321 HIS B C 1
ATOM 6255 O O . HIS B 1 321 ? 4.438 -0.735 9.727 1 86 321 HIS B O 1
ATOM 6261 N N . PRO B 1 322 ? 5.449 -2.629 10.547 1 82.38 322 PRO B N 1
ATOM 6262 C CA . PRO B 1 322 ? 6.57 -1.91 11.156 1 82.38 322 PRO B CA 1
ATOM 6263 C C . PRO B 1 322 ? 7.387 -1.121 10.133 1 82.38 322 PRO B C 1
ATOM 6265 O O . PRO B 1 322 ? 8.008 -0.112 10.477 1 82.38 322 PRO B O 1
ATOM 6268 N N . GLU B 1 323 ? 7.305 -1.553 8.953 1 81.19 323 GLU B N 1
ATOM 6269 C CA . GLU B 1 323 ? 8.039 -0.852 7.906 1 81.19 323 GLU B CA 1
ATOM 6270 C C . GLU B 1 323 ? 7.578 0.596 7.781 1 81.19 323 GLU B C 1
ATOM 6272 O O . GLU B 1 323 ? 8.352 1.47 7.383 1 81.19 323 GLU B O 1
ATOM 6277 N N . ASP B 1 324 ? 6.387 0.832 8.156 1 83.12 324 ASP B N 1
ATOM 6278 C CA . ASP B 1 324 ? 5.789 2.15 7.973 1 83.12 324 ASP B CA 1
ATOM 6279 C C . ASP B 1 324 ? 5.723 2.916 9.289 1 83.12 324 ASP B C 1
ATOM 6281 O O . ASP B 1 324 ? 4.891 3.807 9.453 1 83.12 324 ASP B O 1
ATOM 6285 N N . ARG B 1 325 ? 6.609 2.656 10.172 1 84.38 325 ARG B N 1
ATOM 6286 C CA . ARG B 1 325 ? 6.562 3.275 11.492 1 84.38 325 ARG B CA 1
ATOM 6287 C C . ARG B 1 325 ? 7.426 4.531 11.539 1 84.38 325 ARG B C 1
ATOM 6289 O O . ARG B 1 325 ? 8.305 4.719 10.695 1 84.38 325 ARG B O 1
ATOM 6296 N N . ASN B 1 326 ? 7.145 5.336 12.516 1 84.31 326 ASN B N 1
ATOM 6297 C CA . ASN B 1 326 ? 8.008 6.477 12.828 1 84.31 326 ASN B CA 1
ATOM 6298 C C . ASN B 1 326 ? 9.008 6.137 13.93 1 84.31 326 ASN B C 1
ATOM 6300 O O . ASN B 1 326 ? 9.18 4.969 14.273 1 84.31 326 ASN B O 1
ATOM 6304 N N . LEU B 1 327 ? 9.695 7.078 14.32 1 82.31 327 LEU B N 1
ATOM 6305 C CA . LEU B 1 327 ? 10.758 6.867 15.297 1 82.31 327 LEU B CA 1
ATOM 6306 C C . LEU B 1 327 ? 10.18 6.512 16.656 1 82.31 327 LEU B C 1
ATOM 6308 O O . LEU B 1 327 ? 10.906 6.07 17.547 1 82.31 327 LEU B O 1
ATOM 6312 N N . HIS B 1 328 ? 8.859 6.645 16.875 1 81.81 328 HIS B N 1
ATOM 6313 C CA . HIS B 1 328 ? 8.211 6.371 18.141 1 81.81 328 HIS B CA 1
ATOM 6314 C C . HIS B 1 328 ? 7.359 5.109 18.078 1 81.81 328 HIS B C 1
ATOM 6316 O O . HIS B 1 328 ? 6.469 4.906 18.906 1 81.81 328 HIS B O 1
ATOM 6322 N N . ASN B 1 329 ? 7.492 4.359 17.016 1 82.25 329 ASN B N 1
ATOM 6323 C CA . ASN B 1 329 ? 6.855 3.066 16.797 1 82.25 329 ASN B CA 1
ATOM 6324 C C . ASN B 1 329 ? 5.359 3.215 16.531 1 82.25 329 ASN B C 1
ATOM 6326 O O . ASN B 1 329 ? 4.57 2.352 16.922 1 82.25 329 ASN B O 1
ATOM 6330 N N . LYS B 1 330 ? 5.023 4.344 16.109 1 88.94 330 LYS B N 1
ATOM 6331 C CA . LYS B 1 330 ? 3.689 4.578 15.562 1 88.94 330 LYS B CA 1
ATOM 6332 C C . LYS B 1 330 ? 3.727 4.648 14.039 1 88.94 330 LYS B C 1
ATOM 6334 O O . LYS B 1 330 ? 4.801 4.73 13.438 1 88.94 330 LYS B O 1
ATOM 6339 N N . VAL B 1 331 ? 2.564 4.473 13.5 1 91.31 331 VAL B N 1
ATOM 6340 C CA . VAL B 1 331 ? 2.537 4.602 12.047 1 91.31 331 VAL B CA 1
ATOM 6341 C C . VAL B 1 331 ? 2.975 6.012 11.648 1 91.31 331 VAL B C 1
ATOM 6343 O O . VAL B 1 331 ? 2.561 6.996 12.266 1 91.31 331 VAL B O 1
ATOM 6346 N N . PHE B 1 332 ? 3.828 6.102 10.68 1 90.56 332 PHE B N 1
ATOM 6347 C CA . PHE B 1 332 ? 4.383 7.363 10.211 1 90.56 332 PHE B CA 1
ATOM 6348 C C . PHE B 1 332 ? 3.299 8.242 9.602 1 90.56 332 PHE B C 1
ATOM 6350 O O . PHE B 1 332 ? 2.551 7.793 8.727 1 90.56 332 PHE B O 1
ATOM 6357 N N . GLY B 1 333 ? 3.252 9.43 9.984 1 90.69 333 GLY B N 1
ATOM 6358 C CA . GLY B 1 333 ? 2.268 10.352 9.438 1 90.69 333 GLY B CA 1
ATOM 6359 C C . GLY B 1 333 ? 2.396 10.539 7.938 1 90.69 333 GLY B C 1
ATOM 6360 O O . GLY B 1 333 ? 1.396 10.734 7.242 1 90.69 333 GLY B O 1
ATOM 6361 N N . GLY B 1 334 ? 3.613 10.617 7.516 1 90.62 334 GLY B N 1
ATOM 6362 C CA . GLY B 1 334 ? 3.85 10.727 6.086 1 90.62 334 GLY B CA 1
ATOM 6363 C C . GLY B 1 334 ? 3.242 9.594 5.285 1 90.62 334 GLY B C 1
ATOM 6364 O O . GLY B 1 334 ? 2.74 9.805 4.18 1 90.62 334 GLY B O 1
ATOM 6365 N N . PHE B 1 335 ? 3.268 8.414 5.828 1 91.62 335 PHE B N 1
ATOM 6366 C CA . PHE B 1 335 ? 2.635 7.254 5.203 1 91.62 335 PHE B CA 1
ATOM 6367 C C . PHE B 1 335 ? 1.127 7.453 5.102 1 91.62 335 PHE B C 1
ATOM 6369 O O . PHE B 1 335 ? 0.53 7.176 4.059 1 91.62 335 PHE B O 1
ATOM 6376 N N . LEU B 1 336 ? 0.549 7.926 6.148 1 94.44 336 LEU B N 1
ATOM 6377 C CA . LEU B 1 336 ? -0.884 8.195 6.164 1 94.44 336 LEU B CA 1
ATOM 6378 C C . LEU B 1 336 ? -1.254 9.234 5.113 1 94.44 336 LEU B C 1
ATOM 6380 O O . LEU B 1 336 ? -2.236 9.07 4.387 1 94.44 336 LEU B O 1
ATOM 6384 N N . MET B 1 337 ? -0.5 10.227 5.031 1 94.31 337 MET B N 1
ATOM 6385 C CA . MET B 1 337 ? -0.755 11.297 4.07 1 94.31 337 MET B CA 1
ATOM 6386 C C . MET B 1 337 ? -0.645 10.773 2.639 1 94.31 337 MET B C 1
ATOM 6388 O O . MET B 1 337 ? -1.442 11.148 1.777 1 94.31 337 MET B O 1
ATOM 6392 N N . ARG B 1 338 ? 0.338 9.969 2.404 1 93.06 338 ARG B N 1
ATOM 6393 C CA . ARG B 1 338 ? 0.506 9.398 1.073 1 93.06 338 ARG B CA 1
ATOM 6394 C C . ARG B 1 338 ? -0.681 8.516 0.703 1 93.06 338 ARG B C 1
ATOM 6396 O O . ARG B 1 338 ? -1.266 8.672 -0.371 1 93.06 338 ARG B O 1
ATOM 6403 N N . GLN B 1 339 ? -1.017 7.621 1.587 1 94.94 339 GLN B N 1
ATOM 6404 C CA . GLN B 1 339 ? -2.129 6.711 1.334 1 94.94 339 GLN B CA 1
ATOM 6405 C C . GLN B 1 339 ? -3.424 7.48 1.094 1 94.94 339 GLN B C 1
ATOM 6407 O O . GLN B 1 339 ? -4.191 7.148 0.188 1 94.94 339 GLN B O 1
ATOM 6412 N N . ALA B 1 340 ? -3.621 8.453 1.909 1 96.44 340 ALA B N 1
ATOM 6413 C CA . ALA B 1 340 ? -4.844 9.242 1.796 1 96.44 340 ALA B CA 1
ATOM 6414 C C . ALA B 1 340 ? -4.887 10.008 0.475 1 96.44 340 ALA B C 1
ATOM 6416 O O . ALA B 1 340 ? -5.918 10.039 -0.197 1 96.44 340 ALA B O 1
ATOM 6417 N N . LEU B 1 341 ? -3.814 10.609 0.137 1 95.31 341 LEU B N 1
ATOM 6418 C CA . LEU B 1 341 ? -3.758 11.391 -1.097 1 95.31 341 LEU B CA 1
ATOM 6419 C C . LEU B 1 341 ? -3.982 10.492 -2.312 1 95.31 341 LEU B C 1
ATOM 6421 O O . LEU B 1 341 ? -4.723 10.859 -3.229 1 95.31 341 LEU B O 1
ATOM 6425 N N . GLU B 1 342 ? -3.324 9.422 -2.332 1 93.44 342 GLU B N 1
ATOM 6426 C CA . GLU B 1 342 ? -3.469 8.508 -3.459 1 93.44 342 GLU B CA 1
ATOM 6427 C C . GLU B 1 342 ? -4.898 7.98 -3.564 1 93.44 342 GLU B C 1
ATOM 6429 O O . GLU B 1 342 ? -5.434 7.844 -4.664 1 93.44 342 GLU B O 1
ATOM 6434 N N . LEU B 1 343 ? -5.469 7.664 -2.449 1 96.81 343 LEU B N 1
ATOM 6435 C CA . LEU B 1 343 ? -6.863 7.238 -2.459 1 96.81 343 LEU B CA 1
ATOM 6436 C C . LEU B 1 34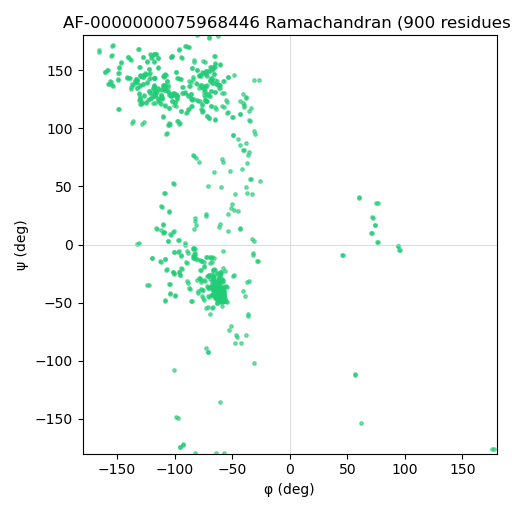3 ? -7.77 8.352 -2.969 1 96.81 343 LEU B C 1
ATOM 6438 O O . LEU B 1 343 ? -8.695 8.102 -3.74 1 96.81 343 LEU B O 1
ATOM 6442 N N . ALA B 1 344 ? -7.551 9.578 -2.486 1 97.44 344 ALA B N 1
ATOM 6443 C CA . ALA B 1 344 ? -8.336 10.719 -2.945 1 97.44 344 ALA B CA 1
ATOM 6444 C C . ALA B 1 344 ? -8.219 10.891 -4.457 1 97.44 344 ALA B C 1
ATOM 6446 O O . ALA B 1 344 ? -9.227 11.109 -5.141 1 97.44 344 ALA B O 1
ATOM 6447 N N . TRP B 1 345 ? -7.02 10.836 -4.91 1 94.75 345 TRP B N 1
ATOM 6448 C CA . TRP B 1 345 ? -6.777 10.961 -6.344 1 94.75 345 TRP B CA 1
ATOM 6449 C C . TRP B 1 345 ? -7.539 9.898 -7.125 1 94.75 345 TRP B C 1
ATOM 6451 O O . TRP B 1 345 ? -8.203 10.195 -8.125 1 94.75 345 TRP B O 1
ATOM 6461 N N . THR B 1 346 ? -7.43 8.688 -6.688 1 95 346 THR B N 1
ATOM 6462 C CA . THR B 1 346 ? -8.125 7.574 -7.32 1 95 346 THR B CA 1
ATOM 6463 C C . THR B 1 346 ? -9.633 7.82 -7.332 1 95 346 THR B C 1
ATOM 6465 O O . THR B 1 346 ? -10.305 7.57 -8.336 1 95 346 THR B O 1
ATOM 6468 N N . THR B 1 347 ? -10.156 8.266 -6.238 1 97.19 347 THR B N 1
ATOM 6469 C CA . THR B 1 347 ? -11.578 8.555 -6.121 1 97.19 347 THR B CA 1
ATOM 6470 C C . THR B 1 347 ? -11.992 9.625 -7.125 1 97.19 347 THR B C 1
ATOM 6472 O O . THR B 1 347 ? -13.023 9.492 -7.797 1 97.19 347 THR B O 1
ATOM 6475 N N . GLY B 1 348 ? -11.219 10.68 -7.191 1 97 348 GLY B N 1
ATOM 6476 C CA . GLY B 1 348 ? -11.492 11.719 -8.164 1 97 348 GLY B CA 1
ATOM 6477 C C . GLY B 1 348 ? -11.445 11.219 -9.602 1 97 348 GLY B C 1
ATOM 6478 O O . GLY B 1 348 ? -12.273 11.617 -10.422 1 97 348 GLY B O 1
ATOM 6479 N N . TYR B 1 349 ? -10.461 10.398 -9.867 1 94.31 349 TYR B N 1
ATOM 6480 C CA . TYR B 1 349 ? -10.328 9.82 -11.195 1 94.31 349 TYR B CA 1
ATOM 6481 C C . TYR B 1 349 ? -11.539 8.969 -11.555 1 94.31 349 TYR B C 1
ATOM 6483 O O . TYR B 1 349 ? -12.094 9.102 -12.648 1 94.31 349 TYR B O 1
ATOM 6491 N N . MET B 1 350 ? -11.945 8.141 -10.641 1 93.69 350 MET B N 1
ATOM 6492 C CA . MET B 1 350 ? -13.102 7.281 -10.867 1 93.69 350 MET B CA 1
ATOM 6493 C C . MET B 1 350 ? -14.367 8.109 -11.039 1 93.69 350 MET B C 1
ATOM 6495 O O . MET B 1 350 ? -15.219 7.789 -11.875 1 93.69 350 MET B O 1
ATOM 6499 N N . PHE B 1 351 ? -14.555 9.133 -10.25 1 95.75 351 PHE B N 1
ATOM 6500 C CA . PHE B 1 351 ? -15.742 9.984 -10.258 1 95.75 351 PHE B CA 1
ATOM 6501 C C . PHE B 1 351 ? -15.805 10.797 -11.547 1 95.75 351 PHE B C 1
ATOM 6503 O O . PHE B 1 351 ? -16.859 10.867 -12.188 1 95.75 351 PHE B O 1
ATOM 6510 N N . SER B 1 352 ? -14.664 11.367 -11.977 1 95.19 352 SER B N 1
ATOM 6511 C CA . SER B 1 352 ? -14.648 12.344 -13.062 1 95.19 352 SER B CA 1
ATOM 6512 C C . SER B 1 352 ? -14.32 11.68 -14.391 1 95.19 352 SER B C 1
ATOM 6514 O O . SER B 1 352 ? -14.539 12.273 -15.453 1 95.19 352 SER B O 1
ATOM 6516 N N . LYS B 1 353 ? -13.656 10.531 -14.328 1 92.69 353 LYS B N 1
ATOM 6517 C CA . LYS B 1 353 ? -13.203 9.805 -15.508 1 92.69 353 LYS B CA 1
ATOM 6518 C C . LYS B 1 353 ? -12.047 10.531 -16.188 1 92.69 353 LYS B C 1
ATOM 6520 O O . LYS B 1 353 ? -11.711 10.234 -17.328 1 92.69 353 LYS B O 1
ATOM 6525 N N . PHE B 1 354 ? -11.547 11.562 -15.469 1 92.75 354 PHE B N 1
ATOM 6526 C CA . PHE B 1 354 ? -10.344 12.289 -15.883 1 92.75 354 PHE B CA 1
ATOM 6527 C C . PHE B 1 354 ? -9.281 12.227 -14.797 1 92.75 354 PHE B C 1
ATOM 6529 O O . PHE B 1 354 ? -9.594 12.031 -13.617 1 92.75 354 PHE B O 1
ATOM 6536 N N . ARG B 1 355 ? -8.109 12.297 -15.234 1 89.38 355 ARG B N 1
ATOM 6537 C CA . ARG B 1 355 ? -7.051 12.406 -14.242 1 89.38 355 ARG B CA 1
ATOM 6538 C C . ARG B 1 355 ? -7.102 13.758 -13.539 1 89.38 355 ARG B C 1
ATOM 6540 O O . ARG B 1 355 ? -6.902 14.797 -14.164 1 89.38 355 ARG B O 1
ATOM 6547 N N . PRO B 1 356 ? -7.285 13.742 -12.266 1 93.31 356 PRO B N 1
ATOM 6548 C CA . PRO B 1 356 ? -7.457 15.016 -11.562 1 93.31 356 PRO B CA 1
ATOM 6549 C C . PRO B 1 356 ? -6.129 15.719 -11.273 1 93.31 356 PRO B C 1
ATOM 6551 O O . PRO B 1 356 ? -5.113 15.055 -11.055 1 93.31 356 PRO B O 1
ATOM 6554 N N . LYS B 1 357 ? -6.16 16.984 -11.227 1 91.94 357 LYS B N 1
ATOM 6555 C CA . LYS B 1 357 ? -5.027 17.812 -10.82 1 91.94 357 LYS B CA 1
ATOM 6556 C C . LYS B 1 357 ? -5.195 18.312 -9.391 1 91.94 357 LYS B C 1
ATOM 6558 O O . LYS B 1 357 ? -6.203 18.938 -9.062 1 91.94 357 LYS B O 1
ATOM 6563 N N . LEU B 1 358 ? -4.258 18.031 -8.578 1 92.06 358 LEU B N 1
ATOM 6564 C CA . LEU B 1 358 ? -4.289 18.484 -7.191 1 92.06 358 LEU B CA 1
ATOM 6565 C C . LEU B 1 358 ? -4.016 19.969 -7.102 1 92.06 358 LEU B C 1
ATOM 6567 O O . LEU B 1 358 ? -2.957 20.438 -7.527 1 92.06 358 LEU B O 1
ATOM 6571 N N . CYS B 1 359 ? -4.949 20.719 -6.496 1 91.38 359 CYS B N 1
ATOM 6572 C CA . CYS B 1 359 ? -4.828 22.172 -6.402 1 91.38 359 CYS B CA 1
ATOM 6573 C C . CYS B 1 359 ? -4.406 22.594 -5 1 91.38 359 CYS B C 1
ATOM 6575 O O . CYS B 1 359 ? -3.588 23.5 -4.84 1 91.38 359 CYS B O 1
ATOM 6577 N N . HIS B 1 360 ? -5.012 21.938 -4.055 1 92.19 360 HIS B N 1
ATOM 6578 C CA . HIS B 1 360 ? -4.812 22.406 -2.684 1 92.19 360 HIS B CA 1
ATOM 6579 C C . HIS B 1 360 ? -5.098 21.281 -1.684 1 92.19 360 HIS B C 1
ATOM 6581 O O . HIS B 1 360 ? -5.949 20.422 -1.928 1 92.19 360 HIS B O 1
ATOM 6587 N N . ILE B 1 361 ? -4.258 21.234 -0.738 1 92.31 361 ILE B N 1
ATOM 6588 C CA . ILE B 1 361 ? -4.543 20.406 0.424 1 92.31 361 ILE B CA 1
ATOM 6589 C C . ILE B 1 361 ? -4.867 21.281 1.626 1 92.31 361 ILE B C 1
ATOM 6591 O O . ILE B 1 361 ? -4.059 22.125 2.018 1 92.31 361 ILE B O 1
ATOM 6595 N N . SER B 1 362 ? -6.047 21.016 2.02 1 85.25 362 SER B N 1
ATOM 6596 C CA . SER B 1 362 ? -6.438 21.766 3.211 1 85.25 362 SER B CA 1
ATOM 6597 C C . SER B 1 362 ? -6.141 20.984 4.48 1 85.25 362 SER B C 1
ATOM 6599 O O . SER B 1 362 ? -5.582 19.875 4.418 1 85.25 362 SER B O 1
ATOM 6601 N N . ASN B 1 363 ? -6.469 21.281 5.551 1 84.31 363 ASN B N 1
ATOM 6602 C CA . ASN B 1 363 ? -6.258 20.828 6.926 1 84.31 363 ASN B CA 1
ATOM 6603 C C . ASN B 1 363 ? -6.145 19.312 7.008 1 84.31 363 ASN B C 1
ATOM 6605 O O . ASN B 1 363 ? -7.055 18.594 6.594 1 84.31 363 ASN B O 1
ATOM 6609 N N . ILE B 1 364 ? -4.973 18.844 7.223 1 88.81 364 ILE B N 1
ATOM 6610 C CA . ILE B 1 364 ? -4.793 17.453 7.609 1 88.81 364 ILE B CA 1
ATOM 6611 C C . ILE B 1 364 ? -4.723 17.344 9.133 1 88.81 364 ILE B C 1
ATOM 6613 O O . ILE B 1 364 ? -3.801 17.875 9.758 1 88.81 364 ILE B O 1
ATOM 6617 N N . GLY B 1 365 ? -5.699 16.688 9.664 1 91.12 365 GLY B N 1
ATOM 6618 C CA . GLY B 1 365 ? -5.734 16.547 11.109 1 91.12 365 GLY B CA 1
ATOM 6619 C C . GLY B 1 365 ? -5.195 15.219 11.594 1 91.12 365 GLY B C 1
ATOM 6620 O O . GLY B 1 365 ? -5.582 14.164 11.094 1 91.12 365 GLY B O 1
ATOM 6621 N N . PHE B 1 366 ? -4.27 15.312 12.562 1 90.62 366 PHE B N 1
ATOM 6622 C CA . PHE B 1 366 ? -3.77 14.141 13.258 1 90.62 366 PHE B CA 1
ATOM 6623 C C . PHE B 1 366 ? -4.316 14.078 14.68 1 90.62 366 PHE B C 1
ATOM 6625 O O . PHE B 1 366 ? -3.68 14.57 15.617 1 90.62 366 PHE B O 1
ATOM 6632 N N . HIS B 1 367 ? -5.344 13.375 14.875 1 89.56 367 HIS B N 1
ATOM 6633 C CA . HIS B 1 367 ? -6.074 13.406 16.141 1 89.56 367 HIS B CA 1
ATOM 6634 C C . HIS B 1 367 ? -5.488 12.414 17.141 1 89.56 367 HIS B C 1
ATOM 6636 O O . HIS B 1 367 ? -5.48 12.68 18.344 1 89.56 367 HIS B O 1
ATOM 6642 N N . CYS B 1 368 ? -5.105 11.289 16.609 1 89.38 368 CYS B N 1
ATOM 6643 C CA . CYS B 1 368 ? -4.488 10.289 17.469 1 89.38 368 CYS B CA 1
ATOM 6644 C C . CYS B 1 368 ? -3.461 9.469 16.703 1 89.38 368 CYS B C 1
ATOM 6646 O O . CYS B 1 368 ? -3.627 9.219 15.508 1 89.38 368 CYS B O 1
ATOM 6648 N N . PRO B 1 369 ? -2.455 9.07 17.422 1 89.44 369 PRO B N 1
ATOM 6649 C CA . PRO B 1 369 ? -1.473 8.203 16.781 1 89.44 369 PRO B CA 1
ATOM 6650 C C . PRO B 1 369 ? -2.049 6.84 16.391 1 89.44 369 PRO B C 1
ATOM 6652 O O . PRO B 1 369 ? -2.969 6.352 17.062 1 89.44 369 PRO B O 1
ATOM 6655 N N . VAL B 1 370 ? -1.581 6.312 15.336 1 91.56 370 VAL B N 1
ATOM 6656 C CA . VAL B 1 370 ? -1.979 4.98 14.891 1 91.56 370 VAL B CA 1
ATOM 6657 C C . VAL B 1 370 ? -0.903 3.965 15.273 1 91.56 370 VAL B C 1
ATOM 6659 O O . VAL B 1 370 ? 0.278 4.164 14.984 1 91.56 370 VAL B O 1
ATOM 6662 N N . ASP B 1 371 ? -1.299 2.912 15.898 1 89.44 371 ASP B N 1
ATOM 6663 C CA . ASP B 1 371 ? -0.356 1.882 16.328 1 89.44 371 ASP B CA 1
ATOM 6664 C C . ASP B 1 371 ? 0.034 0.98 15.156 1 89.44 371 ASP B C 1
ATOM 6666 O O . ASP B 1 371 ? -0.798 0.666 14.305 1 89.44 371 ASP B O 1
ATOM 6670 N N . VAL B 1 372 ? 1.273 0.581 15.227 1 88.19 372 VAL B N 1
ATOM 6671 C CA . VAL B 1 372 ? 1.684 -0.492 14.328 1 88.19 372 VAL B CA 1
ATOM 6672 C C . VAL B 1 372 ? 0.905 -1.765 14.656 1 88.19 372 VAL B C 1
ATOM 6674 O O . VAL B 1 372 ? 0.699 -2.092 15.828 1 88.19 372 VAL B O 1
ATOM 6677 N N . GLY B 1 373 ? 0.46 -2.463 13.609 1 86.19 373 GLY B N 1
ATOM 6678 C CA . GLY B 1 373 ? -0.34 -3.658 13.828 1 86.19 373 GLY B CA 1
ATOM 6679 C C . GLY B 1 373 ? -1.833 -3.391 13.789 1 86.19 373 GLY B C 1
ATOM 6680 O O . GLY B 1 373 ? -2.639 -4.316 13.906 1 86.19 373 GLY B O 1
ATOM 6681 N N . SER B 1 374 ? -2.141 -2.129 13.586 1 89.19 374 SER B N 1
ATOM 6682 C CA . SER B 1 374 ? -3.553 -1.773 13.5 1 89.19 374 SER B CA 1
ATOM 6683 C C . SER B 1 374 ? -4.094 -1.967 12.086 1 89.19 374 SER B C 1
ATOM 6685 O O . SER B 1 374 ? -3.324 -1.987 11.125 1 89.19 374 SER B O 1
ATOM 6687 N N . LEU B 1 375 ? -5.395 -2.24 12.078 1 92.88 375 LEU B N 1
ATOM 6688 C CA . LEU B 1 375 ? -6.117 -2.201 10.812 1 92.88 375 LEU B CA 1
ATOM 6689 C C . LEU B 1 375 ? -6.629 -0.794 10.523 1 92.88 375 LEU B C 1
ATOM 6691 O O . LEU B 1 375 ? -7.465 -0.268 11.258 1 92.88 375 LEU B O 1
ATOM 6695 N N . LEU B 1 376 ? -6.109 -0.257 9.438 1 94.62 376 LEU B N 1
ATOM 6696 C CA . LEU B 1 376 ? -6.434 1.115 9.062 1 94.62 376 LEU B CA 1
ATOM 6697 C C . LEU B 1 376 ? -7.398 1.146 7.887 1 94.62 376 LEU B C 1
ATOM 6699 O O . LEU B 1 376 ? -7.098 0.617 6.812 1 94.62 376 LEU B O 1
ATOM 6703 N N . GLY B 1 377 ? -8.578 1.694 8.117 1 96.25 377 GLY B N 1
ATOM 6704 C CA . GLY B 1 377 ? -9.523 1.95 7.047 1 96.25 377 GLY B CA 1
ATOM 6705 C C . GLY B 1 377 ? -9.492 3.381 6.547 1 96.25 377 GLY B C 1
ATOM 6706 O O . GLY B 1 377 ? -9.5 4.324 7.34 1 96.25 377 GLY B O 1
ATOM 6707 N N . LEU B 1 378 ? -9.352 3.551 5.273 1 97.31 378 LEU B N 1
ATOM 6708 C CA . LEU B 1 378 ? -9.438 4.859 4.637 1 97.31 378 LEU B CA 1
ATOM 6709 C C . LEU B 1 378 ? -10.68 4.961 3.758 1 97.31 378 LEU B C 1
ATOM 6711 O O . LEU B 1 378 ? -10.969 4.051 2.977 1 97.31 378 LEU B O 1
ATOM 6715 N N . SER B 1 379 ? -11.43 5.98 3.947 1 97.56 379 SER B N 1
ATOM 6716 C CA . SER B 1 379 ? -12.625 6.223 3.135 1 97.56 379 SER B CA 1
ATOM 6717 C C . SER B 1 379 ? -12.586 7.605 2.496 1 97.56 379 SER B C 1
ATOM 6719 O O . SER B 1 379 ? -12.484 8.617 3.197 1 97.56 379 SER B O 1
ATOM 6721 N N . ALA B 1 380 ? -12.656 7.594 1.253 1 98.31 380 ALA B N 1
ATOM 6722 C CA . ALA B 1 380 ? -12.633 8.844 0.502 1 98.31 380 ALA B CA 1
ATOM 6723 C C . ALA B 1 380 ? -14.008 9.164 -0.089 1 98.31 380 ALA B C 1
ATOM 6725 O O . ALA B 1 380 ? -14.695 8.266 -0.585 1 98.31 380 ALA B O 1
ATOM 6726 N N . TYR B 1 381 ? -14.43 10.445 0.02 1 98.38 381 TYR B N 1
ATOM 6727 C CA . TYR B 1 381 ? -15.711 10.914 -0.512 1 98.38 381 TYR B CA 1
ATOM 6728 C C . TYR B 1 381 ? -15.523 12.18 -1.337 1 98.38 381 TYR B C 1
ATOM 6730 O O . TYR B 1 381 ? -14.836 13.109 -0.914 1 98.38 381 TYR B O 1
ATOM 6738 N N . VAL B 1 382 ? -16.094 12.125 -2.531 1 98.56 382 VAL B N 1
ATOM 6739 C CA . VAL B 1 382 ? -16.328 13.422 -3.166 1 98.56 382 VAL B CA 1
ATOM 6740 C C . VAL B 1 382 ? -17.469 14.156 -2.453 1 98.56 382 VAL B C 1
ATOM 6742 O O . VAL B 1 382 ? -18.641 13.82 -2.633 1 98.56 382 VAL B O 1
ATOM 6745 N N . CYS B 1 383 ? -17.141 15.227 -1.751 1 97.69 383 CYS B N 1
ATOM 6746 C CA . CYS B 1 383 ? -18.109 15.812 -0.846 1 97.69 383 CYS B CA 1
ATOM 6747 C C . CYS B 1 383 ? -18.766 17.047 -1.471 1 97.69 383 CYS B C 1
ATOM 6749 O O . CYS B 1 383 ? -19.859 17.453 -1.065 1 97.69 383 CYS B O 1
ATOM 6751 N N . TYR B 1 384 ? -18.062 17.672 -2.387 1 97.56 384 TYR B N 1
ATOM 6752 C CA . TYR B 1 384 ? -18.547 18.906 -2.992 1 97.56 384 TYR B CA 1
ATOM 6753 C C . TYR B 1 384 ? -17.969 19.109 -4.387 1 97.56 384 TYR B C 1
ATOM 6755 O O . TYR B 1 384 ? -16.797 18.812 -4.617 1 97.56 384 TYR B O 1
ATOM 6763 N N . THR B 1 385 ? -18.828 19.516 -5.293 1 97.5 385 THR B N 1
ATOM 6764 C CA . THR B 1 385 ? -18.344 19.875 -6.629 1 97.5 385 THR B CA 1
ATOM 6765 C C . THR B 1 385 ? -18.875 21.25 -7.043 1 97.5 385 THR B C 1
ATOM 6767 O O . 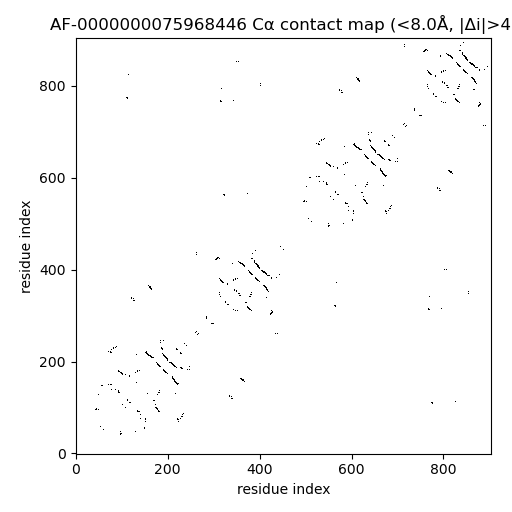THR B 1 385 ? -19.969 21.641 -6.645 1 97.5 385 THR B O 1
ATOM 6770 N N . GLU B 1 386 ? -18.141 21.969 -7.715 1 95.62 386 GLU B N 1
ATOM 6771 C CA . GLU B 1 386 ? -18.5 23.234 -8.32 1 95.62 386 GLU B CA 1
ATOM 6772 C C . GLU B 1 386 ? -17.734 23.469 -9.625 1 95.62 386 GLU B C 1
ATOM 6774 O O . GLU B 1 386 ? -16.516 23.547 -9.625 1 95.62 386 GLU B O 1
ATOM 6779 N N . GLN B 1 387 ? -18.469 23.547 -10.742 1 94.56 387 GLN B N 1
ATOM 6780 C CA . GLN B 1 387 ? -17.859 23.641 -12.062 1 94.56 387 GLN B CA 1
ATOM 6781 C C . GLN B 1 387 ? -16.922 22.469 -12.328 1 94.56 387 GLN B C 1
ATOM 6783 O O . GLN B 1 387 ? -17.344 21.312 -12.32 1 94.56 387 GLN B O 1
ATOM 6788 N N . ASN B 1 388 ? -15.609 22.75 -12.398 1 96.5 388 ASN B N 1
ATOM 6789 C CA . ASN B 1 388 ? -14.672 21.672 -12.695 1 96.5 388 ASN B CA 1
ATOM 6790 C C . ASN B 1 388 ? -13.812 21.328 -11.484 1 96.5 388 ASN B C 1
ATOM 6792 O O . ASN B 1 388 ? -12.758 20.703 -11.617 1 96.5 388 ASN B O 1
ATOM 6796 N N . TYR B 1 389 ? -14.32 21.797 -10.297 1 97 389 TYR B N 1
ATOM 6797 C CA . TYR B 1 389 ? -13.578 21.531 -9.07 1 97 389 TYR B CA 1
ATOM 6798 C C . TYR B 1 389 ? -14.32 20.531 -8.195 1 97 389 TYR B C 1
ATOM 6800 O O . TYR B 1 389 ? -15.555 20.516 -8.164 1 97 389 TYR B O 1
ATOM 6808 N N . MET B 1 390 ? -13.539 19.75 -7.551 1 97.88 390 MET B N 1
ATOM 6809 C CA . MET B 1 390 ? -14.141 18.828 -6.586 1 97.88 390 MET B CA 1
ATOM 6810 C C . MET B 1 390 ? -13.383 18.859 -5.266 1 97.88 390 MET B C 1
ATOM 6812 O O . MET B 1 390 ? -12.156 18.984 -5.254 1 97.88 390 MET B O 1
ATOM 6816 N N . GLN B 1 391 ? -14.117 18.781 -4.199 1 98 391 GLN B N 1
ATOM 6817 C CA . GLN B 1 391 ? -13.586 18.609 -2.855 1 98 391 GLN B CA 1
ATOM 6818 C C . GLN B 1 391 ? -13.688 17.141 -2.412 1 98 391 GLN B C 1
ATOM 6820 O O . GLN B 1 391 ? -14.773 16.562 -2.432 1 98 391 GLN B O 1
ATOM 6825 N N . ILE B 1 392 ? -12.562 16.609 -2.08 1 98.31 392 ILE B N 1
ATOM 6826 C CA . ILE B 1 392 ? -12.547 15.211 -1.633 1 98.31 392 ILE B CA 1
ATOM 6827 C C . ILE B 1 392 ? -12.031 15.141 -0.199 1 98.31 392 ILE B C 1
ATOM 6829 O O . ILE B 1 392 ? -10.977 15.703 0.119 1 98.31 392 ILE B O 1
ATOM 6833 N N . SER B 1 393 ? -12.781 14.5 0.629 1 97.69 393 SER B N 1
ATOM 6834 C CA . SER B 1 393 ? -12.391 14.258 2.012 1 97.69 393 SER B CA 1
ATOM 6835 C C . SER B 1 393 ? -12.055 12.781 2.238 1 97.69 393 SER B C 1
ATOM 6837 O O . SER B 1 393 ? -12.734 11.898 1.713 1 97.69 393 SER B O 1
ATOM 6839 N N . VAL B 1 394 ? -10.961 12.547 2.887 1 97.81 394 VAL B N 1
ATOM 6840 C CA . VAL B 1 394 ? -10.562 11.188 3.258 1 97.81 394 VAL B CA 1
ATOM 6841 C C . VAL B 1 394 ? -10.516 11.062 4.777 1 97.81 394 VAL B C 1
ATOM 6843 O O . VAL B 1 394 ? -9.914 11.898 5.457 1 97.81 394 VAL B O 1
ATOM 6846 N N . TYR B 1 395 ? -11.164 10.109 5.262 1 96.44 395 TYR B N 1
ATOM 6847 C CA . TYR B 1 395 ? -11.164 9.82 6.691 1 96.44 395 TYR B CA 1
ATOM 6848 C C . TYR B 1 395 ? -10.422 8.523 6.988 1 96.44 395 TYR B C 1
ATOM 6850 O O . TYR B 1 395 ? -10.641 7.508 6.324 1 96.44 395 TYR B O 1
ATOM 6858 N N . ALA B 1 396 ? -9.508 8.602 7.852 1 96.44 396 ALA B N 1
ATOM 6859 C CA . ALA B 1 396 ? -8.781 7.422 8.32 1 96.44 396 ALA B CA 1
ATOM 6860 C C . ALA B 1 396 ? -9.297 6.961 9.68 1 96.44 396 ALA B C 1
ATOM 6862 O O . ALA B 1 396 ? -9.453 7.766 10.594 1 96.44 396 ALA B O 1
ATOM 6863 N N . GLU B 1 397 ? -9.57 5.68 9.734 1 96 397 GLU B N 1
ATOM 6864 C CA . GLU B 1 397 ? -10.078 5.094 10.969 1 96 397 GLU B CA 1
ATOM 6865 C C . GLU B 1 397 ? -9.352 3.791 11.297 1 96 397 GLU B C 1
ATOM 6867 O O . GLU B 1 397 ? -9.008 3.021 10.398 1 96 397 GLU B O 1
ATOM 6872 N N . VAL B 1 398 ? -9.094 3.629 12.555 1 94.5 398 VAL B N 1
ATOM 6873 C CA . VAL B 1 398 ? -8.555 2.354 13.023 1 94.5 398 VAL B CA 1
ATOM 6874 C C . VAL B 1 398 ? -9.695 1.444 13.469 1 94.5 398 VAL B C 1
ATOM 6876 O O . VAL B 1 398 ? -10.57 1.865 14.234 1 94.5 398 VAL B O 1
ATOM 6879 N N . PHE B 1 399 ? -9.578 0.176 12.898 1 90.44 399 PHE B N 1
ATOM 6880 C CA . PHE B 1 399 ? -10.609 -0.81 13.203 1 90.44 399 PHE B CA 1
ATOM 6881 C C . PHE B 1 399 ? -10.078 -1.861 14.172 1 90.44 399 PHE B C 1
ATOM 6883 O O . PHE B 1 399 ? -8.938 -2.318 14.047 1 90.44 399 PHE B O 1
ATOM 6890 N N . ASP B 1 400 ? -10.859 -2.086 15.156 1 87.81 400 ASP B N 1
ATOM 6891 C CA . ASP B 1 400 ? -10.625 -3.254 16 1 87.81 400 ASP B CA 1
ATOM 6892 C C . ASP B 1 400 ? -11.641 -4.355 15.703 1 87.81 400 ASP B C 1
ATOM 6894 O O . ASP B 1 400 ? -12.781 -4.293 16.172 1 87.81 400 ASP B O 1
ATOM 6898 N N . PRO B 1 401 ? -11.234 -5.359 15.023 1 85.06 401 PRO B N 1
ATOM 6899 C CA . PRO B 1 401 ? -12.188 -6.402 14.641 1 85.06 401 PRO B CA 1
ATOM 6900 C C . PRO B 1 401 ? -12.836 -7.086 15.844 1 85.06 401 PRO B C 1
ATOM 6902 O O . PRO B 1 401 ? -13.969 -7.562 15.75 1 85.06 401 PRO B O 1
ATOM 6905 N N . ARG B 1 402 ? -12.211 -7.207 16.938 1 85.69 402 ARG B N 1
ATOM 6906 C CA . ARG B 1 402 ? -12.719 -7.922 18.094 1 85.69 402 ARG B CA 1
ATOM 6907 C C . ARG B 1 402 ? -13.859 -7.152 18.75 1 85.69 402 ARG B C 1
ATOM 6909 O O . ARG B 1 402 ? -14.898 -7.73 19.078 1 85.69 402 ARG B O 1
ATOM 6916 N N . THR B 1 403 ? -13.633 -5.902 18.875 1 86 403 THR B N 1
ATOM 6917 C CA . THR B 1 403 ? -14.617 -5.094 19.594 1 86 403 THR B CA 1
ATOM 6918 C C . THR B 1 403 ? -15.609 -4.465 18.609 1 86 403 THR B C 1
ATOM 6920 O O . THR B 1 403 ? -16.703 -4.066 19.016 1 86 403 THR B O 1
ATOM 6923 N N . GLY B 1 404 ? -15.18 -4.398 17.359 1 83.69 404 GLY B N 1
ATOM 6924 C CA . GLY B 1 404 ? -16 -3.715 16.375 1 83.69 404 GLY B CA 1
ATOM 6925 C C . GLY B 1 404 ? -15.945 -2.203 16.484 1 83.69 404 GLY B C 1
ATOM 6926 O O . GLY B 1 404 ? -16.641 -1.491 15.766 1 83.69 404 GLY B O 1
ATOM 6927 N N . ARG B 1 405 ? -15.172 -1.706 17.375 1 86.62 405 ARG B N 1
ATOM 6928 C CA . ARG B 1 405 ? -15.039 -0.266 17.578 1 86.62 405 ARG B CA 1
ATOM 6929 C C . ARG B 1 405 ? -14.078 0.338 16.547 1 86.62 405 ARG B C 1
ATOM 6931 O O . ARG B 1 405 ? -13.102 -0.301 16.156 1 86.62 405 ARG B O 1
ATOM 6938 N N . ASN B 1 406 ? -14.531 1.504 16.078 1 89.62 406 ASN B N 1
ATOM 6939 C CA . ASN B 1 406 ? -13.664 2.27 15.195 1 89.62 406 ASN B CA 1
ATOM 6940 C C . ASN B 1 406 ? -13.375 3.66 15.75 1 89.62 406 ASN B C 1
ATOM 6942 O O . ASN B 1 406 ? -14.227 4.254 16.422 1 89.62 406 ASN B O 1
ATOM 6946 N N . VAL B 1 407 ? -12.172 4.156 15.562 1 91.44 407 VAL B N 1
ATOM 6947 C CA . VAL B 1 407 ? -11.766 5.488 15.992 1 91.44 407 VAL B CA 1
ATOM 6948 C C . VAL B 1 407 ? -11.172 6.25 14.812 1 91.44 407 VAL B C 1
ATOM 6950 O O . VAL B 1 407 ? -10.289 5.742 14.117 1 91.44 407 VAL B O 1
ATOM 6953 N N . THR B 1 408 ? -11.703 7.461 14.609 1 92 408 THR B N 1
ATOM 6954 C CA . THR B 1 408 ? -11.117 8.312 13.578 1 92 408 THR B CA 1
ATOM 6955 C C . THR B 1 408 ? -9.773 8.867 14.031 1 92 408 THR B C 1
ATOM 6957 O O . THR B 1 408 ? -9.695 9.531 15.07 1 92 408 THR B O 1
ATOM 6960 N N . THR B 1 409 ? -8.797 8.641 13.266 1 93.62 409 THR B N 1
ATOM 6961 C CA . THR B 1 409 ? -7.461 9.062 13.656 1 93.62 409 THR B CA 1
ATOM 6962 C C . THR B 1 409 ? -7.035 10.305 12.867 1 93.62 409 THR B C 1
ATOM 6964 O O . THR B 1 409 ? -6.305 11.148 13.383 1 93.62 409 THR B O 1
ATOM 6967 N N . ASN B 1 410 ? -7.477 10.375 11.617 1 93.94 410 ASN B N 1
ATOM 6968 C CA . ASN B 1 410 ? -7.062 11.469 10.742 1 93.94 410 ASN B CA 1
ATOM 6969 C C . ASN B 1 410 ? -8.148 11.828 9.734 1 93.94 410 ASN B C 1
ATOM 6971 O O . ASN B 1 410 ? -8.992 10.992 9.398 1 93.94 410 ASN B O 1
ATOM 6975 N N . ASP B 1 411 ? -8.164 13.008 9.32 1 94.5 411 ASP B N 1
ATOM 6976 C CA . ASP B 1 411 ? -8.977 13.461 8.195 1 94.5 411 ASP B CA 1
ATOM 6977 C C . ASP B 1 411 ? -8.164 14.32 7.238 1 94.5 411 ASP B C 1
ATOM 6979 O O . ASP B 1 411 ? -7.289 15.078 7.664 1 94.5 411 ASP B O 1
ATOM 6983 N N . PHE B 1 412 ? -8.43 14.156 6.035 1 95.69 412 PHE B N 1
ATOM 6984 C CA . PHE B 1 412 ? -7.711 14.812 4.953 1 95.69 412 PHE B CA 1
ATOM 6985 C C . PHE B 1 412 ? -8.68 15.477 3.984 1 95.69 412 PHE B C 1
ATOM 6987 O O . PHE B 1 412 ? -9.711 14.898 3.633 1 95.69 412 PHE B O 1
ATOM 6994 N N . HIS B 1 413 ? -8.352 16.688 3.572 1 95.75 413 HIS B N 1
ATOM 6995 C CA . HIS B 1 413 ? -9.234 17.422 2.668 1 95.75 413 HIS B CA 1
ATOM 6996 C C . HIS B 1 413 ? -8.461 17.969 1.474 1 95.75 413 HIS B C 1
ATOM 6998 O O . HIS B 1 413 ? -7.473 18.688 1.644 1 95.75 413 HIS B O 1
ATOM 7004 N N . TYR B 1 414 ? -8.969 17.625 0.32 1 96.75 414 TYR B N 1
ATOM 7005 C CA . TYR B 1 414 ? -8.266 17.953 -0.915 1 96.75 414 TYR B CA 1
ATOM 7006 C C . TYR B 1 414 ? -9.172 18.719 -1.878 1 96.75 414 TYR B C 1
ATOM 7008 O O . TYR B 1 414 ? -10.375 18.453 -1.943 1 96.75 414 TYR B O 1
ATOM 7016 N N . THR B 1 415 ? -8.602 19.594 -2.605 1 96.25 415 THR B N 1
ATOM 7017 C CA . THR B 1 415 ? -9.25 20.234 -3.742 1 96.25 415 THR B CA 1
ATOM 7018 C C . THR B 1 415 ? -8.586 19.812 -5.051 1 96.25 415 THR B C 1
ATOM 7020 O O . THR B 1 415 ? -7.383 20.016 -5.234 1 96.25 415 THR B O 1
ATOM 7023 N N . PHE B 1 416 ? -9.375 19.25 -5.895 1 96.38 416 PHE B N 1
ATOM 7024 C CA . PHE B 1 416 ? -8.898 18.812 -7.203 1 96.38 416 PHE B CA 1
ATOM 7025 C C . PHE B 1 416 ? -9.633 19.562 -8.32 1 96.38 416 PHE B C 1
ATOM 7027 O O . PHE B 1 416 ? -10.742 20.047 -8.117 1 96.38 416 PHE B O 1
ATOM 7034 N N . SER B 1 417 ? -9.008 19.625 -9.508 1 95.5 417 SER B N 1
ATOM 7035 C CA . SER B 1 417 ? -9.656 20.141 -10.711 1 95.5 417 SER B CA 1
ATOM 7036 C C . SER B 1 417 ? -9.492 19.188 -11.891 1 95.5 417 SER B C 1
ATOM 7038 O O . SER B 1 417 ? -8.57 18.375 -11.906 1 95.5 417 SER B O 1
ATOM 7040 N N . ILE B 1 418 ? -10.43 19.25 -12.781 1 95.19 418 ILE B N 1
ATOM 7041 C CA . ILE B 1 418 ? -10.383 18.484 -14.031 1 95.19 418 ILE B CA 1
ATOM 7042 C C . ILE B 1 418 ? -10.695 19.422 -15.211 1 95.19 418 ILE B C 1
ATOM 7044 O O . ILE B 1 418 ? -11.117 20.562 -15.008 1 95.19 418 ILE B O 1
ATOM 7048 N N . PRO B 1 419 ? -10.477 19.016 -16.438 1 93.5 419 PRO B N 1
ATOM 7049 C CA . PRO B 1 419 ? -10.68 19.891 -17.594 1 93.5 419 PRO B CA 1
ATOM 7050 C C . PRO B 1 419 ? -12.148 20.047 -17.969 1 93.5 419 PRO B C 1
ATOM 7052 O O . PRO B 1 419 ? -12.5 20.938 -18.75 1 93.5 419 PRO B O 1
ATOM 7055 N N . GLU B 1 420 ? -13.039 19.266 -17.469 1 93.38 420 GLU B N 1
ATOM 7056 C CA . GLU B 1 420 ? -14.453 19.297 -17.828 1 93.38 420 GLU B CA 1
ATOM 7057 C C . GLU B 1 420 ? -15.312 19.641 -16.609 1 93.38 420 GLU B C 1
ATOM 7059 O O . GLU B 1 420 ? -14.836 19.609 -15.477 1 93.38 420 GLU B O 1
ATOM 7064 N N . GLU B 1 421 ? -16.516 20 -16.906 1 94.19 421 GLU B N 1
ATOM 7065 C CA . GLU B 1 421 ? -17.469 20.25 -15.82 1 94.19 421 GLU B CA 1
ATOM 7066 C C . GLU B 1 421 ? -17.828 18.953 -15.102 1 94.19 421 GLU B C 1
ATOM 7068 O O . GLU B 1 421 ? -18.016 17.922 -15.734 1 94.19 421 GLU B O 1
ATOM 7073 N N . LEU B 1 422 ? -17.984 19.109 -13.836 1 96.19 422 LEU B N 1
ATOM 7074 C CA . LEU B 1 422 ? -18.266 17.938 -13.008 1 96.19 422 LEU B CA 1
ATOM 7075 C C . LEU B 1 422 ? -19.766 17.828 -12.727 1 96.19 422 LEU B C 1
ATOM 7077 O O . LEU B 1 422 ? -20.453 18.828 -12.641 1 96.19 422 LEU B O 1
ATOM 7081 N N . PRO B 1 423 ? -20.188 16.562 -12.602 1 94.38 423 PRO B N 1
ATOM 7082 C CA . PRO B 1 423 ? -21.547 16.406 -12.07 1 94.38 423 PRO B CA 1
ATOM 7083 C C . PRO B 1 423 ? -21.672 16.906 -10.633 1 94.38 423 PRO B C 1
ATOM 7085 O O . PRO B 1 423 ? -20.688 16.906 -9.891 1 94.38 423 PRO B O 1
ATOM 7088 N N . GLU B 1 424 ? -22.875 17.25 -10.289 1 94.19 424 GLU B N 1
ATOM 7089 C CA . GLU B 1 424 ? -23.125 17.672 -8.914 1 94.19 424 GLU B CA 1
ATOM 7090 C C . GLU B 1 424 ? -23.234 16.469 -7.977 1 94.19 424 GLU B C 1
ATOM 7092 O O . GLU B 1 424 ? -23.844 15.461 -8.328 1 94.19 424 GLU B O 1
ATOM 7097 N N . VAL B 1 425 ? -22.594 16.578 -6.887 1 96.12 425 VAL B N 1
ATOM 7098 C CA . VAL B 1 425 ? -22.703 15.531 -5.875 1 96.12 425 VAL B CA 1
ATOM 7099 C C . VAL B 1 425 ? -23.812 15.883 -4.887 1 96.12 425 VAL B C 1
ATOM 7101 O O . VAL B 1 425 ? -23.891 17.016 -4.418 1 96.12 425 VAL B O 1
ATOM 7104 N N . VAL B 1 426 ? -24.641 14.898 -4.547 1 94.56 426 VAL B N 1
ATOM 7105 C CA . VAL B 1 426 ? -25.797 15.148 -3.699 1 94.56 426 VAL B CA 1
ATOM 7106 C C . VAL B 1 426 ? -25.734 14.266 -2.455 1 94.56 426 VAL B C 1
ATOM 7108 O O . VAL B 1 426 ? -25.609 13.039 -2.562 1 94.56 426 VAL B O 1
ATOM 7111 N N . PRO B 1 427 ? -25.812 14.898 -1.287 1 95.44 427 PRO B N 1
ATOM 7112 C CA . PRO B 1 427 ? -25.875 14.109 -0.056 1 95.44 427 PRO B CA 1
ATOM 7113 C C . PRO B 1 427 ? -27.25 13.492 0.174 1 95.44 427 PRO B C 1
ATOM 7115 O O . PRO B 1 427 ? -28.266 14.086 -0.195 1 95.44 427 PRO B O 1
ATOM 7118 N N . GLU B 1 428 ? -27.234 12.344 0.804 1 92.25 428 GLU B N 1
ATOM 7119 C CA . GLU B 1 428 ? -28.5 11.648 1.016 1 92.25 428 GLU B CA 1
ATOM 7120 C C . GLU B 1 428 ? -28.781 11.453 2.502 1 92.25 428 GLU B C 1
ATOM 7122 O O . GLU B 1 428 ? -29.875 11.023 2.883 1 92.25 428 GLU B O 1
ATOM 7127 N N . SER B 1 429 ? -27.875 11.68 3.348 1 92.12 429 SER B N 1
ATOM 7128 C CA . SER B 1 429 ? -28.031 11.594 4.797 1 92.12 429 SER B CA 1
ATOM 7129 C C . SER B 1 429 ? -27.562 12.875 5.477 1 92.12 429 SER B C 1
ATOM 7131 O O . SER B 1 429 ? -26.906 13.711 4.855 1 92.12 429 SER B O 1
ATOM 7133 N N . TYR B 1 430 ? -28.016 13.062 6.719 1 90.25 430 TYR B N 1
ATOM 7134 C CA . TYR B 1 430 ? -27.578 14.242 7.465 1 90.25 430 TYR B CA 1
ATOM 7135 C C . TYR B 1 430 ? -26.062 14.289 7.59 1 90.25 430 TYR B C 1
ATOM 7137 O O . TYR B 1 430 ? -25.469 15.359 7.473 1 90.25 430 TYR B O 1
ATOM 7145 N N . HIS B 1 431 ? -25.531 13.164 7.852 1 92.25 431 HIS B N 1
ATOM 7146 C CA . HIS B 1 431 ? -24.078 13.086 7.926 1 92.25 431 HIS B CA 1
ATOM 7147 C C . HIS B 1 431 ? -23.422 13.555 6.629 1 92.25 431 HIS B C 1
ATOM 7149 O O . HIS B 1 431 ? -22.453 14.32 6.652 1 92.25 431 HIS B O 1
ATOM 7155 N N . GLU B 1 432 ? -23.938 13.148 5.555 1 94.56 432 GLU B N 1
ATOM 7156 C CA . GLU B 1 432 ? -23.438 13.57 4.25 1 94.56 432 GLU B CA 1
ATOM 7157 C C . GLU B 1 432 ? -23.641 15.062 4.031 1 94.56 432 GLU B C 1
ATOM 7159 O O . GLU B 1 432 ? -22.828 15.719 3.387 1 94.56 432 GLU B O 1
ATOM 7164 N N . CYS B 1 433 ? -24.75 15.562 4.551 1 93.5 433 CYS B N 1
ATOM 7165 C CA . CYS B 1 433 ? -25 17 4.434 1 93.5 433 CYS B CA 1
ATOM 7166 C C . CYS B 1 433 ? -23.906 17.797 5.141 1 93.5 433 CYS B C 1
ATOM 7168 O O . CYS B 1 433 ? -23.469 18.828 4.633 1 93.5 433 CYS B O 1
ATOM 7170 N N . MET B 1 434 ? -23.531 17.297 6.293 1 94 434 MET B N 1
ATOM 7171 C CA . MET B 1 434 ? -22.469 17.969 7.027 1 94 434 MET B CA 1
ATOM 7172 C C . MET B 1 434 ? -21.156 17.906 6.25 1 94 434 MET B C 1
ATOM 7174 O O . MET B 1 434 ? -20.422 18.891 6.207 1 94 434 MET B O 1
ATOM 7178 N N . MET B 1 435 ? -20.891 16.797 5.672 1 95.31 435 MET B N 1
ATOM 7179 C CA . MET B 1 435 ? -19.703 16.656 4.852 1 95.31 435 MET B CA 1
ATOM 7180 C C . MET B 1 435 ? -19.75 17.594 3.654 1 95.31 435 MET B C 1
ATOM 7182 O O . MET B 1 435 ? -18.734 18.219 3.305 1 95.31 435 MET B O 1
ATOM 7186 N N . TYR B 1 436 ? -20.875 17.656 3.041 1 96.75 436 TYR B N 1
ATOM 7187 C CA . TYR B 1 436 ? -21.094 18.547 1.901 1 96.75 436 TYR B CA 1
ATOM 7188 C C . TYR B 1 436 ? -20.812 19.984 2.27 1 96.75 436 TYR B C 1
ATOM 7190 O O . TYR B 1 436 ? -20.078 20.688 1.557 1 96.75 436 TYR B O 1
ATOM 7198 N N . LEU B 1 437 ? -21.375 20.406 3.375 1 95.38 437 LEU B N 1
ATOM 7199 C CA . LEU B 1 437 ? -21.203 21.781 3.824 1 95.38 437 LEU B CA 1
ATOM 7200 C C . LEU B 1 437 ? -19.734 22.062 4.18 1 95.38 437 LEU B C 1
ATOM 7202 O O . LEU B 1 437 ? -19.219 23.125 3.873 1 95.38 437 LEU B O 1
ATOM 7206 N N . ASP B 1 438 ? -19.125 21.125 4.863 1 94.06 438 ASP B N 1
ATOM 7207 C CA . ASP B 1 438 ? -17.719 21.281 5.199 1 94.06 438 ASP B CA 1
ATOM 7208 C C . ASP B 1 438 ? -16.859 21.406 3.939 1 94.06 438 ASP B C 1
ATOM 7210 O O . ASP B 1 438 ? -15.953 22.234 3.881 1 94.06 438 ASP B O 1
ATOM 7214 N N . GLY B 1 439 ? -17.156 20.531 2.994 1 94.38 439 GLY B N 1
ATOM 7215 C CA . GLY B 1 439 ? -16.469 20.625 1.719 1 94.38 439 GLY B CA 1
ATOM 7216 C C . GLY B 1 439 ? -16.656 21.969 1.034 1 94.38 439 GLY B C 1
ATOM 7217 O O . GLY B 1 439 ? -15.711 22.531 0.483 1 94.38 439 GLY B O 1
ATOM 7218 N N . ARG B 1 440 ? -17.812 22.406 1.049 1 94.44 440 ARG B N 1
ATOM 7219 C CA . ARG B 1 440 ? -18.125 23.703 0.453 1 94.44 440 ARG B CA 1
ATOM 7220 C C . ARG B 1 440 ? -17.359 24.828 1.145 1 94.44 440 ARG B C 1
ATOM 7222 O O . ARG B 1 440 ? -16.812 25.703 0.484 1 94.44 440 ARG B O 1
ATOM 7229 N N . ARG B 1 441 ? -17.344 24.828 2.512 1 92.44 441 ARG B N 1
ATOM 7230 C CA . ARG B 1 441 ? -16.594 25.828 3.277 1 92.44 441 ARG B CA 1
ATOM 7231 C C . ARG B 1 441 ? -15.125 25.828 2.879 1 92.44 441 ARG B C 1
ATOM 7233 O O . ARG B 1 441 ? -14.539 26.891 2.67 1 92.44 441 ARG B O 1
ATOM 7240 N N . ARG B 1 442 ? -14.586 24.688 2.797 1 90.94 442 ARG B N 1
ATOM 7241 C CA . ARG B 1 442 ? -13.172 24.562 2.469 1 90.94 442 ARG B CA 1
ATOM 7242 C C . ARG B 1 442 ? -12.891 25.047 1.053 1 90.94 442 ARG B C 1
ATOM 7244 O O . ARG B 1 442 ? -11.883 25.719 0.811 1 90.94 442 ARG B O 1
ATOM 7251 N N . PHE B 1 443 ? -13.758 24.672 0.184 1 93.06 443 PHE B N 1
ATOM 7252 C CA . PHE B 1 443 ? -13.617 25.141 -1.194 1 93.06 443 PHE B CA 1
ATOM 7253 C C . PHE B 1 443 ? -13.641 26.656 -1.265 1 93.06 443 PHE B C 1
ATOM 7255 O O . PHE B 1 443 ? -12.789 27.266 -1.917 1 93.06 443 PHE B O 1
ATOM 7262 N N . GLN B 1 444 ? -14.594 27.203 -0.631 1 91.5 444 GLN B N 1
ATOM 7263 C CA . GLN B 1 444 ? -14.75 28.656 -0.652 1 91.5 444 GLN B CA 1
ATOM 7264 C C . GLN B 1 444 ? -13.531 29.344 -0.05 1 91.5 444 GLN B C 1
ATOM 7266 O O . GLN B 1 444 ? -13.117 30.406 -0.527 1 91.5 444 GLN B O 1
ATOM 7271 N N . HIS B 1 445 ? -13.031 28.766 0.955 1 86 445 HIS B N 1
ATOM 7272 C CA . HIS B 1 445 ? -11.828 29.312 1.58 1 86 445 HIS B CA 1
ATOM 7273 C C . HIS B 1 445 ? -10.641 29.266 0.628 1 86 445 HIS B C 1
ATOM 7275 O O . HIS B 1 445 ? -9.914 30.25 0.483 1 86 445 HIS B O 1
ATOM 7281 N N . VAL B 1 446 ? -10.5 28.172 0.015 1 84.5 446 VAL B N 1
ATOM 7282 C CA . VAL B 1 446 ? -9.367 27.969 -0.875 1 84.5 446 VAL B CA 1
ATOM 7283 C C . VAL B 1 446 ? -9.469 28.891 -2.078 1 84.5 446 VAL B C 1
ATOM 7285 O O . VAL B 1 446 ? -8.461 29.422 -2.549 1 84.5 446 VAL B O 1
ATOM 7288 N N . MET B 1 447 ? -10.688 29.062 -2.498 1 86.56 447 MET B N 1
ATOM 7289 C CA . MET B 1 447 ? -10.898 29.891 -3.682 1 86.56 447 MET B CA 1
ATOM 7290 C C . MET B 1 447 ? -10.945 31.359 -3.307 1 86.56 447 MET B C 1
ATOM 7292 O O . MET B 1 447 ? -11.039 32.219 -4.184 1 86.56 447 MET B O 1
ATOM 7296 N N . GLY B 1 448 ? -10.867 31.672 -1.987 1 81.31 448 GLY B N 1
ATOM 7297 C CA . GLY B 1 448 ? -10.891 33.062 -1.533 1 81.31 448 GLY B CA 1
ATOM 7298 C C . GLY B 1 448 ? -12.273 33.688 -1.62 1 81.31 448 GLY B C 1
ATOM 7299 O O . GLY B 1 448 ? -12.398 34.875 -1.796 1 81.31 448 GLY B O 1
ATOM 7300 N N . LEU B 1 449 ? -13.273 32.938 -1.735 1 73.19 449 LEU B N 1
ATOM 7301 C CA . LEU B 1 449 ? -14.633 33.438 -1.896 1 73.19 449 LEU B CA 1
ATOM 7302 C C . LEU B 1 449 ? -15.219 33.875 -0.554 1 73.19 449 LEU B C 1
ATOM 7304 O O . LEU B 1 449 ? -16.047 34.781 -0.495 1 73.19 449 LEU B O 1
ATOM 7308 N N . LYS B 1 450 ? -15.039 33.188 0.478 1 63.94 450 LYS B N 1
ATOM 7309 C CA . LYS B 1 450 ? -15.547 33.594 1.791 1 63.94 450 LYS B CA 1
ATOM 7310 C C . LYS B 1 450 ? -14.438 33.562 2.842 1 63.94 450 LYS B C 1
ATOM 7312 O O . LYS B 1 450 ? -13.57 32.688 2.812 1 63.94 450 LYS B O 1
ATOM 7317 N N . SER B 1 451 ? -14.258 34.656 3.41 1 54.22 451 SER B N 1
ATOM 7318 C CA . SER B 1 451 ? -13.352 34.719 4.555 1 54.22 451 SER B CA 1
ATOM 7319 C C . SER B 1 451 ? -13.906 33.906 5.723 1 54.22 451 SER B C 1
ATOM 7321 O O . SER B 1 451 ? -15.109 33.938 6.004 1 54.22 451 SER B O 1
ATOM 7323 N N . LEU B 1 452 ? -13.383 32.781 6.066 1 48.31 452 LEU B N 1
ATOM 7324 C CA . LEU B 1 452 ? -13.852 32.125 7.281 1 48.31 452 LEU B CA 1
ATOM 7325 C C . LEU B 1 452 ? -13.883 33.094 8.453 1 48.31 452 LEU B C 1
ATOM 7327 O O . LEU B 1 452 ? -13.016 33.969 8.555 1 48.31 452 LEU B O 1
#

pLDDT: mean 81.62, std 21.46, range [18.05, 98.56]

Nearest PDB structures (foldseek):
  5egl-assembly1_A  TM=8.939E-01  e=7.961E-13  Staphylococcus aur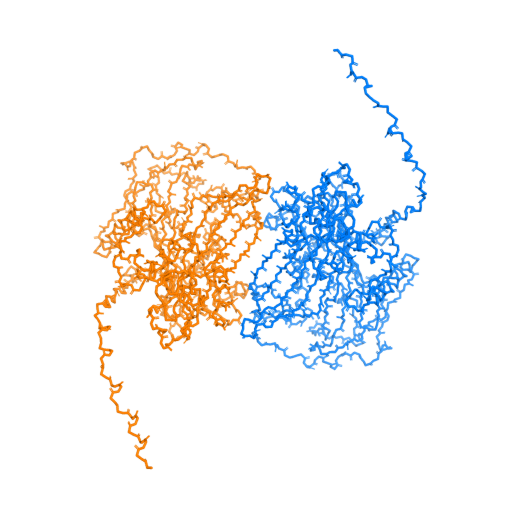eus subsp. aureus Mu50
  5egk-assembly1_C  TM=9.046E-01  e=5.816E-12  Staphylococcus aureus subsp. aureus Mu50
  5egj-assembly1_A  TM=8.934E-01  e=5.486E-12  Staphylococcus aureus subsp. aureus Mu50
  5hz4-assembly1_B  TM=9.034E-01  e=1.244E-11  Staphylococcus aureus subsp. aureus Mu50
  5szy-assembly1_A  TM=8.992E-01  e=4.506E-11  Neisseria meningitidis

Sequence (904 aa):
MKFRLISSFLHNRLILLRNGLSLQFIERNPLQRNLVVESQEPASTVHDVRQKLVKHMGLEHRGYQRFKSQRDHLLDLLPKSRSELPVRRMQDSYDSTLIPLGKDLALQERYISFLGHIRTGRLMEDLDIFAVWLTHRHLKLPHESAEDQPTPYVIVTVLVDQIDFTDLIPRADQDIRMSGHVSWVGSSSMETTVWMDQRSSTDENNWKRLTTATFLMAARDSNNEGPALVNPLEAVTDEEKRILQQGEKNKQRRQTMQKTSLYRSLPSPSEQRVIHDIFLKSLEESGGGRTGIPRSVKKPAFSTISVAMKKAAISNMIFCHPEDRNLHNKVFGGFLMRQALELAWTTGYMFSKFRPKLCHISNIGFHCPVDVGSLLGLSAYVCYTEQNYMQISVYAEVFDPRTGRNVTTNDFHYTFSIPEELPEVVPESYHECMMYLDGRRRFQHVMGLKSLMKFRLISSFLHNRLILLRNGLSLQFIERNPLQRNLVVESQEPASTVHDVRQKLVKHMGLEHRGYQRFKSQRDHLLDLLPKSRSELPVRRMQDSYDSTLIPLGKDLALQERYISFLGHIRTGRLMEDLDIFAVWLTHRHLKLPHESAEDQPTPYVIVTVLVDQIDFTDLIPRADQDIRMSGHVSWVGSSSMETTVWMDQRSSTDENNWKRLTTATFLMAARDSNNEGPALVNPLEAVTDEEKRILQQGEKNKQRRQTMQKTSLYRSLPSPSEQRVIHDIFLKSLEESGGGRTGIPRSVKKPAFSTISVAMKKAAISNMIFCHPEDRNLHNKVFGGFLMRQALELAWTTGYMFSKFRPKLCHISNIGFHCPVDVGSLLGLSAYVCYTEQNYMQISVYAEVFDPRTGRNVTTNDFHYTFSIPEELPEVVPESYHECMMYLDGRRRFQHVMGLKSL

Secondary structure (DSSP, 8-state):
--TT-----TTS-----------------GGGTT------S---BHHHHHHHHHHHHT-TT----SSPPP-GGGGGGS-SSGGGSPPB-HHHH-EEEEE-TTT-HHHHHHHB-TTSBB-HHHHHHHHHHHHHHHHHHH---SSPPPTTPPPS-EEEEEEEEEEEE-S---BTTS-EEEEEEEEEE-SSEEEEEEEEEEE-SS-TT-EEEEEEEEEEEEEE-TTSSSB-----B---SHHHHHHHHHHHHHHHHHHHHHHT-TTTSPPPHHHHHHHHHHHHHHHHHTT---SSS---S---SS---EEEGGGSEEEEEEEPPGGGB-TTSBBPHHHHHHHHHHHHHHHHHHHHSSPPEEEEEEEEEE-SPPBTT-EEEEEEEEEEEETTEEEEEEEEEEE-TTT--EEEEEEEEEEEE-SSPPPEEE--SHHHHHHHHHHHHHHHHHTTSS--/--TT--SSSTTS-TT-TTS----------GGGTT------S---BHHHHHHHHHHHHT-TT----SSPPP-GGGGGGS-SSGGGSPPB-HHHH-EEEEE-TTT-HHHHHHHB-TTSBB-HHHHHHHHHHHHHHHHHHH---SSPPPTTPPPS-EEEEEEEEEEEE-S---BTTS-EEEEEEEEEE-SSEEEEEEEEEEE-SS-TT-EEEEEEEEEEEEEE-TTSSSB-----B---SHHHHHHHHHHHHHHHHHHHHHHT-TTTSPPPHHHHHHHHHHHHHHHHHTT---SSS---S---SS---EEEGGGSEEEEEEEPPGGGB-TTSBBPHHHHHHHHHHHHHHHHHHHHSSPPEEEEEEEEEE-SPPBTT-EEEEEEEEEEEETTEEEEEEEEEEE-TTT--EEEEEEEEEEEE-SSPPPEEE--SHHHHHHHHHHHHHHHHHTTSS--

InterPro domains:
  IPR029069 HotDog domain superfamily [SSF54637] (107-258)
  IPR029069 HotDog domain superfamily [SSF54637] (309-447)
  IPR033120 Hotdog acyl-CoA thioesterase (ACOT)-type domain [PS51770] (96-223)
  IPR033120 Hotdog acyl-CoA thioesterase (ACOT)-type domain [PS51770] (310-422)

Radius of gyration: 31.53 Å; Cα contacts (8 Å, |Δi|>4): 1689; chains: 2; bounding box: 83×89×90 Å

Foldseek 3Di:
DPVPDPDDDVPDDPDDDDDDCVPDCVVPPVVVPPPPPVPPDDFAALVNLQVVQCQLQPNVPPDDDPDFDDPPVQQVQFDPDQVLFAEFEQVQLKDKGKDQLQPDVVSLVVQADPVQFGQVLVVLLSVVSSQVSSQVSQFDTSDDDDPRDHHQKDKDFFKWAKKFFDPDTHGSNWMKMKIWHWQEDDFFKTKIKMWIWTADPVHRVDTDTGMIIITIMGIAGNRRPGGGGGHHYDDDDPVSVVSHVVVVVSVVLVVVCVVCAVVNDPDDPVLVVVLVVLVVLVVLVVPPVPPPPDNPDPPPPPPQDEDEFVVLKDKDKDAAAQVQADPRQFGRPSNVSSVQVVRQQVSCCVQAVFRKDWGMKHMKGFADTHHHRWIKMKMKTQQFFDFFKTKIKIWIWTADPVVRDIDTGIMIITMIGDPGTGGGYGYDDPVSSSSNSVRVVVVCVVVVNDDD/DVVPPPPDDPPDDVPPVDDDPVPPPPPPPVVVPPPPPVPPDDFAALVNLQVVQCQQQPNVPPDDDPDFDDPPVQQVQFDPDQVLFAEFEQVQLKDKGKDQLQPDVVSLVVQADPVQFGQVLVVLLSVVSSQVSSQVSQFDTSDDDDPRDHHQKDKDFFKWAKKFFDPDTHGSNWMKMKIWGWQEDDFFKTKIKMWIWTADPVHRVDTDTGMIIITIMGIAGNRRPGGGGGHHYDDDDPVSVVSHVVVVVSVVVVVVCVVCAVVNDPDDPVLVVVLVVLVVLVVLVVPPVPPPPDNPDPPPPPPQDEDEFVVLKDKDKDAAAQVQADPRQFGRPSNVSSVQVVRQQVSCCVQAVFRKAWGMKHMKGFADTHHHRWIKMKMKTQQFFDFFKTKIKIWIWTADPVVRDIDTGIMIITMIGDPGTGGGYGYDDPVSSSSNSVRVVVVCVVVVNDDD

Solvent-accessible surface area (backbone atoms only — not comparable to full-atom values): 49304 Å² total; per-residue (Å²): 134,68,100,59,79,74,96,86,72,95,74,79,57,103,79,70,88,85,75,83,61,91,70,66,86,70,66,66,61,68,73,60,66,78,66,61,66,75,67,84,62,78,77,43,31,61,69,51,52,51,50,49,49,31,52,45,56,61,47,76,86,56,64,90,56,90,65,79,80,82,38,68,87,32,50,78,70,55,73,91,50,65,83,57,32,57,78,34,42,47,73,61,10,44,54,69,35,31,47,62,23,55,80,30,54,72,58,22,32,68,33,25,32,63,86,45,31,52,36,63,38,60,50,43,31,52,50,49,56,50,48,52,50,24,51,54,48,49,52,57,66,69,60,90,67,60,93,82,55,45,56,34,66,33,78,42,73,45,28,37,53,37,35,44,49,49,91,64,76,56,55,31,66,44,39,35,37,37,35,37,22,39,44,34,62,53,62,33,38,34,32,29,37,38,36,33,27,32,55,37,92,87,38,79,86,38,71,40,73,39,34,46,35,36,33,35,33,32,36,16,29,41,72,64,80,44,78,26,74,47,37,48,70,54,63,82,50,73,65,43,42,50,46,37,49,50,38,52,50,49,52,51,49,52,51,49,51,63,64,62,26,72,89,78,30,78,72,52,73,72,53,48,49,52,53,50,50,53,52,54,53,51,48,64,69,65,63,62,67,80,55,87,65,78,84,68,79,74,75,71,85,78,73,69,57,68,41,54,26,85,76,36,50,45,52,35,68,43,77,39,44,51,60,48,38,41,97,82,61,25,45,23,64,28,57,53,50,19,54,45,48,51,47,40,49,51,41,45,21,55,68,67,43,39,81,56,41,78,48,35,35,42,52,29,42,47,75,45,87,44,54,51,58,36,36,37,36,37,39,26,31,46,33,25,50,56,59,36,34,37,23,33,38,30,40,32,27,40,49,37,53,74,78,65,51,70,45,76,26,34,39,37,33,35,35,31,35,46,96,51,76,54,57,41,49,39,60,86,46,71,69,40,42,52,43,24,51,50,27,45,52,52,48,31,43,75,71,65,70,42,84,127,134,77,91,63,82,82,76,73,82,93,74,72,76,96,66,71,93,62,73,87,70,75,72,71,77,78,62,66,63,67,72,60,64,78,67,63,66,76,67,84,63,78,76,43,31,62,69,50,52,50,51,49,48,32,51,45,56,60,48,75,87,57,62,90,56,87,65,78,79,82,39,68,86,32,49,78,70,54,73,92,50,65,84,59,30,57,78,34,43,47,74,61,10,42,53,68,34,30,46,61,23,54,82,31,54,72,59,22,33,67,32,25,33,63,88,46,31,52,37,63,38,59,51,43,30,53,49,46,55,50,47,52,50,23,52,53,48,48,54,57,67,69,60,90,69,60,94,82,54,44,56,34,65,32,79,41,72,43,30,39,55,37,36,43,47,50,90,66,76,58,56,33,65,43,41,36,38,38,35,37,23,42,44,33,60,54,64,33,37,34,31,31,37,38,36,33,28,33,54,37,91,86,38,78,85,39,70,40,75,39,33,45,34,36,34,36,33,31,34,16,29,40,72,63,81,44,80,27,74,46,38,48,71,54,63,82,50,72,67,43,42,51,45,37,50,50,39,53,49,50,52,50,49,50,51,48,50,64,64,61,26,72,90,78,29,78,73,52,72,71,52,48,48,53,54,48,51,53,52,54,52,52,48,64,69,64,63,60,69,82,56,88,65,77,84,67,81,72,75,71,85,79,75,70,57,70,39,52,26,84,73,36,49,45,49,36,68,43,76,39,42,50,61,48,38,40,98,82,61,25,46,24,64,28,57,52,51,19,55,45,47,52,46,40,48,50,40,45,20,55,68,67,43,40,80,57,43,79,47,36,36,43,52,29,41,46,75,45,88,45,56,52,59,34,38,36,36,37,41,26,32,44,32,24,49,58,60,35,34,37,24,32,40,29,39,31,27,41,48,38,53,73,80,66,49,72,45,76,27,33,38,39,33,36,35,33,35,47,97,51,77,55,57,40,48,40,61,88,46,71,70,39,42,52,43,25,51,52,28,45,52,50,48,30,44,75,71,64,72,43,84,127